Protein AF-A0AAU9TLL3-F1 (afdb_monomer_lite)

pLDDT: mean 84.02, std 22.21, range [21.64, 98.44]

Secondary structure (DSSP, 8-state):
-------------------------------------GGGGGGTTTGGGGS--S------------------------------------SSTTHHHHHHHHHHHHHHHHHHHH--SSSHHHHHHHHHHHHH-HHHHHHHTT--HHHHHHHHTT-GGGHHHHHHHHHHHHB-TTSPBPHHHHHHHHTT--HHHHHHHSTT-GGGHHHHHHHHHHHHB-TTSPBPHHHHHHHHTT--HHHHHHHSTT-GGGHHHHHHHHHHHHB-GGG-B-HHHHHHHHTT--HHHHHHHSTT-GGGHHHHHHHHHHHHB-SS-PBPHHHHHHHHTT--HHHHHHHTTT-GGGHHHHHHHHHHHHB-TTSPBPHHHHHHHHTT--HHHHHHHSTT-GGGHHHHHHHHHHHHB-TTSPBPHHHHHHHTTT--HHHHHHHTTT-GGGHHHHHHHHHHHHB-TTS-B-HHHHHHHHTT--HHHHHHHHTT-GGGHHHHHHHHHHHHB-SSSPBPHHHHHHH---TTPPPPPHHHHHHHTTT-GGGHHHHHHHHHHHHB-TTSPBPHHHHHHHHTT--HHHHHHHHTT-GGGHHHHHHHHHHHHB-TTSPBPHHHHHHHHTT--HHHHHHHHTT-GGGHHHHHHHHHSSGGGHHHHHHHSSTT---HHHHHHHTTT-GGGHHHHHHHHHHHHB-TTSPBPHHHHHHHHTT--HHHHHHHSTT-GGGHHHHHHHHHIIIIIS-HHHHHHHTTTT--HHHIIIIISTT-GGGHHHHHHHHHHHHB-TTSPBPHHHHHHHHHS-HHHHHHHHHHHHHHHTTTTT-

Sequence (807 aa):
MASVRTRSASPKSVSFSPVLERKYSVNRESVEDPELSEANWRRYFSDFSSYLGKERSKRSRDARNTLSKQGSDSRSSAMESLEAESSAGKRRRCVDVVSKRLHNEETKFAKSVIGRDGTSEFDQFLDFLIREKRLEILKRNGINPANMSSILHRARANAAKAFKELYDLWFDTEGNKTQYLKTLKANRINLSSISSILSKAGANAVKAFKELYDLWFDQNGKKTRYLIKLEESGVDLVRMSSILHGAGANAPKAFKELYNLWFGQNGKKTQYLINLEESGVDLVRMSSILSGVGANAAKAFKELYDLWFDTEGNKTQYLKTLEKEGVNLSNVSSILGKAGAKATKAFKELYDLWFDQNGKKTRYLIKLEESGVDLVRMSSILSGVGANATKAFKELYDLWFDAKENKTQYLKTLEENGMSLAIMSSILHRARANAAKAFKELYDLWFDQNGKKTRYLKTLGKEGINLSNISSILGGAGANAAKAFKELYDLWLDPEGNKTQYLEHFIKNKDGEEGFTLNNLSGMLSRAGVNAKDAFKKLHDMCFNEKGERTELLDDFYREGFKPSNLSCMLCGSGVHTSSNLKKLHRVCFNEKREKTKLLDDFYKGGFRPCDLCSILSGSIDSLKIFHNFCFIGETKKNLYDFLNKEGGFTASNLSGILHGAKSNICSALKKFHDVCFDETGNATQLLDDFYKEGFRPKYLSNVLSMAGNNASTILRNFHTSCFKENYLNHFFAEEKLFTPKNLSNKVLYGVGINVCHIFEELHDLCFDKAGNKTEYLNNLIKDNNRREIFSILYKKVRRDSFYSLG

Structure (mmCIF, N/CA/C/O backbone):
data_AF-A0AAU9TLL3-F1
#
_entry.id   AF-A0AAU9TLL3-F1
#
loop_
_atom_site.group_PDB
_atom_site.id
_atom_site.type_symbol
_atom_site.label_atom_id
_atom_site.label_alt_id
_atom_site.label_comp_id
_atom_site.label_asym_id
_atom_site.label_entity_id
_atom_site.label_seq_id
_atom_site.pdbx_PDB_ins_code
_atom_site.Cartn_x
_atom_site.Cartn_y
_atom_site.Cartn_z
_atom_site.occupancy
_atom_site.B_iso_or_equiv
_atom_site.auth_seq_id
_atom_site.auth_comp_id
_atom_site.auth_asym_id
_atom_site.auth_atom_id
_atom_site.pdbx_PDB_model_num
ATOM 1 N N . MET A 1 1 ? 3.412 70.906 -2.042 1.00 33.50 1 MET A N 1
ATOM 2 C CA . MET A 1 1 ? 3.999 72.266 -2.150 1.00 33.50 1 MET A CA 1
ATOM 3 C C . MET A 1 1 ? 5.512 72.111 -2.288 1.00 33.50 1 MET A C 1
ATOM 5 O O . MET A 1 1 ? 6.003 71.176 -1.674 1.00 33.50 1 MET A O 1
ATOM 9 N N . ALA A 1 2 ? 6.200 72.976 -3.061 1.00 31.38 2 ALA A N 1
ATOM 10 C CA . ALA A 1 2 ? 7.622 72.863 -3.491 1.00 31.38 2 ALA A CA 1
ATOM 11 C C . ALA A 1 2 ? 7.928 71.586 -4.343 1.00 31.38 2 ALA A C 1
ATOM 13 O O . ALA A 1 2 ? 7.563 70.495 -3.928 1.00 31.38 2 ALA A O 1
ATOM 14 N N . SER A 1 3 ? 8.466 71.568 -5.582 1.00 27.02 3 SER A N 1
ATOM 15 C CA . SER A 1 3 ? 9.227 72.520 -6.437 1.00 27.02 3 SER A CA 1
ATOM 16 C C . SER A 1 3 ? 10.694 72.734 -5.995 1.00 27.02 3 SER A C 1
ATOM 18 O O . SER A 1 3 ? 10.898 72.980 -4.815 1.00 27.02 3 SER A O 1
ATOM 20 N N . VAL A 1 4 ? 11.752 72.707 -6.838 1.00 28.45 4 VAL A N 1
ATOM 21 C CA . VAL A 1 4 ? 11.929 72.504 -8.315 1.00 28.45 4 VAL A CA 1
ATOM 22 C C . VAL A 1 4 ? 13.456 72.240 -8.604 1.00 28.45 4 VAL A C 1
ATOM 24 O O . VAL A 1 4 ? 14.227 72.438 -7.673 1.00 28.45 4 VAL A O 1
ATOM 27 N N . ARG A 1 5 ? 14.064 71.796 -9.737 1.00 26.86 5 ARG A N 1
ATOM 28 C CA . ARG A 1 5 ? 13.754 71.628 -11.190 1.00 26.86 5 ARG A CA 1
ATOM 29 C C . ARG A 1 5 ? 14.666 70.553 -11.871 1.00 26.86 5 ARG A C 1
ATOM 31 O O . ARG A 1 5 ? 15.766 70.306 -11.403 1.00 26.86 5 ARG A O 1
ATOM 38 N N . THR A 1 6 ? 14.232 70.020 -13.026 1.00 27.31 6 THR A N 1
ATOM 39 C CA . THR A 1 6 ? 14.980 69.518 -14.230 1.00 27.31 6 THR A CA 1
ATOM 40 C C . THR A 1 6 ? 16.505 69.243 -14.237 1.00 27.31 6 THR A C 1
ATOM 42 O O . THR A 1 6 ? 17.286 70.152 -13.960 1.00 27.31 6 THR A O 1
ATOM 45 N N . ARG A 1 7 ? 16.915 68.171 -14.953 1.00 25.67 7 ARG A N 1
ATOM 46 C CA . ARG A 1 7 ? 17.696 68.280 -16.222 1.00 25.67 7 ARG A CA 1
ATOM 47 C C . ARG A 1 7 ? 17.626 67.010 -17.098 1.00 25.67 7 ARG A C 1
ATOM 49 O O . ARG A 1 7 ? 17.069 66.005 -16.675 1.00 25.67 7 ARG A O 1
ATOM 56 N N . SER A 1 8 ? 18.104 67.107 -18.342 1.00 25.33 8 SER A N 1
ATOM 57 C CA . SER A 1 8 ? 17.860 66.183 -19.465 1.00 25.33 8 SER A CA 1
ATOM 58 C C . SER A 1 8 ? 19.145 65.593 -20.067 1.00 25.33 8 SER A C 1
ATOM 60 O O . SER A 1 8 ? 20.161 66.283 -20.089 1.00 25.33 8 SER A O 1
ATOM 62 N N . ALA A 1 9 ? 19.076 64.374 -20.631 1.00 24.80 9 ALA A N 1
ATOM 63 C CA . ALA A 1 9 ? 19.934 63.908 -21.737 1.00 24.80 9 ALA A CA 1
ATOM 64 C C . ALA A 1 9 ? 19.470 62.563 -22.351 1.00 24.80 9 ALA A C 1
ATOM 66 O O . ALA A 1 9 ? 18.870 61.715 -21.697 1.00 24.80 9 ALA A O 1
ATOM 67 N N . SER A 1 10 ? 19.808 62.370 -23.624 1.00 25.36 10 SER A N 1
ATOM 68 C CA . SER A 1 10 ? 19.842 61.125 -24.418 1.00 25.36 10 SER A CA 1
ATOM 69 C C . SER A 1 10 ? 20.774 61.395 -25.618 1.00 25.36 10 SER A C 1
ATOM 71 O O . SER A 1 10 ? 21.087 62.570 -25.838 1.00 25.36 10 SER A O 1
ATOM 73 N N . PRO A 1 11 ? 21.172 60.423 -26.466 1.00 40.06 11 PRO A N 1
ATOM 74 C CA . PRO A 1 11 ? 21.231 58.957 -26.334 1.00 40.06 11 PRO A CA 1
ATOM 75 C C . PRO A 1 11 ? 22.679 58.426 -26.570 1.00 40.06 11 PRO A C 1
ATOM 77 O O . PRO A 1 11 ? 23.593 59.233 -26.738 1.00 40.06 11 PRO A O 1
ATOM 80 N N . LYS A 1 12 ? 22.890 57.094 -26.675 1.00 25.03 12 LYS A N 1
ATOM 81 C CA . LYS A 1 12 ? 23.806 56.435 -27.657 1.00 25.03 12 LYS A CA 1
ATOM 82 C C . LYS A 1 12 ? 23.764 54.893 -27.594 1.00 25.03 12 LYS A C 1
ATOM 84 O O . LYS A 1 12 ? 23.004 54.328 -26.815 1.00 25.03 12 LYS A O 1
ATOM 89 N N . SER A 1 13 ? 24.511 54.234 -28.485 1.00 23.47 13 SER A N 1
ATOM 90 C CA . SER A 1 13 ? 24.337 52.837 -28.931 1.00 23.47 13 SER A CA 1
ATOM 91 C C . SER A 1 13 ? 25.672 52.166 -29.347 1.00 23.47 13 SER A C 1
ATOM 93 O O . SER A 1 13 ? 26.682 52.857 -29.413 1.00 23.47 13 SER A O 1
ATOM 95 N N . VAL A 1 14 ? 25.621 50.875 -29.747 1.00 22.62 14 VAL A N 1
ATOM 96 C CA . VAL A 1 14 ? 26.600 50.105 -30.583 1.00 22.62 14 VAL A CA 1
ATOM 97 C C . VAL A 1 14 ? 27.731 49.285 -29.894 1.00 22.62 14 VAL A C 1
ATOM 99 O O . VAL A 1 14 ? 28.779 49.823 -29.562 1.00 22.62 14 VAL A O 1
ATOM 102 N N . SER A 1 15 ? 27.586 47.938 -29.923 1.00 22.88 15 SER A N 1
ATOM 103 C CA . SER A 1 15 ? 28.645 46.873 -30.002 1.00 22.88 15 SER A CA 1
ATOM 104 C C . SER A 1 15 ? 29.671 46.715 -28.840 1.00 22.88 15 SER A C 1
ATOM 106 O O . SER A 1 15 ? 29.671 47.533 -27.932 1.00 22.88 15 SER A O 1
ATOM 108 N N . PHE A 1 16 ? 30.536 45.681 -28.727 1.00 21.80 16 PHE A N 1
ATOM 109 C CA . PHE A 1 16 ? 30.954 44.538 -29.588 1.00 21.80 16 PHE A CA 1
ATOM 110 C C . PHE A 1 16 ? 31.232 43.251 -28.737 1.00 21.80 16 PHE A C 1
ATOM 112 O O . PHE A 1 16 ? 31.139 43.284 -27.513 1.00 21.80 16 PHE A O 1
ATOM 119 N N . SER A 1 17 ? 31.572 42.117 -29.378 1.00 26.17 17 SER A N 1
ATOM 120 C CA . SER A 1 17 ? 32.094 40.848 -28.774 1.00 26.17 17 SER A CA 1
ATOM 121 C C . SER A 1 17 ? 33.661 40.881 -28.700 1.00 26.17 17 SER A C 1
ATOM 123 O O . SER A 1 17 ? 34.137 42.015 -28.638 1.00 26.17 17 SER A O 1
ATOM 125 N N . PRO A 1 18 ? 34.523 39.809 -28.769 1.00 36.25 18 PRO A N 1
ATOM 126 C CA . PRO A 1 18 ? 34.373 38.326 -28.902 1.00 36.25 18 PRO A CA 1
ATOM 127 C C . PRO A 1 18 ? 35.427 37.451 -28.109 1.00 36.25 18 PRO A C 1
ATOM 129 O O . PRO A 1 18 ? 36.052 37.944 -27.179 1.00 36.25 18 PRO A O 1
ATOM 132 N N . VAL A 1 19 ? 35.658 36.183 -28.550 1.00 22.94 19 VAL A N 1
ATOM 133 C CA . VAL A 1 19 ? 36.806 35.231 -28.307 1.00 22.94 19 VAL A CA 1
ATOM 134 C C . VAL A 1 19 ? 37.037 34.695 -26.862 1.00 22.94 19 VAL A C 1
ATOM 136 O O . VAL A 1 19 ? 36.600 35.321 -25.909 1.00 22.94 19 VAL A O 1
ATOM 139 N N . LEU A 1 20 ? 37.654 33.530 -26.551 1.00 25.64 20 LEU A N 1
ATOM 140 C CA . LEU A 1 20 ? 38.313 32.383 -27.249 1.00 25.64 20 LEU A CA 1
ATOM 141 C C . LEU A 1 20 ? 37.616 31.062 -26.818 1.00 25.64 20 LEU A C 1
ATOM 143 O O . LEU A 1 20 ? 37.099 30.997 -25.709 1.00 25.64 20 LEU A O 1
ATOM 147 N N . GLU A 1 21 ? 37.460 29.971 -27.577 1.00 23.39 21 GLU A N 1
ATOM 148 C CA . GLU A 1 21 ? 38.285 29.231 -28.560 1.00 23.39 21 GLU A CA 1
ATOM 149 C C . GLU A 1 21 ? 39.453 28.379 -27.996 1.00 23.39 21 GLU A C 1
ATOM 151 O O . GLU A 1 21 ? 40.473 28.900 -27.555 1.00 23.39 21 GLU A O 1
ATOM 156 N N . ARG A 1 22 ? 39.344 27.042 -28.118 1.00 24.34 22 ARG A N 1
ATOM 157 C CA . ARG A 1 22 ? 40.473 26.111 -28.332 1.00 24.34 22 ARG A CA 1
ATOM 158 C C . ARG A 1 22 ? 40.036 24.965 -29.253 1.00 24.34 22 ARG A C 1
ATOM 160 O O . ARG A 1 22 ? 38.887 24.535 -29.213 1.00 24.34 22 ARG A O 1
ATOM 167 N N . LYS A 1 23 ? 40.964 24.515 -30.098 1.00 22.58 23 LYS A N 1
ATOM 168 C CA . LYS A 1 23 ? 40.770 23.564 -31.207 1.00 22.58 23 LYS A CA 1
ATOM 169 C C . LYS A 1 23 ? 41.422 22.211 -30.898 1.00 22.58 23 LYS A C 1
ATOM 171 O O . LYS A 1 23 ? 42.381 22.191 -30.140 1.00 22.58 23 LYS A O 1
ATOM 176 N N . TYR A 1 24 ? 40.927 21.146 -31.530 1.00 24.59 24 TYR A N 1
ATOM 177 C CA . TYR A 1 24 ? 41.645 20.019 -32.167 1.00 24.59 24 TYR A CA 1
ATOM 178 C C . TYR A 1 24 ? 40.566 19.025 -32.629 1.00 24.59 24 TYR A C 1
ATOM 180 O O . TYR A 1 24 ? 39.643 18.755 -31.871 1.00 24.59 24 TYR A O 1
ATOM 188 N N . SER A 1 25 ? 40.590 18.354 -33.772 1.00 24.52 25 SER A N 1
ATOM 189 C CA . SER A 1 25 ? 41.199 18.474 -35.105 1.00 24.52 25 SER A CA 1
ATOM 190 C C . SER A 1 25 ? 40.676 17.232 -35.844 1.00 24.52 25 SER A C 1
ATOM 192 O O . SER A 1 25 ? 40.391 16.217 -35.208 1.00 24.52 25 SER A O 1
ATOM 194 N N . VAL A 1 26 ? 40.509 17.285 -37.163 1.00 24.09 26 VAL A N 1
ATOM 195 C CA . VAL A 1 26 ? 39.940 16.163 -37.927 1.00 24.09 26 VAL A CA 1
ATOM 196 C C . VAL A 1 26 ? 41.055 15.265 -38.460 1.00 24.09 26 VAL A C 1
ATOM 198 O O . VAL A 1 26 ? 41.974 15.768 -39.092 1.00 24.09 26 VAL A O 1
ATOM 201 N N . ASN A 1 27 ? 40.905 13.950 -38.295 1.00 23.41 27 ASN A N 1
ATOM 202 C CA . ASN A 1 27 ? 41.422 12.949 -39.234 1.00 23.41 27 ASN A CA 1
ATOM 203 C C . ASN A 1 27 ? 40.224 12.168 -39.800 1.00 23.41 27 ASN A C 1
ATOM 205 O O . ASN A 1 27 ? 39.180 12.090 -39.148 1.00 23.41 27 ASN A O 1
ATOM 209 N N . ARG A 1 28 ? 40.329 11.674 -41.040 1.00 24.11 28 ARG A N 1
ATOM 210 C CA . ARG A 1 28 ? 39.159 11.291 -41.847 1.00 24.11 28 ARG A CA 1
ATOM 211 C C . ARG A 1 28 ? 39.414 10.062 -42.723 1.00 24.11 28 ARG A C 1
ATOM 213 O O . ARG A 1 28 ? 39.715 10.212 -43.896 1.00 24.11 28 ARG A O 1
ATOM 220 N N . GLU A 1 29 ? 39.194 8.884 -42.154 1.00 21.64 29 GLU A N 1
ATOM 221 C CA . GLU A 1 29 ? 39.016 7.578 -42.814 1.00 21.64 29 GLU A CA 1
ATOM 222 C C . GLU A 1 29 ? 38.460 6.617 -41.738 1.00 21.64 29 GLU A C 1
ATOM 224 O O . GLU A 1 29 ? 38.808 6.770 -40.570 1.00 21.64 29 GLU A O 1
ATOM 229 N N . SER A 1 30 ? 37.571 5.654 -41.999 1.00 23.53 30 SER A N 1
ATOM 230 C CA . SER A 1 30 ? 36.843 5.289 -43.228 1.00 23.53 30 SER A CA 1
ATOM 231 C C . SER A 1 30 ? 35.323 5.167 -42.933 1.00 23.53 30 SER A C 1
ATOM 233 O O . SER A 1 30 ? 34.837 5.826 -42.013 1.00 23.53 30 SER A O 1
ATOM 235 N N . VAL A 1 31 ? 34.531 4.436 -43.735 1.00 34.78 31 VAL A N 1
ATOM 236 C CA . VAL A 1 31 ? 33.049 4.458 -43.671 1.00 34.78 31 VAL A CA 1
ATOM 237 C C . VAL A 1 31 ? 32.460 3.186 -43.051 1.00 34.78 31 VAL A C 1
ATOM 239 O O . VAL A 1 31 ? 32.417 2.155 -43.711 1.00 34.78 31 VAL A O 1
ATOM 242 N N . GLU A 1 32 ? 31.868 3.312 -41.859 1.00 25.27 32 GLU A N 1
ATOM 243 C CA . GLU A 1 32 ? 30.856 2.383 -41.322 1.00 25.27 32 GLU A CA 1
ATOM 244 C C . GLU A 1 32 ? 29.656 3.162 -40.728 1.00 25.27 32 GLU A C 1
ATOM 246 O O . GLU A 1 32 ? 29.780 4.333 -40.358 1.00 25.27 32 GLU A O 1
ATOM 251 N N . ASP A 1 33 ? 28.463 2.548 -40.707 1.00 25.64 33 ASP A N 1
ATOM 252 C CA . ASP A 1 33 ? 27.180 3.210 -40.385 1.00 25.64 33 ASP A CA 1
ATOM 253 C C . ASP A 1 33 ? 27.011 3.380 -38.854 1.00 25.64 33 ASP A C 1
ATOM 255 O O . ASP A 1 33 ? 26.978 2.381 -38.131 1.00 25.64 33 ASP A O 1
ATOM 259 N N . PRO A 1 34 ? 26.907 4.611 -38.308 1.00 29.05 34 PRO A N 1
ATOM 260 C CA . PRO A 1 34 ? 26.962 4.828 -36.864 1.00 29.05 34 PRO A CA 1
ATOM 261 C C . PRO A 1 34 ? 25.689 4.367 -36.140 1.00 29.05 34 PRO A C 1
ATOM 263 O O . PRO A 1 34 ? 24.631 5.005 -36.226 1.00 29.05 34 PRO A O 1
ATOM 266 N N . GLU A 1 35 ? 25.814 3.312 -35.330 1.00 28.72 35 GLU A N 1
ATOM 267 C CA . GLU A 1 35 ? 24.788 2.939 -34.356 1.00 28.72 35 GLU A CA 1
ATOM 268 C C . GLU A 1 35 ? 24.501 4.094 -33.377 1.00 28.72 35 GLU A C 1
ATOM 270 O O . GLU A 1 35 ? 25.397 4.775 -32.870 1.00 28.72 35 GLU A O 1
ATOM 275 N N . LEU A 1 36 ? 23.216 4.339 -33.104 1.00 31.66 36 LEU A N 1
ATOM 276 C CA . LEU A 1 36 ? 22.784 5.421 -32.218 1.00 31.66 36 LEU A CA 1
ATOM 277 C C . LEU A 1 36 ? 23.083 5.061 -30.758 1.00 31.66 36 LEU A C 1
ATOM 279 O O . LEU A 1 36 ? 22.505 4.124 -30.212 1.00 31.66 36 LEU A O 1
ATOM 283 N N . SER A 1 37 ? 23.973 5.831 -30.130 1.00 31.80 37 SER A N 1
ATOM 284 C CA . SER A 1 37 ? 24.614 5.443 -28.872 1.00 31.80 37 SER A CA 1
ATOM 285 C C . SER A 1 37 ? 23.682 5.327 -27.655 1.00 31.80 37 SER A C 1
ATOM 287 O O . SER A 1 37 ? 22.603 5.926 -27.565 1.00 31.80 37 SER A O 1
ATOM 289 N N . GLU A 1 38 ? 24.176 4.575 -26.665 1.00 32.66 38 GLU A N 1
ATOM 290 C CA . GLU A 1 38 ? 23.525 4.188 -25.402 1.00 32.66 38 GLU A CA 1
ATOM 291 C C . GLU A 1 38 ? 22.984 5.379 -24.572 1.00 32.66 38 GLU A C 1
ATOM 293 O O . GLU A 1 38 ? 22.101 5.215 -23.726 1.00 32.66 38 GLU A O 1
ATOM 298 N N . ALA A 1 39 ? 23.447 6.603 -24.857 1.00 27.03 39 ALA A N 1
ATOM 299 C CA . ALA A 1 39 ? 23.037 7.842 -24.197 1.00 27.03 39 ALA A CA 1
ATOM 300 C C . ALA A 1 39 ? 21.524 8.134 -24.270 1.00 27.03 39 ALA A C 1
ATOM 302 O O . ALA A 1 39 ? 20.976 8.719 -23.333 1.00 27.03 39 ALA A O 1
ATOM 303 N N . ASN A 1 40 ? 20.827 7.712 -25.335 1.00 35.31 40 ASN A N 1
ATOM 304 C CA . ASN A 1 40 ? 19.394 8.001 -25.502 1.00 35.31 40 ASN A CA 1
ATOM 305 C C . ASN A 1 40 ? 18.513 7.357 -24.413 1.00 35.31 40 ASN A C 1
ATOM 307 O O . ASN A 1 40 ? 17.542 7.970 -23.967 1.00 35.31 40 ASN A O 1
ATOM 311 N N . TRP A 1 41 ? 18.866 6.163 -23.925 1.00 34.41 41 TRP A N 1
ATOM 312 C CA . TRP A 1 41 ? 18.074 5.443 -22.917 1.00 34.41 41 TRP A CA 1
ATOM 313 C C . TRP A 1 41 ? 18.046 6.143 -21.556 1.00 34.41 41 TRP A C 1
ATOM 315 O O . TRP A 1 41 ? 17.047 6.071 -20.838 1.00 34.41 41 TRP A O 1
ATOM 325 N N . ARG A 1 42 ? 19.110 6.883 -21.212 1.00 32.03 42 ARG A N 1
ATOM 326 C CA . ARG A 1 42 ? 19.224 7.595 -19.927 1.00 32.03 42 ARG A CA 1
ATOM 327 C C . ARG A 1 42 ? 18.190 8.721 -19.772 1.00 32.03 42 ARG A C 1
ATOM 329 O O . ARG A 1 42 ? 17.950 9.151 -18.648 1.00 32.03 42 ARG A O 1
ATOM 336 N N . ARG A 1 43 ? 17.552 9.164 -20.866 1.00 26.97 43 ARG A N 1
ATOM 337 C CA . ARG A 1 43 ? 16.552 10.247 -20.874 1.00 26.97 43 ARG A CA 1
ATOM 338 C C . ARG A 1 43 ? 15.105 9.782 -20.661 1.00 26.97 43 ARG A C 1
ATOM 340 O O . ARG A 1 43 ? 14.292 10.588 -20.242 1.00 26.97 43 ARG A O 1
ATOM 347 N N . TYR A 1 44 ? 14.787 8.507 -20.903 1.00 33.78 44 TYR A N 1
ATOM 348 C CA . TYR A 1 44 ? 13.422 7.969 -20.744 1.00 33.78 44 TYR A CA 1
ATOM 349 C C . TYR A 1 44 ? 13.106 7.493 -19.309 1.00 33.78 44 TYR A C 1
ATOM 351 O O . TYR A 1 44 ? 11.945 7.286 -18.960 1.00 33.78 44 TYR A O 1
ATOM 359 N N . PHE A 1 45 ? 14.124 7.314 -18.457 1.00 31.06 45 PHE A N 1
ATOM 360 C CA . PHE A 1 45 ? 13.956 6.759 -17.104 1.00 31.06 45 PHE A CA 1
ATOM 361 C C . PHE A 1 45 ? 13.503 7.768 -16.033 1.00 31.06 45 PHE A C 1
ATOM 363 O O . PHE A 1 45 ? 13.000 7.343 -14.992 1.00 31.06 45 PHE A O 1
ATOM 370 N N . SER A 1 46 ? 13.660 9.079 -16.253 1.00 29.19 46 SER A N 1
ATOM 371 C CA . SER A 1 46 ? 13.192 10.108 -15.309 1.00 29.19 46 SER A CA 1
ATOM 372 C C . SER A 1 46 ? 11.666 10.118 -15.206 1.00 29.19 46 SER A C 1
ATOM 374 O O . SER A 1 46 ? 11.102 10.033 -14.113 1.00 29.19 46 SER A O 1
ATOM 376 N N . ASP A 1 47 ? 11.003 10.154 -16.356 1.00 30.41 47 ASP A N 1
ATOM 377 C CA . ASP A 1 47 ? 9.603 10.569 -16.452 1.00 30.41 47 ASP A CA 1
ATOM 378 C C . ASP A 1 47 ? 8.655 9.419 -16.073 1.00 30.41 47 ASP A C 1
ATOM 380 O O . ASP A 1 47 ? 7.613 9.627 -15.443 1.00 30.41 47 ASP A O 1
ATOM 384 N N . PHE A 1 48 ? 9.068 8.175 -16.345 1.00 31.58 48 PHE A N 1
ATOM 385 C CA . PHE A 1 48 ? 8.295 6.959 -16.066 1.00 31.58 48 PHE A CA 1
ATOM 386 C C . PHE A 1 48 ? 8.027 6.719 -14.566 1.00 31.58 48 PHE A C 1
ATOM 388 O O . PHE A 1 48 ? 7.089 6.004 -14.204 1.00 31.58 48 PHE A O 1
ATOM 395 N N . SER A 1 49 ? 8.808 7.343 -13.676 1.00 32.81 49 SER A N 1
ATOM 396 C CA . SER A 1 49 ? 8.627 7.242 -12.218 1.00 32.81 49 SER A CA 1
ATOM 397 C C . SER A 1 49 ? 7.306 7.854 -11.726 1.00 32.81 49 SER A C 1
ATOM 399 O O . SER A 1 49 ? 6.815 7.482 -10.658 1.00 32.81 49 SER A O 1
ATOM 401 N N . SER A 1 50 ? 6.701 8.758 -12.506 1.00 32.59 50 SER A N 1
ATOM 402 C CA . SER A 1 50 ? 5.412 9.392 -12.193 1.00 32.59 50 SER A CA 1
ATOM 403 C C . SER A 1 50 ? 4.203 8.454 -12.370 1.00 32.59 50 SER A C 1
ATOM 405 O O . SER A 1 50 ? 3.236 8.547 -11.610 1.00 32.59 50 SER A O 1
ATOM 407 N N . TYR A 1 51 ? 4.277 7.505 -13.312 1.00 30.28 51 TYR A N 1
ATOM 408 C CA . TYR A 1 51 ? 3.137 6.704 -13.785 1.00 30.28 51 TYR A CA 1
ATOM 409 C C . TYR A 1 51 ? 2.851 5.416 -12.988 1.00 30.28 51 TYR A C 1
ATOM 411 O O . TYR A 1 51 ? 1.831 4.763 -13.215 1.00 30.28 51 TYR A O 1
ATOM 419 N N . LEU A 1 52 ? 3.696 5.028 -12.024 1.00 30.69 52 LEU A N 1
ATOM 420 C CA . LEU A 1 52 ? 3.558 3.774 -11.251 1.00 30.69 52 LEU A CA 1
ATOM 421 C C . LEU A 1 52 ? 2.494 3.858 -10.127 1.00 30.69 52 LEU A C 1
ATOM 423 O O . LEU A 1 52 ? 2.745 3.500 -8.968 1.00 30.69 52 LEU A O 1
ATOM 427 N N . GLY A 1 53 ? 1.309 4.368 -10.475 1.00 28.34 53 GLY A N 1
ATOM 428 C CA . GLY A 1 53 ? 0.239 4.800 -9.571 1.00 28.34 53 GLY A CA 1
ATOM 429 C C . GLY A 1 53 ? -0.972 3.869 -9.422 1.00 28.34 53 GLY A C 1
ATOM 430 O O . GLY A 1 53 ? -1.931 4.270 -8.770 1.00 28.34 53 GLY A O 1
ATOM 431 N N . LYS A 1 54 ? -0.970 2.647 -9.982 1.00 26.80 54 LYS A N 1
ATOM 432 C CA . LYS A 1 54 ? -2.070 1.673 -9.806 1.00 26.80 54 LYS A CA 1
ATOM 433 C C . LYS A 1 54 ? -1.588 0.258 -9.450 1.00 26.80 54 LYS A C 1
ATOM 435 O O . LYS A 1 54 ? -0.594 -0.232 -9.967 1.00 26.80 54 LYS A O 1
ATOM 440 N N . GLU A 1 55 ? -2.342 -0.342 -8.529 1.00 24.81 55 GLU A N 1
ATOM 441 C CA . GLU A 1 55 ? -2.437 -1.761 -8.145 1.00 24.81 55 GLU A CA 1
ATOM 442 C C . GLU A 1 55 ? -1.172 -2.612 -7.894 1.00 24.81 55 GLU A C 1
ATOM 444 O O . GLU A 1 55 ? -0.582 -3.199 -8.795 1.00 24.81 55 GLU A O 1
ATOM 449 N N . ARG A 1 56 ? -0.930 -2.907 -6.607 1.00 25.73 56 ARG A N 1
ATOM 450 C CA . ARG A 1 56 ? -1.089 -4.276 -6.060 1.00 25.73 56 ARG A CA 1
ATOM 451 C C . ARG A 1 56 ? -1.146 -4.231 -4.530 1.00 25.73 56 ARG A C 1
ATOM 453 O O . ARG A 1 56 ? -0.186 -3.830 -3.882 1.00 25.73 56 ARG A O 1
ATOM 460 N N . SER A 1 57 ? -2.263 -4.666 -3.942 1.00 25.88 57 SER A N 1
ATOM 461 C CA . SER A 1 57 ? -2.437 -4.744 -2.483 1.00 25.88 57 SER A CA 1
ATOM 462 C C . SER A 1 57 ? -2.968 -6.117 -2.069 1.00 25.88 57 SER A C 1
ATOM 464 O O . SER A 1 57 ? -4.173 -6.358 -2.034 1.00 25.88 57 SER A O 1
ATOM 466 N N . LYS A 1 58 ? -2.052 -7.034 -1.741 1.00 26.00 58 LYS A N 1
ATOM 467 C CA . LYS A 1 58 ? -2.347 -8.240 -0.953 1.00 26.00 58 LYS A CA 1
ATOM 468 C C . LYS A 1 58 ? -1.344 -8.355 0.196 1.00 26.00 58 LYS A C 1
ATOM 470 O O . LYS A 1 58 ? -0.275 -7.753 0.177 1.00 26.00 58 LYS A O 1
ATOM 475 N N . ARG A 1 59 ? -1.785 -9.012 1.269 1.00 24.41 59 ARG A N 1
ATOM 476 C CA . ARG A 1 59 ? -1.221 -8.876 2.619 1.00 24.41 59 ARG A CA 1
ATOM 477 C C . ARG A 1 59 ? 0.074 -9.675 2.778 1.00 24.41 59 ARG A C 1
ATOM 479 O O . ARG A 1 59 ? 0.121 -10.830 2.374 1.00 24.41 59 ARG A O 1
ATOM 486 N N . SER A 1 60 ? 1.016 -9.116 3.532 1.00 23.30 60 SER A N 1
ATOM 487 C CA . SER A 1 60 ? 1.805 -9.903 4.484 1.00 23.30 60 SER A CA 1
ATOM 488 C C . SER A 1 60 ? 1.397 -9.501 5.907 1.00 23.30 60 SER A C 1
ATOM 490 O O . SER A 1 60 ? 0.954 -8.369 6.138 1.00 23.30 60 SER A O 1
ATOM 492 N N . ARG A 1 61 ? 1.485 -10.440 6.847 1.00 24.53 61 ARG A N 1
ATOM 493 C CA . ARG A 1 61 ? 1.322 -10.229 8.291 1.00 24.53 61 ARG A CA 1
ATOM 494 C C . ARG A 1 61 ? 2.549 -10.803 8.998 1.00 24.53 61 ARG A C 1
ATOM 496 O O . ARG A 1 61 ? 3.315 -11.548 8.401 1.00 24.53 61 ARG A O 1
ATOM 503 N N . ASP A 1 62 ? 2.650 -10.450 10.273 1.00 24.00 62 ASP A N 1
ATOM 504 C CA . ASP A 1 62 ? 3.667 -10.885 11.228 1.00 24.00 62 ASP A CA 1
ATOM 505 C C . ASP A 1 62 ? 5.072 -10.289 10.966 1.00 24.00 62 ASP A C 1
ATOM 507 O O . ASP A 1 62 ? 5.432 -9.953 9.844 1.00 24.00 62 ASP A O 1
ATOM 511 N N . ALA A 1 63 ? 5.891 -10.010 11.983 1.00 23.55 63 ALA A N 1
ATOM 512 C CA . ALA A 1 63 ? 5.682 -10.186 13.423 1.00 23.55 63 ALA A CA 1
ATOM 513 C C . ALA A 1 63 ? 5.630 -8.844 14.190 1.00 23.55 63 ALA A C 1
ATOM 515 O O . ALA A 1 63 ? 6.100 -7.805 13.726 1.00 23.55 63 ALA A O 1
ATOM 516 N N . ARG A 1 64 ? 5.093 -8.878 15.415 1.00 22.83 64 ARG A N 1
ATOM 517 C CA . ARG A 1 64 ? 5.286 -7.844 16.445 1.00 22.83 64 ARG A CA 1
ATOM 518 C C . ARG A 1 64 ? 5.611 -8.519 17.769 1.00 22.83 64 ARG A C 1
ATOM 520 O O . ARG A 1 64 ? 4.773 -9.265 18.258 1.00 22.83 64 ARG A O 1
ATOM 527 N N . ASN A 1 65 ? 6.761 -8.196 18.358 1.00 24.72 65 ASN A N 1
ATOM 528 C CA . ASN A 1 65 ? 7.015 -8.340 19.793 1.00 24.72 65 ASN A CA 1
ATOM 529 C C . ASN A 1 65 ? 8.278 -7.556 20.187 1.00 24.72 65 ASN A C 1
ATOM 531 O O . ASN A 1 65 ? 9.388 -8.068 20.107 1.00 24.72 65 ASN A O 1
ATOM 535 N N . THR A 1 66 ? 8.094 -6.316 20.637 1.00 24.50 66 THR A N 1
ATOM 536 C CA . THR A 1 66 ? 9.105 -5.519 21.350 1.00 24.50 66 THR A CA 1
ATOM 537 C C . THR A 1 66 ? 8.380 -4.542 22.273 1.00 24.50 66 THR A C 1
ATOM 539 O O . THR A 1 66 ? 7.366 -3.955 21.891 1.00 24.50 66 THR A O 1
ATOM 542 N N . LEU A 1 67 ? 8.850 -4.411 23.516 1.00 24.47 67 LEU A N 1
ATOM 543 C CA . LEU A 1 67 ? 8.167 -3.638 24.556 1.00 24.47 67 LEU A CA 1
ATOM 544 C C . LEU A 1 67 ? 8.431 -2.136 24.393 1.00 24.47 67 LEU A C 1
ATOM 546 O O . LEU A 1 67 ? 9.580 -1.703 24.394 1.00 24.47 67 LEU A O 1
ATOM 550 N N . SER A 1 68 ? 7.372 -1.327 24.379 1.00 23.66 68 SER A N 1
ATOM 551 C CA . SER A 1 68 ? 7.476 0.123 24.558 1.00 23.66 68 SER A CA 1
ATOM 552 C C . SER A 1 68 ? 7.447 0.479 26.048 1.00 23.66 68 SER A C 1
ATOM 554 O O . SER A 1 68 ? 6.374 0.524 26.653 1.00 23.66 68 SER A O 1
ATOM 556 N N . LYS A 1 69 ? 8.610 0.772 26.643 1.00 24.97 69 LYS A N 1
ATOM 557 C CA . LYS A 1 69 ? 8.662 1.540 27.896 1.00 24.97 69 LYS A CA 1
ATOM 558 C C . LYS A 1 69 ? 8.532 3.029 27.569 1.00 24.97 69 LYS A C 1
ATOM 560 O O . LYS A 1 69 ? 9.456 3.624 27.029 1.00 24.97 69 LYS A O 1
ATOM 565 N N . GLN A 1 70 ? 7.402 3.616 27.941 1.00 25.28 70 GLN A N 1
ATOM 566 C CA . GLN A 1 70 ? 7.282 5.039 28.258 1.00 25.28 70 GLN A CA 1
ATOM 567 C C . GLN A 1 70 ? 6.762 5.101 29.706 1.00 25.28 70 GLN A C 1
ATOM 569 O O . GLN A 1 70 ? 5.920 4.285 30.073 1.00 25.28 70 GLN A O 1
ATOM 574 N N . GLY A 1 71 ? 7.265 5.953 30.596 1.00 23.75 71 GLY A N 1
ATOM 575 C CA . GLY A 1 71 ? 8.081 7.148 30.352 1.00 23.75 71 GLY A CA 1
ATOM 576 C C . GLY A 1 71 ? 7.208 8.371 30.580 1.00 23.75 71 GLY A C 1
ATOM 577 O O . GLY A 1 71 ? 6.728 8.973 29.626 1.00 23.75 71 GLY A O 1
ATOM 578 N N . SER A 1 72 ? 6.921 8.642 31.852 1.00 26.58 72 SER A N 1
ATOM 579 C CA . SER A 1 72 ? 5.953 9.639 32.306 1.00 26.58 72 SER A CA 1
ATOM 580 C C . SER A 1 72 ? 6.606 10.555 33.338 1.00 26.58 72 SER A C 1
ATOM 582 O O . SER A 1 72 ? 6.437 10.361 34.542 1.00 26.58 72 SER A O 1
ATOM 584 N N . ASP A 1 73 ? 7.374 11.527 32.855 1.00 23.69 73 ASP A N 1
ATOM 585 C CA . ASP A 1 73 ? 7.922 12.590 33.693 1.00 23.69 73 ASP A CA 1
ATOM 586 C C . ASP A 1 73 ? 6.845 13.622 34.044 1.00 23.69 73 ASP A C 1
ATOM 588 O O . ASP A 1 73 ? 6.017 14.004 33.215 1.00 23.69 73 ASP A O 1
ATOM 592 N N . SER A 1 74 ? 6.877 14.113 35.280 1.00 26.88 74 SER A N 1
ATOM 593 C CA . SER A 1 74 ? 6.204 15.337 35.725 1.00 26.88 74 SER A CA 1
ATOM 594 C C . SER A 1 74 ? 6.963 15.872 36.942 1.00 26.88 74 SER A C 1
ATOM 596 O O . SER A 1 74 ? 7.236 15.125 37.878 1.00 26.88 74 SER A O 1
ATOM 598 N N . ARG A 1 75 ? 7.379 17.143 36.896 1.00 25.98 75 ARG A N 1
ATOM 599 C CA . ARG A 1 75 ? 8.281 17.776 37.878 1.00 25.98 75 ARG A CA 1
ATOM 600 C C . ARG A 1 75 ? 7.516 18.631 38.890 1.00 25.98 75 ARG A C 1
ATOM 602 O O . ARG A 1 75 ? 6.754 19.473 38.433 1.00 25.98 75 ARG A O 1
ATOM 609 N N . SER A 1 76 ? 7.861 18.513 40.181 1.00 27.67 76 SER A N 1
ATOM 610 C CA . SER A 1 76 ? 8.064 19.607 41.173 1.00 27.67 76 SER A CA 1
ATOM 611 C C . SER A 1 76 ? 7.927 19.084 42.620 1.00 27.67 76 SER A C 1
ATOM 613 O O . SER A 1 76 ? 7.021 18.292 42.852 1.00 27.67 76 SER A O 1
ATOM 615 N N . SER A 1 77 ? 8.674 19.514 43.650 1.00 29.77 77 SER A N 1
ATOM 616 C CA . SER A 1 77 ? 9.989 20.193 43.744 1.00 29.77 77 SER A CA 1
ATOM 617 C C . SER A 1 77 ? 10.364 20.414 45.228 1.00 29.77 77 SER A C 1
ATOM 619 O O . SER A 1 77 ? 9.524 20.945 45.946 1.00 29.77 77 SER A O 1
ATOM 621 N N . ALA A 1 78 ? 11.628 20.155 45.614 1.00 27.59 78 ALA A N 1
ATOM 622 C CA . ALA A 1 78 ? 12.277 20.559 46.889 1.00 27.59 78 ALA A CA 1
ATOM 623 C C . ALA A 1 78 ? 11.682 19.948 48.201 1.00 27.59 78 ALA A C 1
ATOM 625 O O . ALA A 1 78 ? 10.567 19.440 48.181 1.00 27.59 78 ALA A O 1
ATOM 626 N N . MET A 1 79 ? 12.369 19.889 49.357 1.00 27.36 79 MET A N 1
ATOM 627 C CA . MET A 1 79 ? 13.751 20.260 49.739 1.00 27.36 79 MET A CA 1
ATOM 628 C C . MET A 1 79 ? 14.212 19.406 50.955 1.00 27.36 79 MET A C 1
ATOM 630 O O . MET A 1 79 ? 13.370 19.161 51.806 1.00 27.36 79 MET A O 1
ATOM 634 N N . GLU A 1 80 ? 15.507 19.032 51.034 1.00 26.14 80 GLU A N 1
ATOM 635 C CA . GLU A 1 80 ? 16.319 18.732 52.261 1.00 26.14 80 GLU A CA 1
ATOM 636 C C . GLU A 1 80 ? 15.845 17.663 53.307 1.00 26.14 80 GLU A C 1
ATOM 638 O O . GLU A 1 80 ? 14.668 17.354 53.413 1.00 26.14 80 GLU A O 1
ATOM 643 N N . SER A 1 81 ? 16.698 17.004 54.119 1.00 29.38 81 SER A N 1
ATOM 644 C CA . SER A 1 81 ? 18.174 16.845 54.154 1.00 29.38 81 SER A CA 1
ATOM 645 C C . SER A 1 81 ? 18.624 15.630 55.024 1.00 29.38 81 SER A C 1
ATOM 647 O O . SER A 1 81 ? 17.885 15.188 55.894 1.00 29.38 81 SER A O 1
ATOM 649 N N . LEU A 1 82 ? 19.854 15.136 54.772 1.00 30.53 82 LEU A N 1
ATOM 650 C CA . LEU A 1 82 ? 20.802 14.390 55.652 1.00 30.53 82 LEU A CA 1
ATOM 651 C C . LEU A 1 82 ? 20.446 13.016 56.313 1.00 30.53 82 LEU A C 1
ATOM 653 O O . LEU A 1 82 ? 19.578 12.924 57.167 1.00 30.53 82 LEU A O 1
ATOM 657 N N . GLU A 1 83 ? 21.274 12.005 55.970 1.00 28.55 83 GLU A N 1
ATOM 658 C CA . GLU A 1 83 ? 22.037 11.058 56.847 1.00 28.55 83 GLU A CA 1
ATOM 659 C C . GLU A 1 83 ? 21.309 10.098 57.848 1.00 28.55 83 GLU A C 1
ATOM 661 O O . GLU A 1 83 ? 20.217 10.369 58.324 1.00 28.55 83 GLU A O 1
ATOM 666 N N . ALA A 1 84 ? 21.811 8.897 58.209 1.00 27.05 84 ALA A N 1
ATOM 667 C CA . ALA A 1 84 ? 23.118 8.249 57.984 1.00 27.05 84 ALA A CA 1
ATOM 668 C C . ALA A 1 84 ? 23.062 6.690 57.835 1.00 27.05 84 ALA A C 1
ATOM 670 O O . ALA A 1 84 ? 22.009 6.055 57.804 1.00 27.05 84 ALA A O 1
ATOM 671 N N . GLU A 1 85 ? 24.260 6.102 57.750 1.00 26.58 85 GLU A N 1
ATOM 672 C CA . GLU A 1 85 ? 24.707 4.691 57.796 1.00 26.58 85 GLU A CA 1
ATOM 673 C C . GLU A 1 85 ? 24.292 3.846 59.041 1.00 26.58 85 GLU A C 1
ATOM 675 O O . GLU A 1 85 ? 23.858 4.406 60.039 1.00 26.58 85 GLU A O 1
ATOM 680 N N . SER A 1 86 ? 24.456 2.504 59.127 1.00 29.89 86 SER A N 1
ATOM 681 C CA . SER A 1 86 ? 24.679 1.434 58.119 1.00 29.89 86 SER A CA 1
ATOM 682 C C . SER A 1 86 ? 24.442 -0.009 58.664 1.00 29.89 86 SER A C 1
ATOM 684 O O . SER A 1 86 ? 24.498 -0.272 59.858 1.00 29.89 86 SER A O 1
ATOM 686 N N . SER A 1 87 ? 24.331 -0.966 57.725 1.00 29.05 87 SER A N 1
ATOM 687 C CA . SER A 1 87 ? 24.918 -2.335 57.751 1.00 29.05 87 SER A CA 1
ATOM 688 C C . SER A 1 87 ? 24.385 -3.506 58.634 1.00 29.05 87 SER A C 1
ATOM 690 O O . SER A 1 87 ? 23.546 -3.389 59.516 1.00 29.05 87 SER A O 1
ATOM 692 N N . ALA A 1 88 ? 24.846 -4.706 58.232 1.00 27.44 88 ALA A N 1
ATOM 693 C CA . ALA A 1 88 ? 24.936 -6.015 58.911 1.00 27.44 88 ALA A CA 1
ATOM 694 C C . ALA A 1 88 ? 23.798 -6.538 59.835 1.00 27.44 88 ALA A C 1
ATOM 696 O O . ALA A 1 88 ? 23.738 -6.262 61.024 1.00 27.44 88 ALA A O 1
ATOM 697 N N . GLY A 1 89 ? 22.992 -7.492 59.329 1.00 26.83 89 GLY A N 1
ATOM 698 C CA . GLY A 1 89 ? 22.049 -8.267 60.162 1.00 26.83 89 GLY A CA 1
ATOM 699 C C . GLY A 1 89 ? 21.285 -9.377 59.418 1.00 26.83 89 GLY A C 1
ATOM 700 O O . GLY A 1 89 ? 20.073 -9.267 59.194 1.00 26.83 89 GLY A O 1
ATOM 701 N N . LYS A 1 90 ? 21.976 -10.442 58.978 1.00 34.56 90 LYS A N 1
ATOM 702 C CA . LYS A 1 90 ? 21.391 -11.586 58.236 1.00 34.56 90 LYS A CA 1
ATOM 703 C C . LYS A 1 90 ? 21.225 -12.843 59.115 1.00 34.56 90 LYS A C 1
ATOM 705 O O . LYS A 1 90 ? 22.100 -13.699 59.106 1.00 34.56 90 LYS A O 1
ATOM 710 N N . ARG A 1 91 ? 20.067 -13.021 59.774 1.00 34.59 91 ARG A N 1
ATOM 711 C CA . ARG A 1 91 ? 19.526 -14.349 60.188 1.00 34.59 91 ARG A CA 1
ATOM 712 C C . ARG A 1 91 ? 18.041 -14.262 60.608 1.00 34.59 91 ARG A C 1
ATOM 714 O O . ARG A 1 91 ? 17.741 -14.140 61.785 1.00 34.59 91 ARG A O 1
ATOM 721 N N . ARG A 1 92 ? 17.137 -14.266 59.607 1.00 34.66 92 ARG A N 1
ATOM 722 C CA . ARG A 1 92 ? 15.648 -14.479 59.642 1.00 34.66 92 ARG A CA 1
ATOM 723 C C . ARG A 1 92 ? 14.930 -13.936 58.387 1.00 34.66 92 ARG A C 1
ATOM 725 O O . ARG A 1 92 ? 13.781 -14.275 58.125 1.00 34.66 92 ARG A O 1
ATOM 732 N N . ARG A 1 93 ? 15.620 -13.121 57.577 1.00 33.69 93 ARG A N 1
ATOM 733 C CA . ARG A 1 93 ? 15.082 -12.267 56.494 1.00 33.69 93 ARG A CA 1
ATOM 734 C C . ARG A 1 93 ? 14.617 -12.992 55.204 1.00 33.69 93 ARG A C 1
ATOM 736 O O . ARG A 1 93 ? 14.838 -12.474 54.117 1.00 33.69 93 ARG A O 1
ATOM 743 N N . CYS A 1 94 ? 13.999 -14.173 55.311 1.00 31.69 94 CYS A N 1
ATOM 744 C CA . CYS A 1 94 ? 13.434 -14.912 54.168 1.00 31.69 94 CYS A CA 1
ATOM 745 C C . CYS A 1 94 ? 11.895 -14.991 54.218 1.00 31.69 94 CYS A C 1
ATOM 747 O O . CYS A 1 94 ? 11.238 -14.690 53.228 1.00 31.69 94 CYS A O 1
ATOM 749 N N . VAL A 1 95 ? 11.307 -15.287 55.386 1.00 34.75 95 VAL A N 1
ATOM 750 C CA . VAL A 1 95 ? 9.838 -15.359 55.561 1.00 34.75 95 VAL A CA 1
ATOM 751 C C . VAL A 1 95 ? 9.195 -13.964 55.502 1.00 34.75 95 VAL A C 1
ATOM 753 O O . VAL A 1 95 ? 8.236 -13.734 54.771 1.00 34.75 95 VAL A O 1
ATOM 756 N N . ASP A 1 96 ? 9.787 -13.005 56.214 1.00 39.56 96 ASP A N 1
ATOM 757 C CA . ASP A 1 96 ? 9.302 -11.623 56.389 1.00 39.56 96 ASP A CA 1
ATOM 758 C C . ASP A 1 96 ? 9.147 -10.861 55.049 1.00 39.56 96 ASP A C 1
ATOM 760 O O . ASP A 1 96 ? 8.194 -10.112 54.828 1.00 39.56 96 ASP A O 1
ATOM 764 N N . VAL A 1 97 ? 10.058 -11.116 54.100 1.00 40.59 97 VAL A N 1
ATOM 765 C CA . VAL A 1 97 ? 10.052 -10.491 52.764 1.00 40.59 97 VAL A CA 1
ATOM 766 C C . VAL A 1 97 ? 8.899 -11.013 51.901 1.00 40.59 97 VAL A C 1
ATOM 768 O O . VAL A 1 97 ? 8.382 -10.268 51.071 1.00 40.59 97 VAL A O 1
ATOM 771 N N . VAL A 1 98 ? 8.460 -12.261 52.100 1.00 44.59 98 VAL A N 1
ATOM 772 C CA . VAL A 1 98 ? 7.326 -12.838 51.361 1.00 44.59 98 VAL A CA 1
ATOM 773 C C . VAL A 1 98 ? 6.010 -12.237 51.857 1.00 44.59 98 VAL A C 1
ATOM 775 O O . VAL A 1 98 ? 5.257 -11.706 51.040 1.00 44.59 98 VAL A O 1
ATOM 778 N N . SER A 1 99 ? 5.770 -12.202 53.173 1.00 45.59 99 SER A N 1
ATOM 779 C CA . SER A 1 99 ? 4.552 -11.601 53.747 1.00 45.59 99 SER A CA 1
ATOM 780 C C . SER A 1 99 ? 4.395 -10.122 53.372 1.00 45.59 99 SER A C 1
ATOM 782 O O . SER A 1 99 ? 3.341 -9.716 52.881 1.00 45.59 99 SER A O 1
ATOM 784 N N . LYS A 1 100 ? 5.466 -9.321 53.488 1.00 49.06 100 LYS A N 1
ATOM 785 C CA . LYS A 1 100 ? 5.441 -7.892 53.111 1.00 49.06 100 LYS A CA 1
ATOM 786 C C . LYS A 1 100 ? 5.243 -7.657 51.607 1.00 49.06 100 LYS A C 1
ATOM 788 O O . LYS A 1 100 ? 4.803 -6.578 51.213 1.00 49.06 100 LYS A O 1
ATOM 793 N N . ARG A 1 101 ? 5.535 -8.648 50.755 1.00 53.06 101 ARG A N 1
ATOM 794 C CA . ARG A 1 101 ? 5.301 -8.573 49.302 1.00 53.06 101 ARG A CA 1
ATOM 795 C C . ARG A 1 101 ? 3.884 -9.005 48.916 1.00 53.06 101 ARG A C 1
ATOM 797 O O . ARG A 1 101 ? 3.305 -8.366 48.044 1.00 53.06 101 ARG A O 1
ATOM 804 N N . LEU A 1 102 ? 3.322 -10.010 49.594 1.00 53.53 102 LEU A N 1
ATOM 805 C CA . LEU A 1 102 ? 1.925 -10.440 49.442 1.00 53.53 102 LEU A CA 1
ATOM 806 C C . LEU A 1 102 ? 0.955 -9.301 49.788 1.00 53.53 102 LEU A C 1
ATOM 808 O O . LEU A 1 102 ? 0.229 -8.821 48.918 1.00 53.53 102 LEU A O 1
ATOM 812 N N . HIS A 1 103 ? 1.048 -8.748 51.005 1.00 63.69 103 HIS A N 1
ATOM 813 C CA . HIS A 1 103 ? 0.167 -7.656 51.446 1.00 63.69 103 HIS A CA 1
ATOM 814 C C . HIS A 1 103 ? 0.180 -6.442 50.498 1.00 63.69 103 HIS A C 1
ATOM 816 O O . HIS A 1 103 ? -0.839 -5.774 50.343 1.00 63.69 103 HIS A O 1
ATOM 822 N N . ASN A 1 104 ? 1.295 -6.178 49.807 1.00 79.69 104 ASN A N 1
ATOM 823 C CA . ASN A 1 104 ? 1.434 -5.092 48.834 1.00 79.69 104 ASN A CA 1
ATOM 824 C C . ASN A 1 104 ? 0.618 -5.333 47.541 1.00 79.69 104 ASN A C 1
ATOM 826 O O . ASN A 1 104 ? 0.029 -4.397 46.998 1.00 79.69 104 ASN A O 1
ATOM 830 N N . GLU A 1 105 ? 0.542 -6.573 47.047 1.00 84.19 105 GLU A N 1
ATOM 831 C CA . GLU A 1 105 ? -0.273 -6.913 45.870 1.00 84.19 105 GLU A CA 1
ATOM 832 C C . GLU A 1 105 ? -1.763 -7.010 46.209 1.00 84.19 105 GLU A C 1
ATOM 834 O O . GLU A 1 105 ? -2.590 -6.466 45.474 1.00 84.19 105 GLU A O 1
ATOM 839 N N . GLU A 1 106 ? -2.098 -7.604 47.354 1.00 89.44 106 GLU A N 1
ATOM 840 C CA . GLU A 1 106 ? -3.470 -7.676 47.861 1.00 89.44 106 GLU A CA 1
ATOM 841 C C . GLU A 1 106 ? -4.038 -6.261 48.119 1.00 89.44 106 GLU A C 1
ATOM 843 O O . GLU A 1 106 ? -5.132 -5.942 47.650 1.00 89.44 106 GLU A O 1
ATOM 848 N N . THR A 1 107 ? -3.245 -5.357 48.715 1.00 89.25 107 THR A N 1
ATOM 849 C CA . THR A 1 107 ? -3.560 -3.919 48.875 1.00 89.25 107 THR A CA 1
ATOM 850 C C . THR A 1 107 ? -3.844 -3.236 47.535 1.00 89.25 107 THR A C 1
ATOM 852 O O . THR A 1 107 ? -4.837 -2.521 47.387 1.00 89.25 107 THR A O 1
ATOM 855 N N . LYS A 1 108 ? -2.999 -3.461 46.518 1.00 90.44 108 LYS A N 1
ATOM 856 C CA . LYS A 1 108 ? -3.192 -2.886 45.172 1.00 90.44 108 LYS A CA 1
ATOM 857 C C . LYS A 1 108 ? -4.452 -3.417 44.492 1.00 90.44 108 LYS A C 1
ATOM 859 O O . LYS A 1 108 ? -5.150 -2.651 43.826 1.00 90.44 108 LYS A O 1
ATOM 864 N N . PHE A 1 109 ? -4.759 -4.702 44.665 1.00 92.50 109 PHE A N 1
ATOM 865 C CA . PHE A 1 109 ? -5.982 -5.303 44.143 1.00 92.50 109 PHE A CA 1
ATOM 866 C C . PHE A 1 109 ? -7.220 -4.703 44.821 1.00 92.50 109 PHE A C 1
ATOM 868 O O . PHE A 1 109 ? -8.116 -4.220 44.126 1.00 92.50 109 PHE A O 1
ATOM 875 N N . ALA A 1 110 ? -7.240 -4.644 46.157 1.00 91.25 110 ALA A N 1
ATOM 876 C CA . ALA A 1 110 ? -8.315 -4.020 46.926 1.00 91.25 110 ALA A CA 1
ATOM 877 C C . ALA A 1 110 ? -8.529 -2.555 46.508 1.00 91.25 110 ALA A C 1
ATOM 879 O O . ALA A 1 110 ? -9.653 -2.159 46.190 1.00 91.25 110 ALA A O 1
ATOM 880 N N . LYS A 1 111 ? -7.447 -1.774 46.369 1.00 90.19 111 LYS A N 1
ATOM 881 C CA . LYS A 1 111 ? -7.508 -0.366 45.943 1.00 90.19 111 LYS A CA 1
ATOM 882 C C . LYS A 1 111 ? -8.054 -0.214 44.518 1.00 90.19 111 LYS A C 1
ATOM 884 O O . LYS A 1 111 ? -8.846 0.687 44.260 1.00 90.19 111 LYS A O 1
ATOM 889 N N . SER A 1 112 ? -7.721 -1.137 43.610 1.00 89.62 112 SER A N 1
ATOM 890 C CA . SER A 1 112 ? -8.272 -1.179 42.245 1.00 89.62 112 SER A CA 1
ATOM 891 C C . SER A 1 112 ? -9.765 -1.540 42.180 1.00 89.62 112 SER A C 1
ATOM 893 O O . SER A 1 112 ? -10.409 -1.202 41.186 1.00 89.62 112 SER A O 1
ATOM 895 N N . VAL A 1 113 ? -10.313 -2.240 43.179 1.00 90.88 113 VAL A N 1
ATOM 896 C CA . VAL A 1 113 ? -11.722 -2.679 43.208 1.00 90.88 113 VAL A CA 1
ATOM 897 C C . VAL A 1 113 ? -12.612 -1.704 43.986 1.00 90.88 113 VAL A C 1
ATOM 899 O O . VAL A 1 113 ? -13.702 -1.363 43.518 1.00 90.88 113 VAL A O 1
ATOM 902 N N . ILE A 1 114 ? -12.143 -1.219 45.138 1.00 89.31 114 ILE A N 1
ATOM 903 C CA . ILE A 1 114 ? -12.880 -0.331 46.050 1.00 89.31 114 ILE A CA 1
ATOM 904 C C . ILE A 1 114 ? -12.697 1.145 45.667 1.00 89.31 114 ILE A C 1
ATOM 906 O O . ILE A 1 114 ? -13.679 1.864 45.470 1.00 89.31 114 ILE A O 1
ATOM 910 N N . GLY A 1 115 ? -11.444 1.585 45.506 1.00 84.19 115 GLY A N 1
ATOM 911 C CA . GLY A 1 115 ? -11.061 2.952 45.145 1.00 84.19 115 GLY A CA 1
ATOM 912 C C . GLY A 1 115 ? -10.181 3.644 46.191 1.00 84.19 115 GLY A C 1
ATOM 913 O O . GLY A 1 115 ? -9.003 3.881 45.929 1.00 84.19 115 GLY A O 1
ATOM 914 N N . ARG A 1 116 ? -10.751 4.003 47.351 1.00 81.50 116 ARG A N 1
ATOM 915 C CA . ARG A 1 116 ? -10.027 4.658 48.457 1.00 81.50 116 ARG A CA 1
ATOM 916 C C . ARG A 1 116 ? -9.608 3.636 49.514 1.00 81.50 116 ARG A C 1
ATOM 918 O O . ARG A 1 116 ? -10.429 2.845 49.964 1.00 81.50 116 ARG A O 1
ATOM 925 N N . ASP A 1 117 ? -8.342 3.696 49.893 1.00 80.31 117 ASP A N 1
ATOM 926 C CA . ASP A 1 117 ? -7.773 3.101 51.099 1.00 80.31 117 ASP A CA 1
ATOM 927 C C . ASP A 1 117 ? -8.243 3.841 52.366 1.00 80.31 117 ASP A C 1
ATOM 929 O O . ASP A 1 117 ? -8.702 4.982 52.282 1.00 80.31 117 ASP A O 1
ATOM 933 N N . GLY A 1 118 ? -8.176 3.173 53.526 1.00 75.19 118 GLY A N 1
ATOM 934 C CA . GLY A 1 118 ? -8.677 3.712 54.799 1.00 75.19 118 GLY A CA 1
ATOM 935 C C . GLY A 1 118 ? -10.201 3.879 54.841 1.00 75.19 118 GLY A C 1
ATOM 936 O O . GLY A 1 118 ? -10.708 4.831 55.431 1.00 75.19 118 GLY A O 1
ATOM 937 N N . THR A 1 119 ? -10.936 2.993 54.162 1.00 85.00 119 THR A N 1
ATOM 938 C CA . THR A 1 119 ? -12.403 2.906 54.237 1.00 85.00 119 THR A CA 1
ATOM 939 C C . THR A 1 119 ? -12.791 1.522 54.736 1.00 85.00 119 THR A C 1
ATOM 941 O O . THR A 1 119 ? -12.142 0.543 54.374 1.00 85.00 119 THR A O 1
ATOM 944 N N . SER A 1 120 ? -13.866 1.418 55.521 1.00 85.81 120 SER A N 1
ATOM 945 C CA . SER A 1 120 ? -14.262 0.149 56.151 1.00 85.81 120 SER A CA 1
ATOM 946 C C . SER A 1 120 ? -14.448 -0.989 55.139 1.00 85.81 120 SER A C 1
ATOM 948 O O . SER A 1 120 ? -14.078 -2.131 55.392 1.00 85.81 120 SER A O 1
ATOM 950 N N . GLU A 1 121 ? -14.942 -0.657 53.947 1.00 86.31 121 GLU A N 1
ATOM 951 C CA . GLU A 1 121 ? -15.169 -1.573 52.833 1.00 86.31 121 GLU A CA 1
ATOM 952 C C . GLU A 1 121 ? -13.874 -1.941 52.090 1.00 86.31 121 GLU A C 1
ATOM 954 O O . GLU A 1 121 ? -13.816 -2.985 51.439 1.00 86.31 121 GLU A O 1
ATOM 959 N N . PHE A 1 122 ? -12.833 -1.105 52.175 1.00 89.25 122 PHE A N 1
ATOM 960 C CA . PHE A 1 122 ? -11.485 -1.445 51.724 1.00 89.25 122 PHE A CA 1
ATOM 961 C C . PHE A 1 122 ? -10.818 -2.420 52.691 1.00 89.25 122 PHE A C 1
ATOM 963 O O . PHE A 1 122 ? -10.332 -3.455 52.238 1.00 89.25 122 PHE A O 1
ATOM 970 N N . ASP A 1 123 ? -10.851 -2.135 53.994 1.00 87.56 123 ASP A N 1
ATOM 971 C CA . ASP A 1 123 ? -10.184 -2.958 55.006 1.00 87.56 123 ASP A CA 1
ATOM 972 C C . ASP A 1 123 ? -10.842 -4.350 55.098 1.00 87.56 123 ASP A C 1
ATOM 974 O O . ASP A 1 123 ? -10.166 -5.368 54.950 1.00 87.56 123 ASP A O 1
ATOM 978 N N . GLN A 1 124 ? -12.180 -4.415 55.158 1.00 87.62 124 GLN A N 1
ATOM 979 C CA . GLN A 1 124 ? -12.935 -5.680 55.111 1.00 87.62 124 GLN A CA 1
ATOM 980 C C . GLN A 1 124 ? -12.663 -6.501 53.838 1.00 87.62 124 GLN A C 1
ATOM 982 O O . GLN A 1 124 ? -12.632 -7.734 53.883 1.00 87.62 124 GLN A O 1
ATOM 987 N N . PHE A 1 125 ? -12.478 -5.847 52.684 1.00 91.44 125 PHE A N 1
ATOM 988 C CA . PHE A 1 125 ? -12.168 -6.548 51.437 1.00 91.44 125 PHE A CA 1
ATOM 989 C C . PHE A 1 125 ? -10.701 -6.997 51.368 1.00 91.44 125 PHE A C 1
ATOM 991 O O . PHE A 1 125 ? -10.417 -8.059 50.814 1.00 91.44 125 PHE A O 1
ATOM 998 N N . LEU A 1 126 ? -9.777 -6.235 51.957 1.00 90.12 126 LEU A N 1
ATOM 999 C CA . LEU A 1 126 ? -8.367 -6.596 52.070 1.00 90.12 126 LEU A CA 1
ATOM 1000 C C . LEU A 1 126 ? -8.178 -7.814 52.987 1.00 90.12 126 LEU A C 1
ATOM 1002 O O . LEU A 1 126 ? -7.550 -8.786 52.566 1.00 90.12 126 LEU A O 1
ATOM 1006 N N . ASP A 1 127 ? -8.800 -7.818 54.168 1.00 88.62 127 ASP A N 1
ATOM 1007 C CA . ASP A 1 127 ? -8.797 -8.960 55.092 1.00 88.62 127 ASP A CA 1
ATOM 1008 C C . ASP A 1 127 ? -9.389 -10.217 54.445 1.00 88.62 127 ASP A C 1
ATOM 1010 O O . ASP A 1 127 ? -8.826 -11.310 54.546 1.00 88.62 127 ASP A O 1
ATOM 1014 N N . PHE A 1 128 ? -10.496 -10.068 53.710 1.00 89.62 128 PHE A N 1
ATOM 1015 C CA . PHE A 1 128 ? -11.084 -11.152 52.926 1.00 89.62 128 PHE A CA 1
ATOM 1016 C C . PHE A 1 128 ? -10.095 -11.716 51.886 1.00 89.62 128 PHE A C 1
ATOM 1018 O O . PHE A 1 128 ? -9.922 -12.932 51.805 1.00 89.62 128 PHE A O 1
ATOM 1025 N N . LEU A 1 129 ? -9.391 -10.870 51.124 1.00 89.75 129 LEU A N 1
ATOM 1026 C CA . LEU A 1 129 ? -8.393 -11.327 50.144 1.00 89.75 129 LEU A CA 1
ATOM 1027 C C . LEU A 1 129 ? -7.203 -12.042 50.805 1.00 89.75 129 LEU A C 1
ATOM 1029 O O . LEU A 1 129 ? -6.765 -13.080 50.300 1.00 89.75 129 LEU A O 1
ATOM 1033 N N . ILE A 1 130 ? -6.705 -11.517 51.930 1.00 87.00 130 ILE A N 1
ATOM 1034 C CA . ILE A 1 130 ? -5.587 -12.093 52.696 1.00 87.00 130 ILE A CA 1
ATOM 1035 C C . ILE A 1 130 ? -5.974 -13.457 53.283 1.00 87.00 130 ILE A C 1
ATOM 1037 O O . ILE A 1 130 ? -5.195 -14.409 53.192 1.00 87.00 130 ILE A O 1
ATOM 1041 N N . ARG A 1 131 ? -7.184 -13.579 53.846 1.00 87.69 131 ARG A N 1
ATOM 1042 C CA . ARG A 1 131 ? -7.689 -14.824 54.443 1.00 87.69 131 ARG A CA 1
ATOM 1043 C C . ARG A 1 131 ? -7.926 -15.913 53.398 1.00 87.69 131 ARG A C 1
ATOM 1045 O O . ARG A 1 131 ? -7.536 -17.056 53.610 1.00 87.69 131 ARG A O 1
ATOM 1052 N N . GLU A 1 132 ? -8.557 -15.570 52.276 1.00 84.38 132 GLU A N 1
ATOM 1053 C CA . GLU A 1 132 ? -8.959 -16.546 51.255 1.00 84.38 132 GLU A CA 1
ATOM 1054 C C . GLU A 1 132 ? -7.808 -16.945 50.310 1.00 84.38 132 GLU A C 1
ATOM 1056 O O . GLU A 1 132 ? -7.910 -17.960 49.625 1.00 84.38 132 GLU A O 1
ATOM 1061 N N . LYS A 1 133 ? -6.735 -16.140 50.203 1.00 86.00 133 LYS A N 1
ATOM 1062 C CA . LYS A 1 133 ? -5.539 -16.358 49.345 1.00 86.00 133 LYS A CA 1
ATOM 1063 C C . LYS A 1 133 ? -5.801 -16.604 47.848 1.00 86.00 133 LYS A C 1
ATOM 1065 O O . LYS A 1 133 ? -4.881 -16.889 47.080 1.00 86.00 133 LYS A O 1
ATOM 1070 N N . ARG A 1 134 ? -7.042 -16.416 47.388 1.00 85.19 134 ARG A N 1
ATOM 1071 C CA . ARG A 1 134 ? -7.528 -16.676 46.017 1.00 85.19 134 ARG A CA 1
ATOM 1072 C C . ARG A 1 134 ? -6.710 -15.984 44.914 1.00 85.19 134 ARG A C 1
ATOM 1074 O O . ARG A 1 134 ? -6.628 -16.506 43.802 1.00 85.19 134 ARG A O 1
ATOM 1081 N N . LEU A 1 135 ? -6.046 -14.858 45.205 1.00 88.19 135 LEU A N 1
ATOM 1082 C CA . LEU A 1 135 ? -5.144 -14.192 44.252 1.00 88.19 135 LEU A CA 1
ATOM 1083 C C . LEU A 1 135 ? -3.910 -15.036 43.888 1.00 88.19 135 LEU A C 1
ATOM 1085 O O . LEU A 1 135 ? -3.405 -14.899 42.774 1.00 88.19 135 LEU A O 1
ATOM 1089 N N . GLU A 1 136 ? -3.439 -15.936 44.757 1.00 86.75 136 GLU A N 1
ATOM 1090 C CA . GLU A 1 136 ? -2.394 -16.899 44.392 1.00 86.75 136 GLU A CA 1
ATOM 1091 C C . GLU A 1 136 ? -2.878 -17.871 43.314 1.00 86.75 136 GLU A C 1
ATOM 1093 O O . GLU A 1 136 ? -2.151 -18.145 42.361 1.00 86.75 136 GLU A O 1
ATOM 1098 N N . ILE A 1 137 ? -4.113 -18.367 43.428 1.00 87.94 137 ILE A N 1
ATOM 1099 C CA . ILE A 1 137 ? -4.673 -19.349 42.492 1.00 87.94 137 ILE A CA 1
ATOM 1100 C C . ILE A 1 137 ? -4.857 -18.721 41.105 1.00 87.94 137 ILE A C 1
ATOM 1102 O O . ILE A 1 137 ? -4.554 -19.381 40.109 1.00 87.94 137 ILE A O 1
ATOM 1106 N N . LEU A 1 138 ? -5.217 -17.429 41.023 1.00 88.69 138 LEU A N 1
ATOM 1107 C CA . LEU A 1 138 ? -5.181 -16.660 39.768 1.00 88.69 138 LEU A CA 1
ATOM 1108 C C . LEU A 1 138 ? -3.775 -16.676 39.141 1.00 88.69 138 LEU A C 1
ATOM 1110 O O . LEU A 1 138 ? -3.626 -17.084 37.985 1.00 88.69 138 LEU A O 1
ATOM 1114 N N . LYS A 1 139 ? -2.749 -16.289 39.917 1.00 88.19 139 LYS A N 1
ATOM 1115 C CA . LYS A 1 139 ? -1.341 -16.206 39.479 1.00 88.19 139 LYS A CA 1
ATOM 1116 C C . LYS A 1 139 ? -0.830 -17.577 39.001 1.00 88.19 139 LYS A C 1
ATOM 1118 O O . LYS A 1 139 ? -0.361 -17.684 37.868 1.00 88.19 139 LYS A O 1
ATOM 1123 N N . ARG A 1 140 ? -1.014 -18.637 39.804 1.00 87.94 140 ARG A N 1
ATOM 1124 C CA . ARG A 1 140 ? -0.664 -20.041 39.477 1.00 87.94 140 ARG A CA 1
ATOM 1125 C C . ARG A 1 140 ? -1.341 -20.525 38.187 1.00 87.94 140 ARG A C 1
ATOM 1127 O O . ARG A 1 140 ? -0.752 -21.277 37.420 1.00 87.94 140 ARG A O 1
ATOM 1134 N N . ASN A 1 141 ? -2.560 -20.058 37.912 1.00 85.69 141 ASN A N 1
ATOM 1135 C CA . ASN A 1 141 ? -3.318 -20.404 36.710 1.00 85.69 141 ASN A CA 1
ATOM 1136 C C . ASN A 1 141 ? -3.000 -19.552 35.465 1.00 85.69 141 ASN A C 1
ATOM 1138 O O . ASN A 1 141 ? -3.632 -19.783 34.424 1.00 85.69 141 ASN A O 1
ATOM 1142 N N . GLY A 1 142 ? -2.058 -18.604 35.550 1.00 85.62 142 GLY A N 1
ATOM 1143 C CA . GLY A 1 142 ? -1.668 -17.698 34.463 1.00 85.62 142 GLY A CA 1
ATOM 1144 C C . GLY A 1 142 ? -2.574 -16.471 34.289 1.00 85.62 142 GLY A C 1
ATOM 1145 O O . GLY A 1 142 ? -2.499 -15.796 33.263 1.00 85.62 142 GLY A O 1
ATOM 1146 N N . ILE A 1 143 ? -3.446 -16.173 35.257 1.00 87.94 143 ILE A N 1
ATOM 1147 C CA . ILE A 1 143 ? -4.341 -15.011 35.225 1.00 87.94 143 ILE A CA 1
ATOM 1148 C C . ILE A 1 143 ? -3.689 -13.858 35.987 1.00 87.94 143 ILE A C 1
ATOM 1150 O O . ILE A 1 143 ? -3.491 -13.932 37.197 1.00 87.94 143 ILE A O 1
ATOM 1154 N N . ASN A 1 144 ? -3.406 -12.755 35.291 1.00 90.44 144 ASN A N 1
ATOM 1155 C CA . ASN A 1 144 ? -2.994 -11.509 35.934 1.00 90.44 144 ASN A CA 1
ATOM 1156 C C . ASN A 1 144 ? -4.161 -10.957 36.787 1.00 90.44 144 ASN A C 1
ATOM 1158 O O . ASN A 1 144 ? -5.219 -10.678 36.211 1.00 90.44 144 ASN A O 1
ATOM 1162 N N . PRO A 1 145 ? -3.998 -10.742 38.110 1.00 90.81 145 PRO A N 1
ATOM 1163 C CA . PRO A 1 145 ? -5.046 -10.173 38.959 1.00 90.81 145 PRO A CA 1
ATOM 1164 C C . PRO A 1 145 ? -5.601 -8.833 38.450 1.00 90.81 145 PRO A C 1
ATOM 1166 O O . PRO A 1 145 ? -6.800 -8.595 38.574 1.00 90.81 145 PRO A O 1
ATOM 1169 N N . ALA A 1 146 ? -4.790 -8.007 37.776 1.00 90.56 146 ALA A N 1
ATOM 1170 C CA . ALA A 1 146 ? -5.241 -6.745 37.178 1.00 90.56 146 ALA A CA 1
ATOM 1171 C C . ALA A 1 146 ? -6.376 -6.924 36.146 1.00 90.56 146 ALA A C 1
ATOM 1173 O O . ALA A 1 146 ? -7.199 -6.026 35.964 1.00 90.56 146 ALA A O 1
ATOM 1174 N N . ASN A 1 147 ? -6.478 -8.097 35.504 1.00 91.44 147 ASN A N 1
ATOM 1175 C CA . ASN A 1 147 ? -7.601 -8.403 34.616 1.00 91.44 147 ASN A CA 1
ATOM 1176 C C . ASN A 1 147 ? -8.917 -8.509 35.402 1.00 91.44 147 ASN A C 1
ATOM 1178 O O . ASN A 1 147 ? -9.939 -7.991 34.954 1.00 91.44 147 ASN A O 1
ATOM 1182 N N . MET A 1 148 ? -8.902 -9.164 36.567 1.00 93.75 148 MET A N 1
ATOM 1183 C CA . MET A 1 148 ? -10.087 -9.313 37.416 1.00 93.75 148 MET A CA 1
ATOM 1184 C C . MET A 1 148 ? -10.408 -8.002 38.150 1.00 93.75 148 MET A C 1
ATOM 1186 O O . MET A 1 148 ? -11.571 -7.606 38.193 1.00 93.75 148 MET A O 1
ATOM 1190 N N . SER A 1 149 ? -9.400 -7.272 38.643 1.00 92.81 149 SER A N 1
ATOM 1191 C CA . SER A 1 149 ? -9.628 -5.979 39.301 1.00 92.81 149 SER A CA 1
ATOM 1192 C C . SER A 1 149 ? -10.145 -4.904 38.334 1.00 92.81 149 SER A C 1
ATOM 1194 O O . SER A 1 149 ? -10.972 -4.093 38.734 1.00 92.81 149 SER A O 1
ATOM 1196 N N . SER A 1 150 ? -9.758 -4.933 37.049 1.00 93.56 150 SER A N 1
ATOM 1197 C CA . SER A 1 150 ? -10.358 -4.095 35.990 1.00 93.56 150 SER A CA 1
ATOM 1198 C C . SER A 1 150 ? -11.852 -4.376 35.806 1.00 93.56 150 SER A C 1
ATOM 1200 O O . SER A 1 150 ? -12.637 -3.439 35.670 1.00 93.56 150 SER A O 1
ATOM 1202 N N . ILE A 1 151 ? -12.265 -5.648 35.829 1.00 95.94 151 ILE A N 1
ATOM 1203 C CA . ILE A 1 151 ? -13.679 -6.033 35.701 1.00 95.94 151 ILE A CA 1
ATOM 1204 C C . ILE A 1 151 ? -14.470 -5.550 36.927 1.00 95.94 151 ILE A C 1
ATOM 1206 O O . ILE A 1 151 ? -15.498 -4.888 36.785 1.00 95.94 151 ILE A O 1
ATOM 1210 N N . LEU A 1 152 ? -13.958 -5.837 38.127 1.00 95.06 152 LEU A N 1
ATOM 1211 C CA . LEU A 1 152 ? -14.603 -5.546 39.413 1.00 95.06 152 LEU A CA 1
ATOM 1212 C C . LEU A 1 152 ? -14.452 -4.084 39.881 1.00 95.06 152 LEU A C 1
ATOM 1214 O O . LEU A 1 152 ? -15.031 -3.705 40.897 1.00 95.06 152 LEU A O 1
ATOM 1218 N N . HIS A 1 153 ? -13.692 -3.251 39.168 1.00 90.69 153 HIS A N 1
ATOM 1219 C CA . HIS A 1 153 ? -13.424 -1.856 39.526 1.00 90.69 153 HIS A CA 1
ATOM 1220 C C . HIS A 1 153 ? -14.716 -1.065 39.809 1.00 90.69 153 HIS A C 1
ATOM 1222 O O . HIS A 1 153 ? -15.584 -0.938 38.941 1.00 90.69 153 HIS A O 1
ATOM 1228 N N . ARG A 1 154 ? -14.783 -0.469 41.011 1.00 80.75 154 ARG A N 1
ATOM 1229 C CA . ARG A 1 154 ? -15.939 0.215 41.630 1.00 80.75 154 ARG A CA 1
ATOM 1230 C C . ARG A 1 154 ? -17.091 -0.698 42.077 1.00 80.75 154 ARG A C 1
ATOM 1232 O O . ARG A 1 154 ? -18.213 -0.218 42.216 1.00 80.75 154 ARG A O 1
ATOM 1239 N N . ALA A 1 155 ? -16.831 -1.966 42.402 1.00 89.19 155 ALA A N 1
ATOM 1240 C CA . ALA A 1 155 ? -17.803 -2.800 43.121 1.00 89.19 155 ALA A CA 1
ATOM 1241 C C . ALA A 1 155 ? -18.134 -2.267 44.538 1.00 89.19 155 ALA A C 1
ATOM 1243 O O . ALA A 1 155 ? -19.242 -2.503 45.022 1.00 89.19 155 ALA A O 1
ATOM 1244 N N . ARG A 1 156 ? -17.223 -1.497 45.168 1.00 87.00 156 ARG A N 1
ATOM 1245 C CA . ARG A 1 156 ? -17.407 -0.854 46.493 1.00 87.00 156 ARG A CA 1
ATOM 1246 C C . ARG A 1 156 ? -17.889 -1.871 47.546 1.00 87.00 156 ARG A C 1
ATOM 1248 O O . ARG A 1 156 ? -17.322 -2.953 47.604 1.00 87.00 156 ARG A O 1
ATOM 1255 N N . ALA A 1 157 ? -18.942 -1.583 48.313 1.00 85.94 157 ALA A N 1
ATOM 1256 C CA . ALA A 1 157 ? -19.517 -2.492 49.312 1.00 85.94 157 ALA A CA 1
ATOM 1257 C C . ALA A 1 157 ? -19.873 -3.901 48.776 1.00 85.94 157 ALA A C 1
ATOM 1259 O O . ALA A 1 157 ? -19.887 -4.865 49.531 1.00 85.94 157 ALA A O 1
ATOM 1260 N N . ASN A 1 158 ? -20.100 -4.062 47.464 1.00 90.31 158 ASN A N 1
ATOM 1261 C CA . ASN A 1 158 ? -20.345 -5.370 46.845 1.00 90.31 158 ASN A CA 1
ATOM 1262 C C . ASN A 1 158 ? -19.059 -6.113 46.421 1.00 90.31 158 ASN A C 1
ATOM 1264 O O . ASN A 1 158 ? -19.153 -7.167 45.797 1.00 90.31 158 ASN A O 1
ATOM 1268 N N . ALA A 1 159 ? -17.859 -5.597 46.713 1.00 89.38 159 ALA A N 1
ATOM 1269 C CA . ALA A 1 159 ? -16.591 -6.145 46.223 1.00 89.38 159 ALA A CA 1
ATOM 1270 C C . ALA A 1 159 ? -16.315 -7.582 46.672 1.00 89.38 159 ALA A C 1
ATOM 1272 O O . ALA A 1 159 ? -15.992 -8.411 45.825 1.00 89.38 159 ALA A O 1
ATOM 1273 N N . ALA A 1 160 ? -16.485 -7.898 47.961 1.00 89.75 160 ALA A N 1
ATOM 1274 C CA . ALA A 1 160 ? -16.277 -9.255 48.474 1.00 89.75 160 ALA A CA 1
ATOM 1275 C C . ALA A 1 160 ? -17.199 -10.267 47.773 1.00 89.75 160 ALA A C 1
ATOM 1277 O O . ALA A 1 160 ? -16.739 -11.303 47.291 1.00 89.75 160 ALA A O 1
ATOM 1278 N N . LYS A 1 161 ? -18.484 -9.915 47.627 1.00 92.69 161 LYS A N 1
ATOM 1279 C CA . LYS A 1 161 ? -19.491 -10.719 46.922 1.00 92.69 161 LYS A CA 1
ATOM 1280 C C . LYS A 1 161 ? -19.152 -10.887 45.438 1.00 92.69 161 LYS A C 1
ATOM 1282 O O . LYS A 1 161 ? -19.020 -12.012 44.972 1.00 92.69 161 LYS A O 1
ATOM 1287 N N . ALA A 1 162 ? -18.945 -9.789 44.713 1.00 93.38 162 ALA A N 1
ATOM 1288 C CA . ALA A 1 162 ? -18.686 -9.810 43.273 1.00 93.38 162 ALA A CA 1
ATOM 1289 C C . ALA A 1 162 ? -17.341 -10.470 42.917 1.00 93.38 162 ALA A C 1
ATOM 1291 O O . ALA A 1 162 ? -17.243 -11.141 41.891 1.00 93.38 162 ALA A O 1
ATOM 1292 N N . PHE A 1 163 ? -16.316 -10.328 43.767 1.00 94.12 163 PHE A N 1
ATOM 1293 C CA . PHE A 1 163 ? -15.069 -11.082 43.639 1.00 94.12 163 PHE A CA 1
ATOM 1294 C C . PHE A 1 163 ? -15.305 -12.572 43.855 1.00 94.12 163 PHE A C 1
ATOM 1296 O O . PHE A 1 163 ? -14.881 -13.362 43.016 1.00 94.12 163 PHE A O 1
ATOM 1303 N N . LYS A 1 164 ? -15.982 -12.958 44.947 1.00 93.19 164 LYS A N 1
ATOM 1304 C CA . LYS A 1 164 ? -16.253 -14.365 45.252 1.00 93.19 164 LYS A CA 1
ATOM 1305 C C . LYS A 1 164 ? -17.042 -15.020 44.121 1.00 93.19 164 LYS A C 1
ATOM 1307 O O . LYS A 1 164 ? -16.585 -16.009 43.573 1.00 93.19 164 LYS A O 1
ATOM 1312 N N . GLU A 1 165 ? -18.159 -14.432 43.707 1.00 95.06 165 GLU A N 1
ATOM 1313 C CA . GLU A 1 165 ? -19.011 -14.976 42.646 1.00 95.06 165 GLU A CA 1
ATOM 1314 C C . GLU A 1 165 ? -18.312 -15.033 41.273 1.00 95.06 165 GLU A C 1
ATOM 1316 O O . GLU A 1 165 ? -18.545 -15.970 40.513 1.00 95.06 165 GLU A O 1
ATOM 1321 N N . LEU A 1 166 ? -17.439 -14.071 40.934 1.00 94.62 166 LEU A N 1
ATOM 1322 C CA . LEU A 1 166 ? -16.664 -14.118 39.683 1.00 94.62 166 LEU A CA 1
ATOM 1323 C C . LEU A 1 166 ? -15.507 -15.124 39.760 1.00 94.62 166 LEU A C 1
ATOM 1325 O O . LEU A 1 166 ? -15.171 -15.750 38.755 1.00 94.62 166 LEU A O 1
ATOM 1329 N N . TYR A 1 167 ? -14.908 -15.294 40.939 1.00 94.50 167 TYR A N 1
ATOM 1330 C CA . TYR A 1 167 ? -13.908 -16.323 41.191 1.00 94.50 167 TYR A CA 1
ATOM 1331 C C . TYR A 1 167 ? -14.534 -17.719 41.112 1.00 94.50 167 TYR A C 1
ATOM 1333 O O . TYR A 1 167 ? -14.046 -18.535 40.340 1.00 94.50 167 TYR A O 1
ATOM 1341 N N . ASP A 1 168 ? -15.635 -17.962 41.828 1.00 94.44 168 ASP A N 1
ATOM 1342 C CA . ASP A 1 168 ? -16.365 -19.239 41.878 1.00 94.44 168 ASP A CA 1
ATOM 1343 C C . ASP A 1 168 ? -16.989 -19.600 40.503 1.00 94.44 168 ASP A C 1
ATOM 1345 O O . ASP A 1 168 ? -17.306 -20.753 40.219 1.00 94.44 168 ASP A O 1
ATOM 1349 N N . LEU A 1 169 ? -17.134 -18.622 39.595 1.00 94.69 169 LEU A N 1
ATOM 1350 C CA . LEU A 1 169 ? -17.497 -18.848 38.190 1.00 94.69 169 LEU A CA 1
ATOM 1351 C C . LEU A 1 169 ? -16.313 -19.323 37.328 1.00 94.69 169 LEU A C 1
ATOM 1353 O O . LEU A 1 169 ? -16.500 -20.008 36.319 1.00 94.69 169 LEU A O 1
ATOM 1357 N N . TRP A 1 170 ? -15.089 -18.936 37.684 1.00 94.38 170 TRP A N 1
ATOM 1358 C CA . TRP A 1 170 ? -13.852 -19.243 36.954 1.00 94.38 170 TRP A CA 1
ATOM 1359 C C . TRP A 1 170 ? -13.116 -20.469 37.510 1.00 94.38 170 TRP A C 1
ATOM 1361 O O . TRP A 1 170 ? -12.421 -21.162 36.758 1.00 94.38 170 TRP A O 1
ATOM 1371 N N . PHE A 1 171 ? -13.293 -20.738 38.802 1.00 94.19 171 PHE A N 1
ATOM 1372 C CA . PHE A 1 171 ? -12.639 -21.787 39.567 1.00 94.19 171 PHE A CA 1
ATOM 1373 C C . PHE A 1 171 ? -13.636 -22.533 40.452 1.00 94.19 171 PHE A C 1
ATOM 1375 O O . PHE A 1 171 ? -14.522 -21.917 41.034 1.00 94.19 171 PHE A O 1
ATOM 1382 N N . ASP A 1 172 ? -13.475 -23.848 40.563 1.00 92.25 172 ASP A N 1
ATOM 1383 C CA . ASP A 1 172 ? -14.179 -24.643 41.572 1.00 92.25 172 ASP A CA 1
ATOM 1384 C C . ASP A 1 172 ? -13.540 -24.492 42.968 1.00 92.25 172 ASP A C 1
ATOM 1386 O O . ASP A 1 172 ? -12.569 -23.754 43.167 1.00 92.25 172 ASP A O 1
ATOM 1390 N N . THR A 1 173 ? -14.108 -25.184 43.959 1.00 88.38 173 THR A N 1
ATOM 1391 C CA . THR A 1 173 ? -13.684 -25.147 45.369 1.00 88.38 173 THR A CA 1
ATOM 1392 C C . THR A 1 173 ? -12.251 -25.625 45.607 1.00 88.38 173 THR A C 1
ATOM 1394 O O . THR A 1 173 ? -11.658 -25.256 46.616 1.00 88.38 173 THR A O 1
ATOM 1397 N N . GLU A 1 174 ? -11.678 -26.401 44.686 1.00 88.19 174 GLU A N 1
ATOM 1398 C CA . GLU A 1 174 ? -10.279 -26.849 44.728 1.00 88.19 174 GLU A CA 1
ATOM 1399 C C . GLU A 1 174 ? -9.320 -25.861 44.037 1.00 88.19 174 GLU A C 1
ATOM 1401 O O . GLU A 1 174 ? -8.100 -25.965 44.168 1.00 88.19 174 GLU A O 1
ATOM 1406 N N . GLY A 1 175 ? -9.850 -24.877 43.300 1.00 87.00 175 GLY A N 1
ATOM 1407 C CA . GLY A 1 175 ? -9.059 -23.946 42.497 1.00 87.00 175 GLY A CA 1
ATOM 1408 C C . GLY A 1 175 ? -8.721 -24.455 41.091 1.00 87.00 175 GLY A C 1
ATOM 1409 O O . GLY A 1 175 ? -7.864 -23.862 40.420 1.00 87.00 175 GLY A O 1
ATOM 1410 N N . ASN A 1 176 ? -9.386 -25.512 40.608 1.00 91.50 176 ASN A N 1
ATOM 1411 C CA . ASN A 1 176 ? -9.271 -25.953 39.220 1.00 91.50 176 ASN A CA 1
ATOM 1412 C C . ASN A 1 176 ? -10.171 -25.102 38.311 1.00 91.50 176 ASN A C 1
ATOM 1414 O O . ASN A 1 176 ? -11.174 -24.530 38.728 1.00 91.50 176 ASN A O 1
ATOM 1418 N N . LYS A 1 177 ? -9.809 -24.987 37.028 1.00 93.94 177 LYS A N 1
ATOM 1419 C CA . LYS A 1 177 ? -10.560 -24.169 36.059 1.00 93.94 177 LYS A CA 1
ATOM 1420 C C . LYS A 1 177 ? -11.940 -24.773 35.757 1.00 93.94 177 LYS A C 1
ATOM 1422 O O . LYS A 1 177 ? -12.020 -25.927 35.326 1.00 93.94 177 LYS A O 1
ATOM 1427 N N . THR A 1 178 ? -13.003 -23.975 35.857 1.00 95.06 178 THR A N 1
ATOM 1428 C CA . THR A 1 178 ? -14.370 -24.366 35.455 1.00 95.06 178 THR A CA 1
ATOM 1429 C C . THR A 1 178 ? -14.495 -24.562 33.939 1.00 95.06 178 THR A C 1
ATOM 1431 O O . THR A 1 178 ? -13.595 -24.216 33.163 1.00 95.06 178 THR A O 1
ATOM 1434 N N . GLN A 1 179 ? -15.639 -25.092 33.486 1.00 92.56 179 GLN A N 1
ATOM 1435 C CA . GLN A 1 179 ? -15.959 -25.229 32.059 1.00 92.56 179 GLN A CA 1
ATOM 1436 C C . GLN A 1 179 ? -15.839 -23.899 31.297 1.00 92.56 179 GLN A C 1
ATOM 1438 O O . GLN A 1 179 ? -15.344 -23.900 30.171 1.00 92.56 179 GLN A O 1
ATOM 1443 N N . TYR A 1 180 ? -16.196 -22.767 31.915 1.00 94.12 180 TYR A N 1
ATOM 1444 C CA . TYR A 1 180 ? -16.039 -21.437 31.322 1.00 94.12 180 TYR A CA 1
ATOM 1445 C C . TYR A 1 180 ? -14.578 -21.168 30.923 1.00 94.12 180 TYR A C 1
ATOM 1447 O O . TYR A 1 180 ? -14.282 -20.934 29.750 1.00 94.12 180 TYR A O 1
ATOM 1455 N N . LEU A 1 181 ? -13.630 -21.275 31.863 1.00 92.12 181 LEU A N 1
ATOM 1456 C CA . LEU A 1 181 ? -12.212 -21.040 31.560 1.00 92.12 181 LEU A CA 1
ATOM 1457 C C . LEU A 1 181 ? -11.591 -22.130 30.671 1.00 92.12 181 LEU A C 1
ATOM 1459 O O . LEU A 1 181 ? -10.723 -21.818 29.851 1.00 92.12 181 LEU A O 1
ATOM 1463 N N . LYS A 1 182 ? -12.034 -23.390 30.794 1.00 92.94 182 LYS A N 1
ATOM 1464 C CA . LYS A 1 182 ? -11.631 -24.492 29.900 1.00 92.94 182 LYS A CA 1
ATOM 1465 C C . LYS A 1 182 ? -12.031 -24.190 28.444 1.00 92.94 182 LYS A C 1
ATOM 1467 O O . LYS A 1 182 ? -11.176 -24.238 27.560 1.00 92.94 182 LYS A O 1
ATOM 1472 N N . THR A 1 183 ? -13.278 -23.774 28.214 1.00 93.56 183 THR A N 1
ATOM 1473 C CA . THR A 1 183 ? -13.828 -23.409 26.894 1.00 93.56 183 THR A CA 1
ATOM 1474 C C . THR A 1 183 ? -13.102 -22.218 26.278 1.00 93.56 183 THR A C 1
ATOM 1476 O O . THR A 1 183 ? -12.685 -22.274 25.118 1.00 93.56 183 THR A O 1
ATOM 1479 N N . LEU A 1 184 ? -12.890 -21.152 27.056 1.00 90.62 184 LEU A N 1
ATOM 1480 C CA . LEU A 1 184 ? -12.180 -19.958 26.592 1.00 90.62 184 LEU A CA 1
ATOM 1481 C C . LEU A 1 184 ? -10.734 -20.284 26.185 1.00 90.62 184 LEU A C 1
ATOM 1483 O O . LEU A 1 184 ? -10.293 -19.860 25.115 1.00 90.62 184 LEU A O 1
ATOM 1487 N N . LYS A 1 185 ? -10.021 -21.103 26.976 1.00 89.88 185 LYS A N 1
ATOM 1488 C CA . LYS A 1 185 ? -8.665 -21.569 26.642 1.00 89.88 185 LYS A CA 1
ATOM 1489 C C . LYS A 1 185 ? -8.653 -22.414 25.362 1.00 89.88 185 LYS A C 1
ATOM 1491 O O . LYS A 1 185 ? -7.803 -22.181 24.505 1.00 89.88 185 LYS A O 1
ATOM 1496 N N . ALA A 1 186 ? -9.584 -23.361 25.215 1.00 89.62 186 ALA A N 1
ATOM 1497 C CA . ALA A 1 186 ? -9.687 -24.215 24.027 1.00 89.62 186 ALA A CA 1
ATOM 1498 C C . ALA A 1 186 ? -9.917 -23.392 22.745 1.00 89.62 186 ALA A C 1
ATOM 1500 O O . ALA A 1 186 ? -9.258 -23.612 21.731 1.00 89.62 186 ALA A O 1
ATOM 1501 N N . ASN A 1 187 ? -10.767 -22.365 22.826 1.00 86.62 187 ASN A N 1
ATOM 1502 C CA . ASN A 1 187 ? -11.053 -21.436 21.730 1.00 86.62 187 ASN A CA 1
ATOM 1503 C C . ASN A 1 187 ? -10.007 -20.307 21.575 1.00 86.62 187 ASN A C 1
ATOM 1505 O O . ASN A 1 187 ? -10.222 -19.374 20.805 1.00 86.62 187 ASN A O 1
ATOM 1509 N N . ARG A 1 188 ? -8.864 -20.387 22.280 1.00 86.56 188 ARG A N 1
ATOM 1510 C CA . ARG A 1 188 ? -7.748 -19.415 22.260 1.00 86.56 188 ARG A CA 1
ATOM 1511 C C . ARG A 1 188 ? -8.139 -17.976 22.651 1.00 86.56 188 ARG A C 1
ATOM 1513 O O . ARG A 1 188 ? -7.446 -17.025 22.289 1.00 86.56 188 ARG A O 1
ATOM 1520 N N . ILE A 1 189 ? -9.216 -17.801 23.417 1.00 85.56 189 ILE A N 1
ATOM 1521 C CA . ILE A 1 189 ? -9.692 -16.491 23.877 1.00 85.56 189 ILE A CA 1
ATOM 1522 C C . ILE A 1 189 ? -8.866 -16.041 25.081 1.00 85.56 189 ILE A C 1
ATOM 1524 O O . ILE A 1 189 ? -8.750 -16.751 26.080 1.00 85.56 189 ILE A O 1
ATOM 1528 N N . ASN A 1 190 ? -8.308 -14.833 25.006 1.00 83.94 190 ASN A N 1
ATOM 1529 C CA . ASN A 1 190 ? -7.537 -14.263 26.103 1.00 83.94 190 ASN A CA 1
ATOM 1530 C C . ASN A 1 190 ? -8.463 -13.607 27.143 1.00 83.94 190 ASN A C 1
ATOM 1532 O O . ASN A 1 190 ? -9.326 -12.795 26.805 1.00 83.94 190 ASN A O 1
ATOM 1536 N N . LEU A 1 191 ? -8.236 -13.891 28.427 1.00 86.31 191 LEU A N 1
ATOM 1537 C CA . LEU A 1 191 ? -8.927 -13.220 29.533 1.00 86.31 191 LEU A CA 1
ATOM 1538 C C . LEU A 1 191 ? -8.665 -11.707 29.578 1.00 86.31 191 LEU A C 1
ATOM 1540 O O . LEU A 1 191 ? -9.498 -10.976 30.108 1.00 86.31 191 LEU A O 1
ATOM 1544 N N . SER A 1 192 ? -7.573 -11.208 28.985 1.00 87.00 192 SER A N 1
ATOM 1545 C CA . SER A 1 192 ? -7.375 -9.763 28.804 1.00 87.00 192 SER A CA 1
ATOM 1546 C C . SER A 1 192 ? -8.385 -9.144 27.828 1.00 87.00 192 SER A C 1
ATOM 1548 O O . SER A 1 192 ? -8.812 -8.015 28.048 1.00 87.00 192 SER A O 1
ATOM 1550 N N . SER A 1 193 ? -8.845 -9.875 26.804 1.00 90.19 193 SER A N 1
ATOM 1551 C CA . SER A 1 193 ? -9.920 -9.420 25.906 1.00 90.19 193 SER A CA 1
ATOM 1552 C C . SER A 1 193 ? -11.270 -9.371 26.620 1.00 90.19 193 SER A C 1
ATOM 1554 O O . SER A 1 193 ? -12.015 -8.411 26.446 1.00 90.19 193 SER A O 1
ATOM 1556 N N . ILE A 1 194 ? -11.571 -10.346 27.481 1.00 92.25 194 ILE A N 1
ATOM 1557 C CA . ILE A 1 194 ? -12.796 -10.319 28.297 1.00 92.25 194 ILE A CA 1
ATOM 1558 C C . ILE A 1 194 ? -12.721 -9.207 29.351 1.00 92.25 194 ILE A C 1
ATOM 1560 O O . ILE A 1 194 ? -13.685 -8.470 29.524 1.00 92.25 194 ILE A O 1
ATOM 1564 N N . SER A 1 195 ? -11.565 -9.018 29.993 1.00 91.81 195 SER A N 1
ATOM 1565 C CA . SER A 1 195 ? -11.323 -7.903 30.918 1.00 91.81 195 SER A CA 1
ATOM 1566 C C . SER A 1 195 ? -11.416 -6.535 30.239 1.00 91.81 195 SER A C 1
ATOM 1568 O O . SER A 1 195 ? -11.970 -5.604 30.815 1.00 91.81 195 SER A O 1
ATOM 1570 N N . SER A 1 196 ? -10.934 -6.420 28.997 1.00 92.44 196 SER A N 1
ATOM 1571 C CA . SER A 1 196 ? -11.091 -5.235 28.148 1.00 92.44 196 SER A CA 1
ATOM 1572 C C . SER A 1 196 ? -12.567 -4.904 27.916 1.00 92.44 196 SER A C 1
ATOM 1574 O O . SER A 1 196 ? -12.958 -3.746 28.040 1.00 92.44 196 SER A O 1
ATOM 1576 N N . ILE A 1 197 ? -13.394 -5.911 27.621 1.00 96.56 197 ILE A N 1
ATOM 1577 C CA . ILE A 1 197 ? -14.831 -5.740 27.380 1.00 96.56 197 ILE A CA 1
ATOM 1578 C C . ILE A 1 197 ? -15.576 -5.398 28.677 1.00 96.56 197 ILE A C 1
ATOM 1580 O O . ILE A 1 197 ? -16.241 -4.368 28.760 1.00 96.56 197 ILE A O 1
ATOM 1584 N N . LEU A 1 198 ? -15.434 -6.243 29.702 1.00 96.25 198 LEU A N 1
ATOM 1585 C CA . LEU A 1 198 ? -16.159 -6.168 30.975 1.00 96.25 198 LEU A CA 1
ATOM 1586 C C . LEU A 1 198 ? -15.523 -5.200 31.990 1.00 96.25 198 LEU A C 1
ATOM 1588 O O . LEU A 1 198 ? -15.917 -5.185 33.156 1.00 96.25 198 LEU A O 1
ATOM 1592 N N . SER A 1 199 ? -14.547 -4.387 31.573 1.00 94.31 199 SER A N 1
ATOM 1593 C CA . SER A 1 199 ? -13.909 -3.382 32.429 1.00 94.31 199 SER A CA 1
ATOM 1594 C C . SER A 1 199 ? -14.965 -2.473 33.063 1.00 94.31 199 SER A C 1
ATOM 1596 O O . SER A 1 199 ? -15.833 -1.940 32.369 1.00 94.31 199 SER A O 1
ATOM 1598 N N . LYS A 1 200 ? -14.878 -2.275 34.383 1.00 93.50 200 LYS A N 1
ATOM 1599 C CA . LYS A 1 200 ? -15.808 -1.469 35.194 1.00 93.50 200 LYS A CA 1
ATOM 1600 C C . LYS A 1 200 ? -17.248 -2.014 35.246 1.00 93.50 200 LYS A C 1
ATOM 1602 O O . LYS A 1 200 ? -18.167 -1.253 35.539 1.00 93.50 200 LYS A O 1
ATOM 1607 N N . ALA A 1 201 ? -17.465 -3.312 35.003 1.00 95.56 201 ALA A N 1
ATOM 1608 C CA . ALA A 1 201 ? -18.755 -3.961 35.270 1.00 95.56 201 ALA A CA 1
ATOM 1609 C C . ALA A 1 201 ? -19.101 -4.000 36.775 1.00 95.56 201 ALA A C 1
ATOM 1611 O O . ALA A 1 201 ? -20.281 -4.033 37.134 1.00 95.56 201 ALA A O 1
ATOM 1612 N N . GLY A 1 202 ? -18.092 -3.961 37.654 1.00 94.44 202 GLY A N 1
ATOM 1613 C CA . GLY A 1 202 ? -18.262 -3.841 39.102 1.00 94.44 202 GLY A CA 1
ATOM 1614 C C . GLY A 1 202 ? -19.076 -4.998 39.680 1.00 94.44 202 GLY A C 1
ATOM 1615 O O . GLY A 1 202 ? -18.794 -6.162 39.403 1.00 94.44 202 GLY A O 1
ATOM 1616 N N . ALA A 1 203 ? -20.124 -4.679 40.443 1.00 93.62 203 ALA A N 1
ATOM 1617 C CA . ALA A 1 203 ? -21.033 -5.673 41.017 1.00 93.62 203 ALA A CA 1
ATOM 1618 C C . ALA A 1 203 ? -21.764 -6.535 39.961 1.00 93.62 203 ALA A C 1
ATOM 1620 O O . ALA A 1 203 ? -22.109 -7.678 40.235 1.00 93.62 203 ALA A O 1
ATOM 1621 N N . ASN A 1 204 ? -21.952 -6.028 38.736 1.00 95.50 204 ASN A N 1
ATOM 1622 C CA . ASN A 1 204 ? -22.651 -6.740 37.657 1.00 95.50 204 AS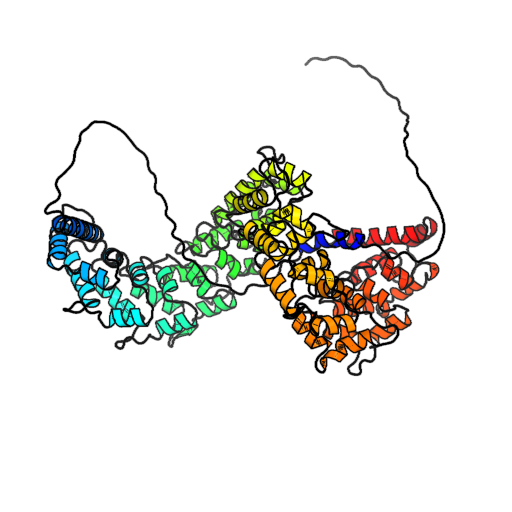N A CA 1
ATOM 1623 C C . ASN A 1 204 ? -21.730 -7.651 36.820 1.00 95.50 204 ASN A C 1
ATOM 1625 O O . ASN A 1 204 ? -22.178 -8.240 35.835 1.00 95.50 204 ASN A O 1
ATOM 1629 N N . ALA A 1 205 ? -20.450 -7.777 37.191 1.00 95.12 205 ALA A N 1
ATOM 1630 C CA . ALA A 1 205 ? -19.440 -8.538 36.456 1.00 95.12 205 ALA A CA 1
ATOM 1631 C C . ALA A 1 205 ? -19.843 -9.985 36.137 1.00 95.12 205 ALA A C 1
ATOM 1633 O O . ALA A 1 205 ? -19.647 -10.448 35.017 1.00 95.12 205 ALA A O 1
ATOM 1634 N N . VAL A 1 206 ? -20.423 -10.685 37.113 1.00 95.88 206 VAL A N 1
ATOM 1635 C CA . VAL A 1 206 ? -20.800 -12.106 37.021 1.00 95.88 206 VAL A CA 1
ATOM 1636 C C . VAL A 1 206 ? -21.920 -12.305 36.002 1.00 95.88 206 VAL A C 1
ATOM 1638 O O . VAL A 1 206 ? -21.819 -13.159 35.122 1.00 95.88 206 VAL A O 1
ATOM 1641 N N . LYS A 1 207 ? -22.961 -11.466 36.084 1.00 96.62 207 LYS A N 1
ATOM 1642 C CA . LYS A 1 207 ? -24.092 -11.456 35.150 1.00 96.62 207 LYS A CA 1
ATOM 1643 C C . LYS A 1 207 ? -23.621 -11.149 33.729 1.00 96.62 207 LYS A C 1
ATOM 1645 O O . LYS A 1 207 ? -23.886 -11.929 32.821 1.00 96.62 207 LYS A O 1
ATOM 1650 N N . ALA A 1 208 ? -22.852 -10.074 33.557 1.00 97.25 208 ALA A N 1
ATOM 1651 C CA . ALA A 1 208 ? -22.352 -9.662 32.249 1.00 97.25 208 ALA A CA 1
ATOM 1652 C C . ALA A 1 208 ? -21.340 -10.656 31.645 1.00 97.25 208 ALA A C 1
ATOM 1654 O O . ALA A 1 208 ? -21.279 -10.788 30.426 1.00 97.25 208 ALA A O 1
ATOM 1655 N N . PHE A 1 209 ? -20.575 -11.388 32.466 1.00 96.44 209 PHE A N 1
ATOM 1656 C CA . PHE A 1 209 ? -19.734 -12.490 31.991 1.00 96.44 209 PHE A CA 1
ATOM 1657 C C . PHE A 1 209 ? -20.580 -13.663 31.489 1.00 96.44 209 PHE A C 1
ATOM 1659 O O . PHE A 1 209 ? -20.322 -14.139 30.387 1.00 96.44 209 PHE A O 1
ATOM 1666 N N . LYS A 1 210 ? -21.581 -14.117 32.263 1.00 96.19 210 LYS A N 1
ATOM 1667 C CA . LYS A 1 210 ? -22.466 -15.224 31.858 1.00 96.19 210 LYS A CA 1
ATOM 1668 C C . LYS A 1 210 ? -23.220 -14.885 30.575 1.00 96.19 210 LYS A C 1
ATOM 1670 O O . LYS A 1 210 ? -23.021 -15.556 29.575 1.00 96.19 210 LYS A O 1
ATOM 1675 N N . GLU A 1 211 ? -23.954 -13.774 30.552 1.00 97.69 211 GLU A N 1
ATOM 1676 C CA . GLU A 1 211 ? -24.734 -13.356 29.380 1.00 97.69 211 GLU A CA 1
ATOM 1677 C C . GLU A 1 211 ? -23.873 -13.177 28.114 1.00 97.69 211 GLU A C 1
ATOM 1679 O O . GLU A 1 211 ? -24.332 -13.476 27.013 1.00 97.69 211 GLU A O 1
ATOM 1684 N N . LEU A 1 212 ? -22.621 -12.713 28.239 1.00 95.75 212 LEU A N 1
ATOM 1685 C CA . LEU A 1 212 ? -21.701 -12.601 27.102 1.00 95.75 212 LEU A CA 1
ATOM 1686 C C . LEU A 1 212 ? -21.115 -13.959 26.680 1.00 95.75 212 LEU A C 1
ATOM 1688 O O . LEU A 1 212 ? -20.928 -14.193 25.488 1.00 95.75 212 LEU A O 1
ATOM 1692 N N . TYR A 1 213 ? -20.845 -14.855 27.633 1.00 95.56 213 TYR A N 1
ATOM 1693 C CA . TYR A 1 213 ? -20.419 -16.225 27.348 1.00 95.56 213 TYR A CA 1
ATOM 1694 C C . TYR A 1 213 ? -21.532 -17.010 26.647 1.00 95.56 213 TYR A C 1
ATOM 1696 O O . TYR A 1 213 ? -21.263 -17.599 25.608 1.00 95.56 213 TYR A O 1
ATOM 1704 N N . ASP A 1 214 ? -22.771 -16.939 27.134 1.00 96.00 214 ASP A N 1
ATOM 1705 C CA . ASP A 1 214 ? -23.942 -17.641 26.584 1.00 96.00 214 ASP A CA 1
ATOM 1706 C C . ASP A 1 214 ? -24.333 -17.118 25.180 1.00 96.00 214 ASP A C 1
ATOM 1708 O O . ASP A 1 214 ? -24.963 -17.811 24.380 1.00 96.00 214 ASP A O 1
ATOM 1712 N N . LEU A 1 215 ? -23.921 -15.890 24.833 1.00 95.62 215 LEU A N 1
ATOM 1713 C CA . LEU A 1 215 ? -24.002 -15.364 23.465 1.00 95.62 215 LEU A CA 1
ATOM 1714 C C . LEU A 1 215 ? -22.929 -15.951 22.535 1.00 95.62 215 LEU A C 1
ATOM 1716 O O . LEU A 1 215 ? -23.148 -16.004 21.325 1.00 95.62 215 LEU A O 1
ATOM 1720 N N . TRP A 1 216 ? -21.783 -16.400 23.051 1.00 94.69 216 TRP A N 1
ATOM 1721 C CA . TRP A 1 216 ? -20.662 -16.943 22.266 1.00 94.69 216 TRP A CA 1
ATOM 1722 C C . TRP A 1 216 ? -20.587 -18.474 22.265 1.00 94.69 216 TRP A C 1
ATOM 1724 O O . TRP A 1 216 ? -20.104 -19.051 21.288 1.00 94.69 216 TRP A O 1
ATOM 1734 N N . PHE A 1 217 ? -21.077 -19.121 23.322 1.00 95.56 217 PHE A N 1
ATOM 1735 C CA . PHE A 1 217 ? -20.985 -20.555 23.580 1.00 95.56 217 PHE A CA 1
ATOM 1736 C C . PHE A 1 217 ? -22.318 -21.146 24.046 1.00 95.56 217 PHE A C 1
ATOM 1738 O O . PHE A 1 217 ? -23.089 -20.489 24.738 1.00 95.56 217 PHE A O 1
ATOM 1745 N N . ASP A 1 218 ? -22.581 -22.398 23.675 1.00 93.75 218 ASP A N 1
ATOM 1746 C CA . ASP A 1 218 ? -23.669 -23.185 24.255 1.00 93.75 218 ASP A CA 1
ATOM 1747 C C . ASP A 1 218 ? -23.280 -23.764 25.633 1.00 93.75 218 ASP A C 1
ATOM 1749 O O . ASP A 1 218 ? -22.142 -23.644 26.101 1.00 93.75 218 ASP A O 1
ATOM 1753 N N . GLN A 1 219 ? -24.225 -24.458 26.272 1.00 90.69 219 GLN A N 1
ATOM 1754 C CA . GLN A 1 219 ? -24.016 -25.148 27.553 1.00 90.69 219 GLN A CA 1
ATOM 1755 C C . GLN A 1 219 ? -22.933 -26.248 27.494 1.00 90.69 219 GLN A C 1
ATOM 1757 O O . GLN A 1 219 ? -22.441 -26.673 28.535 1.00 90.69 219 GLN A O 1
ATOM 1762 N N . ASN A 1 220 ? -22.510 -26.677 26.299 1.00 90.50 220 ASN A N 1
ATOM 1763 C CA . ASN A 1 220 ? -21.436 -27.649 26.073 1.00 90.50 220 ASN A CA 1
ATOM 1764 C C . ASN A 1 220 ? -20.078 -26.981 25.769 1.00 90.50 220 ASN A C 1
ATOM 1766 O O . ASN A 1 220 ? -19.081 -27.675 25.578 1.00 90.50 220 ASN A O 1
ATOM 1770 N N . GLY A 1 221 ? -20.010 -25.646 25.699 1.00 89.75 221 GLY A N 1
ATOM 1771 C CA . GLY A 1 221 ? -18.813 -24.903 25.288 1.00 89.75 221 GLY A CA 1
ATOM 1772 C C . GLY A 1 221 ? -18.546 -24.894 23.773 1.00 89.75 221 GLY A C 1
ATOM 1773 O O . GLY A 1 221 ? -17.456 -24.512 23.339 1.00 89.75 221 GLY A O 1
ATOM 1774 N N . LYS A 1 222 ? -19.513 -25.298 22.941 1.00 93.81 222 LYS A N 1
ATOM 1775 C CA . LYS A 1 222 ? -19.448 -25.190 21.474 1.00 93.81 222 LYS A CA 1
ATOM 1776 C C . LYS A 1 222 ? -19.822 -23.772 21.045 1.00 93.81 222 LYS A C 1
ATOM 1778 O O . LYS A 1 222 ? -20.692 -23.153 21.649 1.00 93.81 222 LYS A O 1
ATOM 1783 N N . LYS A 1 223 ? -19.187 -23.245 19.992 1.00 95.12 223 LYS A N 1
ATOM 1784 C CA . LYS A 1 223 ? -19.469 -21.887 19.488 1.00 95.12 223 LYS A CA 1
ATOM 1785 C C . LYS A 1 223 ? -20.927 -21.758 19.031 1.00 95.12 223 LYS A C 1
ATOM 1787 O O . LYS A 1 223 ? -21.412 -22.597 18.276 1.00 95.12 223 LYS A O 1
ATOM 1792 N N . THR A 1 224 ? -21.604 -20.680 19.417 1.00 95.06 224 THR A N 1
ATOM 1793 C CA . THR A 1 224 ? -22.940 -20.347 18.898 1.00 95.06 224 THR A CA 1
ATOM 1794 C C . THR A 1 224 ? -22.868 -19.843 17.452 1.00 95.06 224 THR A C 1
ATOM 1796 O O . THR A 1 224 ? -21.822 -19.401 16.964 1.00 95.06 224 THR A O 1
ATOM 1799 N N . ARG A 1 225 ? -24.027 -19.789 16.777 1.00 92.56 225 ARG A N 1
ATOM 1800 C CA . ARG A 1 225 ? -24.166 -19.145 15.457 1.00 92.56 225 ARG A CA 1
ATOM 1801 C C . ARG A 1 225 ? -23.700 -17.679 15.451 1.00 92.56 225 ARG A C 1
ATOM 1803 O O . ARG A 1 225 ? -23.262 -17.196 14.408 1.00 92.56 225 ARG A O 1
ATOM 1810 N N . TYR A 1 226 ? -23.779 -16.976 16.588 1.00 93.69 226 TYR A N 1
ATOM 1811 C CA . TYR A 1 226 ? -23.306 -15.594 16.704 1.00 93.69 226 TYR A CA 1
ATOM 1812 C C . TYR A 1 226 ? -21.803 -15.502 16.427 1.00 93.69 226 TYR A C 1
ATOM 1814 O O . TYR A 1 226 ? -21.378 -14.750 15.551 1.00 93.69 226 TYR A O 1
ATOM 1822 N N . LEU A 1 227 ? -21.008 -16.308 17.136 1.00 91.56 227 LEU A N 1
ATOM 1823 C CA . LEU A 1 227 ? -19.555 -16.310 16.996 1.00 91.56 227 LEU A CA 1
ATOM 1824 C C . LEU A 1 227 ? -19.113 -16.890 15.643 1.00 91.56 227 LEU A C 1
ATOM 1826 O O . LEU A 1 227 ? -18.252 -16.310 14.989 1.00 91.56 227 LEU A O 1
ATOM 1830 N N . ILE A 1 228 ? -19.755 -17.969 15.179 1.00 92.88 228 ILE A N 1
ATOM 1831 C CA . ILE A 1 228 ? -19.436 -18.600 13.886 1.00 92.88 228 ILE A CA 1
ATOM 1832 C C . ILE A 1 228 ? -19.599 -17.606 12.720 1.00 92.88 228 ILE A C 1
ATOM 1834 O O . ILE A 1 228 ? -18.681 -17.460 11.915 1.00 92.88 228 ILE A O 1
ATOM 1838 N N . LYS A 1 229 ? -20.714 -16.861 12.639 1.00 94.00 229 LYS A N 1
ATOM 1839 C CA . LYS A 1 229 ? -20.940 -15.909 11.528 1.00 94.00 229 LYS A CA 1
ATOM 1840 C C . LYS A 1 229 ? -20.067 -14.652 11.587 1.00 94.00 229 LYS A C 1
ATOM 1842 O O . LYS A 1 229 ? -19.742 -14.091 10.539 1.00 94.00 229 LYS A O 1
ATOM 1847 N N . LEU A 1 230 ? -19.626 -14.245 12.779 1.00 92.25 230 LEU A N 1
ATOM 1848 C CA . LEU A 1 230 ? -18.606 -13.204 12.932 1.00 92.25 230 LEU A CA 1
ATOM 1849 C C . LEU A 1 230 ? -17.242 -13.677 12.404 1.00 92.25 230 LEU A C 1
ATOM 1851 O O . LEU A 1 230 ? -16.611 -12.957 11.631 1.00 92.25 230 LEU A O 1
ATOM 1855 N N . GLU A 1 231 ? -16.821 -14.896 12.752 1.00 92.06 231 GLU A N 1
ATOM 1856 C CA . GLU A 1 231 ? -15.547 -15.474 12.305 1.00 92.06 231 GLU A CA 1
ATOM 1857 C C . GLU A 1 231 ? -15.516 -15.752 10.794 1.00 92.06 231 GLU A C 1
ATOM 1859 O O . GLU A 1 231 ? -14.538 -15.384 10.143 1.00 92.06 231 GLU A O 1
ATOM 1864 N N . GLU A 1 232 ? -16.597 -16.295 10.213 1.00 92.38 232 GLU A N 1
ATOM 1865 C CA . GLU A 1 232 ? -16.773 -16.415 8.751 1.00 92.38 232 GLU A CA 1
ATOM 1866 C C . GLU A 1 232 ? -16.607 -15.061 8.038 1.00 92.38 232 GLU A C 1
ATOM 1868 O O . GLU A 1 232 ? -16.035 -14.986 6.953 1.00 92.38 232 GLU A O 1
ATOM 1873 N N . SER A 1 233 ? -17.056 -13.976 8.678 1.00 90.06 233 SER A N 1
ATOM 1874 C CA . SER A 1 233 ? -16.961 -12.603 8.162 1.00 90.06 233 SER A CA 1
ATOM 1875 C C . SER A 1 233 ? -15.646 -11.890 8.531 1.00 90.06 233 SER A C 1
ATOM 1877 O O . SER A 1 233 ? -15.518 -10.675 8.365 1.00 90.06 233 SER A O 1
ATOM 1879 N N . GLY A 1 234 ? -14.656 -12.617 9.062 1.00 89.06 234 GLY A N 1
ATOM 1880 C CA . GLY A 1 234 ? -13.336 -12.089 9.422 1.00 89.06 234 GLY A CA 1
ATOM 1881 C C . GLY A 1 234 ? -13.284 -11.246 10.706 1.00 89.06 234 GLY A C 1
ATOM 1882 O O . GLY A 1 234 ? -12.258 -10.612 10.974 1.00 89.06 234 GLY A O 1
ATOM 1883 N N . VAL A 1 235 ? -14.356 -11.227 11.506 1.00 90.44 235 VAL A N 1
ATOM 1884 C CA . VAL A 1 235 ? -14.428 -10.539 12.805 1.00 90.44 235 VAL A CA 1
ATOM 1885 C C . VAL A 1 235 ? -14.152 -11.533 13.928 1.00 90.44 235 VAL A C 1
ATOM 1887 O O . VAL A 1 235 ? -15.052 -12.114 14.525 1.00 90.44 235 VAL A O 1
ATOM 1890 N N . ASP A 1 236 ? -12.871 -11.708 14.232 1.00 88.88 236 ASP A N 1
ATOM 1891 C CA . ASP A 1 236 ? -12.423 -12.449 15.410 1.00 88.88 236 ASP A CA 1
ATOM 1892 C C . ASP A 1 236 ? -12.826 -11.762 16.742 1.00 88.88 236 ASP A C 1
ATOM 1894 O O . ASP A 1 236 ? -13.172 -10.575 16.804 1.00 88.88 236 ASP A O 1
ATOM 1898 N N . LEU A 1 237 ? -12.744 -12.499 17.856 1.00 85.62 237 LEU A N 1
ATOM 1899 C CA . LEU A 1 237 ? -13.040 -11.951 19.188 1.00 85.62 237 LEU A CA 1
ATOM 1900 C C . LEU A 1 237 ? -12.038 -10.889 19.665 1.00 85.62 237 LEU A C 1
ATOM 1902 O O . LEU A 1 237 ? -12.377 -10.112 20.559 1.00 85.62 237 LEU A O 1
ATOM 1906 N N . VAL A 1 238 ? -10.845 -10.778 19.067 1.00 87.62 238 VAL A N 1
ATOM 1907 C CA . VAL A 1 238 ? -9.920 -9.675 19.381 1.00 87.62 238 VAL A CA 1
ATOM 1908 C C . VAL A 1 238 ? -10.501 -8.372 18.829 1.00 87.62 238 VAL A C 1
ATOM 1910 O O . VAL A 1 238 ? -10.566 -7.384 19.560 1.00 87.62 238 VAL A O 1
ATOM 1913 N N . ARG A 1 239 ? -11.038 -8.383 17.601 1.00 91.69 239 ARG A N 1
ATOM 1914 C CA . ARG A 1 239 ? -11.786 -7.264 17.000 1.00 91.69 239 ARG A CA 1
ATOM 1915 C C . ARG A 1 239 ? -13.017 -6.915 17.806 1.00 91.69 239 ARG A C 1
ATOM 1917 O O . ARG A 1 239 ? -13.183 -5.748 18.152 1.00 91.69 239 ARG A O 1
ATOM 1924 N N . MET A 1 240 ? -13.827 -7.905 18.176 1.00 93.38 240 MET A N 1
ATOM 1925 C CA . MET A 1 240 ? -15.002 -7.651 19.008 1.00 93.38 240 MET A CA 1
ATOM 1926 C C . MET A 1 240 ? -14.615 -7.055 20.376 1.00 93.38 240 MET A C 1
ATOM 1928 O O . MET A 1 240 ? -15.247 -6.104 20.829 1.00 93.38 240 MET A O 1
ATOM 1932 N N . SER A 1 241 ? -13.506 -7.505 20.982 1.00 92.00 241 SER A N 1
ATOM 1933 C CA . SER A 1 241 ? -12.958 -6.909 22.215 1.00 92.00 241 SER A CA 1
ATOM 1934 C C . SER A 1 241 ? -12.347 -5.513 22.048 1.00 92.00 241 SER A C 1
ATOM 1936 O O . SER A 1 241 ? -12.224 -4.782 23.031 1.00 92.00 241 SER A O 1
ATOM 1938 N N . SER A 1 242 ? -11.998 -5.137 20.814 1.00 94.12 242 SER A N 1
ATOM 1939 C CA . SER A 1 242 ? -11.569 -3.788 20.435 1.00 94.12 242 SER A CA 1
ATOM 1940 C C . SER A 1 242 ? -12.770 -2.860 20.246 1.00 94.12 242 SER A C 1
ATOM 1942 O O . SER A 1 242 ? -12.692 -1.697 20.627 1.00 94.12 242 SER A O 1
ATOM 1944 N N . ILE A 1 243 ? -13.889 -3.354 19.697 1.00 97.19 243 ILE A N 1
ATOM 1945 C CA . ILE A 1 243 ? -15.146 -2.595 19.565 1.00 97.19 243 ILE A CA 1
ATOM 1946 C C . ILE A 1 243 ? -15.762 -2.352 20.946 1.00 97.19 243 ILE A C 1
ATOM 1948 O O . ILE A 1 243 ? -15.949 -1.206 21.348 1.00 97.19 243 ILE A O 1
ATOM 1952 N N . LEU A 1 244 ? -16.023 -3.434 21.686 1.00 96.50 244 LEU A N 1
ATOM 1953 C CA . LEU A 1 244 ? -16.732 -3.438 22.970 1.00 96.50 244 LEU A CA 1
ATOM 1954 C C . LEU A 1 244 ? -15.830 -3.100 24.173 1.00 96.50 244 LEU A C 1
ATOM 1956 O O . LEU A 1 244 ? -16.220 -3.333 25.316 1.00 96.50 244 LEU A O 1
ATOM 1960 N N . HIS A 1 245 ? -14.634 -2.551 23.941 1.00 94.88 245 HIS A N 1
ATOM 1961 C CA . HIS A 1 245 ? -13.727 -2.113 25.004 1.00 94.88 245 HIS A CA 1
ATOM 1962 C C . HIS A 1 245 ? -14.429 -1.137 25.962 1.00 94.88 245 HIS A C 1
ATOM 1964 O O . HIS A 1 245 ? -14.960 -0.112 25.535 1.00 94.88 245 HIS A O 1
ATOM 1970 N N . GLY A 1 246 ? -14.427 -1.449 27.259 1.00 94.69 246 GLY A N 1
ATOM 1971 C CA . GLY A 1 246 ? -15.067 -0.634 28.290 1.00 94.69 246 GLY A CA 1
ATOM 1972 C C . GLY A 1 246 ? -16.601 -0.635 28.262 1.00 94.69 246 GLY A C 1
ATOM 1973 O O . GLY A 1 246 ? -17.202 0.244 28.876 1.00 94.69 246 GLY A O 1
ATOM 1974 N N . ALA A 1 247 ? -17.250 -1.586 27.577 1.00 96.88 247 ALA A N 1
ATOM 1975 C CA . ALA A 1 247 ? -18.708 -1.743 27.623 1.00 96.88 247 ALA A CA 1
ATOM 1976 C C . ALA A 1 247 ? -19.223 -2.171 29.015 1.00 96.88 247 ALA A C 1
ATOM 1978 O O . ALA A 1 247 ? -20.383 -1.914 29.350 1.00 96.88 247 ALA A O 1
ATOM 1979 N N . GLY A 1 248 ? -18.370 -2.796 29.834 1.00 96.25 248 GLY A N 1
ATOM 1980 C CA . GLY A 1 248 ? -18.662 -3.153 31.218 1.00 96.25 248 GLY A CA 1
ATOM 1981 C C . GLY A 1 248 ? -19.873 -4.077 31.321 1.00 96.25 248 GLY A C 1
ATOM 1982 O O . GLY A 1 248 ? -19.989 -5.056 30.586 1.00 96.25 248 GLY A O 1
ATOM 1983 N N . ALA A 1 249 ? -20.806 -3.735 32.210 1.00 96.25 249 ALA A N 1
ATOM 1984 C CA . ALA A 1 249 ? -22.041 -4.493 32.405 1.00 96.25 249 ALA A CA 1
ATOM 1985 C C . ALA A 1 249 ? -22.952 -4.536 31.157 1.00 96.25 249 ALA A C 1
ATOM 1987 O O . ALA A 1 249 ? -23.748 -5.457 31.017 1.00 96.25 249 ALA A O 1
ATOM 1988 N N . ASN A 1 250 ? -22.817 -3.576 30.232 1.00 97.44 250 ASN A N 1
ATOM 1989 C CA . ASN A 1 250 ? -23.650 -3.481 29.028 1.00 97.44 250 ASN A CA 1
ATOM 1990 C C . ASN A 1 250 ? -23.107 -4.296 27.840 1.00 97.44 250 ASN A C 1
ATOM 1992 O O . ASN A 1 250 ? -23.715 -4.289 26.769 1.00 97.44 250 ASN A O 1
ATOM 1996 N N . ALA A 1 251 ? -21.979 -4.997 27.995 1.00 97.25 251 ALA A N 1
ATOM 1997 C CA . ALA A 1 251 ? -21.347 -5.754 26.914 1.00 97.25 251 ALA A CA 1
ATOM 1998 C C . ALA A 1 251 ? -22.245 -6.800 26.213 1.00 97.25 251 ALA A C 1
ATOM 2000 O O . ALA A 1 251 ? -22.202 -6.837 24.981 1.00 97.25 251 ALA A O 1
ATOM 2001 N N . PRO A 1 252 ? -23.077 -7.608 26.910 1.00 97.88 252 PRO A N 1
ATOM 2002 C CA . PRO A 1 252 ? -23.950 -8.585 26.249 1.00 97.88 252 PRO A CA 1
ATOM 2003 C C . PRO A 1 252 ? -24.989 -7.904 25.351 1.00 97.88 252 PRO A C 1
ATOM 2005 O O . PRO A 1 252 ? -25.194 -8.301 24.203 1.00 97.88 252 PRO A O 1
ATOM 2008 N N . LYS A 1 253 ? -25.594 -6.818 25.854 1.00 97.81 253 LYS A N 1
ATOM 2009 C CA . LYS A 1 253 ? -26.551 -5.990 25.113 1.00 97.81 253 LYS A CA 1
ATOM 2010 C C . LYS A 1 253 ? -25.894 -5.366 23.879 1.00 97.81 253 LYS A C 1
ATOM 2012 O O . LYS A 1 253 ? -26.371 -5.580 22.770 1.00 97.81 253 LYS A O 1
ATOM 2017 N N . ALA A 1 254 ? -24.762 -4.685 24.059 1.00 97.81 254 ALA A N 1
ATOM 2018 C CA . ALA A 1 254 ? -24.043 -4.011 22.978 1.00 97.81 254 ALA A CA 1
ATOM 2019 C C . ALA A 1 254 ? -23.540 -4.981 21.889 1.00 97.81 254 ALA A C 1
ATOM 2021 O O . ALA A 1 254 ? -23.586 -4.649 20.705 1.00 97.81 254 ALA A O 1
ATOM 2022 N N . PHE A 1 255 ? -23.114 -6.195 22.269 1.00 97.38 255 PHE A N 1
ATOM 2023 C CA . PHE A 1 255 ? -22.800 -7.272 21.325 1.00 97.38 255 PHE A CA 1
ATOM 2024 C C . PHE A 1 255 ? -24.035 -7.685 20.514 1.00 97.38 255 PHE A C 1
ATOM 2026 O O . PHE A 1 255 ? -23.972 -7.746 19.288 1.00 97.38 255 PHE A O 1
ATOM 2033 N N . LYS A 1 256 ? -25.158 -7.960 21.190 1.00 96.88 256 LYS A N 1
ATOM 2034 C CA . LYS A 1 256 ? -26.382 -8.472 20.559 1.00 96.88 256 LYS A CA 1
ATOM 2035 C C . LYS A 1 256 ? -27.040 -7.437 19.643 1.00 96.88 256 LYS A C 1
ATOM 2037 O O . LYS A 1 256 ? -27.457 -7.785 18.544 1.00 96.88 256 LYS A O 1
ATOM 2042 N N . GLU A 1 257 ? -27.083 -6.171 20.052 1.00 97.94 257 GLU A N 1
ATOM 2043 C CA . GLU A 1 257 ? -27.603 -5.070 19.231 1.00 97.94 257 GLU A CA 1
ATOM 2044 C C . GLU A 1 257 ? -26.748 -4.848 17.975 1.00 97.94 257 GLU A C 1
ATOM 2046 O O . GLU A 1 257 ? -27.294 -4.739 16.879 1.00 97.94 257 GLU A O 1
ATOM 2051 N N . LEU A 1 258 ? -25.413 -4.861 18.100 1.00 97.38 258 LEU A N 1
ATOM 2052 C CA . LEU A 1 258 ? -24.520 -4.726 16.946 1.00 97.38 258 LEU A CA 1
ATOM 2053 C C . LEU A 1 258 ? -24.614 -5.940 16.010 1.00 97.38 258 LEU A C 1
ATOM 2055 O O . LEU A 1 258 ? -24.676 -5.768 14.795 1.00 97.38 258 LEU A O 1
ATOM 2059 N N . TYR A 1 259 ? -24.676 -7.158 16.558 1.00 96.50 259 TYR A N 1
ATOM 2060 C CA . TYR A 1 259 ? -24.866 -8.366 15.757 1.00 96.50 259 TYR A CA 1
ATOM 2061 C C . TYR A 1 259 ? -26.185 -8.324 14.981 1.00 96.50 259 TYR A C 1
ATOM 2063 O O . TYR A 1 259 ? -26.185 -8.652 13.802 1.00 96.50 259 TYR A O 1
ATOM 2071 N N . ASN A 1 260 ? -27.288 -7.887 15.595 1.00 96.38 260 ASN A N 1
ATOM 2072 C CA . ASN A 1 260 ? -28.594 -7.825 14.933 1.00 96.38 260 ASN A CA 1
ATOM 2073 C C . ASN A 1 260 ? -28.648 -6.791 13.790 1.00 96.38 260 ASN A C 1
ATOM 2075 O O . ASN A 1 260 ? -29.418 -6.965 12.849 1.00 96.38 260 ASN A O 1
ATOM 2079 N N . LEU A 1 261 ? -27.824 -5.736 13.837 1.00 96.75 261 LEU A N 1
ATOM 2080 C CA . LEU A 1 261 ? -27.651 -4.803 12.713 1.00 96.75 261 LEU A CA 1
ATOM 2081 C C . LEU A 1 261 ? -26.842 -5.422 11.561 1.00 96.75 261 LEU A C 1
ATOM 2083 O O . LEU A 1 261 ? -26.982 -4.998 10.417 1.00 96.75 261 LEU A O 1
ATOM 2087 N N . TRP A 1 262 ? -26.012 -6.428 11.841 1.00 96.19 262 TRP A N 1
ATOM 2088 C CA . TRP A 1 262 ? -25.121 -7.086 10.878 1.00 96.19 262 TRP A CA 1
ATOM 2089 C C . TRP A 1 262 ? -25.685 -8.391 10.295 1.00 96.19 262 TRP A C 1
ATOM 2091 O O . TRP A 1 262 ? -25.462 -8.703 9.127 1.00 96.19 262 TRP A O 1
ATOM 2101 N N . PHE A 1 263 ? -26.425 -9.156 11.094 1.00 96.12 263 PHE A N 1
ATOM 2102 C CA . PHE A 1 263 ? -26.940 -10.473 10.737 1.00 96.12 263 PHE A CA 1
ATOM 2103 C C . PHE A 1 263 ? -28.396 -10.621 11.176 1.00 96.12 263 PHE A C 1
ATOM 2105 O O . PHE A 1 263 ? -28.730 -10.486 12.354 1.00 96.12 263 PHE A O 1
ATOM 2112 N N . GLY A 1 264 ? -29.258 -10.954 10.219 1.00 91.19 264 GLY A N 1
ATOM 2113 C CA . GLY A 1 264 ? -30.676 -11.182 10.463 1.00 91.19 264 GLY A CA 1
ATOM 2114 C C . GLY A 1 264 ? -30.977 -12.571 11.032 1.00 91.19 264 GLY A C 1
ATOM 2115 O O . GLY A 1 264 ? -30.105 -13.317 11.503 1.00 91.19 264 GLY A O 1
ATOM 2116 N N . GLN A 1 265 ? -32.248 -12.962 10.932 1.00 85.56 265 GLN A N 1
ATOM 2117 C CA . GLN A 1 265 ? -32.684 -14.316 11.266 1.00 85.56 265 GLN A CA 1
ATOM 2118 C C . GLN A 1 265 ? -31.872 -15.359 10.474 1.00 85.56 265 GLN A C 1
ATOM 2120 O O . GLN A 1 265 ? -31.439 -15.137 9.342 1.00 85.56 265 GLN A O 1
ATOM 2125 N N . ASN A 1 266 ? -31.591 -16.489 11.123 1.00 83.50 266 ASN A N 1
ATOM 2126 C CA . ASN A 1 266 ? -30.743 -17.577 10.621 1.00 83.50 266 ASN A CA 1
ATOM 2127 C C . ASN A 1 266 ? -29.297 -17.182 10.235 1.00 83.50 266 ASN A C 1
ATOM 2129 O O . ASN A 1 266 ? -28.545 -18.021 9.749 1.00 83.50 266 ASN A O 1
ATOM 2133 N N . GLY A 1 267 ? -28.853 -15.956 10.550 1.00 85.81 267 GLY A N 1
ATOM 2134 C CA . GLY A 1 267 ? -27.477 -15.499 10.330 1.00 85.81 267 GLY A CA 1
ATOM 2135 C C . GLY A 1 267 ? -27.206 -15.015 8.906 1.00 85.81 267 GLY A C 1
ATOM 2136 O O . GLY A 1 267 ? -26.046 -14.951 8.504 1.00 85.81 267 GLY A O 1
ATOM 2137 N N . LYS A 1 268 ? -28.261 -14.705 8.139 1.00 92.81 268 LYS A N 1
ATOM 2138 C CA . LYS A 1 268 ? -28.150 -14.096 6.808 1.00 92.81 268 LYS A CA 1
ATOM 2139 C C . LYS A 1 268 ? -27.628 -12.657 6.893 1.00 92.81 268 LYS A C 1
ATOM 2141 O O . LYS A 1 268 ? -27.838 -11.981 7.901 1.00 92.81 268 LYS A O 1
ATOM 2146 N N . LYS A 1 269 ? -27.014 -12.200 5.796 1.00 95.00 269 LYS A N 1
ATOM 2147 C CA . LYS A 1 269 ? -26.701 -10.789 5.501 1.00 95.00 269 LYS A CA 1
ATOM 2148 C C . LYS A 1 269 ? -27.873 -9.868 5.876 1.00 95.00 269 LYS A C 1
ATOM 2150 O O . LYS A 1 269 ? -28.974 -10.138 5.405 1.00 95.00 269 LYS A O 1
ATOM 2155 N N . THR A 1 270 ? -27.687 -8.813 6.669 1.00 96.19 270 THR A N 1
ATOM 2156 C CA . THR A 1 270 ? -28.619 -7.670 6.635 1.00 96.19 270 THR A CA 1
ATOM 2157 C C . THR A 1 270 ? -28.290 -6.773 5.444 1.00 96.19 270 THR A C 1
ATOM 2159 O O . THR A 1 270 ? -27.145 -6.750 4.983 1.00 96.19 270 THR A O 1
ATOM 2162 N N . GLN A 1 271 ? -29.261 -5.975 4.987 1.00 94.50 271 GLN A N 1
ATOM 2163 C CA . GLN A 1 271 ? -29.025 -4.977 3.936 1.00 94.50 271 GLN A CA 1
ATOM 2164 C C . GLN A 1 271 ? -27.900 -3.998 4.322 1.00 94.50 271 GLN A C 1
ATOM 2166 O O . GLN A 1 271 ? -27.076 -3.641 3.486 1.00 94.50 271 GLN A O 1
ATOM 2171 N N . TYR A 1 272 ? -27.777 -3.687 5.621 1.00 95.88 272 TYR A N 1
ATOM 2172 C CA . TYR A 1 272 ? -26.676 -2.897 6.175 1.00 95.88 272 TYR A CA 1
ATOM 2173 C C . TYR A 1 272 ? -25.283 -3.406 5.770 1.00 95.88 272 TYR A C 1
ATOM 2175 O O . TYR A 1 272 ? -24.408 -2.597 5.475 1.00 95.88 272 TYR A O 1
ATOM 2183 N N . LEU A 1 273 ? -25.049 -4.726 5.765 1.00 93.50 273 LEU A N 1
ATOM 2184 C CA . LEU A 1 273 ? -23.758 -5.280 5.340 1.00 93.50 273 LEU A CA 1
ATOM 2185 C C . LEU A 1 273 ? -23.634 -5.419 3.828 1.00 93.50 273 LEU A C 1
ATOM 2187 O O . LEU A 1 273 ? -22.541 -5.214 3.315 1.00 93.50 273 LEU A O 1
ATOM 2191 N N . ILE A 1 274 ? -24.721 -5.763 3.134 1.00 94.31 274 ILE A N 1
ATOM 2192 C CA . ILE A 1 274 ? -24.720 -5.937 1.675 1.00 94.31 274 ILE A CA 1
ATOM 2193 C C . ILE A 1 274 ? -24.270 -4.626 1.013 1.00 94.31 274 ILE A C 1
ATOM 2195 O O . ILE A 1 274 ? -23.254 -4.602 0.321 1.00 94.31 274 ILE A O 1
ATOM 2199 N N . ASN A 1 275 ? -24.912 -3.509 1.366 1.00 94.75 275 ASN A N 1
ATOM 2200 C CA . ASN A 1 275 ? -24.624 -2.193 0.791 1.00 94.75 275 ASN A CA 1
ATOM 2201 C C . ASN A 1 275 ? -23.207 -1.697 1.141 1.00 94.75 275 ASN A C 1
ATOM 2203 O O . ASN A 1 275 ? -22.553 -1.026 0.336 1.00 94.75 275 ASN A O 1
ATOM 2207 N N . LEU A 1 276 ? -22.705 -2.038 2.338 1.00 93.75 276 LEU A N 1
ATOM 2208 C CA . LEU A 1 276 ? -21.329 -1.746 2.752 1.00 93.75 276 LEU A CA 1
ATOM 2209 C C . LEU A 1 276 ? -20.308 -2.548 1.938 1.00 93.75 276 LEU A C 1
ATOM 2211 O O . LEU A 1 276 ? -19.334 -1.967 1.462 1.00 93.75 276 LEU A O 1
ATOM 2215 N N . GLU A 1 277 ? -20.524 -3.851 1.754 1.00 92.75 277 GLU A N 1
ATOM 2216 C CA . GLU A 1 277 ? -19.614 -4.734 1.018 1.00 92.75 277 GLU A CA 1
ATOM 2217 C C . GLU A 1 277 ? -19.581 -4.403 -0.481 1.00 92.75 277 GLU A C 1
ATOM 2219 O O . GLU A 1 277 ? -18.492 -4.312 -1.050 1.00 92.75 277 GLU A O 1
ATOM 2224 N N . GLU A 1 278 ? -20.735 -4.115 -1.089 1.00 91.62 278 GLU A N 1
ATOM 2225 C CA . GLU A 1 278 ? -20.855 -3.601 -2.464 1.00 91.62 278 GLU A CA 1
ATOM 2226 C C . GLU A 1 278 ? -20.155 -2.242 -2.635 1.00 91.62 278 GLU A C 1
ATOM 2228 O O . GLU A 1 278 ? -19.529 -1.980 -3.662 1.00 91.62 278 GLU A O 1
ATOM 2233 N N . SER A 1 279 ? -20.163 -1.404 -1.592 1.00 89.75 279 SER A N 1
ATOM 2234 C CA . SER A 1 279 ? -19.401 -0.144 -1.532 1.00 89.75 279 SER A CA 1
ATOM 2235 C C . SER A 1 279 ? -17.931 -0.331 -1.100 1.00 89.75 279 SER A C 1
ATOM 2237 O O . SER A 1 279 ? -17.217 0.639 -0.831 1.00 89.75 279 SER A O 1
ATOM 2239 N N . GLY A 1 280 ? -17.438 -1.573 -1.021 1.00 88.50 280 GLY A N 1
ATOM 2240 C CA . GLY A 1 280 ? -16.037 -1.903 -0.744 1.00 88.50 280 GLY A CA 1
ATOM 2241 C C . GLY A 1 280 ? -15.617 -1.865 0.734 1.00 88.50 280 GLY A C 1
ATOM 2242 O O . GLY A 1 280 ? -14.416 -1.865 1.032 1.00 88.50 280 GLY A O 1
ATOM 2243 N N . VAL A 1 281 ? -16.555 -1.843 1.681 1.00 91.06 281 VAL A N 1
ATOM 2244 C CA . VAL A 1 281 ? -16.295 -1.856 3.131 1.00 91.06 281 VAL A CA 1
ATOM 2245 C C . VAL A 1 281 ? -16.633 -3.224 3.718 1.00 91.06 281 VAL A C 1
ATOM 2247 O O . VAL A 1 281 ? -17.787 -3.538 3.984 1.00 91.06 281 VAL A O 1
ATOM 2250 N N . ASP A 1 282 ? -15.606 -4.031 3.986 1.00 91.88 282 ASP A N 1
ATOM 2251 C CA . ASP A 1 282 ? -15.774 -5.280 4.727 1.00 91.88 282 ASP A CA 1
ATOM 2252 C C . ASP A 1 282 ? -15.979 -5.029 6.236 1.00 91.88 282 ASP A C 1
ATOM 2254 O O . ASP A 1 282 ? -15.603 -3.992 6.800 1.00 91.88 282 ASP A O 1
ATOM 2258 N N . LEU A 1 283 ? -16.520 -6.027 6.939 1.00 91.62 283 LEU A N 1
ATOM 2259 C CA . LEU A 1 283 ? -16.637 -5.995 8.402 1.00 91.62 283 LEU A CA 1
ATOM 2260 C C . LEU A 1 283 ? -15.274 -5.836 9.116 1.00 91.62 283 LEU A C 1
ATOM 2262 O O . LEU A 1 283 ? -15.200 -5.361 10.254 1.00 91.62 283 LEU A O 1
ATOM 2266 N N . VAL A 1 284 ? -14.163 -6.163 8.451 1.00 92.31 284 VAL A N 1
ATOM 2267 C CA . VAL A 1 284 ? -12.795 -5.961 8.956 1.00 92.31 284 VAL A CA 1
ATOM 2268 C C . VAL A 1 284 ? -12.419 -4.469 8.983 1.00 92.31 284 VAL A C 1
ATOM 2270 O O . VAL A 1 284 ? -11.794 -4.022 9.952 1.00 92.31 284 VAL A O 1
ATOM 2273 N N . ARG A 1 285 ? -12.822 -3.686 7.973 1.00 92.75 285 ARG A N 1
ATOM 2274 C CA . ARG A 1 285 ? -12.743 -2.216 7.949 1.00 92.75 285 ARG A CA 1
ATOM 2275 C C . ARG A 1 285 ? -13.704 -1.606 8.965 1.00 92.75 285 ARG A C 1
ATOM 2277 O O . ARG A 1 285 ? -13.253 -0.832 9.807 1.00 92.75 285 ARG A O 1
ATOM 2284 N N . MET A 1 286 ? -14.975 -2.012 8.976 1.00 95.75 286 MET A N 1
ATOM 2285 C CA . MET A 1 286 ? -15.970 -1.464 9.911 1.00 95.75 286 MET A CA 1
ATOM 2286 C C . MET A 1 286 ? -15.600 -1.717 11.387 1.00 95.75 286 MET A C 1
ATOM 2288 O O . MET A 1 286 ? -15.608 -0.789 12.196 1.00 95.75 286 MET A O 1
ATOM 2292 N N . SER A 1 287 ? -15.139 -2.925 11.739 1.00 93.81 287 SER A N 1
ATOM 2293 C CA . SER A 1 287 ? -14.606 -3.220 13.086 1.00 93.81 287 SER A CA 1
ATOM 2294 C C . SER A 1 287 ? -13.375 -2.383 13.454 1.00 93.81 287 SER A C 1
ATOM 2296 O O . SER A 1 287 ? -13.128 -2.133 14.634 1.00 93.81 287 SER A O 1
ATOM 2298 N N . SER A 1 288 ? -12.609 -1.913 12.464 1.00 94.50 288 SER A N 1
ATOM 2299 C CA . SER A 1 288 ? -11.501 -0.986 12.693 1.00 94.50 288 SER A CA 1
ATOM 2300 C C . SER A 1 288 ? -11.974 0.452 12.919 1.00 94.50 288 SER A C 1
ATOM 2302 O O . SER A 1 288 ? -11.291 1.176 13.639 1.00 94.50 288 SER A O 1
ATOM 2304 N N . ILE A 1 289 ? -13.098 0.885 12.337 1.00 97.06 289 ILE A N 1
ATOM 2305 C CA . ILE A 1 289 ? -13.701 2.205 12.602 1.00 97.06 289 ILE A CA 1
ATOM 2306 C C . ILE A 1 289 ? -14.300 2.221 14.013 1.00 97.06 289 ILE A C 1
ATOM 2308 O O . ILE A 1 289 ? -13.920 3.064 14.823 1.00 97.06 289 ILE A O 1
ATOM 2312 N N . LEU A 1 290 ? -15.143 1.232 14.333 1.00 96.62 290 LEU A N 1
ATOM 2313 C CA . LEU A 1 290 ? -15.869 1.086 15.606 1.00 96.62 290 LEU A CA 1
ATOM 2314 C C . LEU A 1 290 ? -14.994 0.684 16.811 1.00 96.62 290 LEU A C 1
ATOM 2316 O O . LEU A 1 290 ? -15.509 0.417 17.896 1.00 96.62 290 LEU A O 1
ATOM 2320 N N . SER A 1 291 ? -13.671 0.623 16.657 1.00 94.69 291 SER A N 1
ATOM 2321 C CA . SER A 1 291 ? -12.765 0.319 17.764 1.00 94.69 291 SER A CA 1
ATOM 2322 C C . SER A 1 291 ? -12.861 1.392 18.858 1.00 94.69 291 SER A C 1
ATOM 2324 O O . SER A 1 291 ? -12.612 2.566 18.598 1.00 94.69 291 SER A O 1
ATOM 2326 N N . GLY A 1 292 ? -13.136 0.977 20.096 1.00 93.56 292 GLY A N 1
ATOM 2327 C CA . GLY A 1 292 ? -13.204 1.840 21.276 1.00 93.56 292 GLY A CA 1
ATOM 2328 C C . GLY A 1 292 ? -14.561 2.504 21.528 1.00 93.56 292 GLY A C 1
ATOM 2329 O O . GLY A 1 292 ? -14.604 3.485 22.264 1.00 93.56 292 GLY A O 1
ATOM 2330 N N . VAL A 1 293 ? -15.658 2.022 20.927 1.00 96.50 293 VAL A N 1
ATOM 2331 C CA . VAL A 1 293 ? -17.009 2.564 21.193 1.00 96.50 293 VAL A CA 1
ATOM 2332 C C . VAL A 1 293 ? -17.593 2.050 22.519 1.00 96.50 293 VAL A C 1
ATOM 2334 O O . VAL A 1 293 ? -18.364 2.756 23.172 1.00 96.50 293 VAL A O 1
ATOM 2337 N N . GLY A 1 294 ? -17.253 0.826 22.929 1.00 96.38 294 GLY A N 1
ATOM 2338 C CA . GLY A 1 294 ? -17.812 0.202 24.126 1.00 96.38 294 GLY A CA 1
ATOM 2339 C C . GLY A 1 294 ? -19.308 -0.084 23.975 1.00 96.38 294 GLY A C 1
ATOM 2340 O O . GLY A 1 294 ? -19.743 -0.668 22.983 1.00 96.38 294 GLY A O 1
ATOM 2341 N N . ALA A 1 295 ? -20.107 0.327 24.963 1.00 96.25 295 ALA A N 1
ATOM 2342 C CA . ALA A 1 295 ? -21.534 0.004 25.038 1.00 96.25 295 ALA A CA 1
ATOM 2343 C C . ALA A 1 295 ? -22.386 0.583 23.886 1.00 96.25 295 ALA A C 1
ATOM 2345 O O . ALA A 1 295 ? -23.437 0.036 23.574 1.00 96.25 295 ALA A O 1
ATOM 2346 N N . ASN A 1 296 ? -21.934 1.653 23.225 1.00 96.75 296 ASN A N 1
ATOM 2347 C CA . ASN A 1 296 ? -22.706 2.354 22.189 1.00 96.75 296 ASN A CA 1
ATOM 2348 C C . ASN A 1 296 ? -22.447 1.828 20.760 1.00 96.75 296 ASN A C 1
ATOM 2350 O O . ASN A 1 296 ? -22.756 2.517 19.788 1.00 96.75 296 ASN A O 1
ATOM 2354 N N . ALA A 1 297 ? -21.836 0.645 20.606 1.00 96.94 297 ALA A N 1
ATOM 2355 C CA . ALA A 1 297 ? -21.310 0.165 19.323 1.00 96.94 297 ALA A CA 1
ATOM 2356 C C . ALA A 1 297 ? -22.368 0.067 18.210 1.00 96.94 297 ALA A C 1
ATOM 2358 O O . ALA A 1 297 ? -22.114 0.501 17.088 1.00 96.94 297 ALA A O 1
ATOM 2359 N N . ALA A 1 298 ? -23.563 -0.431 18.538 1.00 97.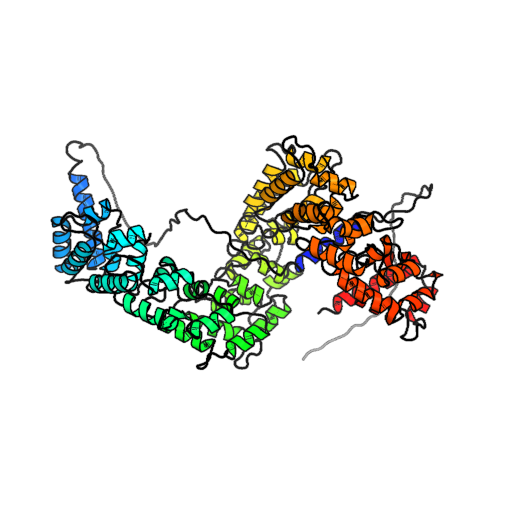44 298 ALA A N 1
ATOM 2360 C CA . ALA A 1 298 ? -24.699 -0.499 17.620 1.00 97.44 298 ALA A CA 1
ATOM 2361 C C . ALA A 1 298 ? -25.153 0.896 17.147 1.00 97.44 298 ALA A C 1
ATOM 2363 O O . ALA A 1 298 ? -25.342 1.120 15.952 1.00 97.44 298 ALA A O 1
ATOM 2364 N N . LYS A 1 299 ? -25.248 1.857 18.077 1.00 97.38 299 LYS A N 1
ATOM 2365 C CA . LYS A 1 299 ? -25.621 3.246 17.781 1.00 97.38 299 LYS A CA 1
ATOM 2366 C C . LYS A 1 299 ? -24.595 3.923 16.867 1.00 97.38 299 LYS A C 1
ATOM 2368 O O . LYS A 1 299 ? -24.981 4.455 15.836 1.00 97.38 299 LYS A O 1
ATOM 2373 N N . ALA A 1 300 ? -23.302 3.830 17.185 1.00 97.50 300 ALA A N 1
ATOM 2374 C CA . ALA A 1 300 ? -22.245 4.439 16.371 1.00 97.50 300 ALA A CA 1
ATOM 2375 C C . ALA A 1 300 ? -22.119 3.812 14.966 1.00 97.50 300 ALA A C 1
ATOM 2377 O O . ALA A 1 300 ? -21.730 4.497 14.024 1.00 97.50 300 ALA A O 1
ATOM 2378 N N . PHE A 1 301 ? -22.456 2.524 14.807 1.00 97.75 301 PHE A N 1
ATOM 2379 C CA . PHE A 1 301 ? -22.583 1.896 13.488 1.00 97.75 301 PHE A CA 1
ATOM 2380 C C . PHE A 1 301 ? -23.756 2.487 12.699 1.00 97.75 301 PHE A C 1
ATOM 2382 O O . PHE A 1 301 ? -23.565 2.913 11.564 1.00 97.75 301 PHE A O 1
ATOM 2389 N N . LYS A 1 302 ? -24.949 2.547 13.307 1.00 97.25 302 LYS A N 1
ATOM 2390 C CA . LYS A 1 302 ? -26.170 3.049 12.664 1.00 97.25 302 LYS A CA 1
ATOM 2391 C C . LYS A 1 302 ? -26.044 4.530 12.281 1.00 97.25 302 LYS A C 1
ATOM 2393 O O . LYS A 1 302 ? -26.268 4.864 11.127 1.00 97.25 302 LYS A O 1
ATOM 2398 N N . GLU A 1 303 ? -25.552 5.382 13.183 1.00 97.44 303 GLU A N 1
ATOM 2399 C CA . GLU A 1 303 ? -25.296 6.810 12.916 1.00 97.44 303 GLU A CA 1
ATOM 2400 C C . GLU A 1 303 ? -24.292 7.053 11.776 1.00 97.44 303 GLU A C 1
ATOM 2402 O O . GLU A 1 303 ? -24.367 8.080 11.109 1.00 97.44 303 GLU A O 1
ATOM 2407 N N . LEU A 1 304 ? -23.319 6.158 11.565 1.00 96.75 304 LEU A N 1
ATOM 2408 C CA . LEU A 1 304 ? -22.376 6.262 10.445 1.00 96.75 304 LEU A CA 1
ATOM 2409 C C . LEU A 1 304 ? -22.975 5.713 9.144 1.00 96.75 304 LEU A C 1
ATOM 2411 O O . LEU A 1 304 ? -22.758 6.295 8.085 1.00 96.75 304 LEU A O 1
ATOM 2415 N N . TYR A 1 305 ? -23.732 4.616 9.223 1.00 96.94 305 TYR A N 1
ATOM 2416 C CA . TYR A 1 305 ? -24.432 4.041 8.077 1.00 96.94 305 TYR A CA 1
ATOM 2417 C C . TYR A 1 305 ? -25.464 5.018 7.506 1.00 96.94 305 TYR A C 1
ATOM 2419 O O . TYR A 1 305 ? -25.454 5.250 6.304 1.00 96.94 305 TYR A O 1
ATOM 2427 N N . ASP A 1 306 ? -26.272 5.657 8.355 1.00 96.44 306 ASP A N 1
ATOM 2428 C CA . ASP A 1 306 ? -27.340 6.591 7.954 1.00 96.44 306 ASP A CA 1
ATOM 2429 C C . ASP A 1 306 ? -26.811 7.904 7.339 1.00 96.44 306 ASP A C 1
ATOM 2431 O O . ASP A 1 306 ? -27.565 8.705 6.790 1.00 96.44 306 ASP A O 1
ATOM 2435 N N . LEU A 1 307 ? -25.496 8.141 7.420 1.00 95.38 307 LEU A N 1
ATOM 2436 C CA . LEU A 1 307 ? -24.813 9.233 6.724 1.00 95.38 307 LEU A CA 1
ATOM 2437 C C . LEU A 1 307 ? -24.351 8.822 5.312 1.00 95.38 307 LEU A C 1
ATOM 2439 O O . LEU A 1 307 ? -24.140 9.671 4.443 1.00 95.38 307 LEU A O 1
ATOM 2443 N N . TRP A 1 308 ? -24.189 7.521 5.075 1.00 95.94 308 TRP A N 1
ATOM 2444 C CA . TRP A 1 308 ? -23.685 6.918 3.838 1.00 95.94 308 TRP A CA 1
ATOM 2445 C C . TRP A 1 308 ? -24.800 6.341 2.959 1.00 95.94 308 TRP A C 1
ATOM 2447 O O . TRP A 1 308 ? -24.716 6.406 1.732 1.00 95.94 308 TRP A O 1
ATOM 2457 N N . PHE A 1 309 ? -25.860 5.832 3.580 1.00 96.69 309 PHE A N 1
ATOM 2458 C CA . PHE A 1 309 ? -27.022 5.245 2.929 1.00 96.69 309 PHE A CA 1
ATOM 2459 C C . PHE A 1 309 ? -28.308 5.800 3.548 1.00 96.69 309 PHE A C 1
ATOM 2461 O O . PHE A 1 309 ? -28.339 6.115 4.736 1.00 96.69 309 PHE A O 1
ATOM 2468 N N . ASP A 1 310 ? -29.358 5.931 2.744 1.00 94.62 310 ASP A N 1
ATOM 2469 C CA . ASP A 1 310 ? -30.686 6.319 3.224 1.00 94.62 310 ASP A CA 1
ATOM 2470 C C . ASP A 1 310 ? -31.448 5.136 3.867 1.00 94.62 310 ASP A C 1
ATOM 2472 O O . ASP A 1 310 ? -30.900 4.054 4.104 1.00 94.62 310 ASP A O 1
ATOM 2476 N N . THR A 1 311 ? -32.728 5.347 4.189 1.00 92.00 311 THR A N 1
ATOM 2477 C CA . THR A 1 311 ? -33.599 4.347 4.831 1.00 92.00 311 THR A CA 1
ATOM 2478 C C . THR A 1 311 ? -33.958 3.155 3.945 1.00 92.00 311 THR A C 1
ATOM 2480 O O . THR A 1 311 ? -34.281 2.098 4.482 1.00 92.00 311 THR A O 1
ATOM 2483 N N . GLU A 1 312 ? -33.896 3.303 2.622 1.00 92.31 312 GLU A N 1
ATOM 2484 C CA . GLU A 1 312 ? -34.056 2.207 1.654 1.00 92.31 312 GLU A CA 1
ATOM 2485 C C . GLU A 1 312 ? -32.718 1.487 1.421 1.00 92.31 312 GLU A C 1
ATOM 2487 O O . GLU A 1 312 ? -32.674 0.313 1.053 1.00 92.31 312 GLU A O 1
ATOM 2492 N N . GLY A 1 313 ? -31.615 2.185 1.696 1.00 91.94 313 GLY A N 1
ATOM 2493 C CA . GLY A 1 313 ? -30.250 1.720 1.534 1.00 91.94 313 GLY A CA 1
ATOM 2494 C C . GLY A 1 313 ? -29.539 2.310 0.316 1.00 91.94 313 GLY A C 1
ATOM 2495 O O . GLY A 1 313 ? -28.395 1.930 0.060 1.00 91.94 313 GLY A O 1
ATOM 2496 N N . ASN A 1 314 ? -30.147 3.241 -0.427 1.00 94.75 314 ASN A N 1
ATOM 2497 C CA . ASN A 1 314 ? -29.464 3.879 -1.550 1.00 94.75 314 ASN A CA 1
ATOM 2498 C C . ASN A 1 314 ? -28.336 4.782 -1.037 1.00 94.75 314 ASN A C 1
ATOM 2500 O O . ASN A 1 314 ? -28.420 5.378 0.036 1.00 94.75 314 ASN A O 1
ATOM 2504 N N . LYS A 1 315 ? -27.275 4.940 -1.835 1.00 95.31 315 LYS A N 1
ATOM 2505 C CA . LYS A 1 315 ? -26.150 5.831 -1.510 1.00 95.31 315 LYS A CA 1
ATOM 2506 C C . LYS A 1 315 ? -26.630 7.278 -1.331 1.00 95.31 315 LYS A C 1
ATOM 2508 O O . LYS A 1 315 ? -27.273 7.830 -2.232 1.00 95.31 315 LYS A O 1
ATOM 2513 N N . THR A 1 316 ? -26.278 7.922 -0.219 1.00 95.69 316 THR A N 1
ATOM 2514 C CA . THR A 1 316 ? -26.565 9.350 0.010 1.00 95.69 316 THR A CA 1
ATOM 2515 C C . THR A 1 316 ? -25.750 10.238 -0.937 1.00 95.69 316 THR A C 1
ATOM 2517 O O . THR A 1 316 ? -24.812 9.787 -1.603 1.00 95.69 316 THR A O 1
ATOM 2520 N N . GLN A 1 317 ? -26.075 11.536 -0.976 1.00 93.62 317 GLN A N 1
ATOM 2521 C CA . GLN A 1 317 ? -25.268 12.551 -1.667 1.00 93.62 317 GLN A CA 1
ATOM 2522 C C . GLN A 1 317 ? -23.783 12.467 -1.271 1.00 93.62 317 GLN A C 1
ATOM 2524 O O . GLN A 1 317 ? -22.922 12.533 -2.142 1.00 93.62 317 GLN A O 1
ATOM 2529 N N . TYR A 1 318 ? -23.485 12.237 0.014 1.00 94.00 318 TYR A N 1
ATOM 2530 C CA . TYR A 1 318 ? -22.119 12.117 0.527 1.00 94.00 318 TYR A CA 1
ATOM 2531 C C . TYR A 1 318 ? -21.291 11.057 -0.221 1.00 94.00 318 TYR A C 1
ATOM 2533 O O . TYR A 1 318 ? -20.161 11.336 -0.621 1.00 94.00 318 TYR A O 1
ATOM 2541 N N . LEU A 1 319 ? -21.846 9.861 -0.457 1.00 92.31 319 LEU A N 1
ATOM 2542 C CA . LEU A 1 319 ? -21.161 8.821 -1.235 1.00 92.31 319 LEU A CA 1
ATOM 2543 C C . LEU A 1 319 ? -21.151 9.123 -2.737 1.00 92.31 319 LEU A C 1
ATOM 2545 O O . LEU A 1 319 ? -20.118 8.949 -3.377 1.00 92.31 319 LEU A O 1
ATOM 2549 N N . LYS A 1 320 ? -22.272 9.601 -3.294 1.00 93.00 320 LYS A N 1
ATOM 2550 C CA . LYS A 1 320 ? -22.396 9.927 -4.727 1.00 93.00 320 LYS A CA 1
ATOM 2551 C C . LYS A 1 320 ? -21.354 10.968 -5.169 1.00 93.00 320 LYS A C 1
ATOM 2553 O O . LYS A 1 320 ? -20.742 10.803 -6.222 1.00 93.00 320 LYS A O 1
ATOM 2558 N N . THR A 1 321 ? -21.093 11.985 -4.344 1.00 92.50 321 THR A N 1
ATOM 2559 C CA . THR A 1 321 ? -20.020 12.970 -4.563 1.00 92.50 321 THR A CA 1
ATOM 2560 C C . THR A 1 321 ? -18.632 12.327 -4.511 1.00 92.50 321 THR A C 1
ATOM 2562 O O . THR A 1 321 ? -17.828 12.524 -5.419 1.00 92.50 321 THR A O 1
ATOM 2565 N N . LEU A 1 322 ? -18.342 11.535 -3.471 1.00 90.12 322 LEU A N 1
ATOM 2566 C CA . LEU A 1 322 ? -17.032 10.899 -3.290 1.00 90.12 322 LEU A CA 1
ATOM 2567 C C . LEU A 1 322 ? -16.680 9.957 -4.454 1.00 90.12 322 LEU A C 1
ATOM 2569 O O . LEU A 1 322 ? -15.563 10.006 -4.965 1.00 90.12 322 LEU A O 1
ATOM 2573 N N . GLU A 1 323 ? -17.636 9.144 -4.908 1.00 88.94 323 GLU A N 1
ATOM 2574 C CA . GLU A 1 323 ? -17.428 8.191 -6.003 1.00 88.94 323 GLU A CA 1
ATOM 2575 C C . GLU A 1 323 ? -17.228 8.883 -7.357 1.00 88.94 323 GLU A C 1
ATOM 2577 O O . GLU A 1 323 ? -16.376 8.445 -8.132 1.00 88.94 323 GLU A O 1
ATOM 2582 N N . LYS A 1 324 ? -17.928 9.999 -7.612 1.00 88.12 324 LYS A N 1
ATOM 2583 C CA . LYS A 1 324 ? -17.707 10.844 -8.798 1.00 88.12 324 LYS A CA 1
ATOM 2584 C C . LYS A 1 324 ? -16.264 11.357 -8.872 1.00 88.12 324 LYS A C 1
ATOM 2586 O O . LYS A 1 324 ? -15.675 11.362 -9.947 1.00 88.12 324 LYS A O 1
ATOM 2591 N N . GLU A 1 325 ? -15.681 11.730 -7.734 1.00 84.56 325 GLU A N 1
ATOM 2592 C CA . GLU A 1 325 ? -14.292 12.204 -7.633 1.00 84.56 325 GLU A CA 1
ATOM 2593 C C . GLU A 1 325 ? -13.272 11.063 -7.412 1.00 84.56 325 GLU A C 1
ATOM 2595 O O . GLU A 1 325 ? -12.161 11.279 -6.925 1.00 84.56 325 GLU A O 1
ATOM 2600 N N . GLY A 1 326 ? -13.638 9.818 -7.744 1.00 80.38 326 GLY A N 1
ATOM 2601 C CA . GLY A 1 326 ? -12.749 8.651 -7.693 1.00 80.38 326 GLY A CA 1
ATOM 2602 C C . GLY A 1 326 ? -12.423 8.130 -6.286 1.00 80.38 326 GLY A C 1
ATOM 2603 O O . GLY A 1 326 ? -11.619 7.202 -6.139 1.00 80.38 326 GLY A O 1
ATOM 2604 N N . VAL A 1 327 ? -13.045 8.676 -5.238 1.00 82.06 327 VAL A N 1
ATOM 2605 C CA . VAL A 1 327 ? -12.842 8.270 -3.843 1.00 82.06 327 VAL A CA 1
ATOM 2606 C C . VAL A 1 327 ? -13.895 7.244 -3.440 1.00 82.06 327 VAL A C 1
ATOM 2608 O O . VAL A 1 327 ? -14.994 7.572 -3.008 1.00 82.06 327 VAL A O 1
ATOM 2611 N N . ASN A 1 328 ? -13.542 5.963 -3.514 1.00 84.44 328 ASN A N 1
ATOM 2612 C CA . ASN A 1 328 ? -14.402 4.910 -2.972 1.00 84.44 328 ASN A CA 1
ATOM 2613 C C . ASN A 1 328 ? -14.467 4.969 -1.431 1.00 84.44 328 ASN A C 1
ATOM 2615 O O . ASN A 1 328 ? -13.540 5.420 -0.748 1.00 84.44 328 ASN A O 1
ATOM 2619 N N . LEU A 1 329 ? -15.538 4.416 -0.860 1.00 86.88 329 LEU A N 1
ATOM 2620 C CA . LEU A 1 329 ? -15.770 4.410 0.586 1.00 86.88 329 LEU A CA 1
ATOM 2621 C C . LEU A 1 329 ? -14.688 3.655 1.386 1.00 86.88 329 LEU A C 1
ATOM 2623 O O . LEU A 1 329 ? -14.495 3.907 2.580 1.00 86.88 329 LEU A O 1
ATOM 2627 N N . SER A 1 330 ? -13.919 2.773 0.741 1.00 87.00 330 SER A N 1
ATOM 2628 C CA . SER A 1 330 ? -12.806 2.063 1.373 1.00 87.00 330 SER A CA 1
ATOM 2629 C C . SER A 1 330 ? -11.604 2.976 1.674 1.00 87.00 330 SER A C 1
ATOM 2631 O O . SER A 1 330 ? -10.929 2.764 2.687 1.00 87.00 330 SER A O 1
ATOM 2633 N N . ASN A 1 331 ? -11.381 4.033 0.876 1.00 88.31 331 ASN A N 1
ATOM 2634 C CA . ASN A 1 331 ? -10.398 5.083 1.164 1.00 88.31 331 ASN A CA 1
ATOM 2635 C C . ASN A 1 331 ? -10.775 5.839 2.446 1.00 88.31 331 ASN A C 1
ATOM 2637 O O . ASN A 1 331 ? -9.975 5.907 3.381 1.00 88.31 331 ASN A O 1
ATOM 2641 N N . VAL A 1 332 ? -12.011 6.343 2.531 1.00 91.44 332 VAL A N 1
ATOM 2642 C CA . VAL A 1 332 ? -12.486 7.112 3.697 1.00 91.44 332 VAL A CA 1
ATOM 2643 C C . VAL A 1 332 ? -12.581 6.230 4.947 1.00 91.44 332 VAL A C 1
ATOM 2645 O O . VAL A 1 332 ? -12.127 6.625 6.020 1.00 91.44 332 VAL A O 1
ATOM 2648 N N . SER A 1 333 ? -13.035 4.981 4.806 1.00 90.75 333 SER A N 1
ATOM 2649 C CA . SER A 1 333 ? -13.001 3.979 5.882 1.00 90.75 333 SER A CA 1
ATOM 2650 C C . SER A 1 333 ? -11.586 3.723 6.414 1.00 90.75 333 SER A C 1
ATOM 2652 O O . SER A 1 333 ? -11.408 3.470 7.606 1.00 90.75 333 SER A O 1
ATOM 2654 N N . SER A 1 334 ? -10.562 3.816 5.556 1.00 91.06 334 SER A N 1
ATOM 2655 C CA . SER A 1 334 ? -9.162 3.706 5.977 1.00 91.06 334 SER A CA 1
ATOM 2656 C C . SER A 1 334 ? -8.711 4.921 6.794 1.00 91.06 334 SER A C 1
ATOM 2658 O O . SER A 1 334 ? -7.962 4.747 7.754 1.00 91.06 334 SER A O 1
ATOM 2660 N N . ILE A 1 335 ? -9.187 6.135 6.480 1.00 95.56 335 ILE A N 1
ATOM 2661 C CA . ILE A 1 335 ? -8.947 7.345 7.292 1.00 95.56 335 ILE A CA 1
ATOM 2662 C C . ILE A 1 335 ? -9.586 7.197 8.677 1.00 95.56 335 ILE A C 1
ATOM 2664 O O . ILE A 1 335 ? -8.900 7.368 9.687 1.00 95.56 335 ILE A O 1
ATOM 2668 N N . LEU A 1 336 ? -10.871 6.825 8.716 1.00 95.75 336 LEU A N 1
ATOM 2669 C CA . LEU A 1 336 ? -11.701 6.719 9.925 1.00 95.75 336 LEU A CA 1
ATOM 2670 C C . LEU A 1 336 ? -11.339 5.546 10.850 1.00 95.75 336 LEU A C 1
ATOM 2672 O O . LEU A 1 336 ? -11.950 5.384 11.908 1.00 95.75 336 LEU A O 1
ATOM 2676 N N . GLY A 1 337 ? -10.341 4.729 10.502 1.00 93.12 337 GLY A N 1
ATOM 2677 C CA . GLY A 1 337 ? -9.848 3.667 11.374 1.00 93.12 337 GLY A CA 1
ATOM 2678 C C . GLY A 1 337 ? -9.474 4.204 12.763 1.00 93.12 337 GLY A C 1
ATOM 2679 O O . GLY A 1 337 ? -8.586 5.043 12.888 1.00 93.12 337 GLY A O 1
ATOM 2680 N N . LYS A 1 338 ? -10.130 3.671 13.802 1.00 91.38 338 LYS A N 1
ATOM 2681 C CA . LYS A 1 338 ? -10.097 4.092 15.215 1.00 91.38 338 LYS A CA 1
ATOM 2682 C C . LYS A 1 338 ? -10.769 5.435 15.538 1.00 91.38 338 LYS A C 1
ATOM 2684 O O . LYS A 1 338 ? -10.434 6.052 16.546 1.00 91.38 338 LYS A O 1
ATOM 2689 N N . ALA A 1 339 ? -11.722 5.900 14.731 1.00 95.50 339 ALA A N 1
ATOM 2690 C CA . ALA A 1 339 ? -12.551 7.047 15.108 1.00 95.50 339 ALA A CA 1
ATOM 2691 C C . ALA A 1 339 ? -13.556 6.725 16.234 1.00 95.50 339 ALA A C 1
ATOM 2693 O O . ALA A 1 339 ? -13.958 7.629 16.971 1.00 95.50 339 ALA A O 1
ATOM 2694 N N . GLY A 1 340 ? -13.939 5.454 16.399 1.00 95.06 340 GLY A N 1
ATOM 2695 C CA . GLY A 1 340 ? -14.854 4.998 17.442 1.00 95.06 340 GLY A CA 1
ATOM 2696 C C . GLY A 1 340 ? -16.180 5.760 17.402 1.00 95.06 340 GLY A C 1
ATOM 2697 O O . GLY A 1 340 ? -16.729 6.016 16.332 1.00 95.06 340 GLY A O 1
ATOM 2698 N N . ALA A 1 341 ? -16.661 6.199 18.567 1.00 93.88 341 ALA A N 1
ATOM 2699 C CA . ALA A 1 341 ? -17.907 6.964 18.695 1.00 93.88 341 ALA A CA 1
ATOM 2700 C C . ALA A 1 341 ? -17.869 8.359 18.028 1.00 93.88 341 ALA A C 1
ATOM 2702 O O . ALA A 1 341 ? -18.872 9.064 18.023 1.00 93.88 341 ALA A O 1
ATOM 2703 N N . LYS A 1 342 ? -16.721 8.786 17.480 1.00 96.19 342 LYS A N 1
ATOM 2704 C CA . LYS A 1 342 ? -16.574 10.045 16.733 1.00 96.19 342 LYS A CA 1
ATOM 2705 C C . LYS A 1 342 ? -16.547 9.843 15.212 1.00 96.19 342 LYS A C 1
ATOM 2707 O O . LYS A 1 342 ? -16.338 10.821 14.502 1.00 96.19 342 LYS A O 1
ATOM 2712 N N . ALA A 1 343 ? -16.748 8.622 14.703 1.00 96.06 343 ALA A N 1
ATOM 2713 C CA . ALA A 1 343 ? -16.654 8.314 13.271 1.00 96.06 343 ALA A CA 1
ATOM 2714 C C . ALA A 1 343 ? -17.568 9.185 12.397 1.00 96.06 343 ALA A C 1
ATOM 2716 O O . ALA A 1 343 ? -17.078 9.820 11.468 1.00 96.06 343 ALA A O 1
ATOM 2717 N N . THR A 1 344 ? -18.853 9.289 12.738 1.00 96.19 344 THR A N 1
ATOM 2718 C CA . THR A 1 344 ? -19.848 10.099 12.012 1.00 96.19 344 THR A CA 1
ATOM 2719 C C . THR A 1 344 ? -19.454 11.576 11.958 1.00 96.19 344 THR A C 1
ATOM 2721 O O . THR A 1 344 ? -19.470 12.194 10.895 1.00 96.19 344 THR A O 1
ATOM 2724 N N . LYS A 1 345 ? -19.002 12.133 13.092 1.00 96.12 345 LYS A N 1
ATOM 2725 C CA . LYS A 1 345 ? -18.523 13.518 13.173 1.00 96.12 345 LYS A CA 1
ATOM 2726 C C . LYS A 1 345 ? -17.249 13.735 12.345 1.00 96.12 345 LYS A C 1
ATOM 2728 O O . LYS A 1 345 ? -17.185 14.692 11.585 1.00 96.12 345 LYS A O 1
ATOM 2733 N N . ALA A 1 346 ? -16.266 12.842 12.461 1.00 96.50 346 ALA A N 1
ATOM 2734 C CA . ALA A 1 346 ? -14.997 12.939 11.737 1.00 96.50 346 ALA A CA 1
ATOM 2735 C C . ALA A 1 346 ? -15.140 12.687 10.225 1.00 96.50 346 ALA A C 1
ATOM 2737 O O . ALA A 1 346 ? -14.346 13.215 9.454 1.00 96.50 346 ALA A O 1
ATOM 2738 N N . PHE A 1 347 ? -16.144 11.914 9.788 1.00 96.06 347 PHE A N 1
ATOM 2739 C CA . PHE A 1 347 ? -16.528 11.837 8.377 1.00 96.06 347 PHE A CA 1
ATOM 2740 C C . PHE A 1 347 ? -17.086 13.180 7.912 1.00 96.06 347 PHE A C 1
ATOM 2742 O O . PHE A 1 347 ? -16.582 13.737 6.942 1.00 96.06 347 PHE A O 1
ATOM 2749 N N . LYS A 1 348 ? -18.101 13.708 8.613 1.00 95.69 348 LYS A N 1
ATOM 2750 C CA . LYS A 1 348 ? -18.800 14.922 8.182 1.00 95.69 348 LYS A CA 1
ATOM 2751 C C . LYS A 1 348 ? -17.870 16.133 8.141 1.00 95.69 348 LYS A C 1
ATOM 2753 O O . LYS A 1 348 ? -17.778 16.771 7.106 1.00 95.69 348 LYS A O 1
ATOM 2758 N N . GLU A 1 349 ? -17.103 16.384 9.200 1.00 96.06 349 GLU A N 1
ATOM 2759 C CA . GLU A 1 349 ? -16.130 17.485 9.221 1.00 96.06 349 GLU A CA 1
ATOM 2760 C C . GLU A 1 349 ? -15.050 17.381 8.127 1.00 96.06 349 GLU A C 1
ATOM 2762 O O . GLU A 1 349 ? -14.534 18.405 7.686 1.00 96.06 349 GLU A O 1
ATOM 2767 N N . LEU A 1 350 ? -14.678 16.168 7.699 1.00 94.69 350 LEU A N 1
ATOM 2768 C CA . LEU A 1 350 ? -13.706 15.968 6.622 1.00 94.69 350 LEU A CA 1
ATOM 2769 C C . LEU A 1 350 ? -14.349 16.134 5.238 1.00 94.69 350 LEU A C 1
ATOM 2771 O O . LEU A 1 350 ? -13.735 16.726 4.354 1.00 94.69 350 LEU A O 1
ATOM 2775 N N . TYR A 1 351 ? -15.584 15.658 5.057 1.00 94.94 351 TYR A N 1
ATOM 2776 C CA . TYR A 1 351 ? -16.358 15.900 3.841 1.00 94.94 351 TYR A CA 1
ATOM 2777 C C . TYR A 1 351 ? -16.626 17.396 3.660 1.00 94.94 351 TYR A C 1
ATOM 2779 O O . TYR A 1 351 ? -16.320 17.924 2.599 1.00 94.94 351 TYR A O 1
ATOM 2787 N N . ASP A 1 352 ? -17.082 18.089 4.707 1.00 95.00 352 ASP A N 1
ATOM 2788 C CA . ASP A 1 352 ? -17.379 19.529 4.709 1.00 95.00 352 ASP A CA 1
ATOM 2789 C C . ASP A 1 352 ? -16.106 20.401 4.503 1.00 95.00 352 ASP A C 1
ATOM 2791 O O . ASP A 1 352 ? -16.199 21.613 4.303 1.00 95.00 352 ASP A O 1
ATOM 2795 N N . LEU A 1 353 ? -14.898 19.807 4.532 1.00 93.81 353 LEU A N 1
ATOM 2796 C CA . LEU A 1 353 ? -13.648 20.446 4.089 1.00 93.81 353 LEU A CA 1
ATOM 2797 C C . LEU A 1 353 ? -13.324 20.212 2.613 1.00 93.81 353 LEU A C 1
ATOM 2799 O O . LEU A 1 353 ? -12.656 21.053 2.016 1.00 93.81 353 LEU A O 1
ATOM 2803 N N . TRP A 1 354 ? -13.747 19.095 2.025 1.00 93.31 354 TRP A N 1
ATOM 2804 C CA . TRP A 1 354 ? -13.491 18.753 0.621 1.00 93.31 354 TRP A CA 1
ATOM 2805 C C . TRP A 1 354 ? -14.611 19.217 -0.312 1.00 93.31 354 TRP A C 1
ATOM 2807 O O . TRP A 1 354 ? -14.338 19.582 -1.456 1.00 93.31 354 TRP A O 1
ATOM 2817 N N . PHE A 1 355 ? -15.847 19.256 0.188 1.00 94.44 355 PHE A N 1
ATOM 2818 C CA . PHE A 1 355 ? -17.061 19.550 -0.564 1.00 94.44 355 PHE A CA 1
ATOM 2819 C C . PHE A 1 355 ? -17.974 20.539 0.168 1.00 94.44 355 PHE A C 1
ATOM 2821 O O . PHE A 1 355 ? -18.029 20.564 1.396 1.00 94.44 355 PHE A O 1
ATOM 2828 N N . ASP A 1 356 ? -18.713 21.346 -0.592 1.00 93.06 356 ASP A N 1
ATOM 2829 C CA . ASP A 1 356 ? -19.812 22.155 -0.068 1.00 93.06 356 ASP A CA 1
ATOM 2830 C C . ASP A 1 356 ? -21.090 21.312 0.151 1.00 93.06 356 ASP A C 1
ATOM 2832 O O . ASP A 1 356 ? -21.153 20.113 -0.145 1.00 93.06 356 ASP A O 1
ATOM 2836 N N . GLN A 1 357 ? -22.152 21.960 0.637 1.00 90.00 357 GLN A N 1
ATOM 2837 C CA . GLN A 1 357 ? -23.463 21.332 0.851 1.00 90.00 357 GLN A CA 1
ATOM 2838 C C . GLN A 1 357 ? -24.1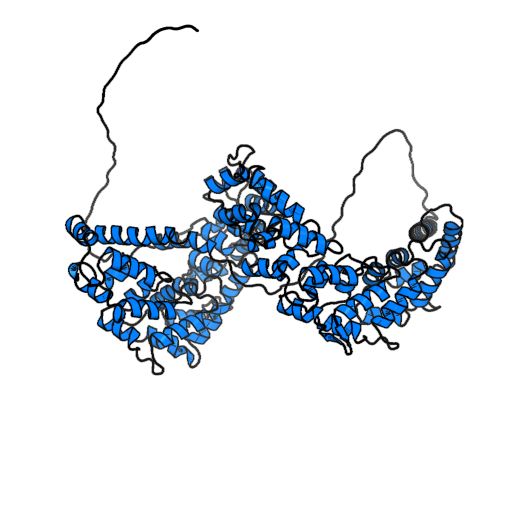16 20.811 -0.447 1.00 90.00 357 GLN A C 1
ATOM 2840 O O . GLN A 1 357 ? -25.005 19.967 -0.387 1.00 90.00 357 GLN A O 1
ATOM 2845 N N . ASN A 1 358 ? -23.655 21.258 -1.620 1.00 90.25 358 ASN A N 1
ATOM 2846 C CA . ASN A 1 358 ? -24.116 20.817 -2.938 1.00 90.25 358 ASN A CA 1
ATOM 2847 C C . ASN A 1 358 ? -23.243 19.687 -3.524 1.00 90.25 358 ASN A C 1
ATOM 2849 O O . ASN A 1 358 ? -23.556 19.168 -4.593 1.00 90.25 358 ASN A O 1
ATOM 2853 N N . GLY A 1 359 ? -22.155 19.287 -2.854 1.00 90.12 359 GLY A N 1
ATOM 2854 C CA . GLY A 1 359 ? -21.177 18.328 -3.381 1.00 90.12 359 GLY A CA 1
ATOM 2855 C C . GLY A 1 359 ? -20.176 18.924 -4.381 1.00 90.12 359 GLY A C 1
ATOM 2856 O O . GLY A 1 359 ? -19.491 18.179 -5.079 1.00 90.12 359 GLY A O 1
ATOM 2857 N N . LYS A 1 360 ? -20.065 20.253 -4.481 1.00 93.38 360 LYS A N 1
ATOM 2858 C CA . LYS A 1 360 ? -19.025 20.930 -5.274 1.00 93.38 360 LYS A CA 1
ATOM 2859 C C . LYS A 1 360 ? -17.721 20.976 -4.482 1.00 93.38 360 LYS A C 1
ATOM 2861 O O . LYS A 1 360 ? -17.749 21.173 -3.270 1.00 93.38 360 LYS A O 1
ATOM 2866 N N . LYS A 1 361 ? -16.576 20.836 -5.157 1.00 94.50 361 LYS A N 1
ATOM 2867 C CA . LYS A 1 361 ? -15.247 20.923 -4.525 1.00 94.50 361 LYS A CA 1
ATOM 2868 C C . LYS A 1 361 ? -15.071 22.264 -3.811 1.00 94.50 361 LYS A C 1
ATOM 2870 O O . LYS A 1 361 ? -15.361 23.313 -4.385 1.00 94.50 361 LYS A O 1
ATOM 2875 N N . THR A 1 362 ? -14.556 22.245 -2.585 1.00 94.81 362 THR A N 1
ATOM 2876 C CA . THR A 1 362 ? -14.110 23.476 -1.923 1.00 94.81 362 THR A CA 1
ATOM 2877 C C . THR A 1 362 ? -12.780 23.947 -2.510 1.00 94.81 362 THR A C 1
ATOM 2879 O O . THR A 1 362 ? -12.014 23.183 -3.104 1.00 94.81 362 THR A O 1
ATOM 2882 N N . ARG A 1 363 ? -12.444 25.208 -2.233 1.00 90.69 363 ARG A N 1
ATOM 2883 C CA . ARG A 1 363 ? -11.127 25.798 -2.502 1.00 90.69 363 ARG A CA 1
ATOM 2884 C C . ARG A 1 363 ? -9.940 24.981 -1.959 1.00 90.69 363 ARG A C 1
ATOM 2886 O O . ARG A 1 363 ? -8.924 24.893 -2.639 1.00 90.69 363 ARG A O 1
ATOM 2893 N N . TYR A 1 364 ? -10.092 24.312 -0.806 1.00 92.31 364 TYR A N 1
ATOM 2894 C CA . TYR A 1 364 ? -9.060 23.427 -0.239 1.00 92.31 364 TYR A CA 1
ATOM 2895 C C . TYR A 1 364 ? -8.707 22.279 -1.188 1.00 92.31 364 TYR A C 1
ATOM 2897 O O . TYR A 1 364 ? -7.537 21.944 -1.353 1.00 92.31 364 TYR A O 1
ATOM 2905 N N . LEU A 1 365 ? -9.720 21.661 -1.800 1.00 90.31 365 LEU A N 1
ATOM 2906 C CA . LEU A 1 365 ? -9.517 20.547 -2.717 1.00 90.31 365 LEU A CA 1
ATOM 2907 C C . LEU A 1 365 ? -8.992 21.032 -4.072 1.00 90.31 365 LEU A C 1
ATOM 2909 O O . LEU A 1 365 ? -8.018 20.481 -4.574 1.00 90.31 365 LEU A O 1
ATOM 2913 N N . ILE A 1 366 ? -9.565 22.112 -4.611 1.00 91.19 366 ILE A N 1
ATOM 2914 C CA . ILE A 1 366 ? -9.133 22.707 -5.885 1.00 91.19 366 ILE A CA 1
ATOM 2915 C C . ILE A 1 366 ? -7.632 23.058 -5.843 1.00 91.19 366 ILE A C 1
ATOM 2917 O O . ILE A 1 366 ? -6.885 22.669 -6.736 1.00 91.19 366 ILE A O 1
ATOM 2921 N N . LYS A 1 367 ? -7.150 23.700 -4.768 1.00 91.12 367 LYS A N 1
ATOM 2922 C CA . LYS A 1 367 ? -5.730 24.079 -4.620 1.00 91.12 367 LYS A CA 1
ATOM 2923 C C . LYS A 1 367 ? -4.782 22.888 -4.431 1.00 91.12 367 LYS A C 1
ATOM 2925 O O . LYS A 1 367 ? -3.623 22.957 -4.850 1.00 91.12 367 LYS A O 1
ATOM 2930 N N . LEU A 1 368 ? -5.258 21.786 -3.844 1.00 90.12 368 LEU A N 1
ATOM 2931 C CA . LEU A 1 368 ? -4.508 20.526 -3.766 1.00 90.12 368 LEU A CA 1
ATOM 2932 C C . LEU A 1 368 ? -4.389 19.852 -5.139 1.00 90.12 368 LEU A C 1
ATOM 2934 O O . LEU A 1 368 ? -3.296 19.415 -5.501 1.00 90.12 368 LEU A O 1
ATOM 2938 N N . GLU A 1 369 ? -5.475 19.814 -5.914 1.00 89.25 369 GLU A N 1
ATOM 2939 C CA . GLU A 1 369 ? -5.507 19.226 -7.258 1.00 89.25 369 GLU A CA 1
ATOM 2940 C C . GLU A 1 369 ? -4.644 20.029 -8.247 1.00 89.25 369 GLU A C 1
ATOM 2942 O O . GLU A 1 369 ? -3.779 19.439 -8.893 1.00 89.25 369 GLU A O 1
ATOM 2947 N N . GLU A 1 370 ? -4.748 21.367 -8.252 1.00 88.56 370 GLU A N 1
ATOM 2948 C CA . GLU A 1 370 ? -3.836 22.283 -8.973 1.00 88.56 370 GLU A CA 1
ATOM 2949 C C . GLU A 1 370 ? -2.349 22.050 -8.632 1.00 88.56 370 GLU A C 1
ATOM 2951 O O . GLU A 1 370 ? -1.462 22.343 -9.432 1.00 88.56 370 GLU A O 1
ATOM 2956 N N . SER A 1 371 ? -2.061 21.529 -7.434 1.00 85.62 371 SER A N 1
ATOM 2957 C CA . SER A 1 371 ? -0.703 21.243 -6.947 1.00 85.62 371 SER A CA 1
ATOM 2958 C C . SER A 1 371 ? -0.312 19.757 -7.063 1.00 85.62 371 SER A C 1
ATOM 2960 O O . SER A 1 371 ? 0.688 19.324 -6.480 1.00 85.62 371 SER A O 1
ATOM 2962 N N . GLY A 1 372 ? -1.083 18.955 -7.806 1.00 83.50 372 GLY A N 1
ATOM 2963 C CA . GLY A 1 372 ? -0.789 17.548 -8.095 1.00 83.50 372 GLY A CA 1
ATOM 2964 C C . GLY A 1 372 ? -1.097 16.562 -6.958 1.00 83.50 372 GLY A C 1
ATOM 2965 O O . GLY A 1 372 ? -0.490 15.487 -6.901 1.00 83.50 372 GLY A O 1
ATOM 2966 N N . VAL A 1 373 ? -2.008 16.906 -6.038 1.00 85.62 373 VAL A N 1
ATOM 2967 C CA . VAL A 1 373 ? -2.448 16.040 -4.929 1.00 85.62 373 VAL A CA 1
ATOM 2968 C C . VAL A 1 373 ? -3.938 15.730 -5.028 1.00 85.62 373 VAL A C 1
ATOM 2970 O O . VAL A 1 373 ? -4.786 16.452 -4.516 1.00 85.62 373 VAL A O 1
ATOM 2973 N N . ASP A 1 374 ? -4.245 14.584 -5.627 1.00 87.69 374 ASP A N 1
ATOM 2974 C CA . ASP A 1 374 ? -5.584 13.999 -5.613 1.00 87.69 374 ASP A CA 1
ATOM 2975 C C . ASP A 1 374 ? -6.013 13.488 -4.212 1.00 87.69 374 ASP A C 1
ATOM 2977 O O . ASP A 1 374 ? -5.198 13.230 -3.311 1.00 87.69 374 ASP A O 1
ATOM 2981 N N . LEU A 1 375 ? -7.323 13.276 -4.025 1.00 86.12 375 LEU A N 1
ATOM 2982 C CA . LEU A 1 375 ? -7.880 12.729 -2.779 1.00 86.12 375 LEU A CA 1
ATOM 2983 C C . LEU A 1 375 ? -7.433 11.288 -2.475 1.00 86.12 375 LEU A C 1
ATOM 2985 O O . LEU A 1 375 ? -7.481 10.868 -1.313 1.00 86.12 375 LEU A O 1
ATOM 2989 N N . VAL A 1 376 ? -6.969 10.508 -3.457 1.00 87.19 376 VAL A N 1
ATOM 2990 C CA . VAL A 1 376 ? -6.462 9.143 -3.227 1.00 87.19 376 VAL A CA 1
ATOM 2991 C C . VAL A 1 376 ? -5.104 9.208 -2.517 1.00 87.19 376 VAL A C 1
ATOM 2993 O O . VAL A 1 376 ? -4.890 8.494 -1.534 1.00 87.19 376 VAL A O 1
ATOM 2996 N N . ARG A 1 377 ? -4.223 10.136 -2.911 1.00 89.31 377 ARG A N 1
ATOM 2997 C CA . ARG A 1 377 ? -2.978 10.467 -2.198 1.00 89.31 377 ARG A CA 1
ATOM 2998 C C . ARG A 1 377 ? -3.269 11.010 -0.805 1.00 89.31 377 ARG A C 1
ATOM 3000 O O . ARG A 1 377 ? -2.738 10.471 0.168 1.00 89.31 377 ARG A O 1
ATOM 3007 N N . MET A 1 378 ? -4.151 12.004 -0.681 1.00 92.44 378 MET A N 1
ATOM 3008 C CA . MET A 1 378 ? -4.475 12.615 0.616 1.00 92.44 378 MET A CA 1
ATOM 3009 C C . MET A 1 378 ? -5.089 11.602 1.600 1.00 92.44 378 MET A C 1
ATOM 3011 O O . MET A 1 378 ? -4.619 11.460 2.731 1.00 92.44 378 MET A O 1
ATOM 3015 N N . SER A 1 379 ? -6.069 10.804 1.162 1.00 90.00 379 SER A N 1
ATOM 3016 C CA . SER A 1 379 ? -6.631 9.716 1.979 1.00 90.00 379 SER A CA 1
ATOM 3017 C C . SER A 1 379 ? -5.592 8.649 2.343 1.00 90.00 379 SER A C 1
ATOM 3019 O O . SER A 1 379 ? -5.635 8.093 3.443 1.00 90.00 379 SER A O 1
ATOM 3021 N N . SER A 1 380 ? -4.599 8.410 1.480 1.00 90.88 380 SER A N 1
ATOM 3022 C CA . SER A 1 380 ? -3.485 7.508 1.774 1.00 90.88 380 SER A CA 1
ATOM 3023 C C . SER A 1 380 ? -2.473 8.076 2.782 1.00 90.88 380 SER A C 1
ATOM 3025 O O . SER A 1 380 ? -1.862 7.285 3.507 1.00 90.88 380 SER A O 1
ATOM 3027 N N . ILE A 1 381 ? -2.291 9.398 2.880 1.00 95.50 381 ILE A N 1
ATOM 3028 C CA . ILE A 1 381 ? -1.527 10.052 3.962 1.00 95.50 381 ILE A CA 1
ATOM 3029 C C . ILE A 1 381 ? -2.296 9.908 5.284 1.00 95.50 381 ILE A C 1
ATOM 3031 O O . ILE A 1 381 ? -1.756 9.409 6.277 1.00 95.50 381 ILE A O 1
ATOM 3035 N N . LEU A 1 382 ? -3.587 10.259 5.270 1.00 95.06 382 LEU A N 1
ATOM 3036 C CA . LEU A 1 382 ? -4.489 10.277 6.430 1.00 95.06 382 LEU A CA 1
ATOM 3037 C C . LEU A 1 382 ? -5.008 8.883 6.858 1.00 95.06 382 LEU A C 1
ATOM 3039 O O . LEU A 1 382 ? -5.797 8.767 7.795 1.00 95.06 382 LEU A O 1
ATOM 3043 N N . SER A 1 383 ? -4.557 7.805 6.212 1.00 92.88 383 SER A N 1
ATOM 3044 C CA . SER A 1 383 ? -5.032 6.426 6.412 1.00 92.88 383 SER A CA 1
ATOM 3045 C C . SER A 1 383 ? -4.768 5.876 7.833 1.00 92.88 383 SER A C 1
ATOM 3047 O O . SER A 1 383 ? -3.768 5.186 8.095 1.00 92.88 383 SER A O 1
ATOM 3049 N N . GLY A 1 384 ? -5.714 6.106 8.741 1.00 92.38 384 GLY A N 1
ATOM 3050 C CA . GLY A 1 384 ? -5.755 5.617 10.119 1.00 92.38 384 GLY A CA 1
ATOM 3051 C C . GLY A 1 384 ? -5.551 6.716 11.160 1.00 92.38 384 GLY A C 1
ATOM 3052 O O . GLY A 1 384 ? -4.962 6.444 12.206 1.00 92.38 384 GLY A O 1
ATOM 3053 N N . VAL A 1 385 ? -5.964 7.952 10.853 1.00 95.50 385 VAL A N 1
ATOM 3054 C CA . VAL A 1 385 ? -6.029 9.067 11.816 1.00 95.50 385 VAL A CA 1
ATOM 3055 C C . VAL A 1 385 ? -7.194 8.890 12.799 1.00 95.50 385 VAL A C 1
ATOM 3057 O O . VAL A 1 385 ? -7.090 9.296 13.957 1.00 95.50 385 VAL A O 1
ATOM 3060 N N . GLY A 1 386 ? -8.304 8.299 12.354 1.00 95.19 386 GLY A N 1
ATOM 3061 C CA . GLY A 1 386 ? -9.523 8.186 13.143 1.00 95.19 386 GLY A CA 1
ATOM 3062 C C . GLY A 1 386 ? -10.166 9.552 13.393 1.00 95.19 386 GLY A C 1
ATOM 3063 O O . GLY A 1 386 ? -10.345 10.347 12.474 1.00 95.19 386 GLY A O 1
ATOM 3064 N N . ALA A 1 387 ? -10.503 9.833 14.652 1.00 94.75 387 ALA A N 1
ATOM 3065 C CA . ALA A 1 387 ? -11.321 10.983 15.049 1.00 94.75 387 ALA A CA 1
ATOM 3066 C C . ALA A 1 387 ? -10.687 12.368 14.801 1.00 94.75 387 ALA A C 1
ATOM 3068 O O . ALA A 1 387 ? -11.381 13.372 14.908 1.00 94.75 387 ALA A O 1
ATOM 3069 N N . ASN A 1 388 ? -9.388 12.431 14.489 1.00 95.44 388 ASN A N 1
ATOM 3070 C CA . ASN A 1 388 ? -8.647 13.681 14.289 1.00 95.44 388 ASN A CA 1
ATOM 3071 C C . ASN A 1 388 ? -8.426 14.019 12.798 1.00 95.44 388 ASN A C 1
ATOM 3073 O O . ASN A 1 388 ? -7.561 14.836 12.489 1.00 95.44 388 ASN A O 1
ATOM 3077 N N . ALA A 1 389 ? -9.143 13.370 11.869 1.00 95.25 389 ALA A N 1
ATOM 3078 C CA . ALA A 1 389 ? -8.898 13.476 10.424 1.00 95.25 389 ALA A CA 1
ATOM 3079 C C . ALA A 1 389 ? -8.950 14.925 9.910 1.00 95.25 389 ALA A C 1
ATOM 3081 O O . ALA A 1 389 ? -7.998 15.380 9.278 1.00 95.25 389 ALA A O 1
ATOM 3082 N N . THR A 1 390 ? -10.000 15.662 10.286 1.00 95.19 390 THR A N 1
ATOM 3083 C CA . THR A 1 390 ? -10.195 17.103 10.051 1.00 95.19 390 THR A CA 1
ATOM 3084 C C . THR A 1 390 ? -8.961 17.926 10.428 1.00 95.19 390 THR A C 1
ATOM 3086 O O . THR A 1 390 ? -8.489 18.765 9.664 1.00 95.19 390 THR A O 1
ATOM 3089 N N . LYS A 1 391 ? -8.417 17.660 11.623 1.00 96.06 391 LYS A N 1
ATOM 3090 C CA . LYS A 1 391 ? -7.276 18.380 12.185 1.00 96.06 391 LYS A CA 1
ATOM 3091 C C . LYS A 1 391 ? -5.983 18.039 11.438 1.00 96.06 391 LYS A C 1
ATOM 3093 O O . LYS A 1 391 ? -5.269 18.946 11.033 1.00 96.06 391 LYS A O 1
ATOM 3098 N N . ALA A 1 392 ? -5.721 16.753 11.206 1.00 97.00 392 ALA A N 1
ATOM 3099 C CA . ALA A 1 392 ? -4.520 16.290 10.510 1.00 97.00 392 ALA A CA 1
ATOM 3100 C C . ALA A 1 392 ? -4.468 16.726 9.033 1.00 97.00 392 ALA A C 1
ATOM 3102 O O . ALA A 1 392 ? -3.378 16.917 8.497 1.00 97.00 392 ALA A O 1
ATOM 3103 N N . PHE A 1 393 ? -5.628 16.895 8.383 1.00 96.12 393 PHE A N 1
ATOM 3104 C CA . PHE A 1 393 ? -5.725 17.518 7.062 1.00 96.12 393 PHE A CA 1
ATOM 3105 C C . PHE A 1 393 ? -5.319 18.996 7.121 1.00 96.12 393 PHE A C 1
ATOM 3107 O O . PHE A 1 393 ? -4.417 19.396 6.390 1.00 96.12 393 PHE A O 1
ATOM 3114 N N . LYS A 1 394 ? -5.927 19.790 8.020 1.00 95.88 394 LYS A N 1
ATOM 3115 C CA . LYS A 1 394 ? -5.614 21.225 8.155 1.00 95.88 394 LYS A CA 1
ATOM 3116 C C . LYS A 1 394 ? -4.154 21.477 8.517 1.00 95.88 394 LYS A C 1
ATOM 3118 O O . LYS A 1 394 ? -3.480 22.186 7.790 1.00 95.88 394 LYS A O 1
ATOM 3123 N N . GLU A 1 395 ? -3.623 20.807 9.542 1.00 97.44 395 GLU A N 1
ATOM 3124 C CA . GLU A 1 395 ? -2.220 20.976 9.960 1.00 97.44 395 GLU A CA 1
ATOM 3125 C C . GLU A 1 395 ? -1.208 20.679 8.835 1.00 97.44 395 GLU A C 1
ATOM 3127 O O . GLU A 1 395 ? -0.096 21.198 8.875 1.00 97.44 395 GLU A O 1
ATOM 3132 N N . LEU A 1 396 ? -1.564 19.854 7.839 1.00 96.69 396 LEU A N 1
ATOM 3133 C CA . LEU A 1 396 ? -0.736 19.610 6.653 1.00 96.69 396 LEU A CA 1
ATOM 3134 C C . LEU A 1 396 ? -0.997 20.634 5.536 1.00 96.69 396 LEU A C 1
ATOM 3136 O O . LEU A 1 396 ? -0.047 21.104 4.916 1.00 96.69 396 LEU A O 1
ATOM 3140 N N . TYR A 1 397 ? -2.261 20.990 5.289 1.00 95.56 397 TYR A N 1
ATOM 3141 C CA . TYR A 1 397 ? -2.644 21.998 4.298 1.00 95.56 397 TYR A CA 1
ATOM 3142 C C . TYR A 1 397 ? -2.054 23.373 4.633 1.00 95.56 397 TYR A C 1
ATOM 3144 O O . TYR A 1 397 ? -1.450 24.002 3.770 1.00 95.56 397 TYR A O 1
ATOM 3152 N N . ASP A 1 398 ? -2.140 23.788 5.898 1.00 95.94 398 ASP A N 1
ATOM 3153 C CA . ASP A 1 398 ? -1.679 25.085 6.408 1.00 95.94 398 ASP A CA 1
ATOM 3154 C C . ASP A 1 398 ? -0.131 25.213 6.405 1.00 95.94 398 ASP A C 1
ATOM 3156 O O . ASP A 1 398 ? 0.418 26.293 6.624 1.00 95.94 398 ASP A O 1
ATOM 3160 N N . LEU A 1 399 ? 0.600 24.117 6.137 1.00 96.12 399 LEU A N 1
ATOM 3161 C CA . LEU A 1 399 ? 2.043 24.131 5.848 1.00 96.12 399 LEU A CA 1
ATOM 3162 C C . LEU A 1 399 ? 2.348 24.327 4.354 1.00 96.12 399 LEU A C 1
ATOM 3164 O O . LEU A 1 399 ? 3.447 24.765 4.014 1.00 96.12 399 LEU A O 1
ATOM 3168 N N . TRP A 1 400 ? 1.410 24.010 3.460 1.00 95.25 400 TRP A N 1
ATOM 3169 C CA . TRP A 1 400 ? 1.558 24.111 2.002 1.00 95.25 400 TRP A CA 1
ATOM 3170 C C . TRP A 1 400 ? 0.935 25.390 1.431 1.00 95.25 400 TRP A C 1
ATOM 3172 O O . TRP A 1 400 ? 1.484 25.966 0.490 1.00 95.25 400 TRP A O 1
ATOM 3182 N N . PHE A 1 401 ? -0.153 25.871 2.036 1.00 95.06 401 PHE A N 1
ATOM 3183 C CA . PHE A 1 401 ? -0.880 27.076 1.639 1.00 95.06 401 PHE A CA 1
ATOM 3184 C C . PHE A 1 401 ? -1.107 28.002 2.839 1.00 95.06 401 PHE A C 1
ATOM 3186 O O . PHE A 1 401 ? -1.347 27.537 3.951 1.00 95.06 401 PHE A O 1
ATOM 3193 N N . ASP A 1 402 ? -1.025 29.315 2.624 1.00 92.81 402 ASP A N 1
ATOM 3194 C CA . ASP A 1 402 ? -1.313 30.310 3.658 1.00 92.81 402 ASP A CA 1
ATOM 3195 C C . ASP A 1 402 ? -2.826 30.555 3.841 1.00 92.81 402 ASP A C 1
ATOM 3197 O O . ASP A 1 402 ? -3.669 30.020 3.119 1.00 92.81 402 ASP A O 1
ATOM 3201 N N . ALA A 1 403 ? -3.193 31.403 4.807 1.00 90.19 403 ALA A N 1
ATOM 3202 C CA . ALA A 1 403 ? -4.589 31.763 5.085 1.00 90.19 403 ALA A CA 1
ATOM 3203 C C . ALA A 1 403 ? -5.290 32.550 3.949 1.00 90.19 403 ALA A C 1
ATOM 3205 O O . ALA A 1 403 ? -6.483 32.831 4.049 1.00 90.19 403 ALA A O 1
ATOM 3206 N N . LYS A 1 404 ? -4.559 32.912 2.885 1.00 89.31 404 LYS A N 1
ATOM 3207 C CA . LYS A 1 404 ? -5.053 33.501 1.632 1.00 89.31 404 LYS A CA 1
ATOM 3208 C C . LYS A 1 404 ? -4.908 32.522 0.447 1.00 89.31 404 LYS A C 1
ATOM 3210 O O . LYS A 1 404 ? -5.000 32.943 -0.701 1.00 89.31 404 LYS A O 1
ATOM 3215 N N . GLU A 1 405 ? -4.661 31.239 0.728 1.00 85.88 405 GLU A N 1
ATOM 3216 C CA . GLU A 1 405 ? -4.479 30.129 -0.219 1.00 85.88 405 GLU A CA 1
ATOM 3217 C C . GLU A 1 405 ? -3.284 30.254 -1.185 1.00 85.88 405 GLU A C 1
ATOM 3219 O O . GLU A 1 405 ? -3.191 29.517 -2.168 1.00 85.88 405 GLU A O 1
ATOM 3224 N N . ASN A 1 406 ? -2.310 31.120 -0.887 1.00 91.19 406 ASN A N 1
ATOM 3225 C CA . ASN A 1 406 ? -1.061 31.182 -1.649 1.00 91.19 406 ASN A CA 1
ATOM 3226 C C . ASN A 1 406 ? -0.113 30.071 -1.201 1.00 91.19 406 ASN A C 1
ATOM 3228 O O . ASN A 1 406 ? -0.009 29.786 -0.008 1.00 91.19 406 ASN A O 1
ATOM 3232 N N . LYS A 1 407 ? 0.670 29.514 -2.134 1.00 94.12 407 LYS A N 1
ATOM 3233 C CA . LYS A 1 407 ? 1.753 28.573 -1.806 1.00 94.12 407 LYS A CA 1
ATOM 3234 C C . LYS A 1 407 ? 2.699 29.188 -0.764 1.00 94.12 407 LYS A C 1
ATOM 3236 O O . LYS A 1 407 ? 3.230 30.286 -0.982 1.00 94.12 407 LYS A O 1
ATOM 3241 N N . THR A 1 408 ? 2.926 28.493 0.348 1.00 95.62 408 THR A N 1
ATOM 3242 C CA . THR A 1 408 ? 3.878 28.910 1.392 1.00 95.62 408 THR A CA 1
ATOM 3243 C C . THR A 1 408 ? 5.316 28.875 0.869 1.00 95.62 408 THR A C 1
ATOM 3245 O O . THR A 1 408 ? 5.602 28.319 -0.195 1.00 95.62 408 THR A O 1
ATOM 3248 N N . GLN A 1 409 ? 6.256 29.432 1.638 1.00 93.94 409 GLN A N 1
ATOM 3249 C CA . GLN A 1 409 ? 7.687 29.280 1.361 1.00 93.94 409 GLN A CA 1
ATOM 3250 C C . GLN A 1 409 ? 8.106 27.800 1.317 1.00 93.94 409 GLN A C 1
ATOM 3252 O O . GLN A 1 409 ? 8.847 27.416 0.419 1.00 93.94 409 GLN A O 1
ATOM 3257 N N . TYR A 1 410 ? 7.556 26.958 2.206 1.00 95.19 410 TYR A N 1
ATOM 3258 C CA . TYR A 1 410 ? 7.799 25.510 2.213 1.00 95.19 410 TYR A CA 1
ATOM 3259 C C . TYR A 1 410 ? 7.503 24.858 0.856 1.00 95.19 410 TYR A C 1
ATOM 3261 O O . TYR A 1 410 ? 8.307 24.070 0.360 1.00 95.19 410 TYR A O 1
ATOM 3269 N N . LEU A 1 411 ? 6.356 25.185 0.251 1.00 92.94 411 LEU A N 1
ATOM 3270 C CA . LEU A 1 411 ? 5.958 24.627 -1.039 1.00 92.94 411 LEU A CA 1
ATOM 3271 C C . LEU A 1 411 ? 6.765 25.232 -2.199 1.00 92.94 411 LEU A C 1
ATOM 3273 O O . LEU A 1 411 ? 7.276 24.485 -3.030 1.00 92.94 411 LEU A O 1
ATOM 3277 N N . LYS A 1 412 ? 6.959 26.558 -2.219 1.00 93.94 412 LYS A N 1
ATOM 3278 C CA . LYS A 1 412 ? 7.765 27.249 -3.245 1.00 93.94 412 LYS A CA 1
ATOM 3279 C C . LYS A 1 412 ? 9.190 26.694 -3.325 1.00 93.94 412 LYS A C 1
ATOM 3281 O O . LYS A 1 412 ? 9.615 26.259 -4.389 1.00 93.94 412 LYS A O 1
ATOM 3286 N N . THR A 1 413 ? 9.882 26.591 -2.190 1.00 94.69 413 THR A N 1
ATOM 3287 C CA . THR A 1 413 ? 11.248 26.051 -2.123 1.00 94.69 413 THR A CA 1
ATOM 3288 C C . THR A 1 413 ? 11.332 24.576 -2.538 1.00 94.69 413 THR A C 1
ATOM 3290 O O . THR A 1 413 ? 12.344 24.162 -3.105 1.00 94.69 413 THR A O 1
ATOM 3293 N N . LEU A 1 414 ? 10.288 23.769 -2.313 1.00 92.19 414 LEU A N 1
ATOM 3294 C CA . LEU A 1 414 ? 10.236 22.401 -2.840 1.00 92.19 414 LEU A CA 1
ATOM 3295 C C . LEU A 1 414 ? 10.104 22.395 -4.372 1.00 92.19 414 LEU A C 1
ATOM 3297 O O . LEU A 1 414 ? 10.895 21.730 -5.043 1.00 92.19 414 LEU A O 1
ATOM 3301 N N . GLU A 1 415 ? 9.175 23.172 -4.932 1.00 90.94 415 GLU A N 1
ATOM 3302 C CA . GLU A 1 415 ? 8.948 23.262 -6.382 1.00 90.94 415 GLU A CA 1
ATOM 3303 C C . GLU A 1 415 ? 10.186 23.794 -7.129 1.00 90.94 415 GLU A C 1
ATOM 3305 O O . GLU A 1 415 ? 10.630 23.175 -8.097 1.00 90.94 415 GLU A O 1
ATOM 3310 N N . GLU A 1 416 ? 10.830 24.843 -6.607 1.00 91.62 416 GLU A N 1
ATOM 3311 C CA . GLU A 1 416 ? 12.116 25.393 -7.081 1.00 91.62 416 GLU A CA 1
ATOM 3312 C C . GLU A 1 416 ? 13.260 24.359 -7.098 1.00 91.62 416 GLU A C 1
ATOM 3314 O O . GLU A 1 416 ? 14.238 24.511 -7.830 1.00 91.62 416 GLU A O 1
ATOM 3319 N N . ASN A 1 417 ? 13.151 23.294 -6.299 1.00 89.44 417 ASN A N 1
ATOM 3320 C CA . ASN A 1 417 ? 14.122 22.202 -6.217 1.00 89.44 417 ASN A CA 1
ATOM 3321 C C . ASN A 1 417 ? 13.632 20.899 -6.877 1.00 89.44 417 ASN A C 1
ATOM 3323 O O . ASN A 1 417 ? 14.199 19.832 -6.628 1.00 89.44 417 ASN A O 1
ATOM 3327 N N . GLY A 1 418 ? 12.605 20.976 -7.732 1.00 86.06 418 GLY A N 1
ATOM 3328 C CA . GLY A 1 418 ? 12.079 19.844 -8.504 1.00 86.06 418 GLY A CA 1
ATOM 3329 C C . GLY A 1 418 ? 11.236 18.854 -7.693 1.00 86.06 418 GLY A C 1
ATOM 3330 O O . GLY A 1 418 ? 11.004 17.732 -8.143 1.00 86.06 418 GLY A O 1
ATOM 3331 N N . MET A 1 419 ? 10.783 19.238 -6.497 1.00 88.69 419 MET A N 1
ATOM 3332 C CA . MET A 1 419 ? 9.993 18.395 -5.600 1.00 88.69 419 MET A CA 1
ATOM 3333 C C . MET A 1 419 ? 8.512 18.774 -5.642 1.00 88.69 419 MET A C 1
ATOM 3335 O O . MET A 1 419 ? 8.077 19.717 -4.989 1.00 88.69 419 MET A O 1
ATOM 3339 N N . SER A 1 420 ? 7.711 17.989 -6.362 1.00 88.81 420 SER A N 1
ATOM 3340 C CA . SER A 1 420 ? 6.252 18.136 -6.360 1.00 88.81 420 SER A CA 1
ATOM 3341 C C . SER A 1 420 ? 5.607 17.526 -5.109 1.00 88.81 420 SER A C 1
ATOM 3343 O O . SER A 1 420 ? 6.103 16.549 -4.528 1.00 88.81 420 SER A O 1
ATOM 3345 N N . LEU A 1 421 ? 4.429 18.033 -4.726 1.00 89.38 421 LEU A N 1
ATOM 3346 C CA . LEU A 1 421 ? 3.632 17.429 -3.651 1.00 89.38 421 LEU A CA 1
ATOM 3347 C C . LEU A 1 421 ? 3.198 15.990 -3.971 1.00 89.38 421 LEU A C 1
ATOM 3349 O O . LEU A 1 421 ? 2.995 15.195 -3.052 1.00 89.38 421 LEU A O 1
ATOM 3353 N N . ALA A 1 422 ? 3.132 15.611 -5.250 1.00 87.81 422 ALA A N 1
ATOM 3354 C CA . ALA A 1 422 ? 2.920 14.234 -5.685 1.00 87.81 422 ALA A CA 1
ATOM 3355 C C . ALA A 1 422 ? 4.018 13.278 -5.168 1.00 87.81 422 ALA A C 1
ATOM 3357 O O . ALA A 1 422 ? 3.703 12.161 -4.741 1.00 87.81 422 ALA A O 1
ATOM 3358 N N . ILE A 1 423 ? 5.285 13.721 -5.157 1.00 89.31 423 ILE A N 1
ATOM 3359 C CA . ILE A 1 423 ? 6.427 12.976 -4.600 1.00 89.31 423 ILE A CA 1
ATOM 3360 C C . ILE A 1 423 ? 6.399 13.034 -3.069 1.00 89.31 423 ILE A C 1
ATOM 3362 O O . ILE A 1 423 ? 6.519 11.999 -2.413 1.00 89.31 423 ILE A O 1
ATOM 3366 N N . MET A 1 424 ? 6.163 14.212 -2.481 1.00 94.31 424 MET A N 1
ATOM 3367 C CA . MET A 1 424 ? 6.075 14.359 -1.022 1.00 94.31 424 MET A CA 1
ATOM 3368 C C . MET A 1 424 ? 4.961 13.482 -0.419 1.00 94.31 424 MET A C 1
ATOM 3370 O O . MET A 1 424 ? 5.159 12.835 0.607 1.00 94.31 424 MET A O 1
ATOM 3374 N N . SER A 1 425 ? 3.823 13.356 -1.105 1.00 91.88 425 SER A N 1
ATOM 3375 C CA . SER A 1 425 ? 2.715 12.468 -0.723 1.00 91.88 425 SER A CA 1
ATOM 3376 C C . SER A 1 425 ? 3.092 10.982 -0.750 1.00 91.88 425 SER A C 1
ATOM 3378 O O . SER A 1 425 ? 2.567 10.200 0.042 1.00 91.88 425 SER A O 1
ATOM 3380 N N . SER A 1 426 ? 4.023 10.582 -1.627 1.00 92.38 426 SER A N 1
ATOM 3381 C CA . SER A 1 426 ? 4.588 9.226 -1.640 1.00 92.38 426 SER A CA 1
ATOM 3382 C C . SER A 1 426 ? 5.432 8.975 -0.386 1.00 92.38 426 SER A C 1
ATOM 3384 O O . SER A 1 426 ? 5.300 7.926 0.244 1.00 92.38 426 SER A O 1
ATOM 3386 N N . ILE A 1 427 ? 6.243 9.950 0.040 1.00 96.81 427 ILE A N 1
ATOM 3387 C CA . ILE A 1 427 ? 7.029 9.869 1.283 1.00 96.81 427 ILE A CA 1
ATOM 3388 C C . ILE A 1 427 ? 6.102 9.836 2.510 1.00 96.81 427 ILE A C 1
ATOM 3390 O O . ILE A 1 427 ? 6.207 8.928 3.333 1.00 96.81 427 ILE A O 1
ATOM 3394 N N . LEU A 1 428 ? 5.149 10.772 2.604 1.00 96.69 428 LEU A N 1
ATOM 3395 C CA . LEU A 1 428 ? 4.200 10.924 3.722 1.00 96.69 428 LEU A CA 1
ATOM 3396 C C . LEU A 1 428 ? 3.079 9.868 3.759 1.00 96.69 428 LEU A C 1
ATOM 3398 O O . LEU A 1 428 ? 2.207 9.914 4.632 1.00 96.69 428 LEU A O 1
ATOM 3402 N N . HIS A 1 429 ? 3.088 8.898 2.845 1.00 93.56 429 HIS A N 1
ATOM 3403 C CA . HIS A 1 429 ? 2.144 7.786 2.804 1.00 93.56 429 HIS A CA 1
ATOM 3404 C C . HIS A 1 429 ? 1.983 7.131 4.193 1.00 93.56 429 HIS A C 1
ATOM 3406 O O . HIS A 1 429 ? 2.935 6.623 4.786 1.00 93.56 429 HIS A O 1
ATOM 3412 N N . ARG A 1 430 ? 0.748 7.136 4.716 1.00 92.44 430 ARG A N 1
ATOM 3413 C CA . ARG A 1 430 ? 0.347 6.627 6.044 1.00 92.44 430 ARG A CA 1
ATOM 3414 C C . ARG A 1 430 ? 1.018 7.320 7.247 1.00 92.44 430 ARG A C 1
ATOM 3416 O O . ARG A 1 430 ? 1.065 6.734 8.332 1.00 92.44 430 ARG A O 1
ATOM 3423 N N . ALA A 1 431 ? 1.467 8.572 7.107 1.00 96.00 431 ALA A N 1
ATOM 3424 C CA . ALA A 1 431 ? 1.948 9.398 8.223 1.00 96.00 431 ALA A CA 1
ATOM 3425 C C . ALA A 1 431 ? 0.849 9.791 9.235 1.00 96.00 431 ALA A C 1
ATOM 3427 O O . ALA A 1 431 ? 1.151 10.038 10.406 1.00 96.00 431 ALA A O 1
ATOM 3428 N N . ARG A 1 432 ? -0.430 9.768 8.827 1.00 95.44 432 ARG A N 1
ATOM 3429 C CA . ARG A 1 432 ? -1.609 10.025 9.678 1.00 95.44 432 ARG A CA 1
ATOM 3430 C C . ARG A 1 432 ? -1.524 11.385 10.383 1.00 95.44 432 ARG A C 1
ATOM 3432 O O . ARG A 1 432 ? -1.164 12.373 9.760 1.00 95.44 432 ARG A O 1
ATOM 3439 N N . ALA A 1 433 ? -1.843 11.439 11.680 1.00 95.19 433 ALA A N 1
ATOM 3440 C CA . ALA A 1 433 ? -1.827 12.657 12.489 1.00 95.19 433 ALA A CA 1
ATOM 3441 C C . ALA A 1 433 ? -0.430 13.291 12.602 1.00 95.19 433 ALA A C 1
ATOM 3443 O O . ALA A 1 433 ? -0.316 14.454 12.962 1.00 95.19 433 ALA A O 1
ATOM 3444 N N . ASN A 1 434 ? 0.627 12.551 12.254 1.00 96.69 434 ASN A N 1
ATOM 3445 C CA . ASN A 1 434 ? 1.990 13.061 12.237 1.00 96.69 434 ASN A CA 1
ATOM 3446 C C . ASN A 1 434 ? 2.404 13.570 10.844 1.00 96.69 434 ASN A C 1
ATOM 3448 O O . ASN A 1 434 ? 3.577 13.869 10.665 1.00 96.69 434 ASN A O 1
ATOM 3452 N N . ALA A 1 435 ? 1.508 13.657 9.850 1.00 97.38 435 ALA A N 1
ATOM 3453 C CA . ALA A 1 435 ? 1.872 14.060 8.486 1.00 97.38 435 ALA A CA 1
ATOM 3454 C C . ALA A 1 435 ? 2.480 15.469 8.421 1.00 97.38 435 ALA A C 1
ATOM 3456 O O . ALA A 1 435 ? 3.571 15.629 7.882 1.00 97.38 435 ALA A O 1
ATOM 3457 N N . ALA A 1 436 ? 1.827 16.454 9.043 1.00 97.94 436 ALA A N 1
ATOM 3458 C CA . ALA A 1 436 ? 2.329 17.823 9.168 1.00 97.94 436 ALA A CA 1
ATOM 3459 C C . ALA A 1 436 ? 3.710 17.877 9.845 1.00 97.94 436 ALA A C 1
ATOM 3461 O O . ALA A 1 436 ? 4.653 18.488 9.344 1.00 97.94 436 ALA A O 1
ATOM 3462 N N . LYS A 1 437 ? 3.849 17.149 10.960 1.00 98.00 437 LYS A N 1
ATOM 3463 C CA . LYS A 1 437 ? 5.106 17.035 11.702 1.00 98.00 437 LYS A CA 1
ATOM 3464 C C . LYS A 1 437 ? 6.219 16.399 10.855 1.00 98.00 437 LYS A C 1
ATOM 3466 O O . LYS A 1 437 ? 7.305 16.956 10.783 1.00 98.00 437 LYS A O 1
ATOM 3471 N N . ALA A 1 438 ? 5.950 15.270 10.203 1.00 98.19 438 ALA A N 1
ATOM 3472 C CA . ALA A 1 438 ? 6.932 14.530 9.411 1.00 98.19 438 ALA A CA 1
ATOM 3473 C C . ALA A 1 438 ? 7.320 15.256 8.113 1.00 98.19 438 ALA A C 1
ATOM 3475 O O . ALA A 1 438 ? 8.465 15.138 7.682 1.00 98.19 438 ALA A O 1
ATOM 3476 N N . PHE A 1 439 ? 6.401 16.034 7.524 1.00 97.94 439 PHE A N 1
ATOM 3477 C CA . PHE A 1 439 ? 6.714 16.984 6.455 1.00 97.94 439 PHE A CA 1
ATOM 3478 C C . PHE A 1 439 ? 7.718 18.024 6.950 1.00 97.94 439 PHE A C 1
ATOM 3480 O O . PHE A 1 439 ? 8.781 18.175 6.352 1.00 97.94 439 PHE A O 1
ATOM 3487 N N . LYS A 1 440 ? 7.412 18.696 8.069 1.00 97.75 440 LYS A N 1
ATOM 3488 C CA . LYS A 1 440 ? 8.270 19.755 8.602 1.00 97.75 440 LYS A CA 1
ATOM 3489 C C . LYS A 1 440 ? 9.637 19.226 9.046 1.00 97.75 440 LYS A C 1
ATOM 3491 O O . LYS A 1 440 ? 10.645 19.782 8.642 1.00 97.75 440 LYS A O 1
ATOM 3496 N N . GLU A 1 441 ? 9.698 18.126 9.797 1.00 98.44 441 GLU A N 1
ATOM 3497 C CA . GLU A 1 441 ? 10.973 17.531 10.231 1.00 98.44 441 GLU A CA 1
ATOM 3498 C C . GLU A 1 441 ? 11.842 17.056 9.050 1.00 98.44 441 GLU A C 1
ATOM 3500 O O . GLU A 1 441 ? 13.065 17.046 9.165 1.00 98.44 441 GLU A O 1
ATOM 3505 N N . LEU A 1 442 ? 11.246 16.668 7.913 1.00 97.81 442 LEU A N 1
ATOM 3506 C CA . LEU A 1 442 ? 12.000 16.350 6.696 1.00 97.81 442 LEU A CA 1
ATOM 3507 C C . LEU A 1 442 ? 12.453 17.623 5.968 1.00 97.81 442 LEU A C 1
ATOM 3509 O O . LEU A 1 442 ? 13.600 17.696 5.533 1.00 97.81 442 LEU A O 1
ATOM 3513 N N . TYR A 1 443 ? 11.579 18.629 5.867 1.00 97.38 443 TYR A N 1
ATOM 3514 C CA . TYR A 1 443 ? 11.915 19.924 5.280 1.00 97.38 443 TYR A CA 1
ATOM 3515 C C . TYR A 1 443 ? 13.056 20.603 6.045 1.00 97.38 443 TYR A C 1
ATOM 3517 O O . TYR A 1 443 ? 14.032 20.989 5.418 1.00 97.38 443 TYR A O 1
ATOM 3525 N N . ASP A 1 444 ? 12.991 20.667 7.377 1.00 97.62 444 ASP A N 1
ATOM 3526 C CA . ASP A 1 444 ? 14.001 21.300 8.239 1.00 97.62 444 ASP A CA 1
ATOM 3527 C C . ASP A 1 444 ? 15.367 20.559 8.196 1.00 97.62 444 ASP A C 1
ATOM 3529 O O . ASP A 1 444 ? 16.401 21.113 8.573 1.00 97.62 444 ASP A O 1
ATOM 3533 N N . LEU A 1 445 ? 15.406 19.308 7.707 1.00 97.62 445 LEU A N 1
ATOM 3534 C CA . LEU A 1 445 ? 16.649 18.589 7.383 1.00 97.62 445 LEU A CA 1
ATOM 3535 C C . LEU A 1 445 ? 17.172 18.901 5.972 1.00 97.62 445 LEU A C 1
ATOM 3537 O O . LEU A 1 445 ? 18.369 18.755 5.719 1.00 97.62 445 LEU A O 1
ATOM 3541 N N . TRP A 1 446 ? 16.312 19.326 5.049 1.00 97.00 446 TRP A N 1
ATOM 3542 C CA . TRP A 1 446 ? 16.645 19.618 3.651 1.00 97.00 446 TRP A CA 1
ATOM 3543 C C . TRP A 1 446 ? 16.976 21.096 3.404 1.00 97.00 446 TRP A C 1
ATOM 3545 O O . TRP A 1 446 ? 17.961 21.410 2.725 1.00 97.00 446 TRP A O 1
ATOM 3555 N N . PHE A 1 447 ? 16.207 21.997 4.006 1.00 96.94 447 PHE A N 1
ATOM 3556 C CA . PHE A 1 447 ? 16.288 23.446 3.860 1.00 96.94 447 PHE A CA 1
ATOM 3557 C C . PHE A 1 447 ? 16.288 24.134 5.232 1.00 96.94 447 PHE A C 1
ATOM 3559 O O . PHE A 1 447 ? 15.729 23.623 6.198 1.00 96.94 447 PHE A O 1
ATOM 3566 N N . ASP A 1 448 ? 16.930 25.296 5.326 1.00 94.62 448 ASP A N 1
ATOM 3567 C CA . ASP A 1 448 ? 16.840 26.160 6.501 1.00 94.62 448 ASP A CA 1
ATOM 3568 C C . ASP A 1 448 ? 15.543 26.995 6.503 1.00 94.62 448 ASP A C 1
ATOM 3570 O O . ASP A 1 448 ? 14.724 26.936 5.580 1.00 94.62 448 ASP A O 1
ATOM 3574 N N . GLN A 1 449 ? 15.361 27.814 7.542 1.00 91.12 449 GLN A N 1
ATOM 3575 C CA . GLN A 1 449 ? 14.203 28.707 7.691 1.00 91.12 449 GLN A CA 1
ATOM 3576 C C . GLN A 1 449 ? 14.070 29.748 6.560 1.00 91.12 449 GLN A C 1
ATOM 3578 O O . GLN A 1 449 ? 13.004 30.330 6.395 1.00 91.12 449 GLN A O 1
ATOM 3583 N N . ASN A 1 450 ? 15.122 29.968 5.764 1.00 92.06 450 ASN A N 1
ATOM 3584 C CA . ASN A 1 450 ? 15.123 30.854 4.600 1.00 92.06 450 ASN A CA 1
ATOM 3585 C C . ASN A 1 450 ? 14.924 30.088 3.276 1.00 92.06 450 ASN A C 1
ATOM 3587 O O . ASN A 1 450 ? 15.012 30.694 2.210 1.00 92.06 450 ASN A O 1
ATOM 3591 N N . GLY A 1 451 ? 14.697 28.770 3.316 1.00 92.62 451 GLY A N 1
ATOM 3592 C CA . GLY A 1 451 ? 14.601 27.911 2.132 1.00 92.62 451 GLY A CA 1
ATOM 3593 C C . GLY A 1 451 ? 15.952 27.533 1.508 1.00 92.62 451 GLY A C 1
ATOM 3594 O O . GLY A 1 451 ? 16.001 26.931 0.436 1.00 92.62 451 GLY A O 1
ATOM 3595 N N . LYS A 1 452 ? 17.085 27.850 2.147 1.00 95.81 452 LYS A N 1
ATOM 3596 C CA . LYS A 1 452 ? 18.416 27.535 1.603 1.00 95.81 452 LYS A CA 1
ATOM 3597 C C . LYS A 1 452 ? 18.815 26.113 1.988 1.00 95.81 452 LYS A C 1
ATOM 3599 O O . LYS A 1 452 ? 18.637 25.698 3.128 1.00 95.81 452 LYS A O 1
ATOM 3604 N N . LYS A 1 453 ? 19.418 25.365 1.057 1.00 96.31 453 LYS A N 1
ATOM 3605 C CA . LYS A 1 453 ? 19.878 23.978 1.284 1.00 96.31 453 LYS A CA 1
ATOM 3606 C C . LYS A 1 453 ? 20.742 23.860 2.548 1.00 96.31 453 LYS A C 1
ATOM 3608 O O . LYS A 1 453 ? 21.732 24.589 2.692 1.00 96.31 453 LYS A O 1
ATOM 3613 N N . THR A 1 454 ? 20.405 22.925 3.435 1.00 96.81 454 THR A N 1
ATOM 3614 C CA . THR A 1 454 ? 21.209 22.595 4.627 1.00 96.81 454 THR A CA 1
ATOM 3615 C C . THR A 1 454 ? 22.544 21.952 4.237 1.00 96.81 454 THR A C 1
ATOM 3617 O O . THR A 1 454 ? 22.806 21.681 3.061 1.00 96.81 454 THR A O 1
ATOM 3620 N N . ARG A 1 455 ? 23.396 21.647 5.230 1.00 94.75 455 ARG A N 1
ATOM 3621 C CA . ARG A 1 455 ? 24.597 20.823 5.012 1.00 94.75 455 ARG A CA 1
ATOM 3622 C C . ARG A 1 455 ? 24.276 19.494 4.316 1.00 94.75 455 ARG A C 1
ATOM 3624 O O . ARG A 1 455 ? 25.002 19.115 3.410 1.00 94.75 455 ARG A O 1
ATOM 3631 N N . TYR A 1 456 ? 23.154 18.854 4.662 1.00 95.75 456 TYR A N 1
ATOM 3632 C CA . TYR A 1 456 ? 22.781 17.544 4.131 1.00 95.75 456 TYR A CA 1
ATOM 3633 C C . TYR A 1 456 ? 22.615 17.588 2.606 1.00 95.75 456 TYR A C 1
ATOM 3635 O O . TYR A 1 456 ? 23.307 16.861 1.897 1.00 95.75 456 TYR A O 1
ATOM 3643 N N . LEU A 1 457 ? 21.778 18.490 2.075 1.00 94.19 457 LEU A N 1
ATOM 3644 C CA . LEU A 1 457 ? 21.602 18.612 0.620 1.00 94.19 457 LEU A CA 1
ATOM 3645 C C . LEU A 1 457 ? 22.813 19.219 -0.100 1.00 94.19 457 LEU A C 1
ATOM 3647 O O . LEU A 1 457 ? 23.017 18.927 -1.277 1.00 94.19 457 LEU A O 1
ATOM 3651 N N . LYS A 1 458 ? 23.624 20.044 0.576 1.00 94.25 458 LYS A N 1
ATOM 3652 C CA . LYS A 1 458 ? 24.884 20.556 0.014 1.00 94.25 458 LYS A CA 1
ATOM 3653 C C . LYS A 1 458 ? 25.894 19.430 -0.210 1.00 94.25 458 LYS A C 1
ATOM 3655 O O . LYS A 1 458 ? 26.467 19.363 -1.291 1.00 94.25 458 LYS A O 1
ATOM 3660 N N . THR A 1 459 ? 26.079 18.538 0.762 1.00 94.75 459 THR A N 1
ATOM 3661 C CA . THR A 1 459 ? 26.989 17.390 0.638 1.00 94.75 459 THR A CA 1
ATOM 3662 C C . THR A 1 459 ? 26.461 16.362 -0.359 1.00 94.75 459 THR A C 1
ATOM 3664 O O . THR A 1 459 ? 27.174 16.017 -1.294 1.00 94.75 459 THR A O 1
ATOM 3667 N N . LEU A 1 460 ? 25.189 15.957 -0.253 1.00 92.56 460 LEU A N 1
ATOM 3668 C CA . LEU A 1 460 ? 24.556 15.049 -1.223 1.00 92.56 460 LEU A CA 1
ATOM 3669 C C . LEU A 1 460 ? 24.718 15.557 -2.669 1.00 92.56 460 LEU A C 1
ATOM 3671 O O . LEU A 1 460 ? 25.068 14.784 -3.558 1.00 92.56 460 LEU A O 1
ATOM 3675 N N . GLY A 1 461 ? 24.551 16.867 -2.886 1.00 90.12 461 GLY A N 1
ATOM 3676 C CA . GLY A 1 461 ? 24.736 17.504 -4.190 1.00 90.12 461 GLY A CA 1
ATOM 3677 C C . GLY A 1 461 ? 26.174 17.478 -4.728 1.00 90.12 461 GLY A C 1
ATOM 3678 O O . GLY A 1 461 ? 26.335 17.355 -5.940 1.00 90.12 461 GLY A O 1
ATOM 3679 N N . LYS A 1 462 ? 27.206 17.546 -3.869 1.00 89.62 462 LYS A N 1
ATOM 3680 C CA . LYS A 1 462 ? 28.612 17.345 -4.285 1.00 89.62 462 LYS A CA 1
ATOM 3681 C C . LYS A 1 462 ? 28.828 15.930 -4.820 1.00 89.62 462 LYS A C 1
ATOM 3683 O O . LYS A 1 462 ? 29.426 15.754 -5.875 1.00 89.62 462 LYS A O 1
ATOM 3688 N N . GLU A 1 463 ? 28.247 14.942 -4.142 1.00 86.50 463 GLU A N 1
ATOM 3689 C CA . GLU A 1 463 ? 28.374 13.521 -4.486 1.00 86.50 463 GLU A CA 1
ATOM 3690 C C . GLU A 1 463 ? 27.456 13.068 -5.638 1.00 86.50 463 GLU A C 1
ATOM 3692 O O . GLU A 1 463 ? 27.336 11.872 -5.913 1.00 86.50 463 GLU A O 1
ATOM 3697 N N . GLY A 1 464 ? 26.798 14.011 -6.325 1.00 85.56 464 GLY A N 1
ATOM 3698 C CA . GLY A 1 464 ? 25.879 13.746 -7.437 1.00 85.56 464 GLY A CA 1
ATOM 3699 C C . GLY A 1 464 ? 24.519 13.172 -7.019 1.00 85.56 464 GLY A C 1
ATOM 3700 O O . GLY A 1 464 ? 23.727 12.781 -7.878 1.00 85.56 464 GLY A O 1
ATOM 3701 N N . ILE A 1 465 ? 24.223 13.124 -5.718 1.00 88.44 465 ILE A N 1
ATOM 3702 C CA . ILE A 1 465 ? 22.987 12.573 -5.161 1.00 88.44 465 ILE A CA 1
ATOM 3703 C C . ILE A 1 465 ? 21.914 13.665 -5.136 1.00 88.44 465 ILE A C 1
ATOM 3705 O O . ILE A 1 465 ? 22.006 14.645 -4.395 1.00 88.44 465 ILE A O 1
ATOM 3709 N N . ASN A 1 466 ? 20.861 13.486 -5.932 1.00 86.00 466 ASN A N 1
ATOM 3710 C CA . ASN A 1 466 ? 19.752 14.436 -6.008 1.00 86.00 466 ASN A CA 1
ATOM 3711 C C . ASN A 1 466 ? 18.543 14.008 -5.148 1.00 86.00 466 ASN A C 1
ATOM 3713 O O . ASN A 1 466 ? 18.427 12.868 -4.685 1.00 86.00 466 ASN A O 1
ATOM 3717 N N . LEU A 1 467 ? 17.607 14.944 -4.955 1.00 88.62 467 LEU A N 1
ATOM 3718 C CA . LEU A 1 467 ? 16.398 14.723 -4.160 1.00 88.62 467 LEU A CA 1
ATOM 3719 C C . LEU A 1 467 ? 15.456 13.657 -4.739 1.00 88.62 467 LEU A C 1
ATOM 3721 O O . LEU A 1 467 ? 14.763 13.010 -3.954 1.00 88.62 467 LEU A O 1
ATOM 3725 N N . SER A 1 468 ? 15.419 13.423 -6.057 1.00 87.31 468 SER A N 1
ATOM 3726 C CA . SER A 1 468 ? 14.516 12.419 -6.642 1.00 87.31 468 SER A CA 1
ATOM 3727 C C . SER A 1 468 ? 15.000 10.990 -6.370 1.00 87.31 468 SER A C 1
ATOM 3729 O O . SER A 1 468 ? 14.180 10.135 -6.026 1.00 87.31 468 SER A O 1
ATOM 3731 N N . ASN A 1 469 ? 16.320 10.746 -6.378 1.00 89.25 469 ASN A N 1
ATOM 3732 C CA . ASN A 1 469 ? 16.900 9.465 -5.955 1.00 89.25 469 ASN A CA 1
ATOM 3733 C C . ASN A 1 469 ? 16.500 9.126 -4.511 1.00 89.25 469 ASN A C 1
ATOM 3735 O O . ASN A 1 469 ? 15.989 8.041 -4.228 1.00 89.25 469 ASN A O 1
ATOM 3739 N N . ILE A 1 470 ? 16.695 10.082 -3.602 1.00 93.50 470 ILE A N 1
ATOM 3740 C CA . ILE A 1 470 ? 16.373 9.946 -2.177 1.00 93.50 470 ILE A CA 1
ATOM 3741 C C . ILE A 1 470 ? 14.865 9.741 -1.986 1.00 93.50 470 ILE A C 1
ATOM 3743 O O . ILE A 1 470 ? 14.437 8.824 -1.286 1.00 93.50 470 ILE A O 1
ATOM 3747 N N . SER A 1 471 ? 14.044 10.556 -2.647 1.00 92.94 471 SER A N 1
ATOM 3748 C CA . SER A 1 471 ? 12.587 10.545 -2.485 1.00 92.94 471 SER A CA 1
ATOM 3749 C C . SER A 1 471 ? 11.921 9.290 -3.048 1.00 92.94 471 SER A C 1
ATOM 3751 O O . SER A 1 471 ? 10.929 8.828 -2.485 1.00 92.94 471 SER A O 1
ATOM 3753 N N . SER A 1 472 ? 12.487 8.690 -4.104 1.00 92.38 472 SER A N 1
ATOM 3754 C CA . SER A 1 472 ? 12.087 7.358 -4.576 1.00 92.38 472 SER A CA 1
ATOM 3755 C C . SER A 1 472 ? 12.245 6.316 -3.465 1.00 92.38 472 SER A C 1
ATOM 3757 O O . SER A 1 472 ? 11.305 5.575 -3.168 1.00 92.38 472 SER A O 1
ATOM 3759 N N . ILE A 1 473 ? 13.406 6.291 -2.801 1.00 97.19 473 ILE A N 1
ATOM 3760 C CA . ILE A 1 473 ? 13.711 5.332 -1.730 1.00 97.19 473 ILE A CA 1
ATOM 3761 C C . ILE A 1 473 ? 12.819 5.579 -0.504 1.00 97.19 473 ILE A C 1
ATOM 3763 O O . ILE A 1 473 ? 12.257 4.629 0.040 1.00 97.19 473 ILE A O 1
ATOM 3767 N N . LEU A 1 474 ? 12.633 6.841 -0.101 1.00 97.19 474 LEU A N 1
ATOM 3768 C CA . LEU A 1 474 ? 11.846 7.234 1.079 1.00 97.19 474 LEU A CA 1
ATOM 3769 C C . LEU A 1 474 ? 10.320 7.105 0.919 1.00 97.19 474 LEU A C 1
ATOM 3771 O O . LEU A 1 474 ? 9.593 7.316 1.894 1.00 97.19 474 LEU A O 1
ATOM 3775 N N . GLY A 1 475 ? 9.812 6.733 -0.260 1.00 95.12 475 GLY A N 1
ATOM 3776 C CA . GLY A 1 475 ? 8.392 6.428 -0.452 1.00 95.12 475 GLY A CA 1
ATOM 3777 C C . GLY A 1 475 ? 7.880 5.431 0.600 1.00 95.12 475 GLY A C 1
ATOM 3778 O O . GLY A 1 475 ? 8.485 4.386 0.826 1.00 95.12 475 GLY A O 1
ATOM 3779 N N . GLY A 1 476 ? 6.779 5.749 1.280 1.00 94.50 476 GLY A N 1
ATOM 3780 C CA . GLY A 1 476 ? 6.229 4.915 2.353 1.00 94.50 476 GLY A CA 1
ATOM 3781 C C . GLY A 1 476 ? 6.894 5.055 3.730 1.00 94.50 476 GLY A C 1
ATOM 3782 O O . GLY A 1 476 ? 6.528 4.305 4.635 1.00 94.50 476 GLY A O 1
ATOM 3783 N N . ALA A 1 477 ? 7.835 5.987 3.939 1.00 97.12 477 ALA A N 1
ATOM 3784 C CA . ALA A 1 477 ? 8.417 6.237 5.266 1.00 97.12 477 ALA A CA 1
ATOM 3785 C C . ALA A 1 477 ? 7.412 6.842 6.271 1.00 97.12 477 ALA A C 1
ATOM 3787 O O . ALA A 1 477 ? 7.533 6.633 7.484 1.00 97.12 477 ALA A O 1
ATOM 3788 N N . GLY A 1 478 ? 6.401 7.559 5.775 1.00 97.06 478 GLY A N 1
ATOM 3789 C CA . GLY A 1 478 ? 5.287 8.094 6.548 1.00 97.06 478 GLY A CA 1
ATOM 3790 C C . GLY A 1 478 ? 5.748 8.997 7.691 1.00 97.06 478 GLY A C 1
ATOM 3791 O O . GLY A 1 478 ? 6.520 9.932 7.501 1.00 97.06 478 GLY A O 1
ATOM 3792 N N . ALA A 1 479 ? 5.294 8.690 8.907 1.00 97.00 479 ALA A N 1
ATOM 3793 C CA . ALA A 1 479 ? 5.611 9.461 10.110 1.00 97.00 479 ALA A CA 1
ATOM 3794 C C . ALA A 1 479 ? 7.103 9.433 10.509 1.00 97.00 479 ALA A C 1
ATOM 3796 O O . ALA A 1 479 ? 7.496 10.179 11.397 1.00 97.00 479 ALA A O 1
ATOM 3797 N N . ASN A 1 480 ? 7.919 8.578 9.879 1.00 97.88 480 ASN A N 1
ATOM 3798 C CA . ASN A 1 480 ? 9.350 8.435 10.156 1.00 97.88 480 ASN A CA 1
ATOM 3799 C C . ASN A 1 480 ? 10.236 9.016 9.038 1.00 97.88 480 ASN A C 1
ATOM 3801 O O . ASN A 1 480 ? 11.427 8.721 9.010 1.00 97.88 480 ASN A O 1
ATOM 3805 N N . ALA A 1 481 ? 9.685 9.805 8.107 1.00 97.94 481 ALA A N 1
ATOM 3806 C CA . ALA A 1 481 ? 10.397 10.286 6.918 1.00 97.94 481 ALA A CA 1
ATOM 3807 C C . ALA A 1 481 ? 11.733 10.988 7.226 1.00 97.94 481 ALA A C 1
ATOM 3809 O O . ALA A 1 481 ? 12.763 10.607 6.674 1.00 97.94 481 ALA A O 1
ATOM 3810 N N . ALA A 1 482 ? 11.735 11.941 8.162 1.00 98.19 482 ALA A N 1
ATOM 3811 C CA . ALA A 1 482 ? 12.936 12.651 8.609 1.00 98.19 482 ALA A CA 1
ATOM 3812 C C . ALA A 1 482 ? 14.003 11.707 9.197 1.00 98.19 482 ALA A C 1
ATOM 3814 O O . ALA A 1 482 ? 15.187 11.799 8.867 1.00 98.19 482 ALA A O 1
ATOM 3815 N N . LYS A 1 483 ? 13.570 10.742 10.021 1.00 98.19 483 LYS A N 1
ATOM 3816 C CA . LYS A 1 483 ? 14.445 9.713 10.594 1.00 98.19 483 LYS A CA 1
ATOM 3817 C C . LYS A 1 483 ? 15.052 8.830 9.496 1.00 98.19 483 LYS A C 1
ATOM 3819 O O . LYS A 1 483 ? 16.260 8.628 9.490 1.00 98.19 483 LYS A O 1
ATOM 3824 N N . ALA A 1 484 ? 14.229 8.335 8.573 1.00 98.31 484 ALA A N 1
ATOM 3825 C CA . ALA A 1 484 ? 14.651 7.444 7.494 1.00 98.31 484 ALA A CA 1
ATOM 3826 C C . ALA A 1 484 ? 15.593 8.137 6.495 1.00 98.31 484 ALA A C 1
ATOM 3828 O O . ALA A 1 484 ? 16.549 7.521 6.030 1.00 98.31 484 ALA A O 1
ATOM 3829 N N . PHE A 1 485 ? 15.366 9.428 6.216 1.00 98.38 485 PHE A N 1
ATOM 3830 C CA . PHE A 1 485 ? 16.301 10.264 5.461 1.00 98.38 485 PHE A CA 1
ATOM 3831 C C . PHE A 1 485 ? 17.664 10.327 6.151 1.00 98.38 485 PHE A C 1
ATOM 3833 O O . PHE A 1 485 ? 18.676 10.019 5.525 1.00 98.38 485 PHE A O 1
ATOM 3840 N N . LYS A 1 486 ? 17.690 10.673 7.445 1.00 97.94 486 LYS A N 1
ATOM 3841 C CA . LYS A 1 486 ? 18.942 10.772 8.197 1.00 97.94 486 LYS A CA 1
ATOM 3842 C C . LYS A 1 486 ? 19.658 9.420 8.296 1.00 97.94 486 LYS A C 1
ATOM 3844 O O . LYS A 1 486 ? 20.847 9.353 8.037 1.00 97.94 486 LYS A O 1
ATOM 3849 N N . GLU A 1 487 ? 18.949 8.333 8.590 1.00 98.25 487 GLU A N 1
ATOM 3850 C CA . GLU A 1 487 ? 19.542 6.989 8.674 1.00 98.25 487 GLU A CA 1
ATOM 3851 C C . GLU A 1 487 ? 20.102 6.473 7.336 1.00 98.25 487 GLU A C 1
ATOM 3853 O O . GLU A 1 487 ? 21.000 5.629 7.356 1.00 98.25 487 GLU A O 1
ATOM 3858 N N . LEU A 1 488 ? 19.605 6.972 6.196 1.00 97.62 488 LEU A N 1
ATOM 3859 C CA . LEU A 1 488 ? 20.172 6.715 4.868 1.00 97.62 488 LEU A CA 1
ATOM 3860 C C . LEU A 1 488 ? 21.364 7.637 4.560 1.00 97.62 488 LEU A C 1
ATOM 3862 O O . LEU A 1 488 ? 22.368 7.157 4.044 1.00 97.62 488 LEU A O 1
ATOM 3866 N N . TYR A 1 489 ? 21.287 8.926 4.916 1.00 97.25 489 TYR A N 1
ATOM 3867 C CA . TYR A 1 489 ? 22.417 9.860 4.818 1.00 97.25 489 TYR A CA 1
ATOM 3868 C C . TYR A 1 489 ? 23.611 9.345 5.632 1.00 97.25 489 TYR A C 1
ATOM 3870 O O . TYR A 1 489 ? 24.671 9.128 5.063 1.00 97.25 489 TYR A O 1
ATOM 3878 N N . ASP A 1 490 ? 23.403 9.039 6.917 1.00 97.12 490 ASP A N 1
ATOM 3879 C CA . ASP A 1 490 ? 24.410 8.516 7.855 1.00 97.12 490 ASP A CA 1
ATOM 3880 C C . ASP A 1 490 ? 24.879 7.076 7.501 1.00 97.12 490 ASP A C 1
ATOM 3882 O O . ASP A 1 490 ? 25.706 6.497 8.205 1.00 97.12 490 ASP A O 1
ATOM 3886 N N . LEU A 1 491 ? 24.306 6.437 6.467 1.00 97.12 491 LEU A N 1
ATOM 3887 C CA . LEU A 1 491 ? 24.827 5.196 5.872 1.00 97.12 491 LEU A CA 1
ATOM 3888 C C . LEU A 1 491 ? 25.697 5.493 4.645 1.00 97.12 491 LEU A C 1
ATOM 3890 O O . LEU A 1 491 ? 26.694 4.812 4.427 1.00 97.12 491 LEU A O 1
ATOM 3894 N N . TRP A 1 492 ? 25.297 6.462 3.825 1.00 96.00 492 TRP A N 1
ATOM 3895 C CA . TRP A 1 492 ? 25.957 6.823 2.571 1.00 96.00 492 TRP A CA 1
ATOM 3896 C C . TRP A 1 492 ? 27.166 7.734 2.748 1.00 96.00 492 TRP A C 1
ATOM 3898 O O . TRP A 1 492 ? 28.112 7.622 1.969 1.00 96.00 492 TRP A O 1
ATOM 3908 N N . LEU A 1 493 ? 27.124 8.616 3.744 1.00 95.44 493 LEU A N 1
ATOM 3909 C CA . LEU A 1 493 ? 28.103 9.668 3.974 1.00 95.44 493 LEU A CA 1
ATOM 3910 C C . LEU A 1 493 ? 28.579 9.663 5.433 1.00 95.44 493 LEU A C 1
ATOM 3912 O O . LEU A 1 493 ? 27.795 9.403 6.349 1.00 95.44 493 LEU A O 1
ATOM 3916 N N . ASP A 1 494 ? 29.862 9.947 5.634 1.00 93.88 494 ASP A N 1
ATOM 3917 C CA . ASP A 1 494 ? 30.469 10.134 6.956 1.00 93.88 494 ASP A CA 1
ATOM 3918 C C . ASP A 1 494 ? 30.141 11.540 7.547 1.00 93.88 494 ASP A C 1
ATOM 3920 O O . ASP A 1 494 ? 29.446 12.343 6.903 1.00 93.88 494 ASP A O 1
ATOM 3924 N N . PRO A 1 495 ? 30.544 11.855 8.799 1.00 92.50 495 PRO A N 1
ATOM 3925 C CA . PRO A 1 495 ? 30.283 13.161 9.416 1.00 92.50 495 PRO A CA 1
ATOM 3926 C C . PRO A 1 495 ? 30.882 14.356 8.656 1.00 92.50 495 PRO A C 1
ATOM 3928 O O . PRO A 1 495 ? 30.293 15.443 8.665 1.00 92.50 495 PRO A O 1
ATOM 3931 N N . GLU A 1 496 ? 32.021 14.150 7.997 1.00 90.75 496 GLU A N 1
ATOM 3932 C CA . GLU A 1 496 ? 32.763 15.120 7.190 1.00 90.75 496 GLU A CA 1
ATOM 3933 C C . GLU A 1 496 ? 32.085 15.360 5.826 1.00 90.75 496 GLU A C 1
ATOM 3935 O O . GLU A 1 496 ? 32.106 16.475 5.292 1.00 90.75 496 GLU A O 1
ATOM 3940 N N . GLY A 1 497 ? 31.412 14.335 5.301 1.00 89.81 497 GLY A N 1
ATOM 3941 C CA . GLY A 1 497 ? 30.618 14.340 4.079 1.00 89.81 497 GLY A CA 1
ATOM 3942 C C . GLY A 1 497 ? 31.168 13.496 2.925 1.00 89.81 497 GLY A C 1
ATOM 3943 O O . GLY A 1 497 ? 30.658 13.627 1.813 1.00 89.81 497 GLY A O 1
ATOM 3944 N N . ASN A 1 498 ? 32.176 12.654 3.149 1.00 91.31 498 ASN A N 1
ATOM 3945 C CA . ASN A 1 498 ? 32.717 11.737 2.143 1.00 91.31 498 ASN A CA 1
ATOM 3946 C C . ASN A 1 498 ? 31.850 10.472 2.037 1.00 91.31 498 ASN A C 1
ATOM 3948 O O . ASN A 1 498 ? 31.109 10.131 2.959 1.00 91.31 498 ASN A O 1
ATOM 3952 N N . LYS A 1 499 ? 31.957 9.736 0.924 1.00 93.31 499 LYS A N 1
ATOM 3953 C CA . LYS A 1 499 ? 31.256 8.451 0.745 1.00 93.31 499 LYS A CA 1
ATOM 3954 C C . LYS A 1 499 ? 31.787 7.412 1.728 1.00 93.31 499 LYS A C 1
ATOM 3956 O O . LYS A 1 499 ? 32.988 7.174 1.779 1.00 93.31 499 LYS A O 1
ATOM 3961 N N . THR A 1 500 ? 30.892 6.724 2.433 1.00 94.94 500 THR A N 1
ATOM 3962 C CA . THR A 1 500 ? 31.278 5.508 3.161 1.00 94.94 500 THR A CA 1
ATOM 3963 C C . THR A 1 500 ? 31.514 4.355 2.183 1.00 94.94 500 THR A C 1
ATOM 3965 O O . THR A 1 500 ? 30.986 4.349 1.064 1.00 94.94 500 THR A O 1
ATOM 3968 N N . GLN A 1 501 ? 32.207 3.313 2.651 1.00 92.56 501 GLN A N 1
ATOM 3969 C CA . GLN A 1 501 ? 32.407 2.058 1.918 1.00 92.56 501 GLN A CA 1
ATOM 3970 C C . GLN A 1 501 ? 31.103 1.492 1.315 1.00 92.56 501 GLN A C 1
ATOM 3972 O O . GLN A 1 501 ? 31.094 1.047 0.170 1.00 92.56 501 GLN A O 1
ATOM 3977 N N . TYR A 1 502 ? 29.966 1.597 2.026 1.00 94.00 502 TYR A N 1
ATOM 3978 C CA . TYR A 1 502 ? 28.674 1.085 1.552 1.00 94.00 502 TYR A CA 1
ATOM 3979 C C . TYR A 1 502 ? 28.226 1.742 0.243 1.00 94.00 502 TYR A C 1
ATOM 3981 O O . TYR A 1 502 ? 27.612 1.073 -0.586 1.00 94.00 502 TYR A O 1
ATOM 3989 N N . LEU A 1 503 ? 28.497 3.038 0.061 1.00 93.50 503 LEU A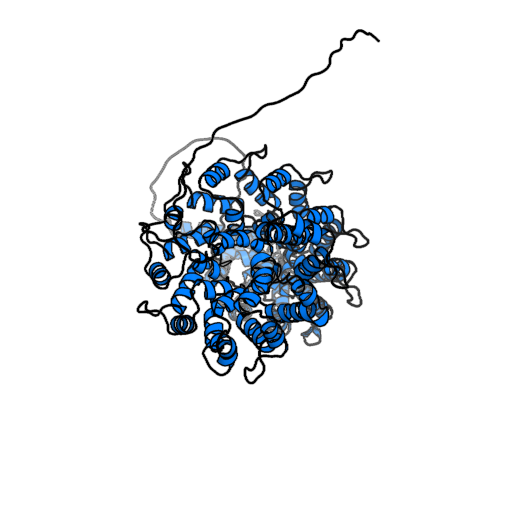 N 1
ATOM 3990 C CA . LEU A 1 503 ? 28.155 3.751 -1.168 1.00 93.50 503 LEU A CA 1
ATOM 3991 C C . LEU A 1 503 ? 29.282 3.677 -2.204 1.00 93.50 503 LEU A C 1
ATOM 3993 O O . LEU A 1 503 ? 29.001 3.564 -3.399 1.00 93.50 503 LEU A O 1
ATOM 3997 N N . GLU A 1 504 ? 30.544 3.711 -1.765 1.00 92.31 504 GLU A N 1
ATOM 3998 C CA . GLU A 1 504 ? 31.692 3.627 -2.667 1.00 92.31 504 GLU A CA 1
ATOM 3999 C C . GLU A 1 504 ? 31.702 2.302 -3.440 1.00 92.31 504 GLU A C 1
ATOM 4001 O O . GLU A 1 504 ? 31.811 2.330 -4.664 1.00 92.31 504 GLU A O 1
ATOM 4006 N N . HIS A 1 505 ? 31.497 1.159 -2.771 1.00 92.81 505 HIS A N 1
ATOM 4007 C CA . HIS A 1 505 ? 31.541 -0.165 -3.409 1.00 92.81 505 HIS A CA 1
ATOM 4008 C C . HIS A 1 505 ? 30.564 -0.301 -4.589 1.00 92.81 505 HIS A C 1
ATOM 4010 O O . HIS A 1 505 ? 30.904 -0.922 -5.592 1.00 92.81 505 HIS A O 1
ATOM 4016 N N . PHE A 1 506 ? 29.383 0.325 -4.519 1.00 92.31 506 PHE A N 1
ATOM 4017 C CA . PHE A 1 506 ? 28.423 0.317 -5.628 1.00 92.31 506 PHE A CA 1
ATOM 4018 C C . PHE A 1 506 ? 28.821 1.218 -6.802 1.00 92.31 506 PHE A C 1
ATOM 4020 O O . PHE A 1 506 ? 28.561 0.852 -7.946 1.00 92.31 506 PHE A O 1
ATOM 4027 N N . ILE A 1 507 ? 29.384 2.400 -6.531 1.00 87.69 507 ILE A N 1
ATOM 4028 C CA . ILE A 1 507 ? 29.591 3.463 -7.534 1.00 87.69 507 ILE A CA 1
ATOM 4029 C C . ILE A 1 507 ? 31.000 3.409 -8.156 1.00 87.69 507 ILE A C 1
ATOM 4031 O O . ILE A 1 507 ? 31.234 3.979 -9.221 1.00 87.69 507 ILE A O 1
ATOM 4035 N N . LYS A 1 508 ? 31.951 2.724 -7.513 1.00 80.62 508 LYS A N 1
ATOM 4036 C CA . LYS A 1 508 ? 33.335 2.592 -7.977 1.00 80.62 508 LYS A CA 1
ATOM 4037 C C . LYS A 1 508 ? 33.425 1.662 -9.188 1.00 80.62 508 LYS A C 1
ATOM 4039 O O . LYS A 1 508 ? 33.407 0.443 -9.043 1.00 80.62 508 LYS A O 1
ATOM 4044 N N . ASN A 1 509 ? 33.596 2.245 -10.374 1.00 66.31 509 ASN A N 1
ATOM 4045 C CA . ASN A 1 509 ? 34.074 1.502 -11.538 1.00 66.31 509 ASN A CA 1
ATOM 4046 C C . ASN A 1 509 ? 35.469 0.935 -11.214 1.00 66.31 509 ASN A C 1
ATOM 4048 O O . ASN A 1 509 ? 36.364 1.685 -10.815 1.00 66.31 509 ASN A O 1
ATOM 4052 N N . LYS A 1 510 ? 35.647 -0.372 -11.400 1.00 60.47 510 LYS A N 1
ATOM 4053 C CA . LYS A 1 510 ? 36.941 -1.065 -11.399 1.00 60.47 510 LYS A CA 1
ATOM 4054 C C . LYS A 1 510 ? 37.118 -1.717 -12.769 1.00 60.47 510 LYS A C 1
ATOM 4056 O O . LYS A 1 510 ? 36.128 -2.097 -13.386 1.00 60.47 510 LYS A O 1
ATOM 4061 N N . ASP A 1 511 ? 38.358 -1.808 -13.238 1.00 56.53 511 ASP A N 1
ATOM 4062 C CA . ASP A 1 511 ? 38.802 -2.770 -14.261 1.00 56.53 511 ASP A CA 1
ATOM 4063 C C . ASP A 1 511 ? 37.986 -2.802 -15.579 1.00 56.53 511 ASP A C 1
ATOM 4065 O O . ASP A 1 511 ? 37.907 -3.814 -16.268 1.00 56.53 511 ASP A O 1
ATOM 4069 N N . GLY A 1 512 ? 37.397 -1.659 -15.955 1.00 57.69 512 GLY A N 1
ATOM 4070 C CA . GLY A 1 512 ? 36.595 -1.479 -17.174 1.00 57.69 512 GLY A CA 1
ATOM 4071 C C . GLY A 1 512 ? 35.098 -1.797 -17.039 1.00 57.69 512 GLY A C 1
ATOM 4072 O O . GLY A 1 512 ? 34.335 -1.517 -17.963 1.00 57.69 512 GLY A O 1
ATOM 4073 N N . GLU A 1 513 ? 34.648 -2.323 -15.900 1.00 65.19 513 GLU A N 1
ATOM 4074 C CA . GLU A 1 513 ? 33.251 -2.705 -15.665 1.00 65.19 513 GLU A CA 1
ATOM 4075 C C . GLU A 1 513 ? 32.400 -1.521 -15.151 1.00 65.19 513 GLU A C 1
ATOM 4077 O O . GLU A 1 513 ? 32.846 -0.694 -14.350 1.00 65.19 513 GLU A O 1
ATOM 4082 N N . GLU A 1 514 ? 31.142 -1.431 -15.607 1.00 78.19 514 GLU A N 1
ATOM 4083 C CA . GLU A 1 514 ? 30.204 -0.375 -15.189 1.00 78.19 514 GLU A CA 1
ATOM 4084 C C . GLU A 1 514 ? 29.714 -0.627 -13.748 1.00 78.19 514 GLU A C 1
ATOM 4086 O O . GLU A 1 514 ? 29.193 -1.699 -13.435 1.00 78.19 514 GLU A O 1
ATOM 4091 N N . GLY A 1 515 ? 29.856 0.367 -12.866 1.00 85.94 515 GLY A N 1
ATOM 4092 C CA . GLY A 1 515 ? 29.285 0.362 -11.517 1.00 85.94 515 GLY A CA 1
ATOM 4093 C C . GLY A 1 515 ? 27.783 0.683 -11.484 1.00 85.94 515 GLY A C 1
ATOM 4094 O O . GLY A 1 515 ? 27.185 1.155 -12.453 1.00 85.94 515 GLY A O 1
ATOM 4095 N N . PHE A 1 516 ? 27.140 0.472 -10.335 1.00 92.25 516 PHE A N 1
ATOM 4096 C CA . PHE A 1 516 ? 25.749 0.879 -10.126 1.00 92.25 516 PHE A CA 1
ATOM 4097 C C . PHE A 1 516 ? 25.647 2.402 -9.988 1.00 92.25 516 PHE A C 1
ATOM 4099 O O . PHE A 1 516 ? 26.232 3.002 -9.089 1.00 92.25 516 PHE A O 1
ATOM 4106 N N . THR A 1 517 ? 24.813 3.042 -10.811 1.00 91.69 517 THR A N 1
ATOM 4107 C CA . THR A 1 517 ? 24.493 4.465 -10.619 1.00 91.69 517 THR A CA 1
ATOM 4108 C C . THR A 1 517 ? 23.499 4.671 -9.469 1.00 91.69 517 THR A C 1
ATOM 4110 O O . THR A 1 517 ? 22.707 3.790 -9.127 1.00 91.69 517 THR A O 1
ATOM 4113 N N . LEU A 1 518 ? 23.445 5.888 -8.923 1.00 90.81 518 LEU A N 1
ATOM 4114 C CA . LEU A 1 518 ? 22.432 6.291 -7.936 1.00 90.81 518 LEU A CA 1
ATOM 4115 C C . LEU A 1 518 ? 20.995 6.133 -8.464 1.00 90.81 518 LEU A C 1
ATOM 4117 O O . LEU A 1 518 ? 20.097 5.764 -7.705 1.00 90.81 518 LEU A O 1
ATOM 4121 N N . ASN A 1 519 ? 20.780 6.325 -9.771 1.00 90.06 519 ASN A N 1
ATOM 4122 C CA . ASN A 1 519 ? 19.506 6.031 -10.435 1.00 90.06 519 ASN A CA 1
ATOM 4123 C C . ASN A 1 519 ? 19.179 4.532 -10.374 1.00 90.06 519 ASN A C 1
ATOM 4125 O O . ASN A 1 519 ? 18.032 4.165 -10.129 1.00 90.06 519 ASN A O 1
ATOM 4129 N N . ASN A 1 520 ? 20.180 3.656 -10.523 1.00 93.31 520 ASN A N 1
ATOM 4130 C CA . ASN A 1 520 ? 19.962 2.216 -10.422 1.00 93.31 520 ASN A CA 1
ATOM 4131 C C . ASN A 1 520 ? 19.552 1.803 -9.006 1.00 93.31 520 ASN A C 1
ATOM 4133 O O . ASN A 1 520 ? 18.543 1.115 -8.835 1.00 93.31 520 ASN A O 1
ATOM 4137 N N . LEU A 1 521 ? 20.292 2.274 -8.000 1.00 95.38 521 LEU A N 1
ATOM 4138 C CA . LEU A 1 521 ? 20.036 1.966 -6.591 1.00 95.38 521 LEU A CA 1
ATOM 4139 C C . LEU A 1 521 ? 18.680 2.516 -6.126 1.00 95.38 521 LEU A C 1
ATOM 4141 O O . LEU A 1 521 ? 17.926 1.808 -5.462 1.00 95.38 521 LEU A O 1
ATOM 4145 N N . SER A 1 522 ? 18.328 3.744 -6.519 1.00 93.62 522 SER A N 1
ATOM 4146 C CA . SER A 1 522 ? 17.045 4.371 -6.157 1.00 93.62 522 SER A CA 1
ATOM 4147 C C . SER A 1 522 ? 15.834 3.851 -6.937 1.00 93.62 522 SER A C 1
ATOM 4149 O O . SER A 1 522 ? 14.717 3.932 -6.424 1.00 93.62 522 SER A O 1
ATOM 4151 N N . GLY A 1 523 ? 16.027 3.272 -8.126 1.00 92.88 523 GLY A N 1
ATOM 4152 C CA . GLY A 1 523 ? 14.996 2.494 -8.820 1.00 92.88 523 GLY A CA 1
ATOM 4153 C C . GLY A 1 523 ? 14.735 1.148 -8.136 1.00 92.88 523 GLY A C 1
ATOM 4154 O O . GLY A 1 523 ? 13.586 0.780 -7.894 1.00 92.88 523 GLY A O 1
ATOM 4155 N N . MET A 1 524 ? 15.798 0.437 -7.751 1.00 96.56 524 MET A N 1
ATOM 4156 C CA . MET A 1 524 ? 15.720 -0.852 -7.048 1.00 96.56 524 MET A CA 1
ATOM 4157 C C . MET A 1 524 ? 15.085 -0.711 -5.659 1.00 96.56 524 MET A C 1
ATOM 4159 O O . MET A 1 524 ? 14.059 -1.324 -5.367 1.00 96.56 524 MET A O 1
ATOM 4163 N N . LEU A 1 525 ? 15.658 0.164 -4.828 1.00 96.94 525 LEU A N 1
ATOM 4164 C CA . LEU A 1 525 ? 15.245 0.426 -3.447 1.00 96.94 525 LEU A CA 1
ATOM 4165 C C . LEU A 1 525 ? 14.046 1.388 -3.346 1.00 96.94 525 LEU A C 1
ATOM 4167 O O . LEU A 1 525 ? 13.721 1.851 -2.251 1.00 96.94 525 LEU A O 1
ATOM 4171 N N . SER A 1 526 ? 13.371 1.683 -4.463 1.00 94.94 526 SER A N 1
ATOM 4172 C CA . SER A 1 526 ? 12.171 2.520 -4.479 1.00 94.94 526 SER A CA 1
ATOM 4173 C C . SER A 1 526 ? 11.111 1.979 -3.516 1.00 94.94 526 SER A C 1
ATOM 4175 O O . SER A 1 526 ? 10.855 0.775 -3.461 1.00 94.94 526 SER A O 1
ATOM 4177 N N . ARG A 1 527 ? 10.495 2.878 -2.744 1.00 94.31 527 ARG A N 1
ATOM 4178 C CA . ARG A 1 527 ? 9.510 2.581 -1.691 1.00 94.31 527 ARG A CA 1
ATOM 4179 C C . ARG A 1 527 ? 10.022 1.669 -0.555 1.00 94.31 527 ARG A C 1
ATOM 4181 O O . ARG A 1 527 ? 9.227 0.987 0.092 1.00 94.31 527 ARG A O 1
ATOM 4188 N N . ALA A 1 528 ? 11.331 1.655 -0.271 1.00 97.06 528 ALA A N 1
ATOM 4189 C CA . ALA A 1 528 ? 11.869 1.021 0.942 1.00 97.06 528 ALA A CA 1
ATOM 4190 C C . ALA A 1 528 ? 11.457 1.762 2.236 1.00 97.06 528 ALA A C 1
ATOM 4192 O O . ALA A 1 528 ? 11.360 1.151 3.307 1.00 97.06 528 ALA A O 1
ATOM 4193 N N . GLY A 1 529 ? 11.177 3.064 2.135 1.00 96.75 529 GLY A N 1
ATOM 4194 C CA . GLY A 1 529 ? 10.577 3.886 3.179 1.00 96.75 529 GLY A CA 1
ATOM 4195 C C . GLY A 1 529 ? 11.408 3.921 4.458 1.00 96.75 529 GLY A C 1
ATOM 4196 O O . GLY A 1 529 ? 12.602 4.206 4.438 1.00 96.75 529 GLY A O 1
ATOM 4197 N N . VAL A 1 530 ? 10.775 3.600 5.588 1.00 96.69 530 VAL A N 1
ATOM 4198 C CA . VAL A 1 530 ? 11.431 3.575 6.909 1.00 96.69 530 VAL A CA 1
ATOM 4199 C C . VAL A 1 530 ? 12.568 2.548 7.008 1.00 96.69 530 VAL A C 1
ATOM 4201 O O . VAL A 1 530 ? 13.456 2.699 7.837 1.00 96.69 530 VAL A O 1
ATOM 4204 N N . ASN A 1 531 ? 12.584 1.536 6.137 1.00 97.44 531 ASN A N 1
ATOM 4205 C CA . ASN A 1 531 ? 13.590 0.474 6.134 1.00 97.44 531 ASN A CA 1
ATOM 4206 C C . ASN A 1 531 ? 14.703 0.719 5.093 1.00 97.44 531 ASN A C 1
ATOM 4208 O O . ASN A 1 531 ? 15.405 -0.222 4.729 1.00 97.44 531 ASN A O 1
ATOM 4212 N N . ALA A 1 532 ? 14.860 1.949 4.585 1.00 97.31 532 ALA A N 1
ATOM 4213 C CA . ALA A 1 532 ? 15.834 2.291 3.543 1.00 97.31 532 ALA A CA 1
ATOM 4214 C C . ALA A 1 532 ? 17.271 1.848 3.877 1.00 97.31 532 ALA A C 1
ATOM 4216 O O . ALA A 1 532 ? 17.906 1.181 3.061 1.00 97.31 532 ALA A O 1
ATOM 4217 N N . LYS A 1 533 ? 17.749 2.151 5.094 1.00 97.88 533 LYS A N 1
ATOM 4218 C CA . LYS A 1 533 ? 19.075 1.756 5.602 1.00 97.88 533 LYS A CA 1
ATOM 4219 C C . LYS A 1 533 ? 19.277 0.237 5.569 1.00 97.88 533 LYS A C 1
ATOM 4221 O O . LYS A 1 533 ? 20.236 -0.254 4.979 1.00 97.88 533 LYS A O 1
ATOM 4226 N N . ASP A 1 534 ? 18.337 -0.504 6.150 1.00 98.12 534 ASP A N 1
ATOM 4227 C CA . ASP A 1 534 ? 18.342 -1.969 6.198 1.00 98.12 534 ASP A CA 1
ATOM 4228 C C . ASP A 1 534 ? 18.289 -2.611 4.808 1.00 98.12 534 ASP A C 1
ATOM 4230 O O . ASP A 1 534 ? 18.958 -3.613 4.561 1.00 98.12 534 ASP A O 1
ATOM 4234 N N . ALA A 1 535 ? 17.470 -2.060 3.910 1.00 98.12 535 ALA A N 1
ATOM 4235 C CA . ALA A 1 535 ? 17.312 -2.552 2.548 1.00 98.12 535 ALA A CA 1
ATOM 4236 C C . ALA A 1 535 ? 18.579 -2.308 1.716 1.00 98.12 535 ALA A C 1
ATOM 4238 O O . ALA A 1 535 ? 19.004 -3.201 0.984 1.00 98.12 535 ALA A O 1
ATOM 4239 N N . PHE A 1 536 ? 19.208 -1.138 1.878 1.00 98.00 536 PHE A N 1
ATOM 4240 C CA . PHE A 1 536 ? 20.486 -0.816 1.250 1.00 98.00 536 PHE A CA 1
ATOM 4241 C C . PHE A 1 536 ? 21.602 -1.723 1.778 1.00 98.00 536 PHE A C 1
ATOM 4243 O O . PHE A 1 536 ? 22.296 -2.343 0.977 1.00 98.00 536 PHE A O 1
ATOM 4250 N N . LYS A 1 537 ? 21.740 -1.887 3.104 1.00 97.50 537 LYS A N 1
ATOM 4251 C CA . LYS A 1 537 ? 22.755 -2.787 3.674 1.00 97.50 537 LYS A CA 1
ATOM 4252 C C . LYS A 1 537 ? 22.552 -4.242 3.226 1.00 97.50 537 LYS A C 1
ATOM 4254 O O . LYS A 1 537 ? 23.486 -4.859 2.737 1.00 97.50 537 LYS A O 1
ATOM 4259 N N . LYS A 1 538 ? 21.325 -4.775 3.268 1.00 98.00 538 LYS A N 1
ATOM 4260 C CA . LYS A 1 538 ? 21.041 -6.143 2.783 1.00 98.00 538 LYS A CA 1
ATOM 4261 C C . LYS A 1 538 ? 21.296 -6.323 1.283 1.00 98.00 538 LYS A C 1
ATOM 4263 O O . LYS A 1 538 ? 21.453 -7.460 0.845 1.00 98.00 538 LYS A O 1
ATOM 4268 N N . LEU A 1 539 ? 21.286 -5.249 0.490 1.00 97.81 539 LEU A N 1
ATOM 4269 C CA . LEU A 1 539 ? 21.689 -5.274 -0.917 1.00 97.81 539 LEU A CA 1
ATOM 4270 C C . LEU A 1 539 ? 23.217 -5.222 -1.058 1.00 97.81 539 LEU A C 1
ATOM 4272 O O . LEU A 1 539 ? 23.765 -6.017 -1.812 1.00 97.81 539 LEU A O 1
ATOM 4276 N N . HIS A 1 540 ? 23.893 -4.346 -0.306 1.00 97.12 540 HIS A N 1
ATOM 4277 C CA . HIS A 1 540 ? 25.356 -4.293 -0.218 1.00 97.12 540 HIS A CA 1
ATOM 4278 C C . HIS A 1 540 ? 25.933 -5.670 0.127 1.00 97.12 540 HIS A C 1
ATOM 4280 O O . HIS A 1 540 ? 26.665 -6.233 -0.675 1.00 97.12 540 HIS A O 1
ATOM 4286 N N . ASP A 1 541 ? 25.499 -6.258 1.242 1.00 96.44 541 ASP A N 1
ATOM 4287 C CA . ASP A 1 541 ? 26.004 -7.533 1.773 1.00 96.44 541 ASP A CA 1
ATOM 4288 C C . ASP A 1 541 ? 25.612 -8.758 0.905 1.00 96.44 541 ASP A C 1
ATOM 4290 O O . ASP A 1 541 ? 25.981 -9.891 1.209 1.00 96.44 541 ASP A O 1
ATOM 4294 N N . MET A 1 542 ? 24.827 -8.552 -0.163 1.00 96.31 542 MET A N 1
ATOM 4295 C CA . MET A 1 542 ? 24.517 -9.557 -1.191 1.00 96.31 542 MET A CA 1
ATOM 4296 C C . MET A 1 542 ? 25.401 -9.399 -2.440 1.00 96.31 542 MET A C 1
ATOM 4298 O O . MET A 1 542 ? 25.591 -10.372 -3.167 1.00 96.31 542 MET A O 1
ATOM 4302 N N . CYS A 1 543 ? 25.927 -8.196 -2.688 1.00 95.44 543 CYS A N 1
ATOM 4303 C CA . CYS A 1 543 ? 26.725 -7.820 -3.861 1.00 95.44 543 CYS A CA 1
ATOM 4304 C C . CYS A 1 543 ? 28.234 -7.715 -3.575 1.00 95.44 543 CYS A C 1
ATOM 4306 O O . CYS A 1 543 ? 29.035 -7.886 -4.492 1.00 95.44 543 CYS A O 1
ATOM 4308 N N . PHE A 1 544 ? 28.617 -7.428 -2.328 1.00 94.88 544 PHE A N 1
ATOM 4309 C CA . PHE A 1 544 ? 29.997 -7.215 -1.891 1.00 94.88 544 PHE A CA 1
ATOM 4310 C C . PHE A 1 544 ? 30.253 -7.830 -0.513 1.00 94.88 544 PHE A C 1
ATOM 4312 O O . PHE A 1 544 ? 29.338 -7.955 0.304 1.00 94.88 544 PHE A O 1
ATOM 4319 N N . ASN A 1 545 ? 31.514 -8.162 -0.237 1.00 92.06 545 ASN A N 1
ATOM 4320 C CA . ASN A 1 545 ? 31.978 -8.471 1.115 1.00 92.06 545 ASN A CA 1
ATOM 4321 C C . ASN A 1 545 ? 32.446 -7.203 1.864 1.00 92.06 545 ASN A C 1
ATOM 4323 O O . ASN A 1 545 ? 32.367 -6.084 1.353 1.00 92.06 545 ASN A O 1
ATOM 4327 N N . GLU A 1 546 ? 32.951 -7.370 3.089 1.00 88.12 546 GLU A N 1
ATOM 4328 C CA . GLU A 1 546 ? 33.368 -6.253 3.953 1.00 88.12 546 GLU A CA 1
ATOM 4329 C C . GLU A 1 546 ? 34.519 -5.403 3.380 1.00 88.12 546 GLU A C 1
ATOM 4331 O O . GLU A 1 546 ? 34.643 -4.239 3.752 1.00 88.12 546 GLU A O 1
ATOM 4336 N N . LYS A 1 547 ? 35.313 -5.939 2.441 1.00 88.62 547 LYS A N 1
ATOM 4337 C CA . LYS A 1 547 ? 36.418 -5.232 1.770 1.00 88.62 547 LYS A CA 1
ATOM 4338 C C . LYS A 1 547 ? 36.018 -4.543 0.454 1.00 88.62 547 LYS A C 1
ATOM 4340 O O . LYS A 1 547 ? 36.870 -3.939 -0.196 1.00 88.62 547 LYS A O 1
ATOM 4345 N N . GLY A 1 548 ? 34.778 -4.708 -0.016 1.00 86.88 548 GLY A N 1
ATOM 4346 C CA . GLY A 1 548 ? 34.382 -4.245 -1.354 1.00 86.88 548 GLY A CA 1
ATOM 4347 C C . GLY A 1 548 ? 34.933 -5.096 -2.505 1.00 86.88 548 GLY A C 1
ATOM 4348 O O . GLY A 1 548 ? 35.080 -4.612 -3.635 1.00 86.88 548 GLY A O 1
ATOM 4349 N N . GLU A 1 549 ? 35.260 -6.359 -2.228 1.00 90.31 549 GLU A N 1
ATOM 4350 C CA . GLU A 1 549 ? 35.373 -7.409 -3.245 1.00 90.31 549 GLU A CA 1
ATOM 4351 C C . GLU A 1 549 ? 33.940 -7.859 -3.601 1.00 90.31 549 GLU A C 1
ATOM 4353 O O . GLU A 1 549 ? 33.067 -7.883 -2.724 1.00 90.31 549 GLU A O 1
ATOM 4358 N N . ARG A 1 550 ? 33.659 -8.163 -4.876 1.00 92.31 550 ARG A N 1
ATOM 4359 C CA . ARG A 1 550 ? 32.320 -8.616 -5.294 1.00 92.31 550 ARG A CA 1
ATOM 4360 C C . ARG A 1 550 ? 32.000 -9.989 -4.710 1.00 92.31 550 ARG A C 1
ATOM 4362 O O . ARG A 1 550 ? 32.890 -10.779 -4.408 1.00 92.31 550 ARG A O 1
ATOM 4369 N N . THR A 1 551 ? 30.712 -10.269 -4.540 1.00 94.81 551 THR A N 1
ATOM 4370 C CA . THR A 1 551 ? 30.248 -11.627 -4.260 1.00 94.81 551 THR A CA 1
ATOM 4371 C C . THR A 1 551 ? 30.156 -12.436 -5.547 1.00 94.81 551 THR A C 1
ATOM 4373 O O . THR A 1 551 ? 29.753 -11.932 -6.596 1.00 94.81 551 THR A O 1
ATOM 4376 N N . GLU A 1 552 ? 30.389 -13.740 -5.410 1.00 94.06 552 GLU A N 1
ATOM 4377 C CA . GLU A 1 552 ? 30.179 -14.746 -6.455 1.00 94.06 552 GLU A CA 1
ATOM 4378 C C . GLU A 1 552 ? 28.838 -14.599 -7.193 1.00 94.06 552 GLU A C 1
ATOM 4380 O O . GLU A 1 552 ? 28.766 -14.769 -8.407 1.00 94.06 552 GLU A O 1
ATOM 4385 N N . LEU A 1 553 ? 27.780 -14.235 -6.460 1.00 95.38 553 LEU A N 1
ATOM 4386 C CA . LEU A 1 553 ? 26.436 -14.015 -6.988 1.00 95.38 553 LEU A CA 1
ATOM 4387 C C . LEU A 1 553 ? 26.376 -12.863 -8.002 1.00 95.38 553 LEU A C 1
ATOM 4389 O O . LEU A 1 553 ? 25.591 -12.936 -8.946 1.00 95.38 553 LEU A O 1
ATOM 4393 N N . LEU A 1 554 ? 27.154 -11.795 -7.800 1.00 94.31 554 LEU A N 1
ATOM 4394 C CA . LEU A 1 554 ? 27.211 -10.658 -8.720 1.00 94.31 554 LEU A CA 1
ATOM 4395 C C . LEU A 1 554 ? 28.140 -10.954 -9.907 1.00 94.31 554 LEU A C 1
ATOM 4397 O O . LEU A 1 554 ? 27.783 -10.635 -11.040 1.00 94.31 554 LEU A O 1
ATOM 4401 N N . ASP A 1 555 ? 29.264 -11.635 -9.664 1.00 93.25 555 ASP A N 1
ATOM 4402 C CA . ASP A 1 555 ? 30.166 -12.109 -10.724 1.00 93.25 555 ASP A CA 1
ATOM 4403 C C . ASP A 1 555 ? 29.475 -13.081 -11.690 1.00 93.25 555 ASP A C 1
ATOM 4405 O O . ASP A 1 555 ? 29.728 -13.039 -12.892 1.00 93.25 555 ASP A O 1
ATOM 4409 N N . ASP A 1 556 ? 28.565 -13.926 -11.197 1.00 96.00 556 ASP A N 1
ATOM 4410 C CA . ASP A 1 556 ? 27.748 -14.812 -12.033 1.00 96.00 556 ASP A CA 1
ATOM 4411 C C . ASP A 1 556 ? 26.888 -14.026 -13.030 1.00 96.00 556 ASP A C 1
ATOM 4413 O O . ASP A 1 556 ? 26.875 -14.335 -14.222 1.00 96.00 556 ASP A O 1
ATOM 4417 N N . PHE A 1 557 ? 26.229 -12.955 -12.578 1.00 95.69 557 PHE A N 1
ATOM 4418 C CA . PHE A 1 557 ? 25.461 -12.077 -13.460 1.00 95.69 557 PHE A CA 1
ATOM 4419 C C . PHE A 1 557 ? 26.342 -11.345 -14.478 1.00 95.69 557 PHE A C 1
ATOM 4421 O O . PHE A 1 557 ? 25.969 -11.261 -15.649 1.00 95.69 557 PHE A O 1
ATOM 4428 N N . TYR A 1 558 ? 27.495 -10.821 -14.057 1.00 93.19 558 TYR A N 1
ATOM 4429 C CA . TYR A 1 558 ? 28.379 -10.052 -14.939 1.00 93.19 558 TYR A CA 1
ATOM 4430 C C . TYR A 1 558 ? 29.037 -10.953 -15.997 1.00 93.19 558 TYR A C 1
ATOM 4432 O O . TYR A 1 558 ? 29.104 -10.565 -17.163 1.00 93.19 558 TYR A O 1
ATOM 4440 N N . ARG A 1 559 ? 29.410 -12.190 -15.634 1.00 92.88 559 ARG A N 1
ATOM 4441 C CA . ARG A 1 559 ? 29.917 -13.222 -16.557 1.00 92.88 559 ARG A CA 1
ATOM 4442 C C . ARG A 1 559 ? 28.927 -13.554 -17.677 1.00 92.88 559 ARG A C 1
ATOM 4444 O O . ARG A 1 559 ? 29.339 -13.715 -18.819 1.00 92.88 559 ARG A O 1
ATOM 4451 N N . GLU A 1 560 ? 27.630 -13.601 -17.373 1.00 94.88 560 GLU A N 1
ATOM 4452 C CA . GLU A 1 560 ? 26.564 -13.784 -18.373 1.00 94.88 560 GLU A CA 1
ATOM 4453 C C . GLU A 1 560 ? 26.081 -12.453 -19.001 1.00 94.88 560 GLU A C 1
ATOM 4455 O O . GLU A 1 560 ? 25.022 -12.415 -19.629 1.00 94.88 560 GLU A O 1
ATOM 4460 N N . GLY A 1 561 ? 26.825 -11.351 -18.840 1.00 92.81 561 GLY A N 1
ATOM 4461 C CA . GLY A 1 561 ? 26.592 -10.077 -19.532 1.00 92.81 561 GLY A CA 1
ATOM 4462 C C . GLY A 1 561 ? 25.502 -9.165 -18.949 1.00 92.81 561 GLY A C 1
ATOM 4463 O O . GLY A 1 561 ? 25.080 -8.220 -19.620 1.00 92.81 561 GLY A O 1
ATOM 4464 N N . PHE A 1 562 ? 25.015 -9.405 -17.727 1.00 94.06 562 PHE A N 1
ATOM 4465 C CA . PHE A 1 562 ? 24.047 -8.512 -17.077 1.00 94.06 562 PHE A CA 1
ATOM 4466 C C . PHE A 1 562 ? 24.741 -7.255 -16.526 1.00 94.06 562 PHE A C 1
ATOM 4468 O O . PHE A 1 562 ? 25.370 -7.298 -15.470 1.00 94.06 562 PHE A O 1
ATOM 4475 N N . LYS A 1 563 ? 24.541 -6.097 -17.171 1.00 93.06 563 LYS A N 1
ATOM 4476 C CA . LYS A 1 563 ? 24.965 -4.792 -16.627 1.00 93.06 563 LYS A CA 1
ATOM 4477 C C . LYS A 1 563 ? 24.192 -4.433 -15.337 1.00 93.06 563 LYS A C 1
ATOM 4479 O O . LYS A 1 563 ? 23.028 -4.838 -15.196 1.00 93.06 563 LYS A O 1
ATOM 4484 N N . PRO A 1 564 ? 24.727 -3.559 -14.453 1.00 92.56 564 PRO A N 1
ATOM 4485 C CA . PRO A 1 564 ? 23.990 -3.000 -13.308 1.00 92.56 564 PRO A CA 1
ATOM 4486 C C . PRO A 1 564 ? 22.617 -2.425 -13.678 1.00 92.56 564 PRO A C 1
ATOM 4488 O O . PRO A 1 564 ? 21.637 -2.578 -12.947 1.00 92.56 564 PRO A O 1
ATOM 4491 N N . SER A 1 565 ? 22.527 -1.790 -14.849 1.00 91.81 565 SER A N 1
ATOM 4492 C CA . SER A 1 565 ? 21.291 -1.241 -15.414 1.00 91.81 565 SER A CA 1
ATOM 4493 C C . SER A 1 565 ? 20.249 -2.316 -15.748 1.00 91.81 565 SER A C 1
ATOM 4495 O O . SER A 1 565 ? 19.050 -2.090 -15.570 1.00 91.81 565 SER A O 1
ATOM 4497 N N . ASN A 1 566 ? 20.681 -3.511 -16.159 1.00 93.62 566 ASN A N 1
ATOM 4498 C CA . ASN A 1 566 ? 19.806 -4.642 -16.459 1.00 93.62 566 ASN A CA 1
ATOM 4499 C C . ASN A 1 566 ? 19.246 -5.254 -15.164 1.00 93.62 566 ASN A C 1
ATOM 4501 O O . ASN A 1 566 ? 18.030 -5.430 -15.042 1.00 93.62 566 ASN A O 1
ATOM 4505 N N . LEU A 1 567 ? 20.107 -5.493 -14.166 1.00 94.69 567 LEU A N 1
ATOM 4506 C CA . LEU A 1 567 ? 19.696 -5.955 -12.832 1.00 94.69 567 LEU A CA 1
ATOM 4507 C C . LEU A 1 567 ? 18.739 -4.954 -12.173 1.00 94.69 567 LEU A C 1
ATOM 4509 O O . LEU A 1 567 ? 17.685 -5.331 -11.659 1.00 94.69 567 LEU A O 1
ATOM 4513 N N . SER A 1 568 ? 19.062 -3.664 -12.265 1.00 94.62 568 SER A N 1
ATOM 4514 C CA . SER A 1 568 ? 18.235 -2.574 -11.755 1.00 94.62 568 SER A CA 1
ATOM 4515 C C . SER A 1 568 ? 16.852 -2.515 -12.399 1.00 94.62 568 SER A C 1
ATOM 4517 O O . SER A 1 568 ? 15.865 -2.337 -11.688 1.00 94.62 568 SER A O 1
ATOM 4519 N N . CYS A 1 569 ? 16.744 -2.745 -13.712 1.00 91.69 569 CYS A N 1
ATOM 4520 C CA . CYS A 1 569 ? 15.447 -2.803 -14.380 1.00 91.69 569 CYS A CA 1
ATOM 4521 C C . CYS A 1 569 ? 14.599 -3.988 -13.880 1.00 91.69 569 CYS A C 1
ATOM 4523 O O . CYS A 1 569 ? 13.427 -3.801 -13.552 1.00 91.69 569 CYS A O 1
ATOM 4525 N N . MET A 1 570 ? 15.176 -5.188 -13.714 1.00 92.12 570 MET A N 1
ATOM 4526 C CA . MET A 1 570 ? 14.442 -6.339 -13.151 1.00 92.12 570 MET A CA 1
ATOM 4527 C C . MET A 1 570 ? 14.040 -6.164 -11.689 1.00 92.12 570 MET A C 1
ATOM 4529 O O . MET A 1 570 ? 13.013 -6.700 -11.279 1.00 92.12 570 MET A O 1
ATOM 4533 N N . LEU A 1 571 ? 14.833 -5.428 -10.913 1.00 94.50 571 LEU A N 1
ATOM 4534 C CA . LEU A 1 571 ? 14.623 -5.207 -9.483 1.00 94.50 571 LEU A CA 1
ATOM 4535 C C . LEU A 1 571 ? 13.876 -3.900 -9.170 1.00 94.50 571 LEU A C 1
ATOM 4537 O O . LEU A 1 571 ? 13.596 -3.634 -8.001 1.00 94.50 571 LEU A O 1
ATOM 4541 N N . CYS A 1 572 ? 13.514 -3.112 -10.185 1.00 92.38 572 CYS A N 1
ATOM 4542 C CA . CYS A 1 572 ? 12.827 -1.831 -10.048 1.00 92.38 572 CYS A CA 1
ATOM 4543 C C . CYS A 1 572 ? 11.540 -1.951 -9.208 1.00 92.38 572 CYS A C 1
ATOM 4545 O O . CYS A 1 572 ? 10.672 -2.777 -9.496 1.00 92.38 572 CYS A O 1
ATOM 4547 N N . GLY A 1 573 ? 11.424 -1.134 -8.157 1.00 90.75 573 GLY A N 1
ATOM 4548 C CA . GLY A 1 573 ? 10.294 -1.157 -7.223 1.00 90.75 573 GLY A CA 1
ATOM 4549 C C . GLY A 1 573 ? 10.317 -2.283 -6.181 1.00 90.75 573 GLY A C 1
ATOM 4550 O O . GLY A 1 573 ? 9.318 -2.468 -5.487 1.00 90.75 573 GLY A O 1
ATOM 4551 N N . SER A 1 574 ? 11.418 -3.034 -6.043 1.00 94.12 574 SER A N 1
ATOM 4552 C CA . SER A 1 574 ? 11.534 -4.098 -5.030 1.00 94.12 574 SER A CA 1
ATOM 4553 C C . SER A 1 574 ? 11.655 -3.563 -3.600 1.00 94.12 574 SER A C 1
ATOM 4555 O O . SER A 1 574 ? 11.264 -4.258 -2.658 1.00 94.12 574 SER A O 1
ATOM 4557 N N . GLY A 1 575 ? 12.198 -2.357 -3.407 1.00 95.88 575 GLY A N 1
ATOM 4558 C CA . GLY A 1 575 ? 12.281 -1.703 -2.101 1.00 95.88 575 GLY A CA 1
ATOM 4559 C C . GLY A 1 575 ? 13.010 -2.572 -1.075 1.00 95.88 575 GLY A C 1
ATOM 4560 O O . GLY A 1 575 ? 14.148 -2.999 -1.286 1.00 95.88 575 GLY A O 1
ATOM 4561 N N . VAL A 1 576 ? 12.319 -2.906 0.017 1.00 96.94 576 VAL A N 1
ATOM 4562 C CA . VAL A 1 576 ? 12.837 -3.782 1.086 1.00 96.94 576 VAL A CA 1
ATOM 4563 C C . VAL A 1 576 ? 13.118 -5.220 0.637 1.00 96.94 576 VAL A C 1
ATOM 4565 O O . VAL A 1 576 ? 13.865 -5.931 1.305 1.00 96.94 576 VAL A O 1
ATOM 4568 N N . HIS A 1 577 ? 12.544 -5.654 -0.487 1.00 96.62 577 HIS A N 1
ATOM 4569 C CA . HIS A 1 577 ? 12.695 -7.008 -1.021 1.00 96.62 577 HIS A CA 1
ATOM 4570 C C . HIS A 1 577 ? 13.819 -7.136 -2.058 1.00 96.62 577 HIS A C 1
ATOM 4572 O O . HIS A 1 577 ? 14.043 -8.235 -2.559 1.00 96.62 577 HIS A O 1
ATOM 4578 N N . THR A 1 578 ? 14.553 -6.061 -2.372 1.00 97.00 578 THR A N 1
ATOM 4579 C CA . THR A 1 578 ? 15.580 -6.056 -3.434 1.00 97.00 578 THR A CA 1
ATOM 4580 C C . THR A 1 578 ? 16.607 -7.180 -3.277 1.00 97.00 578 THR A C 1
ATOM 4582 O O . THR A 1 578 ? 16.819 -7.945 -4.211 1.00 97.00 578 THR A O 1
ATOM 4585 N N . SER A 1 579 ? 17.179 -7.347 -2.082 1.00 97.12 579 SER A N 1
ATOM 4586 C CA . SER A 1 579 ? 18.166 -8.400 -1.798 1.00 97.12 579 SER A CA 1
ATOM 4587 C C . SER A 1 579 ? 17.593 -9.819 -1.968 1.00 97.12 579 SER A C 1
ATOM 4589 O O . SER A 1 579 ? 18.178 -10.666 -2.645 1.00 97.12 579 SER A O 1
ATOM 4591 N N . SER A 1 580 ? 16.385 -10.072 -1.445 1.00 96.62 580 SER A N 1
ATOM 4592 C CA . SER A 1 580 ? 15.695 -11.359 -1.616 1.00 96.62 580 SER A CA 1
ATOM 4593 C C . SER A 1 580 ? 15.287 -11.632 -3.066 1.00 96.62 580 SER A C 1
ATOM 4595 O O . SER A 1 580 ? 15.334 -12.779 -3.506 1.00 96.62 580 SER A O 1
ATOM 4597 N N . ASN A 1 581 ? 14.925 -10.593 -3.821 1.00 96.25 581 ASN A N 1
ATOM 4598 C CA . ASN A 1 581 ? 14.537 -10.698 -5.225 1.00 96.25 581 ASN A CA 1
ATOM 4599 C C . ASN A 1 581 ? 15.759 -10.942 -6.122 1.00 96.25 581 ASN A C 1
ATOM 4601 O O . ASN A 1 581 ? 15.677 -11.759 -7.034 1.00 96.25 581 ASN A O 1
ATOM 4605 N N . LEU A 1 582 ? 16.904 -10.319 -5.823 1.00 96.75 582 LEU A N 1
ATOM 4606 C CA . LEU A 1 582 ? 18.181 -10.574 -6.493 1.00 96.75 582 LEU A CA 1
ATOM 4607 C C . LEU A 1 582 ? 18.625 -12.032 -6.280 1.00 96.75 582 LEU A C 1
ATOM 4609 O O . LEU A 1 582 ? 18.911 -12.739 -7.244 1.00 96.75 582 LEU A O 1
ATOM 4613 N N . LYS A 1 583 ? 18.564 -12.531 -5.037 1.00 96.06 583 LYS A N 1
ATOM 4614 C CA . LYS A 1 583 ? 18.844 -13.943 -4.719 1.00 96.06 583 LYS A CA 1
ATOM 4615 C C . LYS A 1 583 ? 17.839 -14.919 -5.350 1.00 96.06 583 LYS A C 1
ATOM 4617 O O . LYS A 1 583 ? 18.200 -16.049 -5.673 1.00 96.06 583 LYS A O 1
ATOM 4622 N N . LYS A 1 584 ? 16.584 -14.502 -5.547 1.00 95.75 584 LYS A N 1
ATOM 4623 C CA . LYS A 1 584 ? 15.569 -15.279 -6.279 1.00 95.75 584 LYS A CA 1
ATOM 4624 C C . LYS A 1 584 ? 15.853 -15.318 -7.782 1.00 95.75 584 LYS A C 1
ATOM 4626 O O . LYS A 1 584 ? 15.709 -16.380 -8.373 1.00 95.75 584 LYS A O 1
ATOM 4631 N N . LEU A 1 585 ? 16.278 -14.201 -8.377 1.00 95.69 585 LEU A N 1
ATOM 4632 C CA . LEU A 1 585 ? 16.681 -14.124 -9.782 1.00 95.69 585 LEU A CA 1
ATOM 4633 C C . LEU A 1 585 ? 17.924 -14.985 -10.048 1.00 95.69 585 LEU A C 1
ATOM 4635 O O . LEU A 1 585 ? 17.913 -15.764 -10.995 1.00 95.69 585 LEU A O 1
ATOM 4639 N N . HIS A 1 586 ? 18.942 -14.919 -9.179 1.00 96.69 586 HIS A N 1
ATOM 4640 C CA . HIS A 1 586 ? 20.151 -15.751 -9.293 1.00 96.69 586 HIS A CA 1
ATOM 4641 C C . HIS A 1 586 ? 19.788 -17.242 -9.341 1.00 96.69 586 HIS A C 1
ATOM 4643 O O . HIS A 1 586 ? 20.132 -17.914 -10.299 1.00 96.69 586 HIS A O 1
ATOM 4649 N N . ARG A 1 587 ? 18.935 -17.718 -8.424 1.00 95.38 587 ARG A N 1
ATOM 4650 C CA . ARG A 1 587 ? 18.401 -19.099 -8.401 1.00 95.38 587 ARG A CA 1
ATOM 4651 C C . ARG A 1 587 ? 17.514 -19.507 -9.590 1.00 95.38 587 ARG A C 1
ATOM 4653 O O . ARG A 1 587 ? 17.102 -20.662 -9.664 1.00 95.38 587 ARG A O 1
ATOM 4660 N N . VAL A 1 588 ? 17.142 -18.577 -10.469 1.00 95.00 588 VAL A N 1
ATOM 4661 C CA . VAL A 1 588 ? 16.419 -18.868 -11.721 1.00 95.00 588 VAL A CA 1
ATOM 4662 C C . VAL A 1 588 ? 17.388 -18.871 -12.906 1.00 95.00 588 VAL A C 1
ATOM 4664 O O . VAL A 1 588 ? 17.255 -19.716 -13.791 1.00 95.00 588 VAL A O 1
ATOM 4667 N N . CYS A 1 589 ? 18.378 -17.976 -12.901 1.00 96.25 589 CYS A N 1
ATOM 4668 C CA . CYS A 1 589 ? 19.407 -17.866 -13.934 1.00 96.25 589 CYS A CA 1
ATOM 4669 C C . CYS A 1 589 ? 20.556 -18.877 -13.784 1.00 96.25 589 CYS A C 1
ATOM 4671 O O . CYS A 1 589 ? 21.125 -19.265 -14.798 1.00 96.25 589 CYS A O 1
ATOM 4673 N N . PHE A 1 590 ? 20.873 -19.330 -12.566 1.00 97.25 590 PHE A N 1
ATOM 4674 C CA . PHE A 1 590 ? 22.035 -20.168 -12.241 1.00 97.25 590 PHE A CA 1
ATOM 4675 C C . PHE A 1 590 ? 21.661 -21.409 -11.422 1.00 97.25 590 PHE A C 1
ATOM 4677 O O . PHE A 1 590 ? 20.711 -21.392 -10.634 1.00 97.25 590 PHE A O 1
ATOM 4684 N N . ASN A 1 591 ? 22.409 -22.496 -11.621 1.00 94.44 591 ASN A N 1
ATOM 4685 C CA . ASN A 1 591 ? 22.294 -23.729 -10.842 1.00 94.44 591 ASN A CA 1
ATOM 4686 C C . ASN A 1 591 ? 23.233 -23.726 -9.614 1.00 94.44 591 ASN A C 1
ATOM 4688 O O . ASN A 1 591 ? 23.956 -22.764 -9.359 1.00 94.44 591 ASN A O 1
ATOM 4692 N N . GLU A 1 592 ? 23.243 -24.816 -8.842 1.00 92.38 592 GLU A N 1
ATOM 4693 C CA . GLU A 1 592 ? 24.079 -24.943 -7.633 1.00 92.38 592 GLU A CA 1
ATOM 4694 C C . GLU A 1 592 ? 25.591 -25.009 -7.925 1.00 92.38 592 GLU A C 1
ATOM 4696 O O . GLU A 1 592 ? 26.393 -24.727 -7.041 1.00 92.38 592 GLU A O 1
ATOM 4701 N N . LYS A 1 593 ? 25.984 -25.301 -9.173 1.00 93.44 593 LYS A N 1
ATOM 4702 C CA . LYS A 1 593 ? 27.369 -25.214 -9.668 1.00 93.44 593 LYS A CA 1
ATOM 4703 C C . LYS A 1 593 ? 27.733 -23.826 -10.217 1.00 93.44 593 LYS A C 1
ATOM 4705 O O . LYS A 1 593 ? 28.833 -23.656 -10.732 1.00 93.44 593 LYS A O 1
ATOM 4710 N N . ARG A 1 594 ? 26.819 -22.846 -10.140 1.00 93.50 594 ARG A N 1
ATOM 4711 C CA . ARG A 1 594 ? 26.942 -21.488 -10.715 1.00 93.50 594 ARG A CA 1
ATOM 4712 C C . ARG A 1 594 ? 27.035 -21.450 -12.252 1.00 93.50 594 ARG A C 1
ATOM 4714 O O . ARG A 1 594 ? 27.384 -20.427 -12.843 1.00 93.50 594 ARG A O 1
ATOM 4721 N N . GLU A 1 595 ? 26.659 -22.539 -12.915 1.00 95.06 595 GLU A N 1
ATOM 4722 C CA . GLU A 1 595 ? 26.461 -22.596 -14.367 1.00 95.06 595 GLU A CA 1
ATOM 4723 C C . GLU A 1 595 ? 25.089 -21.985 -14.709 1.00 95.06 595 GLU A C 1
ATOM 4725 O O . GLU A 1 595 ? 24.138 -22.110 -13.925 1.00 95.06 595 GLU A O 1
ATOM 4730 N N . LYS A 1 596 ? 24.945 -21.351 -15.881 1.00 95.88 596 LYS A N 1
ATOM 4731 C CA . LYS A 1 596 ? 23.636 -20.872 -16.357 1.00 95.88 596 LYS A CA 1
ATOM 4732 C C . LYS A 1 596 ? 22.622 -22.020 -16.457 1.00 95.88 596 LYS A C 1
ATOM 4734 O O . LYS A 1 596 ? 22.936 -23.118 -16.915 1.00 95.88 596 LYS A O 1
ATOM 4739 N N . THR A 1 597 ? 21.381 -21.778 -16.043 1.00 97.38 597 THR A N 1
ATOM 4740 C CA . THR A 1 597 ? 20.302 -22.762 -16.188 1.00 97.38 597 THR A CA 1
ATOM 4741 C C . THR A 1 597 ? 19.874 -22.888 -17.646 1.00 97.38 597 THR A C 1
ATOM 4743 O O . THR A 1 597 ? 19.977 -21.940 -18.427 1.00 97.38 597 THR A O 1
ATOM 4746 N N . LYS A 1 598 ? 19.266 -24.034 -17.990 1.00 95.88 598 LYS A N 1
ATOM 4747 C CA . LYS A 1 598 ? 18.589 -24.218 -19.282 1.00 95.88 598 LYS A CA 1
ATOM 4748 C C . LYS A 1 598 ? 17.607 -23.077 -19.599 1.00 95.88 598 LYS A C 1
ATOM 4750 O O . LYS A 1 598 ? 17.502 -22.686 -20.749 1.00 95.88 598 LYS A O 1
ATOM 4755 N N . LEU A 1 599 ? 16.942 -22.504 -18.591 1.00 96.25 599 LEU A N 1
ATOM 4756 C CA . LEU A 1 599 ? 16.015 -21.387 -18.788 1.00 96.25 599 LEU A CA 1
ATOM 4757 C C . LEU A 1 599 ? 16.694 -20.144 -19.376 1.00 96.25 599 LEU A C 1
ATOM 4759 O O . LEU A 1 599 ? 16.101 -19.478 -20.220 1.00 96.25 599 LEU A O 1
ATOM 4763 N N . LEU A 1 600 ? 17.906 -19.811 -18.924 1.00 96.69 600 LEU A N 1
ATOM 4764 C CA . LEU A 1 600 ? 18.655 -18.673 -19.460 1.00 96.69 600 LEU A CA 1
ATOM 4765 C C . LEU A 1 600 ? 19.277 -19.023 -20.820 1.00 96.69 600 LEU A C 1
ATOM 4767 O O . LEU A 1 600 ? 19.256 -18.212 -21.743 1.00 96.69 600 LEU A O 1
ATOM 4771 N N . ASP A 1 601 ? 19.764 -20.255 -20.958 1.00 97.12 601 ASP A N 1
ATOM 4772 C CA . ASP A 1 601 ? 20.374 -20.765 -22.185 1.00 97.12 601 ASP A CA 1
ATOM 4773 C C . ASP A 1 601 ? 19.385 -20.863 -23.364 1.00 97.12 601 ASP A C 1
ATOM 4775 O O . ASP A 1 601 ? 19.722 -20.461 -24.477 1.00 97.12 601 ASP A O 1
ATOM 4779 N N . ASP A 1 602 ? 18.147 -21.309 -23.128 1.00 97.06 602 ASP A N 1
ATOM 4780 C CA . ASP A 1 602 ? 17.081 -21.350 -24.140 1.00 97.06 602 ASP A CA 1
ATOM 4781 C C . ASP A 1 602 ? 16.688 -19.925 -24.596 1.00 97.06 602 ASP A C 1
ATOM 4783 O O . ASP A 1 602 ? 16.482 -19.695 -25.789 1.00 97.06 602 ASP A O 1
ATOM 4787 N N . PHE A 1 603 ? 16.686 -18.928 -23.694 1.00 97.06 603 PHE A N 1
ATOM 4788 C CA . PHE A 1 603 ? 16.515 -17.516 -24.076 1.00 97.06 603 PHE A CA 1
ATOM 4789 C C . PHE A 1 603 ? 17.676 -16.989 -24.934 1.00 97.06 603 PHE A C 1
ATOM 4791 O O . PHE A 1 603 ? 17.425 -16.295 -25.921 1.00 97.06 603 PHE A O 1
ATOM 4798 N N . TYR A 1 604 ? 18.925 -17.321 -24.593 1.00 96.81 604 TYR A N 1
ATOM 4799 C CA . TYR A 1 604 ? 20.102 -16.896 -25.363 1.00 96.81 604 TYR A CA 1
ATOM 4800 C C . TYR A 1 604 ? 20.131 -17.549 -26.753 1.00 96.81 604 TYR A C 1
ATOM 4802 O O . TYR A 1 604 ? 20.421 -16.876 -27.741 1.00 96.81 604 TYR A O 1
ATOM 4810 N N . LYS A 1 605 ? 19.735 -18.824 -26.861 1.00 95.19 605 LYS A N 1
ATOM 4811 C CA . LYS A 1 605 ? 19.500 -19.516 -28.143 1.00 95.19 605 LYS A CA 1
ATOM 4812 C C . LYS A 1 605 ? 18.366 -18.882 -28.951 1.00 95.19 605 LYS A C 1
ATOM 4814 O O . LYS A 1 605 ? 18.462 -18.803 -30.169 1.00 95.19 605 LYS A O 1
ATOM 4819 N N . GLY A 1 606 ? 17.337 -18.364 -28.280 1.00 93.44 606 GLY A N 1
ATOM 4820 C CA . GLY A 1 606 ? 16.303 -17.510 -28.872 1.00 93.44 606 GLY A CA 1
ATOM 4821 C C . GLY A 1 606 ? 16.753 -16.076 -29.201 1.00 93.44 606 GLY A C 1
ATOM 4822 O O . GLY A 1 606 ? 15.908 -15.245 -29.522 1.00 93.44 606 GLY A O 1
ATOM 4823 N N . GLY A 1 607 ? 18.046 -15.748 -29.090 1.00 94.94 607 GLY A N 1
ATOM 4824 C CA . GLY A 1 607 ? 18.608 -14.437 -29.432 1.00 94.94 607 GLY A CA 1
ATOM 4825 C C . GLY A 1 607 ? 18.346 -13.314 -28.420 1.00 94.94 607 GLY A C 1
ATOM 4826 O O . GLY A 1 607 ? 18.678 -12.161 -28.699 1.00 94.94 607 GLY A O 1
ATOM 4827 N N . PHE A 1 608 ? 17.758 -13.604 -27.253 1.00 96.44 608 PHE A N 1
ATOM 4828 C CA . PHE A 1 608 ? 17.556 -12.604 -26.201 1.00 96.44 608 PHE A CA 1
ATOM 4829 C C . PHE A 1 608 ? 18.859 -12.350 -25.440 1.00 96.44 608 PHE A C 1
ATOM 4831 O O . PHE A 1 608 ? 19.486 -13.285 -24.949 1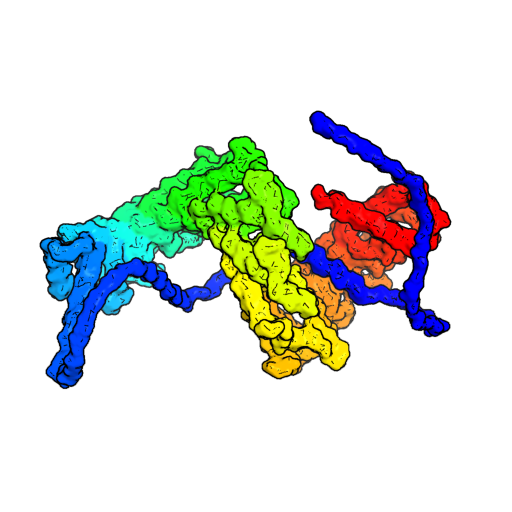.00 96.44 608 PHE A O 1
ATOM 4838 N N . ARG A 1 609 ? 19.227 -11.079 -25.254 1.00 95.94 609 ARG A N 1
ATOM 4839 C CA . ARG A 1 609 ? 20.313 -10.673 -24.345 1.00 95.94 609 ARG A CA 1
ATOM 4840 C C . ARG A 1 609 ? 19.735 -10.300 -22.969 1.00 95.94 609 ARG A C 1
ATOM 4842 O O . ARG A 1 609 ? 18.533 -10.027 -22.872 1.00 95.94 609 ARG A O 1
ATOM 4849 N N . PRO A 1 610 ? 20.560 -10.173 -21.912 1.00 94.38 610 PRO A N 1
ATOM 4850 C CA . PRO A 1 610 ? 20.128 -9.664 -20.608 1.00 94.38 610 PRO A CA 1
ATOM 4851 C C . PRO A 1 610 ? 19.262 -8.399 -20.677 1.00 94.38 610 PRO A C 1
ATOM 4853 O O . PRO A 1 610 ? 18.182 -8.356 -20.096 1.00 94.38 610 PRO A O 1
ATOM 4856 N N . CYS A 1 611 ? 19.670 -7.386 -21.447 1.00 92.81 611 CYS A N 1
ATOM 4857 C CA . CYS A 1 611 ? 18.909 -6.141 -21.595 1.00 92.81 611 CYS A CA 1
ATOM 4858 C C . CYS A 1 611 ? 17.495 -6.342 -22.179 1.00 92.81 611 CYS A C 1
ATOM 4860 O O . CYS A 1 611 ? 16.565 -5.640 -21.773 1.00 92.81 611 CYS A O 1
ATOM 4862 N N . ASP A 1 612 ? 17.311 -7.322 -23.066 1.00 95.06 612 ASP A N 1
ATOM 4863 C CA . ASP A 1 612 ? 16.032 -7.646 -23.701 1.00 95.06 612 ASP A CA 1
ATOM 4864 C C . ASP A 1 612 ? 15.075 -8.338 -22.710 1.00 95.06 612 ASP A C 1
ATOM 4866 O O . ASP A 1 612 ? 13.904 -7.975 -22.614 1.00 95.06 612 ASP A O 1
ATOM 4870 N N . LEU A 1 613 ? 15.578 -9.261 -21.883 1.00 94.38 613 LEU A N 1
ATOM 4871 C CA . LEU A 1 613 ? 14.787 -9.885 -20.809 1.00 94.38 613 LEU A CA 1
ATOM 4872 C C . LEU A 1 613 ? 14.431 -8.882 -19.701 1.00 94.38 613 LEU A C 1
ATOM 4874 O O . LEU A 1 613 ? 13.298 -8.842 -19.209 1.00 94.38 613 LEU A O 1
ATOM 4878 N N . CYS A 1 614 ? 15.392 -8.044 -19.311 1.00 92.56 614 CYS A N 1
ATOM 4879 C CA . CYS A 1 614 ? 15.225 -7.090 -18.221 1.00 92.56 614 CYS A CA 1
ATOM 4880 C C . CYS A 1 614 ? 14.227 -5.971 -18.556 1.00 92.56 614 CYS A C 1
ATOM 4882 O O . CYS A 1 614 ? 13.437 -5.587 -17.691 1.00 92.56 614 CYS A O 1
ATOM 4884 N N . SER A 1 615 ? 14.234 -5.468 -19.795 1.00 89.75 615 SER A N 1
ATOM 4885 C CA . SER A 1 615 ? 13.310 -4.428 -20.278 1.00 89.75 615 SER A CA 1
ATOM 4886 C C . SER A 1 615 ? 11.860 -4.914 -20.364 1.00 89.75 615 SER A C 1
ATOM 4888 O O . SER A 1 615 ? 10.952 -4.225 -19.894 1.00 89.75 615 SER A O 1
ATOM 4890 N N . ILE A 1 616 ? 11.636 -6.131 -20.866 1.00 91.94 616 ILE A N 1
ATOM 4891 C CA . ILE A 1 616 ? 10.324 -6.796 -20.863 1.00 91.94 616 ILE A CA 1
ATOM 4892 C C . ILE A 1 616 ? 9.773 -6.925 -19.431 1.00 91.94 616 ILE A C 1
ATOM 4894 O O . ILE A 1 616 ? 8.629 -6.549 -19.149 1.00 91.94 616 ILE A O 1
ATOM 4898 N N . LEU A 1 617 ? 10.588 -7.456 -18.512 1.00 89.50 617 LEU A N 1
ATOM 4899 C CA . LEU A 1 617 ? 10.124 -7.884 -17.189 1.00 89.50 617 LEU A CA 1
ATOM 4900 C C . LEU A 1 617 ? 10.065 -6.759 -16.148 1.00 89.50 617 LEU A C 1
ATOM 4902 O O . LEU A 1 617 ? 9.207 -6.829 -15.272 1.00 89.50 617 LEU A O 1
ATOM 4906 N N . SER A 1 618 ? 10.931 -5.740 -16.226 1.00 87.56 618 SER A N 1
ATOM 4907 C CA . SER A 1 618 ? 10.846 -4.443 -15.522 1.00 87.56 618 SER A CA 1
ATOM 4908 C C . SER A 1 618 ? 10.203 -4.486 -14.111 1.00 87.56 618 SER A C 1
ATOM 4910 O O . SER A 1 618 ? 9.094 -3.993 -13.902 1.00 87.56 618 SER A O 1
ATOM 4912 N N . GLY A 1 619 ? 10.853 -5.102 -13.121 1.00 87.06 619 GLY A N 1
ATOM 4913 C CA . GLY A 1 619 ? 10.299 -5.270 -11.763 1.00 87.06 619 GLY A CA 1
ATOM 4914 C C . GLY A 1 619 ? 9.489 -6.558 -11.532 1.00 87.06 619 GLY A C 1
ATOM 4915 O O . GLY A 1 619 ? 8.880 -6.718 -10.476 1.00 87.06 619 GLY A O 1
ATOM 4916 N N . SER A 1 620 ? 9.433 -7.481 -12.501 1.00 90.75 620 SER A N 1
ATOM 4917 C CA . SER A 1 620 ? 8.584 -8.687 -12.461 1.00 90.75 620 SER A CA 1
ATOM 4918 C C . SER A 1 620 ? 9.360 -10.003 -12.618 1.00 90.75 620 SER A C 1
ATOM 4920 O O . SER A 1 620 ? 9.021 -10.847 -13.445 1.00 90.75 620 SER A O 1
ATOM 4922 N N . ILE A 1 621 ? 10.392 -10.193 -11.789 1.00 90.12 621 ILE A N 1
ATOM 4923 C CA . ILE A 1 621 ? 11.257 -11.396 -11.743 1.00 90.12 621 ILE A CA 1
ATOM 4924 C C . ILE A 1 621 ? 10.460 -12.709 -11.704 1.00 90.12 621 ILE A C 1
ATOM 4926 O O . ILE A 1 621 ? 10.780 -13.646 -12.430 1.00 90.12 621 ILE A O 1
ATOM 4930 N N . ASP A 1 622 ? 9.385 -12.765 -10.915 1.00 89.75 622 ASP A N 1
ATOM 4931 C CA . ASP A 1 622 ? 8.507 -13.938 -10.780 1.00 89.75 622 ASP A CA 1
ATOM 4932 C C . ASP A 1 622 ? 7.902 -14.416 -12.111 1.00 89.75 622 ASP A C 1
ATOM 4934 O O . ASP A 1 622 ? 7.561 -15.590 -12.257 1.00 89.75 622 ASP A O 1
ATOM 4938 N N . SER A 1 623 ? 7.806 -13.521 -13.094 1.00 93.19 623 SER A N 1
ATOM 4939 C CA . SER A 1 623 ? 7.237 -13.798 -14.411 1.00 93.19 623 SER A CA 1
ATOM 4940 C C . SER A 1 623 ? 8.252 -14.407 -15.386 1.00 93.19 623 SER A C 1
ATOM 4942 O O . SER A 1 623 ? 7.834 -14.953 -16.402 1.00 93.19 623 SER A O 1
ATOM 4944 N N . LEU A 1 624 ? 9.560 -14.388 -15.080 1.00 94.44 624 LEU A N 1
ATOM 4945 C CA . LEU A 1 624 ? 10.621 -14.919 -15.952 1.00 94.44 624 LEU A CA 1
ATOM 4946 C C . LEU A 1 624 ? 10.414 -16.408 -16.279 1.00 94.44 624 LEU A C 1
ATOM 4948 O O . LEU A 1 624 ? 10.462 -16.796 -17.443 1.00 94.44 624 LEU A O 1
ATOM 4952 N N . LYS A 1 625 ? 10.117 -17.241 -15.271 1.00 94.75 625 LYS A N 1
ATOM 4953 C CA . LYS A 1 625 ? 9.864 -18.681 -15.473 1.00 94.75 625 LYS A CA 1
ATOM 4954 C C . LYS A 1 625 ? 8.542 -18.956 -16.198 1.00 94.75 625 LYS A C 1
ATOM 4956 O O . LYS A 1 625 ? 8.448 -19.921 -16.950 1.00 94.75 625 LYS A O 1
ATOM 4961 N N . ILE A 1 626 ? 7.535 -18.106 -16.001 1.00 94.88 626 ILE A N 1
ATOM 4962 C CA . ILE A 1 626 ? 6.247 -18.213 -16.703 1.00 94.88 626 ILE A CA 1
ATOM 4963 C C . ILE A 1 626 ? 6.445 -17.875 -18.188 1.00 94.88 626 ILE A C 1
ATOM 4965 O O . ILE A 1 626 ? 5.998 -18.624 -19.050 1.00 94.88 626 ILE A O 1
ATOM 4969 N N . PHE A 1 627 ? 7.181 -16.798 -18.476 1.00 96.06 627 PHE A N 1
ATOM 4970 C CA . PHE A 1 627 ? 7.510 -16.353 -19.829 1.00 96.06 627 PHE A CA 1
ATOM 4971 C C . PHE A 1 627 ? 8.396 -17.359 -20.575 1.00 96.06 627 PHE A C 1
ATOM 4973 O O . PHE A 1 627 ? 8.081 -17.707 -21.707 1.00 96.06 627 PHE A O 1
ATOM 4980 N N . HIS A 1 628 ? 9.425 -17.910 -19.921 1.00 96.81 628 HIS A N 1
ATOM 4981 C CA . HIS A 1 628 ? 10.216 -19.021 -20.459 1.00 96.81 628 HIS A CA 1
ATOM 4982 C C . HIS A 1 628 ? 9.325 -20.192 -20.894 1.00 96.81 628 HIS A C 1
ATOM 4984 O O . HIS A 1 628 ? 9.381 -20.637 -22.038 1.00 96.81 628 HIS A O 1
ATOM 4990 N N . ASN A 1 629 ? 8.472 -20.676 -19.986 1.00 96.00 629 ASN A N 1
ATOM 4991 C CA . ASN A 1 629 ? 7.616 -21.821 -20.271 1.00 96.00 629 ASN A CA 1
ATOM 4992 C C . ASN A 1 629 ? 6.637 -21.521 -21.414 1.00 96.00 629 ASN A C 1
ATOM 4994 O O . ASN A 1 629 ? 6.451 -22.372 -22.272 1.00 96.00 629 ASN A O 1
ATOM 4998 N N . PHE A 1 630 ? 6.069 -20.314 -21.464 1.00 96.38 630 PHE A N 1
ATOM 4999 C CA . PHE A 1 630 ? 5.202 -19.883 -22.561 1.00 96.38 630 PHE A CA 1
ATOM 5000 C C . PHE A 1 630 ? 5.925 -19.887 -23.922 1.00 96.38 630 PHE A C 1
ATOM 5002 O O . PHE A 1 630 ? 5.347 -20.326 -24.915 1.00 96.38 630 PHE A O 1
ATOM 5009 N N . CYS A 1 631 ? 7.178 -19.428 -23.960 1.00 96.38 631 CYS A N 1
ATOM 5010 C CA . CYS A 1 631 ? 7.968 -19.265 -25.182 1.00 96.38 631 CYS A CA 1
ATOM 5011 C C . CYS A 1 631 ? 8.628 -20.549 -25.707 1.00 96.38 631 CYS A C 1
ATOM 5013 O O . CYS A 1 631 ? 8.838 -20.653 -26.913 1.00 96.38 631 CYS A O 1
ATOM 5015 N N . PHE A 1 632 ? 8.970 -21.509 -24.840 1.00 95.69 632 PHE A N 1
ATOM 5016 C CA . PHE A 1 632 ? 9.796 -22.668 -25.222 1.00 95.69 632 PHE A CA 1
ATOM 5017 C C . PHE A 1 632 ? 9.188 -24.039 -24.888 1.00 95.69 632 PHE A C 1
ATOM 5019 O O . PHE A 1 632 ? 9.741 -25.060 -25.298 1.00 95.69 632 PHE A O 1
ATOM 5026 N N . ILE A 1 633 ? 8.061 -24.105 -24.166 1.00 92.62 633 ILE A N 1
ATOM 5027 C CA . ILE A 1 633 ? 7.450 -25.368 -23.721 1.00 92.62 633 ILE A CA 1
ATOM 5028 C C . ILE A 1 633 ? 5.996 -25.462 -24.204 1.00 92.62 633 ILE A C 1
ATOM 5030 O O . ILE A 1 633 ? 5.219 -24.519 -24.091 1.00 92.62 633 ILE A O 1
ATOM 5034 N N . GLY A 1 634 ? 5.613 -26.636 -24.713 1.00 88.38 634 GLY A N 1
ATOM 5035 C CA . GLY A 1 634 ? 4.255 -26.903 -25.191 1.00 88.38 634 GLY A CA 1
ATOM 5036 C C . GLY A 1 634 ? 3.902 -26.162 -26.485 1.00 88.38 634 GLY A C 1
ATOM 5037 O O . GLY A 1 634 ? 4.772 -25.806 -27.279 1.00 88.38 634 GLY A O 1
ATOM 5038 N N . GLU A 1 635 ? 2.605 -25.964 -26.708 1.00 87.00 635 GLU A N 1
ATOM 5039 C CA . GLU A 1 635 ? 2.041 -25.415 -27.950 1.00 87.00 635 GLU A CA 1
ATOM 5040 C C . GLU A 1 635 ? 2.257 -23.902 -28.096 1.00 87.00 635 GLU A C 1
ATOM 5042 O O . GLU A 1 635 ? 2.441 -23.400 -29.204 1.00 87.00 635 GLU A O 1
ATOM 5047 N N . THR A 1 636 ? 2.302 -23.158 -26.983 1.00 90.75 636 THR A N 1
ATOM 5048 C CA . THR A 1 636 ? 2.432 -21.690 -27.003 1.00 90.75 636 THR A CA 1
ATOM 5049 C C . THR A 1 636 ? 3.773 -21.193 -27.537 1.00 90.75 636 THR A C 1
ATOM 5051 O O . THR A 1 636 ? 3.884 -20.008 -27.847 1.00 90.75 636 THR A O 1
ATOM 5054 N N . LYS A 1 637 ? 4.759 -22.083 -27.721 1.00 93.19 637 LYS A N 1
ATOM 5055 C CA . LYS A 1 637 ? 6.052 -21.756 -28.335 1.00 93.19 637 LYS A CA 1
ATOM 5056 C C . LYS A 1 637 ? 5.920 -21.152 -29.739 1.00 93.19 637 LYS A C 1
ATOM 5058 O O . LYS A 1 637 ? 6.765 -20.341 -30.116 1.00 93.19 637 LYS A O 1
ATOM 5063 N N . LYS A 1 638 ? 4.860 -21.495 -30.496 1.00 91.38 638 LYS A N 1
ATOM 5064 C CA . LYS A 1 638 ? 4.640 -20.943 -31.847 1.00 91.38 638 LYS A CA 1
ATOM 5065 C C . LYS A 1 638 ? 4.557 -19.412 -31.828 1.00 91.38 638 LYS A C 1
ATOM 5067 O O . LYS A 1 638 ? 5.249 -18.742 -32.583 1.00 91.38 638 LYS A O 1
ATOM 5072 N N . ASN A 1 639 ? 3.916 -18.872 -30.786 1.00 93.44 639 ASN A N 1
ATOM 5073 C CA . ASN A 1 639 ? 3.727 -17.436 -30.568 1.00 93.44 639 ASN A CA 1
ATOM 5074 C C . ASN A 1 639 ? 5.039 -16.628 -30.459 1.00 93.44 639 ASN A C 1
ATOM 5076 O O . ASN A 1 639 ? 4.998 -15.402 -30.540 1.00 93.44 639 ASN A O 1
ATOM 5080 N N . LEU A 1 640 ? 6.183 -17.286 -30.216 1.00 95.19 640 LEU A N 1
ATOM 5081 C CA . LEU A 1 640 ? 7.520 -16.696 -30.340 1.00 95.19 640 LEU A CA 1
ATOM 5082 C C . LEU A 1 640 ? 8.228 -17.162 -31.623 1.00 95.19 640 LEU A C 1
ATOM 5084 O O . LEU A 1 640 ? 8.883 -16.357 -32.284 1.00 95.19 640 LEU A O 1
ATOM 5088 N N . TYR A 1 641 ? 8.103 -18.446 -31.971 1.00 93.94 641 TYR A N 1
ATOM 5089 C CA . TYR A 1 641 ? 8.726 -19.046 -33.152 1.00 93.94 641 TYR A CA 1
ATOM 5090 C C . TYR A 1 641 ? 8.408 -18.273 -34.440 1.00 93.94 641 TYR A C 1
ATOM 5092 O O . TYR A 1 641 ? 9.336 -17.945 -35.180 1.00 93.94 641 TYR A O 1
ATOM 5100 N N . ASP A 1 642 ? 7.136 -17.918 -34.644 1.00 93.81 642 ASP A N 1
ATOM 5101 C CA . ASP A 1 642 ? 6.616 -17.299 -35.871 1.00 93.81 642 ASP A CA 1
ATOM 5102 C C . ASP A 1 642 ? 7.122 -15.857 -36.075 1.00 93.81 642 ASP A C 1
ATOM 5104 O O . ASP A 1 642 ? 7.245 -15.390 -37.209 1.00 93.81 642 ASP A O 1
ATOM 5108 N N . PHE A 1 643 ? 7.519 -15.173 -34.992 1.00 95.19 643 PHE A N 1
ATOM 5109 C CA . PHE A 1 643 ? 8.229 -13.891 -35.060 1.00 95.19 643 PHE A CA 1
ATOM 5110 C C . PHE A 1 643 ? 9.715 -14.044 -35.414 1.00 95.19 643 PHE A C 1
ATOM 5112 O O . PHE A 1 643 ? 10.233 -13.224 -36.173 1.00 95.19 643 PHE A O 1
ATOM 5119 N N . LEU A 1 644 ? 10.398 -15.035 -34.822 1.00 93.62 644 LEU A N 1
ATOM 5120 C CA . LEU A 1 644 ? 11.865 -15.131 -34.825 1.00 93.62 644 LEU A CA 1
ATOM 5121 C C . LEU A 1 644 ? 12.457 -15.945 -35.987 1.00 93.62 644 LEU A C 1
ATOM 5123 O O . LEU A 1 644 ? 13.588 -15.681 -36.382 1.00 93.62 644 LEU A O 1
ATOM 5127 N N . ASN A 1 645 ? 11.744 -16.955 -36.499 1.00 84.31 645 ASN A N 1
ATOM 5128 C CA . ASN A 1 645 ? 12.310 -17.960 -37.419 1.00 84.31 645 ASN A CA 1
ATOM 5129 C C . ASN A 1 645 ? 11.929 -17.735 -38.891 1.00 84.31 645 ASN A C 1
ATOM 5131 O O . ASN A 1 645 ? 12.280 -18.544 -39.747 1.00 84.31 645 ASN A O 1
ATOM 5135 N N . LYS A 1 646 ? 11.227 -16.640 -39.198 1.00 79.25 646 LYS A N 1
ATOM 5136 C CA . LYS A 1 646 ? 10.969 -16.212 -40.577 1.00 79.25 646 LYS A CA 1
ATOM 5137 C C . LYS A 1 646 ? 12.119 -15.362 -41.100 1.00 79.25 646 LYS A C 1
ATOM 5139 O O . LYS A 1 646 ? 12.625 -14.488 -40.393 1.00 79.25 646 LYS A O 1
ATOM 5144 N N . GLU A 1 647 ? 12.503 -15.584 -42.353 1.00 77.38 647 GLU A N 1
ATOM 5145 C CA . GLU A 1 647 ? 13.508 -14.759 -43.022 1.00 77.38 647 GLU A CA 1
ATOM 5146 C C . GLU A 1 647 ? 13.062 -13.287 -43.051 1.00 77.38 647 GLU A C 1
ATOM 5148 O O . GLU A 1 647 ? 11.903 -12.975 -43.321 1.00 77.38 647 GLU A O 1
ATOM 5153 N N . GLY A 1 648 ? 13.965 -12.372 -42.686 1.00 78.81 648 GLY A N 1
ATOM 5154 C CA . GLY A 1 648 ? 13.643 -10.947 -42.539 1.00 78.81 648 GLY A CA 1
ATOM 5155 C C . GLY A 1 648 ? 12.714 -10.591 -41.364 1.00 78.81 648 GLY A C 1
ATOM 5156 O O . GLY A 1 648 ? 12.302 -9.433 -41.276 1.00 78.81 648 GLY A O 1
ATOM 5157 N N . GLY A 1 649 ? 12.398 -11.548 -40.480 1.00 87.31 649 GLY A N 1
ATOM 5158 C CA . GLY A 1 649 ? 11.464 -11.422 -39.357 1.00 87.31 649 GLY A CA 1
ATOM 5159 C C . GLY A 1 649 ? 11.899 -10.498 -38.208 1.00 87.31 649 GLY A C 1
ATOM 5160 O O . GLY A 1 649 ? 12.815 -9.679 -38.313 1.00 87.31 649 GLY A O 1
ATOM 5161 N N . PHE A 1 650 ? 11.195 -10.594 -37.078 1.00 95.31 650 PHE A N 1
ATOM 5162 C CA . PHE A 1 650 ? 11.487 -9.792 -35.887 1.00 95.31 650 PHE A CA 1
ATOM 5163 C C . PHE A 1 650 ? 12.650 -10.413 -35.108 1.00 95.31 650 PHE A C 1
ATOM 5165 O O . PHE A 1 650 ? 12.632 -11.597 -34.799 1.00 95.31 650 PHE A O 1
ATOM 5172 N N . THR A 1 651 ? 13.636 -9.612 -34.697 1.00 95.88 651 THR A N 1
ATOM 5173 C CA . THR A 1 651 ? 14.632 -10.088 -33.721 1.00 95.88 651 THR A CA 1
ATOM 5174 C C . THR A 1 651 ? 14.052 -10.092 -32.303 1.00 95.88 651 THR A C 1
ATOM 5176 O O . THR A 1 651 ? 13.133 -9.328 -31.991 1.00 95.88 651 THR A O 1
ATOM 5179 N N . ALA A 1 652 ? 14.649 -10.864 -31.392 1.00 95.56 652 ALA A N 1
ATOM 5180 C CA . ALA A 1 652 ? 14.317 -10.816 -29.966 1.00 95.56 652 ALA A CA 1
ATOM 5181 C C . ALA A 1 652 ? 14.412 -9.394 -29.374 1.00 95.56 652 ALA A C 1
ATOM 5183 O O . ALA A 1 652 ? 13.592 -9.017 -28.536 1.00 95.56 652 ALA A O 1
ATOM 5184 N N . SER A 1 653 ? 15.349 -8.569 -29.860 1.00 95.31 653 SER A N 1
ATOM 5185 C CA . SER A 1 653 ? 15.460 -7.166 -29.445 1.00 95.31 653 SER A CA 1
ATOM 5186 C C . SER A 1 653 ? 14.387 -6.258 -30.060 1.00 95.31 653 SER A C 1
ATOM 5188 O O . SER A 1 653 ? 13.975 -5.268 -29.456 1.00 95.31 653 SER A O 1
ATOM 5190 N N . ASN A 1 654 ? 13.847 -6.617 -31.229 1.00 95.69 654 ASN A N 1
ATOM 5191 C CA . ASN A 1 654 ? 12.675 -5.927 -31.759 1.00 95.69 654 ASN A CA 1
ATOM 5192 C C . ASN A 1 654 ? 11.428 -6.207 -30.914 1.00 95.69 654 ASN A C 1
ATOM 5194 O O . ASN A 1 654 ? 10.662 -5.283 -30.631 1.00 95.69 654 ASN A O 1
ATOM 5198 N N . LEU A 1 655 ? 11.255 -7.455 -30.471 1.00 96.50 655 LEU A N 1
ATOM 5199 C CA . LEU A 1 655 ? 10.174 -7.840 -29.564 1.00 96.50 655 LEU A CA 1
ATOM 5200 C C . LEU A 1 655 ? 10.341 -7.225 -28.169 1.00 96.50 655 LEU A C 1
ATOM 5202 O O . LEU A 1 655 ? 9.349 -6.790 -27.588 1.00 96.50 655 LEU A O 1
ATOM 5206 N N . SER A 1 656 ? 11.567 -7.136 -27.639 1.00 95.19 656 SER A N 1
ATOM 5207 C CA . SER A 1 656 ? 11.825 -6.528 -26.326 1.00 95.19 656 SER A CA 1
ATOM 5208 C C . SER A 1 656 ? 11.541 -5.027 -26.301 1.00 95.19 656 SER A C 1
ATOM 5210 O O . SER A 1 656 ? 10.945 -4.546 -25.340 1.00 95.19 656 SER A O 1
ATOM 5212 N N . GLY A 1 657 ? 11.870 -4.303 -27.379 1.00 93.88 657 GLY A N 1
ATOM 5213 C CA . GLY A 1 657 ? 11.504 -2.896 -27.548 1.00 93.88 657 GLY A CA 1
ATOM 5214 C C . GLY A 1 657 ? 9.987 -2.690 -27.565 1.00 93.88 657 GLY A C 1
ATOM 5215 O O . GLY A 1 657 ? 9.472 -1.847 -26.832 1.00 93.88 657 GLY A O 1
ATOM 5216 N N . ILE A 1 658 ? 9.258 -3.504 -28.337 1.00 96.62 658 ILE A N 1
ATOM 5217 C CA . ILE A 1 658 ? 7.788 -3.448 -28.427 1.00 96.62 658 ILE A CA 1
ATOM 5218 C C . ILE A 1 658 ? 7.142 -3.779 -27.077 1.00 96.62 658 ILE A C 1
ATOM 5220 O O . ILE A 1 658 ? 6.309 -3.024 -26.584 1.00 96.62 658 ILE A O 1
ATOM 5224 N N . LEU A 1 659 ? 7.543 -4.890 -26.456 1.00 96.12 659 LEU A N 1
ATOM 5225 C CA . LEU A 1 659 ? 6.943 -5.443 -25.236 1.00 96.12 659 LEU A CA 1
ATOM 5226 C C . LEU A 1 659 ? 7.600 -4.910 -23.944 1.00 96.12 659 LEU A C 1
ATOM 5228 O O . LEU A 1 659 ? 7.356 -5.436 -22.853 1.00 96.12 659 LEU A O 1
ATOM 5232 N N . HIS A 1 660 ? 8.408 -3.851 -24.050 1.00 92.94 660 HIS A N 1
ATOM 5233 C CA . HIS A 1 660 ? 9.079 -3.194 -22.931 1.00 92.94 660 HIS A CA 1
ATOM 5234 C C . HIS A 1 660 ? 8.068 -2.826 -21.835 1.00 92.94 660 HIS A C 1
ATOM 5236 O O . HIS A 1 660 ? 7.079 -2.133 -22.072 1.00 92.94 660 HIS A O 1
ATOM 5242 N N . GLY A 1 661 ? 8.325 -3.253 -20.597 1.00 90.62 661 GLY A N 1
ATOM 5243 C CA . GLY A 1 661 ? 7.460 -2.946 -19.460 1.00 90.62 661 GLY A CA 1
ATOM 5244 C C . GLY A 1 661 ? 6.131 -3.712 -19.414 1.00 90.62 661 GLY A C 1
ATOM 5245 O O . GLY A 1 661 ? 5.281 -3.359 -18.594 1.00 90.62 661 GLY A O 1
ATOM 5246 N N . ALA A 1 662 ? 5.947 -4.775 -20.209 1.00 93.19 662 ALA A N 1
ATOM 5247 C CA . ALA A 1 662 ? 4.788 -5.668 -20.092 1.00 93.19 662 ALA A CA 1
ATOM 5248 C C . ALA A 1 662 ? 4.713 -6.386 -18.722 1.00 93.19 662 ALA A C 1
ATOM 5250 O O . ALA A 1 662 ? 3.620 -6.695 -18.232 1.00 93.19 662 ALA A O 1
ATOM 5251 N N . LYS A 1 663 ? 5.860 -6.585 -18.049 1.00 93.62 663 LYS A N 1
ATOM 5252 C CA . LYS A 1 663 ? 5.960 -7.096 -16.665 1.00 93.62 663 LYS A CA 1
ATOM 5253 C C . LYS A 1 663 ? 5.236 -8.446 -16.525 1.00 93.62 663 LYS A C 1
ATOM 5255 O O . LYS A 1 663 ? 5.474 -9.350 -17.321 1.00 93.62 663 LYS A O 1
ATOM 5260 N N . SER A 1 664 ? 4.333 -8.609 -15.551 1.00 93.94 664 SER A N 1
ATOM 5261 C CA . SER A 1 664 ? 3.615 -9.880 -15.340 1.00 93.94 664 SER A CA 1
ATOM 5262 C C . SER A 1 664 ? 2.593 -10.235 -16.413 1.00 93.94 664 SER A C 1
ATOM 5264 O O . SER A 1 664 ? 2.044 -11.332 -16.386 1.00 93.94 664 SER A O 1
ATOM 5266 N N . ASN A 1 665 ? 2.321 -9.326 -17.345 1.00 95.69 665 ASN A N 1
ATOM 5267 C CA . ASN A 1 665 ? 1.323 -9.526 -18.386 1.00 95.69 665 ASN A CA 1
ATOM 5268 C C . ASN A 1 665 ? 1.961 -9.990 -19.708 1.00 95.69 665 ASN A C 1
ATOM 5270 O O . ASN A 1 665 ? 1.230 -10.246 -20.661 1.00 95.69 665 ASN A O 1
ATOM 5274 N N . ILE A 1 666 ? 3.294 -10.149 -19.763 1.00 95.69 666 ILE A N 1
ATOM 5275 C CA . ILE A 1 666 ? 4.064 -10.455 -20.980 1.00 95.69 666 ILE A CA 1
ATOM 5276 C C . ILE A 1 666 ? 3.492 -11.604 -21.820 1.00 95.69 666 ILE A C 1
ATOM 5278 O O . ILE A 1 666 ? 3.348 -11.441 -23.023 1.00 95.69 666 ILE A O 1
ATOM 5282 N N . CYS A 1 667 ? 3.087 -12.728 -21.224 1.00 96.31 667 CYS A N 1
ATOM 5283 C CA . CYS A 1 667 ? 2.536 -13.853 -21.994 1.00 96.31 667 CYS A CA 1
ATOM 5284 C C . CYS A 1 667 ? 1.214 -13.477 -22.695 1.00 96.31 667 CYS A C 1
ATOM 5286 O O . CYS A 1 667 ? 0.950 -13.906 -23.814 1.00 96.31 667 CYS A O 1
ATOM 5288 N N . SER A 1 668 ? 0.400 -12.624 -22.061 1.00 97.00 668 SER A N 1
ATOM 5289 C CA . SER A 1 668 ? -0.834 -12.089 -22.648 1.00 97.00 668 SER A CA 1
ATOM 5290 C C . SER A 1 668 ? -0.547 -11.005 -23.690 1.00 97.00 668 SER A C 1
ATOM 5292 O O . SER A 1 668 ? -1.210 -10.970 -24.721 1.00 97.00 668 SER A O 1
ATOM 5294 N N . ALA A 1 669 ? 0.453 -10.150 -23.453 1.00 97.06 669 ALA A N 1
ATOM 5295 C CA . ALA A 1 669 ? 0.877 -9.115 -24.391 1.00 97.06 669 ALA A CA 1
ATOM 5296 C C . ALA A 1 669 ? 1.474 -9.721 -25.673 1.00 97.06 669 ALA A C 1
ATOM 5298 O O . ALA A 1 669 ? 1.020 -9.386 -26.763 1.00 97.06 669 ALA A O 1
ATOM 5299 N N . LEU A 1 670 ? 2.411 -10.671 -25.540 1.00 97.62 670 LEU A N 1
ATOM 5300 C CA . LEU A 1 670 ? 2.995 -11.411 -26.659 1.00 97.62 670 LEU A CA 1
ATOM 5301 C C . LEU A 1 670 ? 1.925 -12.206 -27.410 1.00 97.62 670 LEU A C 1
ATOM 5303 O O . LEU A 1 670 ? 1.871 -12.082 -28.627 1.00 97.62 670 LEU A O 1
ATOM 5307 N N . LYS A 1 671 ? 1.027 -12.941 -26.725 1.00 97.25 671 LYS A N 1
ATOM 5308 C CA . LYS A 1 671 ? -0.069 -13.635 -27.424 1.00 97.25 671 LYS A CA 1
ATOM 5309 C C . LYS A 1 671 ? -0.954 -12.653 -28.198 1.00 97.25 671 LYS A C 1
ATOM 5311 O O . LYS A 1 671 ? -1.150 -12.825 -29.388 1.00 97.25 671 LYS A O 1
ATOM 5316 N N . LYS A 1 672 ? -1.447 -11.586 -27.564 1.00 97.81 672 LYS A N 1
ATOM 5317 C CA . LYS A 1 672 ? -2.307 -10.613 -28.258 1.00 97.81 672 LYS A CA 1
ATOM 5318 C C . LYS A 1 672 ? -1.599 -9.901 -29.410 1.00 97.81 672 LYS A C 1
ATOM 5320 O O . LYS A 1 672 ? -2.279 -9.446 -30.317 1.00 97.81 672 LYS A O 1
ATOM 5325 N N . PHE A 1 673 ? -0.278 -9.736 -29.352 1.00 97.62 673 PHE A N 1
ATOM 5326 C CA . PHE A 1 673 ? 0.509 -9.158 -30.441 1.00 97.62 673 PHE A CA 1
ATOM 5327 C C . PHE A 1 673 ? 0.736 -10.172 -31.573 1.00 97.62 673 PHE A C 1
ATOM 5329 O O . PHE A 1 673 ? 0.580 -9.822 -32.739 1.00 97.62 673 PHE A O 1
ATOM 5336 N N . HIS A 1 674 ? 1.000 -11.436 -31.235 1.00 97.00 674 HIS A N 1
ATOM 5337 C CA . HIS A 1 674 ? 0.992 -12.557 -32.173 1.00 97.00 674 HIS A CA 1
ATOM 5338 C C . HIS A 1 674 ? -0.347 -12.637 -32.923 1.00 97.00 674 HIS A C 1
ATOM 5340 O O . HIS A 1 674 ? -0.351 -12.509 -34.137 1.00 97.00 674 HIS A O 1
ATOM 5346 N N . ASP A 1 675 ? -1.478 -12.688 -32.212 1.00 96.88 675 ASP A N 1
ATOM 5347 C CA . ASP A 1 675 ? -2.844 -12.789 -32.766 1.00 96.88 675 ASP A CA 1
ATOM 5348 C C . ASP A 1 675 ? -3.320 -11.509 -33.521 1.00 96.88 675 ASP A C 1
ATOM 5350 O O . ASP A 1 675 ? -4.491 -11.357 -33.883 1.00 96.88 675 ASP A O 1
ATOM 5354 N N . VAL A 1 676 ? -2.427 -10.531 -33.716 1.00 97.25 676 VAL A N 1
ATOM 5355 C CA . VAL A 1 676 ? -2.589 -9.383 -34.629 1.00 97.25 676 VAL A CA 1
ATOM 5356 C C . VAL A 1 676 ? -1.710 -9.560 -35.863 1.00 97.25 676 VAL A C 1
ATOM 5358 O O . VAL A 1 676 ? -2.157 -9.269 -36.969 1.00 97.25 676 VAL A O 1
ATOM 5361 N N . CYS A 1 677 ? -0.474 -10.012 -35.662 1.00 96.56 677 CYS A N 1
ATOM 5362 C CA . CYS A 1 677 ? 0.561 -10.163 -36.679 1.00 96.56 677 CYS A CA 1
ATOM 5363 C C . CYS A 1 677 ? 0.427 -11.446 -37.513 1.00 96.56 677 CYS A C 1
ATOM 5365 O O . CYS A 1 677 ? 0.758 -11.418 -38.696 1.00 96.56 677 CYS A O 1
ATOM 5367 N N . PHE A 1 678 ? -0.067 -12.538 -36.923 1.00 95.56 678 PHE A N 1
ATOM 5368 C CA . PHE A 1 678 ? -0.159 -13.857 -37.548 1.00 95.56 678 PHE A CA 1
ATOM 5369 C C . PHE A 1 678 ? -1.509 -14.548 -37.309 1.00 95.56 678 PHE A C 1
ATOM 5371 O O . PHE A 1 678 ? -2.226 -14.238 -36.354 1.00 95.56 678 PHE A O 1
ATOM 5378 N N . ASP A 1 679 ? -1.844 -15.491 -38.189 1.00 93.00 679 ASP A N 1
ATOM 5379 C CA . ASP A 1 679 ? -2.995 -16.386 -38.066 1.00 93.00 679 ASP A CA 1
ATOM 5380 C C . ASP A 1 679 ? -2.673 -17.674 -37.274 1.00 93.00 679 ASP A C 1
ATOM 5382 O O . ASP A 1 679 ? -1.588 -17.848 -36.714 1.00 93.00 679 ASP A O 1
ATOM 5386 N N . GLU A 1 680 ? -3.624 -18.611 -37.202 1.00 88.88 680 GLU A N 1
ATOM 5387 C CA . GLU A 1 680 ? -3.430 -19.866 -36.465 1.00 88.88 680 GLU A CA 1
ATOM 5388 C C . GLU A 1 680 ? -2.386 -20.806 -37.094 1.00 88.88 680 GLU A C 1
ATOM 5390 O O . GLU A 1 680 ? -1.828 -21.647 -36.384 1.00 88.88 680 GLU A O 1
ATOM 5395 N N . THR A 1 681 ? -2.088 -20.647 -38.384 1.00 89.88 681 THR A N 1
ATOM 5396 C CA . THR A 1 681 ? -1.044 -21.384 -39.116 1.00 89.88 681 THR A CA 1
ATOM 5397 C C . THR A 1 681 ? 0.330 -20.712 -39.031 1.00 89.88 681 THR A C 1
ATOM 5399 O O . THR A 1 681 ? 1.312 -21.263 -39.523 1.00 89.88 681 THR A O 1
ATOM 5402 N N . GLY A 1 682 ? 0.410 -19.539 -38.393 1.00 88.38 682 GLY A N 1
ATOM 5403 C CA . GLY A 1 682 ? 1.615 -18.718 -38.310 1.00 88.38 682 GLY A CA 1
ATOM 5404 C C . GLY A 1 682 ? 1.850 -17.858 -39.556 1.00 88.38 682 GLY A C 1
ATOM 5405 O O . GLY A 1 682 ? 2.892 -17.211 -39.652 1.00 88.38 682 GLY A O 1
ATOM 5406 N N . ASN A 1 683 ? 0.933 -17.818 -40.530 1.00 91.50 683 ASN A N 1
ATOM 5407 C CA . ASN A 1 683 ? 1.040 -16.929 -41.691 1.00 91.50 683 ASN A CA 1
ATOM 5408 C C . ASN A 1 683 ? 0.745 -15.480 -41.298 1.00 91.50 683 ASN A C 1
ATOM 5410 O O . ASN A 1 683 ? 0.025 -15.233 -40.336 1.00 91.50 683 ASN A O 1
ATOM 5414 N N . ALA A 1 684 ? 1.356 -14.515 -41.991 1.00 93.25 684 ALA A N 1
ATOM 5415 C CA . ALA A 1 684 ? 1.159 -13.101 -41.678 1.00 93.25 684 ALA A CA 1
ATOM 5416 C C . ALA A 1 684 ? -0.296 -12.694 -41.954 1.00 93.25 684 ALA A C 1
ATOM 5418 O O . ALA A 1 684 ? -0.889 -13.116 -42.945 1.00 93.25 684 ALA A O 1
ATOM 5419 N N . THR A 1 685 ? -0.889 -11.887 -41.074 1.00 96.12 685 THR A N 1
ATOM 5420 C CA . THR A 1 685 ? -2.206 -11.311 -41.366 1.00 96.12 685 THR A CA 1
ATOM 5421 C C . THR A 1 685 ? -2.064 -10.188 -42.388 1.00 96.12 685 THR A C 1
ATOM 5423 O O . THR A 1 685 ? -1.027 -9.525 -42.450 1.00 96.12 685 THR A O 1
ATOM 5426 N N . GLN A 1 686 ? -3.153 -9.891 -43.107 1.00 95.44 686 GLN A N 1
ATOM 5427 C CA . GLN A 1 686 ? -3.254 -8.729 -44.000 1.00 95.44 686 GLN A CA 1
ATOM 5428 C C . GLN A 1 686 ? -2.680 -7.448 -43.366 1.00 95.44 686 GLN A C 1
ATOM 5430 O O . GLN A 1 686 ? -1.976 -6.700 -44.029 1.00 95.44 686 GLN A O 1
ATOM 5435 N N . LEU A 1 687 ? -2.923 -7.229 -42.067 1.00 96.06 687 LEU A N 1
ATOM 5436 C CA . LEU A 1 687 ? -2.456 -6.054 -41.333 1.00 96.06 687 LEU A CA 1
ATOM 5437 C C . LEU A 1 687 ? -0.926 -5.923 -41.335 1.00 96.06 687 LEU A C 1
ATOM 5439 O O . LEU A 1 687 ? -0.406 -4.818 -41.480 1.00 96.06 687 LEU A O 1
ATOM 5443 N N . LEU A 1 688 ? -0.209 -7.032 -41.139 1.00 95.31 688 LEU A N 1
ATOM 5444 C CA . LEU A 1 688 ? 1.254 -7.052 -41.158 1.00 95.31 688 LEU A CA 1
ATOM 5445 C C . LEU A 1 688 ? 1.787 -7.020 -42.597 1.00 95.31 688 LEU A C 1
ATOM 5447 O O . LEU A 1 688 ? 2.745 -6.302 -42.878 1.00 95.31 688 LEU A O 1
ATOM 5451 N N . ASP A 1 689 ? 1.123 -7.735 -43.504 1.00 94.62 689 ASP A N 1
ATOM 5452 C CA . ASP A 1 689 ? 1.457 -7.769 -44.927 1.00 94.62 689 ASP A CA 1
ATOM 5453 C C . ASP A 1 689 ? 1.320 -6.402 -45.608 1.00 94.62 689 ASP A C 1
ATOM 5455 O O . ASP A 1 689 ? 2.129 -6.074 -46.470 1.00 94.62 689 ASP A O 1
ATOM 5459 N N . ASP A 1 690 ? 0.339 -5.581 -45.228 1.00 96.12 690 ASP A N 1
ATOM 5460 C CA . ASP A 1 690 ? 0.195 -4.208 -45.730 1.00 96.12 690 ASP A CA 1
ATOM 5461 C C . ASP A 1 690 ? 1.429 -3.365 -45.376 1.00 96.12 690 ASP A C 1
ATOM 5463 O O . ASP A 1 690 ? 2.035 -2.741 -46.245 1.00 96.12 690 ASP A O 1
ATOM 5467 N N . PHE A 1 691 ? 1.890 -3.431 -44.123 1.00 95.88 691 PHE A N 1
ATOM 5468 C CA . PHE A 1 691 ? 3.137 -2.782 -43.712 1.00 95.88 691 PHE A CA 1
ATOM 5469 C C . PHE A 1 691 ? 4.371 -3.344 -44.438 1.00 95.88 691 PHE A C 1
ATOM 5471 O O . PHE A 1 691 ? 5.292 -2.586 -44.745 1.00 95.88 691 PHE A O 1
ATOM 5478 N N . TYR A 1 692 ? 4.417 -4.648 -44.727 1.00 94.44 692 TYR A N 1
ATOM 5479 C CA . TYR A 1 692 ? 5.532 -5.257 -45.458 1.00 94.44 692 TYR A CA 1
ATOM 5480 C C . TYR A 1 692 ? 5.570 -4.865 -46.942 1.00 94.44 692 TYR A C 1
ATOM 5482 O O . TYR A 1 692 ? 6.663 -4.594 -47.445 1.00 94.44 692 TYR A O 1
ATOM 5490 N N . LYS A 1 693 ? 4.415 -4.758 -47.616 1.00 94.31 693 LYS A N 1
ATOM 5491 C CA . LYS A 1 693 ? 4.301 -4.215 -48.987 1.00 94.31 693 LYS A CA 1
ATOM 5492 C C . LYS A 1 693 ? 4.820 -2.776 -49.036 1.00 94.31 693 LYS A C 1
ATOM 5494 O O . LYS A 1 693 ? 5.677 -2.465 -49.856 1.00 94.31 693 LYS A O 1
ATOM 5499 N N . GLU A 1 694 ? 4.436 -1.966 -48.050 1.00 94.19 694 GLU A N 1
ATOM 5500 C CA . GLU A 1 694 ? 4.929 -0.597 -47.838 1.00 94.19 694 GLU A CA 1
ATOM 5501 C C . GLU A 1 694 ? 6.357 -0.510 -47.255 1.00 94.19 694 GLU A C 1
ATOM 5503 O O . GLU A 1 694 ? 6.786 0.528 -46.751 1.00 94.19 694 GLU A O 1
ATOM 5508 N N . GLY A 1 695 ? 7.135 -1.597 -47.279 1.00 93.12 695 GLY A N 1
ATOM 5509 C CA . GLY A 1 695 ? 8.557 -1.590 -46.926 1.00 93.12 695 GLY A CA 1
ATOM 5510 C C . GLY A 1 695 ? 8.884 -1.383 -45.438 1.00 93.12 695 GLY A C 1
ATOM 5511 O O . GLY A 1 695 ? 10.062 -1.211 -45.087 1.00 93.12 695 GLY A O 1
ATOM 5512 N N . PHE A 1 696 ? 7.901 -1.429 -44.532 1.00 94.19 696 PHE A N 1
ATOM 5513 C CA . PHE A 1 696 ? 8.127 -1.401 -43.083 1.00 94.19 696 PHE A CA 1
ATOM 5514 C C . PHE A 1 696 ? 8.666 -2.743 -42.575 1.00 94.19 696 PHE A C 1
ATOM 5516 O O . PHE A 1 696 ? 7.970 -3.546 -41.953 1.00 94.19 696 PHE A O 1
ATOM 5523 N N . ARG A 1 697 ? 9.969 -2.958 -42.775 1.00 93.75 697 ARG A N 1
ATOM 5524 C CA . ARG A 1 697 ? 10.712 -4.072 -42.164 1.00 93.75 697 ARG A CA 1
ATOM 5525 C C . ARG A 1 697 ? 10.477 -4.118 -40.640 1.00 93.75 697 ARG A C 1
ATOM 5527 O O . ARG A 1 697 ? 10.366 -3.054 -40.025 1.00 93.75 697 ARG A O 1
ATOM 5534 N N . PRO A 1 698 ? 10.526 -5.292 -39.982 1.00 94.50 698 PRO A N 1
ATOM 5535 C CA . PRO A 1 698 ? 10.313 -5.434 -38.535 1.00 94.50 698 PRO A CA 1
ATOM 5536 C C . PRO A 1 698 ? 11.083 -4.463 -37.628 1.00 94.50 698 PRO A C 1
ATOM 5538 O O . PRO A 1 698 ? 10.529 -3.981 -36.642 1.00 94.50 698 PRO A O 1
ATOM 5541 N N . LYS A 1 699 ? 12.325 -4.093 -37.980 1.00 94.50 699 LYS A N 1
ATOM 5542 C CA . LYS A 1 699 ? 13.111 -3.070 -37.255 1.00 94.50 699 LYS A CA 1
ATOM 5543 C C . LYS A 1 699 ? 12.460 -1.678 -37.274 1.00 94.50 699 LYS A C 1
ATOM 5545 O O . LYS A 1 699 ? 12.636 -0.918 -36.330 1.00 94.50 699 LYS A O 1
ATOM 5550 N N . TYR A 1 700 ? 11.710 -1.341 -38.320 1.00 95.38 700 TYR A N 1
ATOM 5551 C CA . TYR A 1 700 ? 11.015 -0.060 -38.463 1.00 95.38 700 TYR A CA 1
ATOM 5552 C C . TYR A 1 700 ? 9.702 -0.064 -37.666 1.00 95.38 700 TYR A C 1
ATOM 5554 O O . TYR A 1 700 ? 9.525 0.807 -36.818 1.00 95.38 700 TYR A O 1
ATOM 5562 N N . LEU A 1 701 ? 8.865 -1.104 -37.804 1.00 95.19 701 LEU A N 1
ATOM 5563 C CA . LEU A 1 701 ? 7.669 -1.285 -36.959 1.00 95.19 701 LEU A CA 1
ATOM 5564 C C . LEU A 1 701 ? 8.021 -1.317 -35.466 1.00 95.19 701 LEU A C 1
ATOM 5566 O O . LEU A 1 701 ? 7.378 -0.658 -34.656 1.00 95.19 701 LEU A O 1
ATOM 5570 N N . SER A 1 702 ? 9.089 -2.027 -35.101 1.00 95.75 702 SER A N 1
ATOM 5571 C CA . SER A 1 702 ? 9.604 -2.088 -33.732 1.00 95.75 702 SER A CA 1
ATOM 5572 C C . SER A 1 702 ? 10.045 -0.729 -33.189 1.00 95.75 702 SER A C 1
ATOM 5574 O O . SER A 1 702 ? 9.787 -0.435 -32.026 1.00 95.75 702 SER A O 1
ATOM 5576 N N . ASN A 1 703 ? 10.642 0.128 -34.022 1.00 94.88 703 ASN A N 1
ATOM 5577 C CA . ASN A 1 703 ? 11.020 1.483 -33.623 1.00 94.88 703 ASN A CA 1
ATOM 5578 C C . ASN A 1 703 ? 9.799 2.382 -33.380 1.00 94.88 703 ASN A C 1
ATOM 5580 O O . ASN A 1 703 ? 9.815 3.163 -32.430 1.00 94.88 703 ASN A O 1
ATOM 5584 N N . VAL A 1 704 ? 8.738 2.243 -34.182 1.00 94.31 704 VAL A N 1
ATOM 5585 C CA . VAL A 1 704 ? 7.460 2.955 -33.996 1.00 94.31 704 VAL A CA 1
ATOM 5586 C C . VAL A 1 704 ? 6.749 2.486 -32.718 1.00 94.31 704 VAL A C 1
ATOM 5588 O O . VAL A 1 704 ? 6.412 3.286 -31.844 1.00 94.31 704 VAL A O 1
ATOM 5591 N N . LEU A 1 705 ? 6.581 1.168 -32.581 1.00 95.50 705 LEU A N 1
ATOM 5592 C CA . LEU A 1 705 ? 5.880 0.494 -31.482 1.00 95.50 705 LEU A CA 1
ATOM 5593 C C . LEU A 1 705 ? 6.718 0.357 -30.194 1.00 95.50 705 LEU A C 1
ATOM 5595 O O . LEU A 1 705 ? 6.262 -0.254 -29.226 1.00 95.50 705 LEU A O 1
ATOM 5599 N N . SER A 1 706 ? 7.943 0.884 -30.157 1.00 93.94 706 SER A N 1
ATOM 5600 C CA . SER A 1 706 ? 8.824 0.777 -28.990 1.00 93.94 706 SER A CA 1
ATOM 5601 C C . SER A 1 706 ? 8.177 1.421 -27.757 1.00 93.94 706 SER A C 1
ATOM 5603 O O . SER A 1 706 ? 7.624 2.517 -27.836 1.00 93.94 706 SER A O 1
ATOM 5605 N N . MET A 1 707 ? 8.234 0.727 -26.616 1.00 90.25 707 MET A N 1
ATOM 5606 C CA . MET A 1 707 ? 7.543 1.054 -25.357 1.00 90.25 707 MET A CA 1
ATOM 5607 C C . MET A 1 707 ? 6.004 0.927 -25.369 1.00 90.25 707 MET A C 1
ATOM 5609 O O . MET A 1 707 ? 5.352 1.370 -24.423 1.00 90.25 707 MET A O 1
ATOM 5613 N N . ALA A 1 708 ? 5.400 0.268 -26.365 1.00 93.75 708 ALA A N 1
ATOM 5614 C CA . ALA A 1 708 ? 3.962 -0.034 -26.370 1.00 93.75 708 ALA A CA 1
ATOM 5615 C C . ALA A 1 708 ? 3.527 -1.039 -25.274 1.00 93.75 708 ALA A C 1
ATOM 5617 O O . ALA A 1 708 ? 2.387 -1.003 -24.797 1.00 93.75 708 ALA A O 1
ATOM 5618 N N . GLY A 1 709 ? 4.423 -1.939 -24.860 1.00 94.00 709 GLY A N 1
ATOM 5619 C CA . GLY A 1 709 ? 4.240 -2.873 -23.750 1.00 94.00 709 GLY A CA 1
ATOM 5620 C C . GLY A 1 709 ? 2.991 -3.744 -23.897 1.00 94.00 709 GLY A C 1
ATOM 5621 O O . GLY A 1 709 ? 2.827 -4.488 -24.861 1.00 94.00 709 GLY A O 1
ATOM 5622 N N . ASN A 1 710 ? 2.077 -3.634 -22.930 1.00 94.12 710 ASN A N 1
ATOM 5623 C CA . ASN A 1 710 ? 0.819 -4.392 -22.910 1.00 94.12 710 ASN A CA 1
ATOM 5624 C C . ASN A 1 710 ? -0.189 -3.979 -23.995 1.00 94.12 710 ASN A C 1
ATOM 5626 O O . ASN A 1 710 ? -1.134 -4.724 -24.251 1.00 94.12 710 ASN A O 1
ATOM 5630 N N . ASN A 1 711 ? 0.004 -2.814 -24.618 1.00 95.06 711 ASN A N 1
ATOM 5631 C CA . ASN A 1 711 ? -0.941 -2.218 -25.558 1.00 95.06 711 ASN A CA 1
ATOM 5632 C C . ASN A 1 711 ? -0.529 -2.423 -27.029 1.00 95.06 711 ASN A C 1
ATOM 5634 O O . ASN A 1 711 ? -1.253 -1.980 -27.917 1.00 95.06 711 ASN A O 1
ATOM 5638 N N . ALA A 1 712 ? 0.606 -3.086 -27.299 1.00 96.25 712 ALA A N 1
ATOM 5639 C CA . ALA A 1 712 ? 1.204 -3.232 -28.634 1.00 96.25 712 ALA A CA 1
ATOM 5640 C C . ALA A 1 712 ? 0.231 -3.712 -29.724 1.00 96.25 712 ALA A C 1
ATOM 5642 O O . ALA A 1 712 ? 0.270 -3.222 -30.848 1.00 96.25 712 ALA A O 1
ATOM 5643 N N . SER A 1 713 ? -0.680 -4.620 -29.376 1.00 96.81 713 SER A N 1
ATOM 5644 C CA . SER A 1 713 ? -1.730 -5.135 -30.259 1.00 96.81 713 SER A CA 1
ATOM 5645 C C . SER A 1 713 ? -2.758 -4.074 -30.666 1.00 96.81 713 SER A C 1
ATOM 5647 O O . SER A 1 713 ? -3.017 -3.897 -31.854 1.00 96.81 713 SER A O 1
ATOM 5649 N N . THR A 1 714 ? -3.316 -3.335 -29.705 1.00 96.38 714 THR A N 1
ATOM 5650 C CA . THR A 1 714 ? -4.252 -2.227 -29.972 1.00 96.38 714 THR A CA 1
ATOM 5651 C C . THR A 1 714 ? -3.566 -1.092 -30.729 1.00 96.38 714 THR A C 1
ATOM 5653 O O . THR A 1 714 ? -4.104 -0.581 -31.704 1.00 96.38 714 THR A O 1
ATOM 5656 N N . ILE A 1 715 ? -2.350 -0.735 -30.314 1.00 95.75 715 ILE A N 1
ATOM 5657 C CA . ILE A 1 715 ? -1.552 0.347 -30.904 1.00 95.75 715 ILE A CA 1
ATOM 5658 C C . ILE A 1 715 ? -1.249 0.058 -32.379 1.00 95.75 715 ILE A C 1
ATOM 5660 O O . ILE A 1 715 ? -1.448 0.932 -33.218 1.00 95.75 715 ILE A O 1
ATOM 5664 N N . LEU A 1 716 ? -0.855 -1.174 -32.718 1.00 96.81 716 LEU A N 1
ATOM 5665 C CA . LEU A 1 716 ? -0.624 -1.588 -34.103 1.00 96.81 716 LEU A CA 1
ATOM 5666 C C . LEU A 1 716 ? -1.919 -1.580 -34.947 1.00 96.81 716 LEU A C 1
ATOM 5668 O O . LEU A 1 716 ? -1.887 -1.135 -36.092 1.00 96.81 716 LEU A O 1
ATOM 5672 N N . ARG A 1 717 ? -3.072 -1.995 -34.395 1.00 96.69 717 ARG A N 1
ATOM 5673 C CA . ARG A 1 717 ? -4.373 -1.921 -35.104 1.00 96.69 717 ARG A CA 1
ATOM 5674 C C . ARG A 1 717 ? -4.838 -0.485 -35.373 1.00 96.69 717 ARG A C 1
ATOM 5676 O O . ARG A 1 717 ? -5.413 -0.221 -36.432 1.00 96.69 717 ARG A O 1
ATOM 5683 N N . ASN A 1 718 ? -4.583 0.430 -34.443 1.00 94.94 718 ASN A N 1
ATOM 5684 C CA . ASN A 1 718 ? -4.919 1.841 -34.616 1.00 94.94 718 ASN A CA 1
ATOM 5685 C C . ASN A 1 718 ? -3.957 2.506 -35.616 1.00 94.94 718 ASN A C 1
ATOM 5687 O O . ASN A 1 718 ? -4.417 3.133 -36.561 1.00 94.94 718 ASN A O 1
ATOM 5691 N N . PHE A 1 719 ? -2.646 2.264 -35.503 1.00 95.62 719 PHE A N 1
ATOM 5692 C CA . PHE A 1 719 ? -1.655 2.786 -36.450 1.00 95.62 719 PHE A CA 1
ATOM 5693 C C . PHE A 1 719 ? -1.887 2.283 -37.887 1.00 95.62 719 PHE A C 1
ATOM 5695 O O . PHE A 1 719 ? -1.809 3.069 -38.825 1.00 95.62 719 PHE A O 1
ATOM 5702 N N . HIS A 1 720 ? -2.266 1.009 -38.075 1.00 96.94 720 HIS A N 1
ATOM 5703 C CA . HIS A 1 720 ? -2.712 0.494 -39.383 1.00 96.94 720 HIS A CA 1
ATOM 5704 C C . HIS A 1 720 ? -3.919 1.270 -39.930 1.00 96.94 720 HIS A C 1
ATOM 5706 O O . HIS A 1 720 ? -3.961 1.594 -41.113 1.00 96.94 720 HIS A O 1
ATOM 5712 N N . THR A 1 721 ? -4.876 1.630 -39.071 1.00 95.38 721 THR A N 1
ATOM 5713 C CA . THR A 1 721 ? -6.052 2.416 -39.472 1.00 95.38 721 THR A CA 1
ATOM 5714 C C . THR A 1 721 ? -5.651 3.808 -39.974 1.00 95.38 721 THR A C 1
ATOM 5716 O O . THR A 1 721 ? -6.035 4.159 -41.091 1.00 95.38 721 THR A O 1
ATOM 5719 N N . SER A 1 722 ? -4.800 4.535 -39.244 1.00 93.56 722 SER A N 1
ATOM 5720 C CA . SER A 1 722 ? -4.305 5.853 -39.673 1.00 93.56 722 SER A CA 1
ATOM 5721 C C . SER A 1 722 ? -3.410 5.792 -40.919 1.00 93.56 722 SER A C 1
ATOM 5723 O O . SER A 1 722 ? -3.456 6.678 -41.766 1.00 93.56 722 SER A O 1
ATOM 5725 N N . CYS A 1 723 ? -2.603 4.738 -41.083 1.00 94.25 723 CYS A N 1
ATOM 5726 C CA . CYS A 1 723 ? -1.785 4.571 -42.286 1.00 94.25 723 CYS A CA 1
ATOM 5727 C C . CYS A 1 723 ? -2.621 4.252 -43.536 1.00 94.25 723 CYS A C 1
ATOM 5729 O O . CYS A 1 723 ? -2.421 4.891 -44.568 1.00 94.25 723 CYS A O 1
ATOM 5731 N N . PHE A 1 724 ? -3.531 3.274 -43.448 1.00 93.94 724 PHE A N 1
ATOM 5732 C CA . PHE A 1 724 ? -4.122 2.611 -44.620 1.00 93.94 724 PHE A CA 1
ATOM 5733 C C . PHE A 1 724 ? -5.603 2.912 -44.870 1.00 93.94 724 PHE A C 1
ATOM 5735 O O . PHE A 1 724 ? -6.040 2.830 -46.013 1.00 93.94 724 PHE A O 1
ATOM 5742 N N . LYS A 1 725 ? -6.392 3.254 -43.842 1.00 88.94 725 LYS A N 1
ATOM 5743 C CA . LYS A 1 725 ? -7.819 3.609 -44.015 1.00 88.94 725 LYS A CA 1
ATOM 5744 C C . LYS A 1 725 ? -8.026 5.115 -44.107 1.00 88.94 725 LYS A C 1
ATOM 5746 O O . LYS A 1 725 ? -8.879 5.568 -44.857 1.00 88.94 725 LYS A O 1
ATOM 5751 N N . GLU A 1 726 ? -7.226 5.871 -43.361 1.00 87.94 726 GLU A N 1
ATOM 5752 C CA . GLU A 1 726 ? -7.185 7.340 -43.408 1.00 87.94 726 GLU A CA 1
ATOM 5753 C C . GLU A 1 726 ? -6.186 7.852 -44.471 1.00 87.94 726 GLU A C 1
ATOM 5755 O O . GLU A 1 726 ? -6.085 9.050 -44.709 1.00 87.94 726 GLU A O 1
ATOM 5760 N N . ASN A 1 727 ? -5.489 6.936 -45.161 1.00 89.06 727 ASN A N 1
ATOM 5761 C CA . ASN A 1 727 ? -4.596 7.169 -46.308 1.00 89.06 727 ASN A CA 1
ATOM 5762 C C . ASN A 1 727 ? -3.348 8.042 -46.042 1.00 89.06 727 ASN A C 1
ATOM 5764 O O . ASN A 1 727 ? -2.538 8.235 -46.950 1.00 89.06 727 ASN A O 1
ATOM 5768 N N . TYR A 1 728 ? -3.125 8.515 -44.808 1.00 93.62 728 TYR A N 1
ATOM 5769 C CA . TYR A 1 728 ? -2.024 9.428 -44.466 1.00 93.62 728 TYR A CA 1
ATOM 5770 C C . TYR A 1 728 ? -0.642 8.919 -44.897 1.00 93.62 728 TYR A C 1
ATOM 5772 O O . TYR A 1 728 ? 0.231 9.718 -45.236 1.00 93.62 728 TYR A O 1
ATOM 5780 N N . LEU A 1 729 ? -0.421 7.597 -44.909 1.00 93.50 729 LEU A N 1
ATOM 5781 C CA . LEU A 1 729 ? 0.867 7.018 -45.298 1.00 93.50 729 LEU A CA 1
ATOM 5782 C C . LEU A 1 729 ? 1.233 7.328 -46.759 1.00 93.50 729 LEU A C 1
ATOM 5784 O O . LEU A 1 729 ? 2.384 7.665 -47.038 1.00 93.50 729 LEU A O 1
ATOM 5788 N N . ASN A 1 730 ? 0.249 7.303 -47.661 1.00 93.00 730 ASN A N 1
ATOM 5789 C CA . ASN A 1 730 ? 0.448 7.627 -49.072 1.00 93.00 730 ASN A CA 1
ATOM 5790 C C . ASN A 1 730 ? 0.789 9.111 -49.274 1.00 93.00 730 ASN A C 1
ATOM 5792 O O . ASN A 1 730 ? 1.600 9.437 -50.138 1.00 93.00 730 ASN A O 1
ATOM 5796 N N . HIS A 1 731 ? 0.253 10.008 -48.436 1.00 94.38 731 HIS A N 1
ATOM 5797 C CA . HIS A 1 731 ? 0.605 11.432 -48.473 1.00 94.38 731 HIS A CA 1
ATOM 5798 C C . HIS A 1 731 ? 2.080 11.644 -48.090 1.00 94.38 731 HIS A C 1
ATOM 5800 O O . HIS A 1 731 ? 2.807 12.346 -48.790 1.00 94.38 731 HIS A O 1
ATOM 5806 N N . PHE A 1 732 ? 2.574 10.953 -47.050 1.00 94.44 732 PHE A N 1
ATOM 5807 C CA . PHE A 1 732 ? 4.007 10.959 -46.726 1.00 94.44 732 PHE A CA 1
ATOM 5808 C C . PHE A 1 732 ? 4.867 10.401 -47.869 1.00 94.44 732 PHE A C 1
ATOM 5810 O O . PHE A 1 732 ? 5.913 10.976 -48.172 1.00 94.44 732 PHE A O 1
ATOM 5817 N N . PHE A 1 733 ? 4.463 9.289 -48.488 1.00 93.00 733 PHE A N 1
ATOM 5818 C CA . PHE A 1 733 ? 5.277 8.603 -49.498 1.00 93.00 733 PHE A CA 1
ATOM 5819 C C . PHE A 1 733 ? 5.284 9.281 -50.871 1.00 93.00 733 PHE A C 1
ATOM 5821 O O . PHE A 1 733 ? 6.265 9.116 -51.591 1.00 93.00 733 PHE A O 1
ATOM 5828 N N . ALA A 1 734 ? 4.306 10.135 -51.191 1.00 90.44 734 ALA A N 1
ATOM 5829 C CA . ALA A 1 734 ? 4.393 11.045 -52.339 1.00 90.44 734 ALA A CA 1
ATOM 5830 C C . ALA A 1 734 ? 5.657 11.938 -52.290 1.00 90.44 734 ALA A C 1
ATOM 5832 O O . ALA A 1 734 ? 6.221 12.297 -53.322 1.00 90.44 734 ALA A O 1
ATOM 5833 N N . GLU A 1 735 ? 6.173 12.229 -51.090 1.00 90.75 735 GLU A N 1
ATOM 5834 C CA . GLU A 1 735 ? 7.455 12.905 -50.872 1.00 90.75 735 GLU A CA 1
ATOM 5835 C C . GLU A 1 735 ? 8.611 11.902 -50.654 1.00 90.75 735 GLU A C 1
ATOM 5837 O O . GLU A 1 735 ? 9.394 12.035 -49.708 1.00 90.75 735 GLU A O 1
ATOM 5842 N N . GLU A 1 736 ? 8.748 10.911 -51.546 1.00 79.50 736 GLU A N 1
ATOM 5843 C CA . GLU A 1 736 ? 9.722 9.794 -51.512 1.00 79.50 736 GLU A CA 1
ATOM 5844 C C . GLU A 1 736 ? 11.148 10.206 -51.079 1.00 79.50 736 GLU A C 1
ATOM 5846 O O . GLU A 1 736 ? 11.842 9.539 -50.299 1.00 79.50 736 GLU A O 1
ATOM 5851 N N . LYS A 1 737 ? 11.612 11.353 -51.596 1.00 80.94 737 LYS A N 1
ATOM 5852 C CA . LYS A 1 737 ? 12.955 11.906 -51.349 1.00 80.94 737 LYS A CA 1
ATOM 5853 C C . LYS A 1 737 ? 13.148 12.393 -49.914 1.00 80.94 737 LYS A C 1
ATOM 5855 O O . LYS A 1 737 ? 14.291 12.561 -49.487 1.00 80.94 737 LYS A O 1
ATOM 5860 N N . LEU A 1 738 ? 12.072 12.583 -49.155 1.00 87.06 738 LEU A N 1
ATOM 5861 C CA . LEU A 1 738 ? 12.066 12.945 -47.745 1.00 87.06 738 LEU A CA 1
ATOM 5862 C C . LEU A 1 738 ? 11.644 11.741 -46.894 1.00 87.06 738 LEU A C 1
ATOM 5864 O O . LEU A 1 738 ? 12.517 11.135 -46.249 1.00 87.06 738 LEU A O 1
ATOM 5868 N N . PHE A 1 739 ? 10.360 11.375 -46.914 1.00 92.00 739 PHE A N 1
ATOM 5869 C CA . PHE A 1 739 ? 9.778 10.357 -46.040 1.00 92.00 739 PHE A CA 1
ATOM 5870 C C . PHE A 1 739 ? 9.852 8.962 -46.669 1.00 92.00 739 PHE A C 1
ATOM 5872 O O . PHE A 1 739 ? 9.351 8.700 -47.751 1.00 92.00 739 PHE A O 1
ATOM 5879 N N . THR A 1 740 ? 10.477 8.045 -45.939 1.00 93.12 740 THR A N 1
ATOM 5880 C CA . THR A 1 740 ? 10.551 6.613 -46.256 1.00 93.12 740 THR A CA 1
ATOM 5881 C C . THR A 1 740 ? 10.249 5.829 -44.977 1.00 93.12 740 THR A C 1
ATOM 5883 O O . THR A 1 740 ? 10.432 6.398 -43.890 1.00 93.12 740 THR A O 1
ATOM 5886 N N . PRO A 1 741 ? 9.891 4.530 -45.036 1.00 93.19 741 PRO A N 1
ATOM 5887 C CA . PRO A 1 741 ? 9.666 3.708 -43.840 1.00 93.19 741 PRO A CA 1
ATOM 5888 C C . PRO A 1 741 ? 10.821 3.794 -42.830 1.00 93.19 741 PRO A C 1
ATOM 5890 O O . PRO A 1 741 ? 10.600 3.968 -41.628 1.00 93.19 741 PRO A O 1
ATOM 5893 N N . LYS A 1 742 ? 12.071 3.772 -43.329 1.00 93.81 742 LYS A N 1
ATOM 5894 C CA . LYS A 1 742 ? 13.303 3.934 -42.534 1.00 93.81 742 LYS A CA 1
ATOM 5895 C C . LYS A 1 742 ? 13.364 5.303 -41.848 1.00 93.81 742 LYS A C 1
ATOM 5897 O O . LYS A 1 742 ? 13.758 5.375 -40.688 1.00 93.81 742 LYS A O 1
ATOM 5902 N N . ASN A 1 743 ? 13.015 6.392 -42.531 1.00 92.50 743 ASN A N 1
ATOM 5903 C CA . ASN A 1 743 ? 13.124 7.738 -41.961 1.00 92.50 743 ASN A CA 1
ATOM 5904 C C . ASN A 1 743 ? 11.986 8.065 -40.997 1.00 92.50 743 ASN A C 1
ATOM 5906 O O . ASN A 1 743 ? 12.259 8.507 -39.884 1.00 92.50 743 ASN A O 1
ATOM 5910 N N . LEU A 1 744 ? 10.739 7.813 -41.397 1.00 92.81 744 LEU A N 1
ATOM 5911 C CA . LEU A 1 744 ? 9.556 8.066 -40.578 1.00 92.81 744 LEU A CA 1
ATOM 5912 C C . LEU A 1 744 ? 9.692 7.350 -39.222 1.00 92.81 744 LEU A C 1
ATOM 5914 O O . LEU A 1 744 ? 9.637 7.990 -38.170 1.00 92.81 744 LEU A O 1
ATOM 5918 N N . SER A 1 745 ? 10.042 6.059 -39.256 1.00 93.88 745 SER A N 1
ATOM 5919 C CA . SER A 1 745 ? 10.240 5.223 -38.064 1.00 93.88 745 SER A CA 1
ATOM 5920 C C . SER A 1 745 ? 11.471 5.592 -37.230 1.00 93.88 745 SER A C 1
ATOM 5922 O O . SER A 1 745 ? 11.412 5.549 -36.005 1.00 93.88 745 SER A O 1
ATOM 5924 N N . ASN A 1 746 ? 12.604 5.949 -37.854 1.00 91.94 746 ASN A N 1
ATOM 5925 C CA . ASN A 1 746 ? 13.873 6.134 -37.126 1.00 91.94 746 ASN A CA 1
ATOM 5926 C C . ASN A 1 746 ? 14.187 7.594 -36.762 1.00 91.94 746 ASN A C 1
ATOM 5928 O O . ASN A 1 746 ? 15.156 7.828 -36.039 1.00 91.94 746 ASN A O 1
ATOM 5932 N N . LYS A 1 747 ? 13.462 8.576 -37.317 1.00 90.25 747 LYS A N 1
ATOM 5933 C CA . LYS A 1 747 ? 13.755 10.013 -37.149 1.00 90.25 747 LYS A CA 1
ATOM 5934 C C . LYS A 1 747 ? 12.616 10.814 -36.527 1.00 90.25 747 LYS A C 1
ATOM 5936 O O . LYS A 1 747 ? 12.912 11.817 -35.889 1.00 90.25 747 LYS A O 1
ATOM 5941 N N . VAL A 1 748 ? 11.361 10.378 -36.672 1.00 89.56 748 VAL A N 1
ATOM 5942 C CA . VAL A 1 748 ? 10.198 11.083 -36.099 1.00 89.56 748 VAL A CA 1
ATOM 5943 C C . VAL A 1 748 ? 9.442 10.194 -35.111 1.00 89.56 748 VAL A C 1
ATOM 5945 O O . VAL A 1 748 ? 9.302 10.552 -33.942 1.00 89.56 748 VAL A O 1
ATOM 5948 N N . LEU A 1 749 ? 9.045 8.993 -35.538 1.00 92.06 749 LEU A N 1
ATOM 5949 C CA . LEU A 1 749 ? 8.239 8.068 -34.737 1.00 92.06 749 LEU A CA 1
ATOM 5950 C C . LEU A 1 749 ? 9.061 7.152 -33.800 1.00 92.06 749 LEU A C 1
ATOM 5952 O O . LEU A 1 749 ? 8.491 6.279 -33.155 1.00 92.06 749 LEU A O 1
ATOM 5956 N N . TYR A 1 750 ? 10.381 7.329 -33.668 1.00 90.25 750 TYR A N 1
ATOM 5957 C CA . TYR A 1 750 ? 11.206 6.441 -32.831 1.00 90.25 750 TYR A CA 1
ATOM 5958 C C . TYR A 1 750 ? 10.809 6.520 -31.345 1.00 90.25 750 TYR A C 1
ATOM 5960 O O . TYR A 1 750 ? 11.030 7.540 -30.686 1.00 90.25 750 TYR A O 1
ATOM 5968 N N . GLY A 1 751 ? 10.246 5.443 -30.793 1.00 83.62 751 GLY A N 1
ATOM 5969 C CA . GLY A 1 751 ? 9.808 5.382 -29.397 1.00 83.62 751 GLY A CA 1
ATOM 5970 C C . GLY A 1 751 ? 8.621 6.292 -29.084 1.00 83.62 751 GLY A C 1
ATOM 5971 O O . GLY A 1 751 ? 8.618 6.929 -28.035 1.00 83.62 751 GLY A O 1
ATOM 5972 N N . VAL A 1 752 ? 7.654 6.425 -30.003 1.00 86.25 752 VAL A N 1
ATOM 5973 C CA . VAL A 1 752 ? 6.344 7.038 -29.686 1.00 86.25 752 VAL A CA 1
ATOM 5974 C C . VAL A 1 752 ? 5.432 6.067 -28.931 1.00 86.25 752 VAL A C 1
ATOM 5976 O O . VAL A 1 752 ? 4.679 6.500 -28.059 1.00 86.25 752 VAL A O 1
ATOM 5979 N N . GLY A 1 753 ? 5.518 4.763 -29.228 1.00 87.06 753 GLY A N 1
ATOM 5980 C CA . GLY A 1 753 ? 4.850 3.693 -28.488 1.00 87.06 753 GLY A CA 1
ATOM 5981 C C . GLY A 1 753 ? 3.352 3.934 -28.313 1.00 87.06 753 GLY A C 1
ATOM 5982 O O . GLY A 1 753 ? 2.586 3.896 -29.273 1.00 87.06 753 GLY A O 1
ATOM 5983 N N . ILE A 1 754 ? 2.941 4.202 -27.071 1.00 85.75 754 ILE A N 1
ATOM 5984 C CA . ILE A 1 754 ? 1.541 4.462 -26.702 1.00 85.75 754 ILE A CA 1
ATOM 5985 C C . ILE A 1 754 ? 0.913 5.681 -27.402 1.00 85.75 754 ILE A C 1
ATOM 5987 O O . ILE A 1 754 ? -0.300 5.692 -27.584 1.00 85.75 754 ILE A O 1
ATOM 5991 N N . ASN A 1 755 ? 1.717 6.652 -27.846 1.00 88.19 755 ASN A N 1
ATOM 5992 C CA . ASN A 1 755 ? 1.249 7.896 -28.468 1.00 88.19 755 ASN A CA 1
ATOM 5993 C C . ASN A 1 755 ? 1.341 7.880 -30.009 1.00 88.19 755 ASN A C 1
ATOM 5995 O O . ASN A 1 755 ? 1.241 8.939 -30.623 1.00 88.19 755 ASN A O 1
ATOM 5999 N N . VAL A 1 756 ? 1.559 6.717 -30.650 1.00 91.75 756 VAL A N 1
ATOM 6000 C CA . VAL A 1 756 ? 1.841 6.655 -32.101 1.00 91.75 756 VAL A CA 1
ATOM 6001 C C . VAL A 1 756 ? 0.792 7.344 -32.969 1.00 91.75 756 VAL A C 1
ATOM 6003 O O . VAL A 1 756 ? 1.183 8.113 -33.837 1.00 91.75 756 VAL A O 1
ATOM 6006 N N . CYS A 1 757 ? -0.499 7.084 -32.743 1.00 89.38 757 CYS A N 1
ATOM 6007 C CA . CYS A 1 757 ? -1.564 7.540 -33.641 1.00 89.38 757 CYS A CA 1
ATOM 6008 C C . CYS A 1 757 ? -1.660 9.067 -33.579 1.00 89.38 757 CYS A C 1
ATOM 6010 O O . CYS A 1 757 ? -1.338 9.726 -34.555 1.00 89.38 757 CYS A O 1
ATOM 6012 N N . HIS A 1 758 ? -1.871 9.618 -32.380 1.00 89.88 758 HIS A N 1
ATOM 6013 C CA . HIS A 1 758 ? -1.878 11.060 -32.119 1.00 89.88 758 HIS A CA 1
ATOM 6014 C C . HIS A 1 758 ? -0.635 11.790 -32.666 1.00 89.88 758 HIS A C 1
ATOM 6016 O O . HIS A 1 758 ? -0.779 12.816 -33.319 1.00 89.88 758 HIS A O 1
ATOM 6022 N N . ILE A 1 759 ? 0.581 11.260 -32.465 1.00 92.12 759 ILE A N 1
ATOM 6023 C CA . ILE A 1 759 ? 1.811 11.896 -32.978 1.00 92.12 759 ILE A CA 1
ATOM 6024 C C . ILE A 1 759 ? 1.942 11.751 -34.507 1.00 92.12 759 ILE A C 1
ATOM 6026 O O . ILE A 1 759 ? 2.569 12.591 -35.149 1.00 92.12 759 ILE A O 1
ATOM 6030 N N . PHE A 1 760 ? 1.375 10.703 -35.110 1.00 94.44 760 PHE A N 1
ATOM 6031 C CA . PHE A 1 760 ? 1.348 10.512 -36.562 1.00 94.44 760 PHE A CA 1
ATOM 6032 C C . PHE A 1 760 ? 0.269 11.373 -37.239 1.00 94.44 760 PHE A C 1
ATOM 6034 O O . PHE A 1 760 ? 0.538 11.932 -38.296 1.00 94.44 760 PHE A O 1
ATOM 6041 N N . GLU A 1 761 ? -0.885 11.551 -36.597 1.00 92.75 761 GLU A N 1
ATOM 6042 C CA . GLU A 1 761 ? -1.954 12.490 -36.959 1.00 92.75 761 GLU A CA 1
ATOM 6043 C C . GLU A 1 761 ? -1.454 13.945 -36.867 1.00 92.75 761 GLU A C 1
ATOM 6045 O O . GLU A 1 761 ? -1.537 14.684 -37.843 1.00 92.75 761 GLU A O 1
ATOM 6050 N N . GLU A 1 762 ? -0.820 14.347 -35.755 1.00 93.31 762 GLU A N 1
ATOM 6051 C CA . GLU A 1 762 ? -0.182 15.671 -35.632 1.00 93.31 762 GLU A CA 1
ATOM 6052 C C . GLU A 1 762 ? 0.929 15.880 -36.668 1.00 93.31 762 GLU A C 1
ATOM 6054 O O . GLU A 1 762 ? 1.086 16.979 -37.197 1.00 93.31 762 GLU A O 1
ATOM 6059 N N . LEU A 1 763 ? 1.718 14.843 -36.975 1.00 95.06 763 LEU A N 1
ATOM 6060 C CA . LEU A 1 763 ? 2.737 14.920 -38.022 1.00 95.06 763 LEU A CA 1
ATOM 6061 C C . LEU A 1 763 ? 2.110 15.050 -39.412 1.00 95.06 763 LEU A C 1
ATOM 6063 O O . LEU A 1 763 ? 2.674 15.759 -40.246 1.00 95.06 763 LEU A O 1
ATOM 6067 N N . HIS A 1 764 ? 0.990 14.368 -39.660 1.00 95.94 764 HIS A N 1
ATOM 6068 C CA . HIS A 1 764 ? 0.248 14.450 -40.910 1.00 95.94 764 HIS A CA 1
ATOM 6069 C C . HIS A 1 764 ? -0.285 15.866 -41.103 1.00 95.94 764 HIS A C 1
ATOM 6071 O O . HIS A 1 764 ? 0.153 16.528 -42.035 1.00 95.94 764 HIS A O 1
ATOM 6077 N N . ASP A 1 765 ? -1.112 16.371 -40.187 1.00 94.69 765 ASP A N 1
ATOM 6078 C CA . ASP A 1 765 ? -1.785 17.672 -40.324 1.00 94.69 765 ASP A CA 1
ATOM 6079 C C . ASP A 1 765 ? -0.805 18.867 -40.284 1.00 94.69 765 ASP A C 1
ATOM 6081 O O . ASP A 1 765 ? -1.095 19.952 -40.790 1.00 94.69 765 ASP A O 1
ATOM 6085 N N . LEU A 1 766 ? 0.399 18.675 -39.731 1.00 94.94 766 LEU A N 1
ATOM 6086 C CA . LEU A 1 766 ? 1.508 19.630 -39.827 1.00 94.94 766 LEU A CA 1
ATOM 6087 C C . LEU A 1 766 ? 2.157 19.652 -41.227 1.00 94.94 766 LEU A C 1
ATOM 6089 O O . LEU A 1 766 ? 2.673 20.688 -41.655 1.00 94.94 766 LEU A O 1
ATOM 6093 N N . CYS A 1 767 ? 2.167 18.518 -41.930 1.00 95.62 767 CYS A N 1
ATOM 6094 C CA . CYS A 1 767 ? 2.870 18.315 -43.199 1.00 95.62 767 CYS A CA 1
ATOM 6095 C C . CYS A 1 767 ? 1.963 18.396 -44.438 1.00 95.62 767 CYS A C 1
ATOM 6097 O O . CYS A 1 767 ? 2.413 18.856 -45.490 1.00 95.62 767 CYS A O 1
ATOM 6099 N N . PHE A 1 768 ? 0.709 17.965 -44.317 1.00 96.12 768 PHE A N 1
ATOM 6100 C CA . PHE A 1 768 ? -0.256 17.787 -45.399 1.00 96.12 768 PHE A CA 1
ATOM 6101 C C . PHE A 1 768 ? -1.659 18.239 -44.975 1.00 96.12 768 PHE A C 1
ATOM 6103 O O . PHE A 1 768 ? -2.000 18.215 -43.795 1.00 96.12 768 PHE A O 1
ATOM 6110 N N . ASP A 1 769 ? -2.488 18.638 -45.938 1.00 92.62 769 ASP A N 1
ATOM 6111 C CA . ASP A 1 769 ? -3.927 18.796 -45.720 1.00 92.62 769 ASP A CA 1
ATOM 6112 C C . ASP A 1 769 ? -4.678 17.451 -45.831 1.00 92.62 769 ASP A C 1
ATOM 6114 O O . ASP A 1 769 ? -4.108 16.402 -46.138 1.00 92.62 769 ASP A O 1
ATOM 6118 N N . LYS A 1 770 ? -5.999 17.473 -45.610 1.00 88.69 770 LYS A N 1
ATOM 6119 C CA . LYS A 1 770 ? -6.854 16.271 -45.683 1.00 88.69 770 LYS A CA 1
ATOM 6120 C C . LYS A 1 770 ? -6.984 15.653 -47.084 1.00 88.69 770 LYS A C 1
ATOM 6122 O O . LYS A 1 770 ? -7.539 14.565 -47.196 1.00 88.69 770 LYS A O 1
ATOM 6127 N N . ALA A 1 771 ? -6.507 16.328 -48.128 1.00 90.75 771 ALA A N 1
ATOM 6128 C CA . ALA A 1 771 ? -6.440 15.821 -49.496 1.00 90.75 771 ALA A CA 1
ATOM 6129 C C . ALA A 1 771 ? -5.011 15.396 -49.899 1.00 90.75 771 ALA A C 1
ATOM 6131 O O . ALA A 1 771 ? -4.798 14.986 -51.038 1.00 90.75 771 ALA A O 1
ATOM 6132 N N . GLY A 1 772 ? -4.040 15.476 -48.980 1.00 89.50 772 GLY A N 1
ATOM 6133 C CA . GLY A 1 772 ? -2.646 15.100 -49.208 1.00 89.50 772 GLY A CA 1
ATOM 6134 C C . GLY A 1 772 ? -1.773 16.195 -49.828 1.00 89.50 772 GLY A C 1
ATOM 6135 O O . GLY A 1 772 ? -0.622 15.925 -50.168 1.00 89.50 772 GLY A O 1
ATOM 6136 N N . ASN A 1 773 ? -2.260 17.434 -49.968 1.00 93.88 773 ASN A N 1
ATOM 6137 C CA . ASN A 1 773 ? -1.432 18.536 -50.470 1.00 93.88 773 ASN A CA 1
ATOM 6138 C C . ASN A 1 773 ? -0.447 18.993 -49.388 1.00 93.88 773 ASN A C 1
ATOM 6140 O O . ASN A 1 773 ? -0.840 19.183 -48.238 1.00 93.88 773 ASN A O 1
ATOM 6144 N N . LYS A 1 774 ? 0.821 19.242 -49.747 1.00 95.62 774 LYS A N 1
ATOM 6145 C CA . LYS A 1 774 ? 1.823 19.785 -48.811 1.00 95.62 774 LYS A CA 1
ATOM 6146 C C . LYS A 1 774 ? 1.373 21.117 -48.203 1.00 95.62 774 LYS A C 1
ATOM 6148 O O . LYS A 1 774 ? 1.084 22.063 -48.939 1.00 95.62 774 LYS A O 1
ATOM 6153 N N . THR A 1 775 ? 1.438 21.235 -46.878 1.00 96.38 775 THR A N 1
ATOM 6154 C CA . THR A 1 775 ? 1.238 22.513 -46.177 1.00 96.38 775 THR A CA 1
ATOM 6155 C C . THR A 1 775 ? 2.325 23.524 -46.548 1.00 96.38 775 THR A C 1
ATOM 6157 O O . THR A 1 775 ? 3.451 23.167 -46.907 1.00 96.38 775 THR A O 1
ATOM 6160 N N . GLU A 1 776 ? 2.030 24.818 -46.398 1.00 95.25 776 GLU A N 1
ATOM 6161 C CA . GLU A 1 776 ? 3.048 25.874 -46.509 1.00 95.25 776 GLU A CA 1
ATOM 6162 C C . GLU A 1 776 ? 4.229 25.618 -45.551 1.00 95.25 776 GLU A C 1
ATOM 6164 O O . GLU A 1 776 ? 5.389 25.810 -45.911 1.00 95.25 776 GLU A O 1
ATOM 6169 N N . TYR A 1 777 ? 3.943 25.082 -44.359 1.00 94.25 777 TYR A N 1
ATOM 6170 C CA . TYR A 1 777 ? 4.945 24.718 -43.360 1.00 94.25 777 TYR A CA 1
ATOM 6171 C C . TYR A 1 777 ? 5.945 23.666 -43.870 1.00 94.25 777 TYR A C 1
ATOM 6173 O O . TYR A 1 777 ? 7.154 23.856 -43.718 1.00 94.25 777 TYR A O 1
ATOM 6181 N N . LEU A 1 778 ? 5.477 22.589 -44.518 1.00 93.88 778 LEU A N 1
ATOM 6182 C CA . LEU A 1 778 ? 6.374 21.589 -45.105 1.00 93.88 778 LEU A CA 1
ATOM 6183 C C . LEU A 1 778 ? 7.133 22.142 -46.321 1.00 93.88 778 LEU A C 1
ATOM 6185 O O . LEU A 1 778 ? 8.325 21.872 -46.464 1.00 93.88 778 LEU A O 1
ATOM 6189 N N . ASN A 1 779 ? 6.482 22.946 -47.166 1.00 94.00 779 ASN A N 1
ATOM 6190 C CA . ASN A 1 779 ? 7.135 23.575 -48.318 1.00 94.00 779 ASN A CA 1
ATOM 6191 C C . ASN A 1 779 ? 8.291 24.500 -47.887 1.00 94.00 779 ASN A C 1
ATOM 6193 O O . ASN A 1 779 ? 9.398 24.383 -48.415 1.00 94.00 779 ASN A O 1
ATOM 6197 N N . ASN A 1 780 ? 8.072 25.350 -46.878 1.00 93.50 780 ASN A N 1
ATOM 6198 C CA . ASN A 1 780 ? 9.108 26.221 -46.316 1.00 93.50 780 ASN A CA 1
ATOM 6199 C C . ASN A 1 780 ? 10.219 25.401 -45.622 1.00 93.50 780 ASN A C 1
ATOM 6201 O O . ASN A 1 780 ? 11.403 25.655 -45.840 1.00 93.50 780 ASN A O 1
ATOM 6205 N N . LEU A 1 781 ? 9.874 24.340 -44.875 1.00 93.00 781 LEU A N 1
ATOM 6206 C CA . LEU A 1 781 ? 10.869 23.422 -44.296 1.00 93.00 781 LEU A CA 1
ATOM 6207 C C . LEU A 1 781 ? 11.788 22.791 -45.352 1.00 93.00 781 LEU A C 1
ATOM 6209 O O . LEU A 1 781 ? 13.001 22.765 -45.147 1.00 93.00 781 LEU A O 1
ATOM 6213 N N . ILE A 1 782 ? 11.225 22.287 -46.456 1.00 91.75 782 ILE A N 1
ATOM 6214 C CA . ILE A 1 782 ? 11.973 21.646 -47.552 1.00 91.75 782 ILE A CA 1
ATOM 6215 C C . ILE A 1 782 ? 12.878 22.646 -48.280 1.00 91.75 782 ILE A C 1
ATOM 6217 O O . ILE A 1 782 ? 13.976 22.281 -48.699 1.00 91.75 782 ILE A O 1
ATOM 6221 N N . LYS A 1 783 ? 12.428 23.894 -48.425 1.00 91.00 783 LYS A N 1
ATOM 6222 C CA . LYS A 1 783 ? 13.167 24.967 -49.095 1.00 91.00 783 LYS A CA 1
ATOM 6223 C C . LYS A 1 783 ? 14.365 25.462 -48.277 1.00 91.00 783 LYS A C 1
ATOM 6225 O O . LYS A 1 783 ? 15.439 25.663 -48.839 1.00 91.00 783 LYS A O 1
ATOM 6230 N N . ASP A 1 784 ? 14.180 25.644 -46.970 1.00 88.69 784 ASP A N 1
ATOM 6231 C CA . ASP A 1 784 ? 15.106 26.424 -46.140 1.00 88.69 784 ASP A CA 1
ATOM 6232 C C . ASP A 1 784 ? 16.082 25.566 -45.300 1.00 88.69 784 ASP A C 1
ATOM 6234 O O . ASP A 1 784 ? 16.970 26.110 -44.645 1.00 88.69 784 ASP A O 1
ATOM 6238 N N . ASN A 1 785 ? 15.933 24.231 -45.275 1.00 88.69 785 ASN A N 1
ATOM 6239 C CA . ASN A 1 785 ? 16.674 23.333 -44.371 1.00 88.69 785 ASN A CA 1
ATOM 6240 C C . ASN A 1 785 ? 17.176 22.068 -45.084 1.00 88.69 785 ASN A C 1
ATOM 6242 O O . ASN A 1 785 ? 16.531 21.560 -46.000 1.00 88.69 785 ASN A O 1
ATOM 6246 N N . ASN A 1 786 ? 18.274 21.461 -44.612 1.00 87.38 786 ASN A N 1
ATOM 6247 C CA . ASN A 1 786 ? 18.673 20.146 -45.127 1.00 87.38 786 ASN A CA 1
ATOM 6248 C C . ASN A 1 786 ? 17.848 19.000 -44.500 1.00 87.38 786 ASN A C 1
ATOM 6250 O O . ASN A 1 786 ? 17.275 19.120 -43.415 1.00 87.38 786 ASN A O 1
ATOM 6254 N N . ARG A 1 787 ? 17.836 17.826 -45.153 1.00 80.56 787 ARG A N 1
ATOM 6255 C CA . ARG A 1 787 ? 17.057 16.634 -44.738 1.00 80.56 787 ARG A CA 1
ATOM 6256 C C . ARG A 1 787 ? 17.269 16.216 -43.271 1.00 80.56 787 ARG A C 1
ATOM 6258 O O . ARG A 1 787 ? 16.386 15.594 -42.685 1.00 80.56 787 ARG A O 1
ATOM 6265 N N . ARG A 1 788 ? 18.423 16.523 -42.664 1.00 82.62 788 ARG A N 1
ATOM 6266 C CA . ARG A 1 788 ? 18.742 16.187 -41.263 1.00 82.62 788 ARG A CA 1
ATOM 6267 C C . ARG A 1 788 ? 18.167 17.215 -40.282 1.00 82.62 788 ARG A C 1
ATOM 6269 O O . ARG A 1 788 ? 17.726 16.825 -39.201 1.00 82.62 788 ARG A O 1
ATOM 6276 N N . GLU A 1 789 ? 18.126 18.491 -40.664 1.00 89.00 789 GLU A N 1
ATOM 6277 C CA . GLU A 1 789 ? 17.423 19.550 -39.929 1.00 89.00 789 GLU A CA 1
ATOM 6278 C C . GLU A 1 789 ? 15.905 19.384 -39.990 1.00 89.00 789 GLU A C 1
ATOM 6280 O O . GLU A 1 789 ? 15.279 19.431 -38.934 1.00 89.00 789 GLU A O 1
ATOM 6285 N N . ILE A 1 790 ? 15.323 19.101 -41.164 1.00 91.50 790 ILE A N 1
ATOM 6286 C CA . ILE A 1 790 ? 13.865 18.926 -41.330 1.00 91.50 790 ILE A CA 1
ATOM 6287 C C . ILE A 1 790 ? 13.320 17.923 -40.304 1.00 91.50 790 ILE A C 1
ATOM 6289 O O . ILE A 1 790 ? 12.434 18.254 -39.518 1.00 91.50 790 ILE A O 1
ATOM 6293 N N . PHE A 1 791 ? 13.912 16.726 -40.212 1.00 91.00 791 PHE A N 1
ATOM 6294 C CA . PHE A 1 791 ? 13.498 15.742 -39.205 1.00 91.00 791 PHE A CA 1
ATOM 6295 C C . PHE A 1 791 ? 13.768 16.188 -37.762 1.00 91.00 791 PHE A C 1
ATOM 6297 O O . PHE A 1 791 ? 12.983 15.864 -36.876 1.00 91.00 791 PHE A O 1
ATOM 6304 N N . SER A 1 792 ? 14.840 16.945 -37.509 1.00 88.19 792 SER A N 1
ATOM 6305 C CA . SER A 1 792 ? 15.139 17.520 -36.188 1.00 88.19 792 SER A CA 1
ATOM 6306 C C . SER A 1 792 ? 14.097 18.558 -35.759 1.00 88.19 792 SER A C 1
ATOM 6308 O O . SER A 1 792 ? 13.830 18.686 -34.566 1.00 88.19 792 SER A O 1
ATOM 6310 N N . ILE A 1 793 ? 13.506 19.292 -36.706 1.00 91.56 793 ILE A N 1
ATOM 6311 C CA . ILE A 1 793 ? 12.444 20.272 -36.459 1.00 91.56 793 ILE A CA 1
ATOM 6312 C C . ILE A 1 793 ? 11.100 19.557 -36.287 1.00 91.56 793 ILE A C 1
ATOM 6314 O O . ILE A 1 793 ? 10.471 19.735 -35.245 1.00 91.56 793 ILE A O 1
ATOM 6318 N N . LEU A 1 794 ? 10.713 18.681 -37.223 1.00 91.56 794 LEU A N 1
ATOM 6319 C CA . LEU A 1 794 ? 9.469 17.902 -37.150 1.00 91.56 794 LEU A CA 1
ATOM 6320 C C . LEU A 1 794 ? 9.380 17.098 -35.843 1.00 91.56 794 LEU A C 1
ATOM 6322 O O . LEU A 1 794 ? 8.413 17.254 -35.102 1.00 91.56 794 LEU A O 1
ATOM 6326 N N . TYR A 1 795 ? 10.427 16.337 -35.490 1.00 88.69 795 TYR A N 1
ATOM 6327 C CA . TYR A 1 795 ? 10.506 15.591 -34.225 1.00 88.69 795 TYR A CA 1
ATOM 6328 C C . TYR A 1 795 ? 10.318 16.490 -32.994 1.00 88.69 795 TYR A C 1
ATOM 6330 O O . TYR A 1 795 ? 9.652 16.096 -32.040 1.00 88.69 795 TYR A O 1
ATOM 6338 N N . LYS A 1 796 ? 10.899 17.701 -32.991 1.00 87.38 796 LYS A N 1
ATOM 6339 C CA . LYS A 1 796 ? 10.748 18.657 -31.879 1.00 87.38 796 LYS A CA 1
ATOM 6340 C C . LYS A 1 796 ? 9.363 19.289 -31.828 1.00 87.38 796 LYS A C 1
ATOM 6342 O O . LYS A 1 796 ? 8.951 19.652 -30.733 1.00 87.38 796 LYS A O 1
ATOM 6347 N N . LYS A 1 797 ? 8.698 19.479 -32.971 1.00 88.06 797 LYS A N 1
ATOM 6348 C CA . LYS A 1 797 ? 7.391 20.136 -33.066 1.00 88.06 797 LYS A CA 1
ATOM 6349 C C . LYS A 1 797 ? 6.303 19.216 -32.514 1.00 88.06 797 LYS A C 1
ATOM 6351 O O . LYS A 1 797 ? 5.805 19.493 -31.427 1.00 88.06 797 LYS A O 1
ATOM 6356 N N . VAL A 1 798 ? 6.075 18.066 -33.155 1.00 86.81 798 VAL A N 1
ATOM 6357 C CA . VAL A 1 798 ? 5.033 17.104 -32.736 1.00 86.81 798 VAL A CA 1
ATOM 6358 C C . VAL A 1 798 ? 5.254 16.581 -31.313 1.00 86.81 798 VAL A C 1
ATOM 6360 O O . VAL A 1 798 ? 4.308 16.389 -30.569 1.00 86.81 798 VAL A O 1
ATOM 6363 N N . ARG A 1 799 ? 6.508 16.432 -30.853 1.00 78.50 799 ARG A N 1
ATOM 6364 C C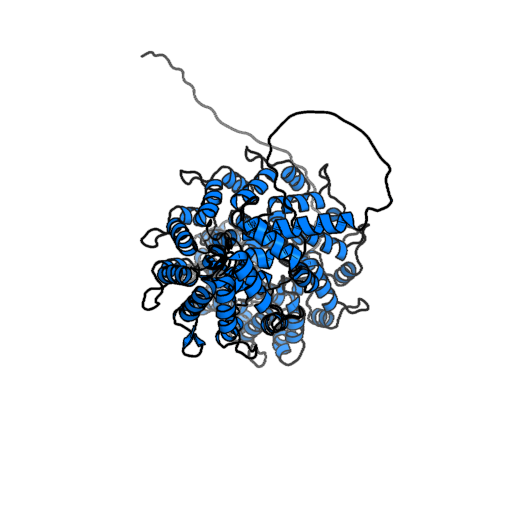A . ARG A 1 799 ? 6.756 16.017 -29.460 1.00 78.50 799 ARG A CA 1
ATOM 6365 C C . ARG A 1 799 ? 6.694 17.136 -28.430 1.00 78.50 799 ARG A C 1
ATOM 6367 O O . ARG A 1 799 ? 6.595 16.815 -27.254 1.00 78.50 799 ARG A O 1
ATOM 6374 N N . ARG A 1 800 ? 6.819 18.418 -28.792 1.00 63.59 800 ARG A N 1
ATOM 6375 C CA . ARG A 1 800 ? 6.646 19.503 -27.805 1.00 63.59 800 ARG A CA 1
ATOM 6376 C C . ARG A 1 800 ? 5.178 19.715 -27.503 1.00 63.59 800 ARG A C 1
ATOM 6378 O O . ARG A 1 800 ? 4.817 19.787 -26.333 1.00 63.59 800 ARG A O 1
ATOM 6385 N N . ASP A 1 801 ? 4.365 19.805 -28.543 1.00 48.59 801 ASP A N 1
ATOM 6386 C CA . ASP A 1 801 ? 2.969 20.199 -28.401 1.00 48.59 801 ASP A CA 1
ATOM 6387 C C . ASP A 1 801 ? 2.169 19.085 -27.694 1.00 48.59 801 ASP A C 1
ATOM 6389 O O . ASP A 1 801 ? 1.457 19.369 -26.728 1.00 48.59 801 ASP A O 1
ATOM 6393 N N . SER A 1 802 ? 2.459 17.811 -28.006 1.00 47.06 802 SER A N 1
ATOM 6394 C CA . SER A 1 802 ? 1.913 16.630 -27.315 1.00 47.06 802 SER A CA 1
ATOM 6395 C C . SER A 1 802 ? 2.259 16.507 -25.814 1.00 47.06 802 SER A C 1
ATOM 6397 O O . SER A 1 802 ? 1.742 15.617 -25.140 1.00 47.06 802 SER A O 1
ATOM 6399 N N . PHE A 1 803 ? 3.173 17.327 -25.269 1.00 37.94 803 PHE A N 1
ATOM 6400 C CA . PHE A 1 803 ? 3.437 17.405 -23.818 1.00 37.94 803 PHE A CA 1
ATOM 6401 C C . PHE A 1 803 ? 2.648 18.522 -23.115 1.00 37.94 803 PHE A C 1
ATOM 6403 O O . PHE A 1 803 ? 2.586 18.522 -21.887 1.00 37.94 803 PHE A O 1
ATOM 6410 N N . TYR A 1 804 ? 2.041 19.452 -23.861 1.00 35.06 804 TYR A N 1
ATOM 6411 C CA . TYR A 1 804 ? 1.213 20.536 -23.318 1.00 35.06 804 TYR A CA 1
ATOM 6412 C C . TYR A 1 804 ? -0.295 20.308 -23.522 1.00 35.06 804 TYR A C 1
ATOM 6414 O O . TYR A 1 804 ? -1.093 20.944 -22.840 1.00 35.06 804 TYR A O 1
ATOM 6422 N N . SER A 1 805 ? -0.697 19.374 -24.390 1.00 28.62 805 SER A N 1
ATOM 6423 C CA . SER A 1 805 ? -2.097 18.981 -24.635 1.00 28.62 805 SER A CA 1
ATOM 6424 C C . SER A 1 805 ? -2.719 18.063 -23.560 1.00 28.62 805 SER A C 1
ATOM 6426 O O . SER A 1 805 ? -3.861 17.634 -23.705 1.00 28.62 805 SER A O 1
ATOM 6428 N N . LEU A 1 806 ? -1.988 17.764 -22.477 1.00 31.06 806 LEU A N 1
ATOM 6429 C CA . LEU A 1 806 ? -2.390 16.874 -21.372 1.00 31.06 806 LEU A CA 1
ATOM 6430 C C . LEU A 1 806 ? -2.420 17.593 -20.002 1.00 31.06 806 LEU A C 1
ATOM 6432 O O . LEU A 1 806 ? -2.062 16.999 -18.981 1.00 31.06 806 LEU A O 1
ATOM 6436 N N . GLY A 1 807 ? -2.797 18.877 -19.999 1.00 24.88 807 GLY A N 1
ATOM 6437 C CA . GLY A 1 807 ? -3.011 19.703 -18.798 1.00 24.88 807 GLY A CA 1
ATOM 6438 C C . GLY A 1 807 ? -4.444 19.651 -18.278 1.00 24.88 807 GLY A C 1
ATOM 6439 O O . GLY A 1 807 ? -5.361 19.761 -19.118 1.00 24.88 807 GLY A O 1
#

Foldseek 3Di:
DDDDDDDDDDDDDDDDDDDDDDDDDDDDDDDDDDDDDPVVVVVVLPPVLLVPPDDDDDDDDDDDDDDDDDDDDDDDDDDDDDDDDDDDDDDPPPPVVVVVVVLVVLLVLLCLQAPDDPDPQSVVSSVLCVVVVLCVLCVVVVHDSVLVSQLQGNLHNCSSVQVVLVQCQQAPPVSDGDPLVVLCVVVVHDSSLVSQQQGPLHNLSNVQSVLQQVQQAPPNSDGDLLQVLCVVLVNHSSLLSQLQGPLHNLRSVQSVLQSCLQAPPPRDGDLLQVLCVVLVHGVVLVSQLSGPQHNCSNVLSVLQQCQQAPPVGHGDPLQVLCVVLVHGPVLLSQLQGPLHSLSNVQSVLVSVQQAPPNSHGDPLQVLCVVQVHGPSLLSQLSRHLHNCSNVLSCLQSCQQAPPVRHGDLLNVLCVVQVHGVSLLSQLQGPLHSLSSVQSVLQSVQQAPPNSHGDPLQVLCVVVVHGPVLLSQLQGPLHNCSNVQSVLVSVQQAPPVRDGDPLNCLQCDDDDPAHGADSSLLSQLQGNLHSCSNVQSVLQSVLQADPVSDGDPLNVLCVVLPQHSNLLSQQRGPVNSCSNVLSVVLSVQQADPVSDGDPLVVVVVVLVDGSNLLSQLARNASVQSVVVSCCCPPDDNVLLSCLQRVDVLGARSSLVSQLQGPLHNCSSVQSVLQQVQQADPVSHGDPLNVVCVVLVQRSNLLSQLQGPLRSNSNVVSVLLSCVVPVLVLVVLQCVPVVQDGSCCCRPQARGRCNVCNNVLSVVLSVQQADSVSHGDPNNVCLVVPDDSNVSSVVSNCPSVVVVVVVPD

Radius of gyration: 36.12 Å; chains: 1; bounding box: 76×100×112 Å

Organism: Euphydryas editha (NCBI:txid104508)